Protein AF-0000000072179466 (afdb_homodimer)

Organism: Symbiodinium microadriaticum (NCBI:txid2951)

Nearest PDB structures (foldseek):
  4la4-assembly1_A  TM=9.086E-01  e=2.807E-21  Pseudomonas sp. WBC-3
  4la4-assembly1_B-2  TM=9.717E-01  e=6.659E-20  Pseudomonas sp. WBC-3
  4laf-assembly1_C  TM=9.394E-01  e=3.017E-20  Pseudomonas sp. WBC-3
  4laf-assembly1_D  TM=9.590E-01  e=7.456E-20  Pseudomonas sp. WBC-3
  1ydg-assembly2_E  TM=8.524E-01  e=1.104E-12  Deinococcus radiodurans

Structure (mmCIF, N/CA/C/O backbone):
data_AF-0000000072179466-model_v1
#
loop_
_entity.id
_entity.type
_entity.pdbx_description
1 polymer 'Minor allergen Alt a 7'
#
loop_
_atom_site.group_PDB
_atom_site.id
_atom_site.type_symbol
_atom_site.label_atom_id
_atom_site.label_alt_id
_atom_site.label_comp_id
_atom_site.label_asym_id
_atom_site.label_entity_id
_atom_site.label_seq_id
_atom_site.pdbx_PDB_ins_code
_atom_site.Cartn_x
_atom_site.Cartn_y
_atom_site.Cartn_z
_atom_site.occupancy
_atom_site.B_iso_or_equiv
_atom_site.auth_seq_id
_atom_site.auth_comp_id
_atom_site.auth_asym_id
_atom_site.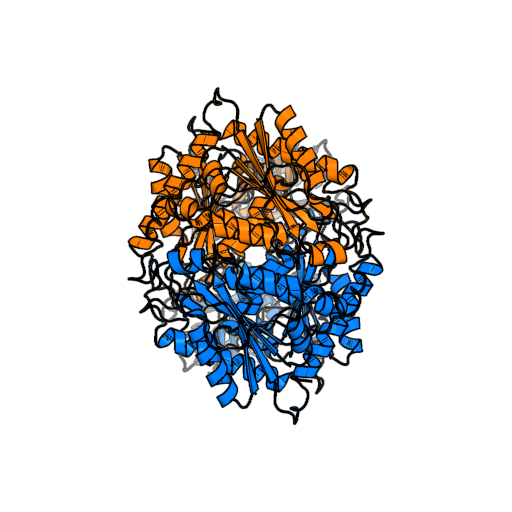auth_atom_id
_atom_site.pdbx_PDB_model_num
ATOM 1 N N . MET A 1 1 ? 24.812 50.656 10.227 1 25.23 1 MET A N 1
ATOM 2 C CA . MET A 1 1 ? 26.219 50.594 9.82 1 25.23 1 MET A CA 1
ATOM 3 C C . MET A 1 1 ? 27.141 50.594 11.039 1 25.23 1 MET A C 1
ATOM 5 O O . MET A 1 1 ? 28.094 49.812 11.109 1 25.23 1 MET A O 1
ATOM 9 N N . ASP A 1 2 ? 26.875 51.594 11.914 1 26.22 2 ASP A N 1
ATOM 10 C CA . ASP A 1 2 ? 27.656 51.812 13.125 1 26.22 2 ASP A CA 1
ATOM 11 C C . ASP A 1 2 ? 27.297 50.781 14.195 1 26.22 2 ASP A C 1
ATOM 13 O O . ASP A 1 2 ? 28.078 50.562 15.117 1 26.22 2 ASP A O 1
ATOM 17 N N . LEU A 1 3 ? 26.094 50.219 14.039 1 25.45 3 LEU A N 1
ATOM 18 C CA . LEU A 1 3 ? 25.594 49.188 14.977 1 25.45 3 LEU A CA 1
ATOM 19 C C . LEU A 1 3 ? 26.297 47.875 14.758 1 25.45 3 LEU A C 1
ATOM 21 O O . LEU A 1 3 ? 26.656 47.188 15.719 1 25.45 3 LEU A O 1
ATOM 25 N N . ALA A 1 4 ? 26.641 47.469 13.555 1 28.58 4 ALA A N 1
ATOM 26 C CA . ALA A 1 4 ? 27.469 46.312 13.211 1 28.58 4 ALA A CA 1
ATOM 27 C C . ALA A 1 4 ? 28.891 46.469 13.758 1 28.58 4 ALA A C 1
ATOM 29 O O . ALA A 1 4 ? 29.531 45.5 14.125 1 28.58 4 ALA A O 1
ATOM 30 N N . ARG A 1 5 ? 29.344 47.656 13.883 1 29.11 5 ARG A N 1
ATOM 31 C CA . ARG A 1 5 ? 30.703 48 14.305 1 29.11 5 ARG A CA 1
ATOM 32 C C . ARG A 1 5 ? 30.938 47.656 15.773 1 29.11 5 ARG A C 1
ATOM 34 O O . ARG A 1 5 ? 31.984 47.125 16.141 1 29.11 5 ARG A O 1
ATOM 41 N N . SER A 1 6 ? 30.062 48.125 16.656 1 29.17 6 SER A N 1
ATOM 42 C CA . SER A 1 6 ? 30.328 48.094 18.094 1 29.17 6 SER A CA 1
ATOM 43 C C . SER A 1 6 ? 30.125 46.719 18.672 1 29.17 6 SER A C 1
ATOM 45 O O . SER A 1 6 ? 30.828 46.312 19.609 1 29.17 6 SER A O 1
ATOM 47 N N . CYS A 1 7 ? 29.219 45.938 18.203 1 31.42 7 CYS A N 1
ATOM 48 C CA . CYS A 1 7 ? 28.922 44.625 18.797 1 31.42 7 CYS A CA 1
ATOM 49 C C . CYS A 1 7 ? 30.062 43.656 18.547 1 31.42 7 CYS A C 1
ATOM 51 O O . CYS A 1 7 ? 30.406 42.844 19.422 1 31.42 7 CYS A O 1
ATOM 53 N N . PHE A 1 8 ? 30.594 43.688 17.328 1 34.38 8 PHE A N 1
ATOM 54 C CA . PHE A 1 8 ? 31.547 42.625 16.984 1 34.38 8 PHE A CA 1
ATOM 55 C C . PHE A 1 8 ? 32.969 43.031 17.328 1 34.38 8 PHE A C 1
ATOM 57 O O . PHE A 1 8 ? 33.844 42.188 17.469 1 34.38 8 PHE A O 1
ATOM 64 N N . VAL A 1 9 ? 33.219 44.312 17.484 1 32.19 9 VAL A N 1
ATOM 65 C CA . VAL A 1 9 ? 34.594 44.719 17.766 1 32.19 9 VAL A CA 1
ATOM 66 C C . VAL A 1 9 ? 34.938 44.406 19.203 1 32.19 9 VAL A C 1
ATOM 68 O O . VAL A 1 9 ? 36.125 44.469 19.594 1 32.19 9 VAL A O 1
ATOM 71 N N . SER A 1 10 ? 33.969 44.25 20.016 1 31.36 10 SER A N 1
ATOM 72 C CA . SER A 1 10 ? 34.406 44.062 21.391 1 31.36 10 SER A CA 1
ATOM 73 C C . SER A 1 10 ? 34.938 42.656 21.625 1 31.36 10 SER A C 1
ATOM 75 O O . SER A 1 10 ? 35.375 42.344 22.75 1 31.36 10 SER A O 1
ATOM 77 N N . LEU A 1 11 ? 34.719 41.656 20.781 1 32.22 11 LEU A N 1
ATOM 78 C CA . LEU A 1 11 ? 35.344 40.344 20.953 1 32.22 11 LEU A CA 1
ATOM 79 C C . LEU A 1 11 ? 36.844 40.438 20.734 1 32.22 11 LEU A C 1
ATOM 81 O O . LEU A 1 11 ? 37.312 41.125 19.828 1 32.22 11 LEU A O 1
ATOM 85 N N . GLU A 1 12 ? 37.688 40.281 21.672 1 32.03 12 GLU A N 1
ATOM 86 C CA . GLU A 1 12 ? 39.156 40.312 21.578 1 32.03 12 GLU A CA 1
ATOM 87 C C . GLU A 1 12 ? 39.625 39.469 20.406 1 32.03 12 GLU A C 1
ATOM 89 O O . GLU A 1 12 ? 39.188 38.344 20.234 1 32.03 12 GLU A O 1
ATOM 94 N N . PRO A 1 13 ? 40.312 40 19.469 1 34.06 13 PRO A N 1
ATOM 95 C CA . PRO A 1 13 ? 40.906 39.25 18.359 1 34.06 13 PRO A CA 1
ATOM 96 C C . PRO A 1 13 ? 41.906 38.188 18.828 1 34.06 13 PRO A C 1
ATOM 98 O O . PRO A 1 13 ? 42.688 38.438 19.75 1 34.06 13 PRO A O 1
ATOM 101 N N . VAL A 1 14 ? 41.656 36.969 18.969 1 33.66 14 VAL A N 1
ATOM 102 C CA . VAL A 1 14 ? 42.656 35.969 19.344 1 33.66 14 VAL A CA 1
ATOM 103 C C . VAL A 1 14 ? 43.75 35.906 18.281 1 33.66 14 VAL A C 1
ATOM 105 O O . VAL A 1 14 ? 43.469 36 17.078 1 33.66 14 VAL A O 1
ATOM 108 N N . GLY A 1 15 ? 45 36.125 18.547 1 30.75 15 GLY A N 1
ATOM 109 C CA . GLY A 1 15 ? 46.156 36.094 17.703 1 30.75 15 GLY A CA 1
ATOM 110 C C . GLY A 1 15 ? 46.312 34.781 16.953 1 30.75 15 GLY A C 1
ATOM 111 O O . GLY A 1 15 ? 45.75 33.781 17.344 1 30.75 15 GLY A O 1
ATOM 112 N N . ALA A 1 16 ? 46.844 34.719 15.656 1 31.19 16 ALA A N 1
ATOM 113 C CA . ALA A 1 16 ? 47.125 33.719 14.641 1 31.19 16 ALA A CA 1
ATOM 114 C C . ALA A 1 16 ? 47.719 32.438 15.258 1 31.19 16 ALA A C 1
ATOM 116 O O . ALA A 1 16 ? 47.812 31.406 14.602 1 31.19 16 ALA A O 1
ATOM 117 N N . LYS A 1 17 ? 48.625 32.469 16.266 1 31.77 17 LYS A N 1
ATOM 118 C CA . LYS A 1 17 ? 49.531 31.359 16.625 1 31.77 17 LYS A CA 1
ATOM 119 C C . LYS A 1 17 ? 48.75 30.156 17.156 1 31.77 17 LYS A C 1
ATOM 121 O O . LYS A 1 17 ? 49.25 29.047 17.156 1 31.77 17 LYS A O 1
ATOM 126 N N . GLU A 1 18 ? 47.906 30.219 18.078 1 30.92 18 GLU A N 1
ATOM 127 C CA . GLU A 1 18 ? 47.312 29.062 18.719 1 30.92 18 GLU A CA 1
ATOM 128 C C . GLU A 1 18 ? 46.25 28.422 17.812 1 30.92 18 GLU A C 1
ATOM 130 O O . GLU A 1 18 ? 45.625 27.422 18.188 1 30.92 18 GLU A O 1
ATOM 135 N N . ALA A 1 19 ? 45.812 28.922 16.75 1 31.08 19 ALA A N 1
ATOM 136 C CA . ALA A 1 19 ? 44.875 28.469 15.734 1 31.08 19 ALA A CA 1
ATOM 137 C C . ALA A 1 19 ? 45.5 27.359 14.883 1 31.08 19 ALA A C 1
ATOM 139 O O . ALA A 1 19 ? 44.875 26.906 13.922 1 31.08 19 ALA A O 1
ATOM 140 N N . ALA A 1 20 ? 46.75 27.203 14.844 1 29.56 20 ALA A N 1
ATOM 141 C CA . ALA A 1 20 ? 47.531 26.406 13.891 1 29.56 20 ALA A CA 1
ATOM 142 C C . ALA A 1 20 ? 47.094 24.938 13.914 1 29.56 20 ALA A C 1
ATOM 144 O O . ALA A 1 20 ? 47.188 24.25 12.906 1 29.56 20 ALA A O 1
ATOM 145 N N . SER A 1 21 ? 47.281 24.234 15.055 1 28.64 21 SER A N 1
ATOM 146 C CA . SER A 1 21 ? 47.188 22.781 14.953 1 28.64 21 SER A CA 1
ATOM 147 C C . SER A 1 21 ? 45.75 22.328 14.75 1 28.64 21 SER A C 1
ATOM 149 O O . SER A 1 21 ? 45.469 21.141 14.562 1 28.64 21 SER A O 1
ATOM 151 N N . ALA A 1 22 ? 44.75 23.078 15.43 1 29.23 22 ALA A N 1
ATOM 152 C CA . ALA A 1 22 ? 43.438 22.469 15.539 1 29.23 22 ALA A CA 1
ATOM 153 C C . ALA A 1 22 ? 42.594 22.781 14.312 1 29.23 22 ALA A C 1
ATOM 155 O O . ALA A 1 22 ? 42.75 23.844 13.703 1 29.23 22 ALA A O 1
ATOM 156 N N . GLU A 1 23 ? 42.094 21.797 13.57 1 29.67 23 GLU A N 1
ATOM 157 C CA . GLU A 1 23 ? 41.25 21.906 12.383 1 29.67 23 GLU A CA 1
ATOM 158 C C . GLU A 1 23 ? 40.219 23.031 12.539 1 29.67 23 GLU A C 1
ATOM 160 O O . GLU A 1 23 ? 39.625 23.203 13.609 1 29.67 23 GLU A O 1
ATOM 165 N N . PRO A 1 24 ? 40.344 24.078 11.812 1 29.48 24 PRO A N 1
ATOM 166 C CA . PRO A 1 24 ? 39.438 25.25 11.844 1 29.48 24 PRO A CA 1
ATOM 167 C C . PRO A 1 24 ? 38 24.875 12.086 1 29.48 24 PRO A C 1
ATOM 169 O O . PRO A 1 24 ? 37.406 24.078 11.344 1 29.48 24 PRO A O 1
ATOM 172 N N . ARG A 1 25 ? 37.719 24.562 13.297 1 30.7 25 ARG A N 1
ATOM 173 C CA . ARG A 1 25 ? 36.375 24.188 13.664 1 30.7 25 ARG A CA 1
ATOM 174 C C . ARG A 1 25 ? 35.438 25.391 13.664 1 30.7 25 ARG A C 1
ATOM 176 O O . ARG A 1 25 ? 35.781 26.453 14.156 1 30.7 25 ARG A O 1
ATOM 183 N N . TRP A 1 26 ? 34.656 25.516 12.719 1 31.39 26 TRP A N 1
ATOM 184 C CA . TRP A 1 26 ? 33.625 26.562 12.734 1 31.39 26 TRP A CA 1
ATOM 185 C C . TRP A 1 26 ? 32.781 26.453 13.992 1 31.39 26 TRP A C 1
ATOM 187 O O . TRP A 1 26 ? 32.312 25.375 14.352 1 31.39 26 TRP A O 1
ATOM 197 N N . THR A 1 27 ? 33 27.203 14.898 1 33.38 27 THR A N 1
ATOM 198 C CA . THR A 1 27 ? 32.312 27.297 16.188 1 33.38 27 THR A CA 1
ATOM 199 C C . THR A 1 27 ? 30.938 27.906 16.016 1 33.38 27 THR A C 1
ATOM 201 O O . THR A 1 27 ? 30.75 28.812 15.211 1 33.38 27 THR A O 1
ATOM 204 N N . SER A 1 28 ? 30.078 27.203 16.344 1 33.91 28 SER A N 1
ATOM 205 C CA . SER A 1 28 ? 28.719 27.734 16.344 1 33.91 28 SER A CA 1
ATOM 206 C C . SER A 1 28 ? 28.672 29.094 17.016 1 33.91 28 SER A C 1
ATOM 208 O O . SER A 1 28 ? 29.547 29.438 17.797 1 33.91 28 SER A O 1
ATOM 210 N N . PHE A 1 29 ? 27.875 29.781 16.656 1 37.94 29 PHE A N 1
ATOM 211 C CA . PHE A 1 29 ? 27.734 31.141 17.172 1 37.94 29 PHE A CA 1
ATOM 212 C C . PHE A 1 29 ? 27.719 31.141 18.703 1 37.94 29 PHE A C 1
ATOM 214 O O . PHE A 1 29 ? 28.422 31.938 19.328 1 37.94 29 PHE A O 1
ATOM 221 N N . PRO A 1 30 ? 27 30.312 19.234 1 34.72 30 PRO A N 1
ATOM 222 C CA . PRO A 1 30 ? 27.109 30.344 20.688 1 34.72 30 PRO A CA 1
ATOM 223 C C . PRO A 1 30 ? 28.5 29.984 21.203 1 34.72 30 PRO A C 1
ATOM 225 O O . PRO A 1 30 ? 28.969 30.562 22.188 1 34.72 30 PRO A O 1
ATOM 228 N N . ALA A 1 31 ? 28.984 29.141 20.484 1 39.56 31 ALA A N 1
ATOM 229 C CA . ALA A 1 31 ? 30.328 28.766 20.938 1 39.56 31 ALA A CA 1
ATOM 230 C C . ALA A 1 31 ? 31.328 29.906 20.75 1 39.56 31 ALA A C 1
ATOM 232 O O . ALA A 1 31 ? 32.219 30.109 21.578 1 39.56 31 ALA A O 1
ATOM 233 N N . LEU A 1 32 ? 31.125 30.547 19.719 1 41.78 32 LEU A N 1
ATOM 234 C CA . LEU A 1 32 ? 32 31.672 19.453 1 41.78 32 LEU A CA 1
ATOM 235 C C . LEU A 1 32 ? 31.797 32.781 20.484 1 41.78 32 LEU A C 1
ATOM 237 O O . LEU A 1 32 ? 32.75 33.375 20.969 1 41.78 32 LEU A O 1
ATOM 241 N N . TRP A 1 33 ? 30.578 32.906 20.812 1 41.69 33 TRP A N 1
ATOM 242 C CA . TRP A 1 33 ? 30.203 33.906 21.812 1 41.69 33 TRP A CA 1
ATOM 243 C C . TRP A 1 33 ? 30.672 33.5 23.203 1 41.69 33 TRP A C 1
ATOM 245 O O . TRP A 1 33 ? 31.141 34.344 23.969 1 41.69 33 TRP A O 1
ATOM 255 N N . ALA A 1 34 ? 30.531 32.25 23.453 1 39.94 34 ALA A N 1
ATOM 256 C CA . ALA A 1 34 ? 30.984 31.719 24.734 1 39.94 34 ALA A CA 1
ATOM 257 C C . ALA A 1 34 ? 32.5 31.812 24.859 1 39.94 34 ALA A C 1
ATOM 259 O O . ALA A 1 34 ? 33.031 31.984 25.953 1 39.94 34 ALA A O 1
ATOM 260 N N . LYS A 1 35 ? 33.062 31.703 23.766 1 45 35 LYS A N 1
ATOM 261 C CA . LYS A 1 35 ? 34.5 31.75 23.797 1 45 35 LYS A CA 1
ATOM 262 C C . LYS A 1 35 ? 35 33.188 23.984 1 45 35 LYS A C 1
ATOM 264 O O . LYS A 1 35 ? 36.156 33.406 24.391 1 45 35 LYS A O 1
ATOM 269 N N . GLY A 1 36 ? 34.094 34.125 24.016 1 41.44 36 GLY A N 1
ATOM 270 C CA . GLY A 1 36 ? 34.469 35.531 24.203 1 41.44 36 GLY A CA 1
ATOM 271 C C . GLY A 1 36 ? 35.406 36.031 23.156 1 41.44 36 GLY A C 1
ATOM 272 O O . GLY A 1 36 ? 35.875 37.188 23.234 1 41.44 36 GLY A O 1
ATOM 273 N N . ARG A 1 37 ? 35.906 35.094 22.359 1 44.12 37 ARG A N 1
ATOM 274 C CA . ARG A 1 37 ? 36.906 35.406 21.328 1 44.12 37 ARG A CA 1
ATOM 275 C C . ARG A 1 37 ? 36.406 34.969 19.953 1 44.12 37 ARG A C 1
ATOM 277 O O . ARG A 1 37 ? 35.812 33.906 19.812 1 44.12 37 ARG A O 1
ATOM 284 N N . ALA A 1 38 ? 36.156 35.812 19.016 1 50.19 38 ALA A N 1
ATOM 285 C CA . ALA A 1 38 ? 35.812 35.438 17.641 1 50.19 38 ALA A CA 1
ATOM 286 C C . ALA A 1 38 ? 36.906 35.812 16.656 1 50.19 38 ALA A C 1
ATOM 288 O O . ALA A 1 38 ? 37.531 36.875 16.812 1 50.19 38 ALA A O 1
ATOM 289 N N . THR A 1 39 ? 37.125 34.875 15.812 1 59 39 THR A N 1
ATOM 290 C CA . THR A 1 39 ? 38.062 35.188 14.75 1 59 39 THR A CA 1
ATOM 291 C C . THR A 1 39 ? 37.469 36.219 13.781 1 59 39 THR A C 1
ATOM 293 O O . THR A 1 39 ? 36.25 36.5 13.828 1 59 39 THR A O 1
ATOM 296 N N . PHE A 1 40 ? 38.156 36.688 13.047 1 60.84 40 PHE A N 1
ATOM 297 C CA . PHE A 1 40 ? 37.719 37.656 12.062 1 60.84 40 PHE A CA 1
ATOM 298 C C . PHE A 1 40 ? 36.688 37.031 11.109 1 60.84 40 PHE A C 1
ATOM 300 O O . PHE A 1 40 ? 35.719 37.688 10.711 1 60.84 40 PHE A O 1
ATOM 307 N N . GLU A 1 41 ? 36.812 35.812 10.906 1 63.84 41 GLU A N 1
ATOM 308 C CA . GLU A 1 41 ? 35.906 35.125 9.992 1 63.84 41 GLU A CA 1
ATOM 309 C C . GLU A 1 41 ? 34.531 34.938 10.609 1 63.84 41 GLU A C 1
ATOM 311 O O . GLU A 1 41 ? 33.531 35.156 9.938 1 63.84 41 GLU A O 1
ATOM 316 N N . GLU A 1 42 ? 34.656 34.656 11.797 1 60.25 42 GLU A N 1
ATOM 317 C CA . GLU A 1 42 ? 33.375 34.469 12.5 1 60.25 42 GLU A CA 1
ATOM 318 C C . GLU A 1 42 ? 32.594 35.781 12.617 1 60.25 42 GLU A C 1
ATOM 320 O O . GLU A 1 42 ? 31.391 35.781 12.445 1 60.25 42 GLU A O 1
ATOM 325 N N . ARG A 1 43 ? 33.312 36.75 12.828 1 62.31 43 ARG A N 1
ATOM 326 C CA . ARG A 1 43 ? 32.688 38.062 12.922 1 62.31 43 ARG A CA 1
ATOM 327 C C . ARG A 1 43 ? 32.094 38.5 11.586 1 62.31 43 ARG A C 1
ATOM 329 O O . ARG A 1 43 ? 31 39.062 11.539 1 62.31 43 ARG A O 1
ATOM 336 N N . ALA A 1 44 ? 32.75 38.188 10.594 1 71.94 44 ALA A N 1
ATOM 337 C CA . ALA A 1 44 ? 32.25 38.562 9.258 1 71.94 44 ALA A CA 1
ATOM 338 C C . ALA A 1 44 ? 31 37.75 8.898 1 71.94 44 ALA A C 1
ATOM 340 O O . ALA A 1 44 ? 30.062 38.312 8.32 1 71.94 44 ALA A O 1
ATOM 341 N N . LEU A 1 45 ? 30.969 36.594 9.273 1 66.75 45 LEU A N 1
ATOM 342 C CA . LEU A 1 45 ? 29.812 35.719 8.984 1 66.75 45 LEU A CA 1
ATOM 343 C C . LEU A 1 45 ? 28.578 36.219 9.727 1 66.75 45 LEU A C 1
ATOM 345 O O . LEU A 1 45 ? 27.484 36.25 9.156 1 66.75 45 LEU A O 1
ATOM 349 N N . LEU A 1 46 ? 28.875 36.5 10.852 1 60.78 46 LEU A N 1
ATOM 350 C CA . LEU A 1 46 ? 27.781 37 11.664 1 60.78 46 LEU A CA 1
ATOM 351 C C . LEU A 1 46 ? 27.25 38.312 11.094 1 60.78 46 LEU A C 1
ATOM 353 O O . LEU A 1 46 ? 26.031 38.5 11.008 1 60.78 46 LEU A O 1
ATOM 357 N N . LEU A 1 47 ? 28.125 39.125 10.766 1 65.12 47 LEU A N 1
ATOM 358 C CA . LEU A 1 47 ? 27.75 40.406 10.172 1 65.12 47 LEU A CA 1
ATOM 359 C C . LEU A 1 47 ? 27.016 40.219 8.852 1 65.12 47 LEU A C 1
ATOM 361 O O . LEU A 1 47 ? 26 40.844 8.602 1 65.12 47 LEU A O 1
ATOM 365 N N . CYS A 1 48 ? 27.484 39.281 8.094 1 71.88 48 CYS A N 1
ATOM 366 C CA . CYS A 1 48 ? 26.828 39 6.812 1 71.88 48 CYS A CA 1
ATOM 367 C C . CYS A 1 48 ? 25.422 38.469 7.02 1 71.88 48 CYS A C 1
ATOM 369 O O . CYS A 1 48 ? 24.484 38.906 6.355 1 71.88 48 CYS A O 1
ATOM 371 N N . SER A 1 49 ? 25.344 37.562 7.879 1 63.75 49 SER A N 1
ATOM 372 C CA . SER A 1 49 ? 24.031 37 8.172 1 63.75 49 SER A CA 1
ATOM 373 C C . SER A 1 49 ? 23.047 38.062 8.641 1 63.75 49 SER A C 1
ATOM 375 O O . SER A 1 49 ? 21.891 38.062 8.258 1 63.75 49 SER A O 1
ATOM 377 N N . LEU A 1 50 ? 23.578 38.906 9.383 1 59.47 50 LEU A N 1
ATOM 378 C CA . LEU A 1 50 ? 22.781 40.031 9.852 1 59.47 50 LEU A CA 1
ATOM 379 C C . LEU A 1 50 ? 22.344 40.906 8.688 1 59.47 50 LEU A C 1
ATOM 381 O O . LEU A 1 50 ? 21.188 41.281 8.594 1 59.47 50 LEU A O 1
ATOM 385 N N . LEU A 1 51 ? 23.203 41.188 7.844 1 65.12 51 LEU A N 1
ATOM 386 C CA . LEU A 1 51 ? 22.938 42.094 6.738 1 65.12 51 LEU A CA 1
ATOM 387 C C . LEU A 1 51 ? 22.016 41.438 5.711 1 65.12 51 LEU A C 1
ATOM 389 O O . LEU A 1 51 ? 21.141 42.094 5.148 1 65.12 51 LEU A O 1
ATOM 393 N N . LEU A 1 52 ? 22.234 40.156 5.594 1 64.94 52 LEU A N 1
ATOM 394 C CA . LEU A 1 52 ? 21.344 39.406 4.711 1 64.94 52 LEU A CA 1
ATOM 395 C C . LEU A 1 52 ? 19.922 39.406 5.266 1 64.94 52 LEU A C 1
ATOM 397 O O . LEU A 1 52 ? 18.953 39.469 4.504 1 64.94 52 LEU A O 1
ATOM 401 N N . 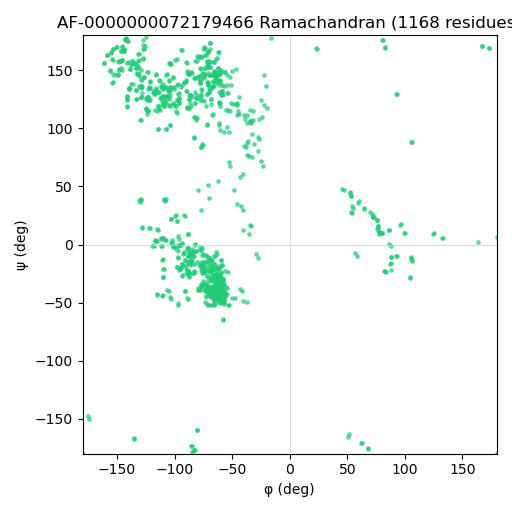GLY A 1 53 ? 19.828 39.344 6.414 1 56.75 53 GLY A N 1
ATOM 402 C CA . GLY A 1 53 ? 18.547 39.438 7.09 1 56.75 53 GLY A CA 1
ATOM 403 C C . GLY A 1 53 ? 17.828 40.75 6.84 1 56.75 53 GLY A C 1
ATOM 404 O O . GLY A 1 53 ? 16.594 40.812 6.855 1 56.75 53 GLY A O 1
ATOM 405 N N . TYR A 1 54 ? 18.641 41.75 6.406 1 54.38 54 TYR A N 1
ATOM 406 C CA . TYR A 1 54 ? 18.109 43.062 6.07 1 54.38 54 TYR A CA 1
ATOM 407 C C . TYR A 1 54 ? 17.891 43.219 4.57 1 54.38 54 TYR A C 1
ATOM 409 O O . TYR A 1 54 ? 17.828 44.344 4.043 1 54.38 54 TYR A O 1
ATOM 417 N N . SER A 1 55 ? 17.828 42.062 4.012 1 55.72 55 SER A N 1
ATOM 418 C CA . SER A 1 55 ? 17.594 41.906 2.578 1 55.72 55 SER A CA 1
ATOM 419 C C . SER A 1 55 ? 18.609 42.719 1.785 1 55.72 55 SER A C 1
ATOM 421 O O . SER A 1 55 ? 18.312 43.25 0.705 1 55.72 55 SER A O 1
ATOM 423 N N . LEU A 1 56 ? 19.625 42.844 2.43 1 65 56 LEU A N 1
ATOM 424 C CA . LEU A 1 56 ? 20.703 43.438 1.657 1 65 56 LEU A CA 1
ATOM 425 C C . LEU A 1 56 ? 21.5 42.375 0.923 1 65 56 LEU A C 1
ATOM 427 O O . LEU A 1 56 ? 21.578 41.25 1.38 1 65 56 LEU A O 1
ATOM 431 N N . ASP A 1 57 ? 21.984 42.781 -0.203 1 75 57 ASP A N 1
ATOM 432 C CA . ASP A 1 57 ? 22.859 41.875 -0.945 1 75 57 ASP A CA 1
ATOM 433 C C . ASP A 1 57 ? 24.266 41.844 -0.323 1 75 57 ASP A C 1
ATOM 435 O O . ASP A 1 57 ? 25.156 42.594 -0.74 1 75 57 ASP A O 1
ATOM 439 N N . ALA A 1 58 ? 24.375 41 0.695 1 75 58 ALA A N 1
ATOM 440 C CA . ALA A 1 58 ? 25.609 40.938 1.47 1 75 58 ALA A CA 1
ATOM 441 C C . ALA A 1 58 ? 26.391 39.656 1.162 1 75 58 ALA A C 1
ATOM 443 O O . ALA A 1 58 ? 25.812 38.594 0.936 1 75 58 ALA A O 1
ATOM 444 N N . TRP A 1 59 ? 27.703 39.875 1.222 1 78.88 59 TRP A N 1
ATOM 445 C CA . TRP A 1 59 ? 28.656 38.812 0.912 1 78.88 59 TRP A CA 1
ATOM 446 C C . TRP A 1 59 ? 29.828 38.844 1.883 1 78.88 59 TRP A C 1
ATOM 448 O O . TRP A 1 59 ? 30.344 39.906 2.232 1 78.88 59 TRP A O 1
ATOM 458 N N . VAL A 1 60 ? 30.156 37.688 2.342 1 79.12 60 VAL A N 1
ATOM 459 C CA . VAL A 1 60 ? 31.422 37.594 3.084 1 79.12 60 VAL A CA 1
ATOM 460 C C . VAL A 1 60 ? 32.594 37.594 2.113 1 79.12 60 VAL A C 1
ATOM 462 O O . VAL A 1 60 ? 32.594 36.875 1.116 1 79.12 60 VAL A O 1
ATOM 465 N N . CYS A 1 61 ? 33.531 38.375 2.461 1 81.25 61 CYS A N 1
ATOM 466 C CA . CYS A 1 61 ? 34.75 38.438 1.672 1 81.25 61 CYS A CA 1
ATOM 467 C C . CYS A 1 61 ? 35.938 37.875 2.451 1 81.25 61 CYS A C 1
ATOM 469 O O . CYS A 1 61 ? 36.156 38.281 3.6 1 81.25 61 CYS A O 1
ATOM 471 N N . LEU A 1 62 ? 36.562 36.969 1.828 1 79.56 62 LEU A N 1
ATOM 472 C CA . LEU A 1 62 ? 37.812 36.469 2.35 1 79.56 62 LEU A CA 1
ATOM 473 C C . LEU A 1 62 ? 39 37 1.535 1 79.56 62 LEU A C 1
ATOM 475 O O . LEU A 1 62 ? 38.938 37.031 0.303 1 79.56 62 LEU A O 1
ATOM 479 N N . GLY A 1 63 ? 39.969 37.438 2.268 1 80.75 63 GLY A N 1
ATOM 480 C CA . GLY A 1 63 ? 41.156 37.906 1.636 1 80.75 63 GLY A CA 1
ATOM 481 C C . GLY A 1 63 ? 42.25 38.281 2.631 1 80.75 63 GLY A C 1
ATOM 482 O O . GLY A 1 63 ? 42.375 37.656 3.689 1 80.75 63 GLY A O 1
ATOM 483 N N . THR A 1 64 ? 43.062 39.281 2.264 1 79.75 64 THR A N 1
ATOM 484 C CA . THR A 1 64 ? 44.188 39.688 3.135 1 79.75 64 THR A CA 1
ATOM 485 C C . THR A 1 64 ? 44.094 41.156 3.461 1 79.75 64 THR A C 1
ATOM 487 O O . THR A 1 64 ? 43.562 41.938 2.664 1 79.75 64 THR A O 1
ATOM 490 N N . ASP A 1 65 ? 44.562 41.5 4.652 1 77.81 65 ASP A N 1
ATOM 491 C CA . ASP A 1 65 ? 44.594 42.875 5.062 1 77.81 65 ASP A CA 1
ATOM 492 C C . ASP A 1 65 ? 45.844 43.594 4.566 1 77.81 65 ASP A C 1
ATOM 494 O O . ASP A 1 65 ? 46.625 43.031 3.785 1 77.81 65 ASP A O 1
ATOM 498 N N . ASP A 1 66 ? 45.969 44.812 5.035 1 77.06 66 ASP A N 1
ATOM 499 C CA . ASP A 1 66 ? 47.062 45.688 4.586 1 77.06 66 ASP A CA 1
ATOM 500 C C . ASP A 1 66 ? 48.406 45.094 5 1 77.06 66 ASP A C 1
ATOM 502 O O . ASP A 1 66 ? 49.438 45.469 4.438 1 77.06 66 ASP A O 1
ATOM 506 N N . LYS A 1 67 ? 48.406 44.219 5.973 1 74.62 67 LYS A N 1
ATOM 507 C CA . LYS A 1 67 ? 49.656 43.562 6.41 1 74.62 67 LYS A CA 1
ATOM 508 C C . LYS A 1 67 ? 49.844 42.219 5.758 1 74.62 67 LYS A C 1
ATOM 510 O O . LYS A 1 67 ? 50.781 41.469 6.082 1 74.62 67 LYS A O 1
ATOM 515 N N . GLY A 1 68 ? 48.969 41.844 4.848 1 71.44 68 GLY A N 1
ATOM 516 C CA . GLY A 1 68 ? 49.062 40.562 4.156 1 71.44 68 GLY A CA 1
ATOM 517 C C . GLY A 1 68 ? 48.531 39.406 4.969 1 71.44 68 GLY A C 1
ATOM 518 O O . GLY A 1 68 ? 48.75 38.25 4.637 1 71.44 68 GLY A O 1
ATOM 519 N N . LEU A 1 69 ? 47.938 39.688 5.988 1 70.19 69 LEU A N 1
ATOM 520 C CA . LEU A 1 69 ? 47.375 38.625 6.82 1 70.19 69 LEU A CA 1
ATOM 521 C C . LEU A 1 69 ? 45.969 38.281 6.387 1 70.19 69 LEU A C 1
ATOM 523 O O . LEU A 1 69 ? 45.219 39.188 5.969 1 70.19 69 LEU A O 1
ATOM 527 N N . ALA A 1 70 ? 45.625 37 6.559 1 74.19 70 ALA A N 1
ATOM 528 C CA . ALA A 1 70 ? 44.281 36.562 6.227 1 74.19 70 ALA A CA 1
ATOM 529 C C . ALA A 1 70 ? 43.219 37.312 7.031 1 74.19 70 ALA A C 1
ATOM 531 O O . ALA A 1 70 ? 43.406 37.531 8.242 1 74.19 70 ALA A O 1
ATOM 532 N N . HIS A 1 71 ? 42.312 37.812 6.289 1 76.94 71 HIS A N 1
ATOM 533 C CA . HIS A 1 71 ? 41.25 38.594 6.902 1 76.94 71 HIS A CA 1
ATOM 534 C C . HIS A 1 71 ? 39.906 38.312 6.25 1 76.94 71 HIS A C 1
ATOM 536 O O . HIS A 1 71 ? 39.844 37.75 5.152 1 76.94 71 HIS A O 1
ATOM 542 N N . ALA A 1 72 ? 38.844 38.594 7.055 1 80.25 72 ALA A N 1
ATOM 543 C CA . ALA A 1 72 ? 37.469 38.469 6.547 1 80.25 72 ALA A CA 1
ATOM 544 C C . ALA A 1 72 ? 36.656 39.719 6.828 1 80.25 72 ALA A C 1
ATOM 546 O O . ALA A 1 72 ? 36.781 40.312 7.898 1 80.25 72 ALA A O 1
ATOM 547 N N . TRP A 1 73 ? 35.875 40.188 5.754 1 81.5 73 TRP A N 1
ATOM 548 C CA . TRP A 1 73 ? 34.969 41.312 5.895 1 81.5 73 TRP A CA 1
ATOM 549 C C . TRP A 1 73 ? 33.688 41.094 5.098 1 81.5 73 TRP A C 1
ATOM 551 O O . TRP A 1 73 ? 33.531 40.062 4.473 1 81.5 73 TRP A O 1
ATOM 561 N N . VAL A 1 74 ? 32.781 42.062 5.238 1 81.75 74 VAL A N 1
ATOM 562 C CA . VAL A 1 74 ? 31.5 41.906 4.566 1 81.75 74 VAL A CA 1
ATOM 563 C C . VAL A 1 74 ? 31.312 43 3.52 1 81.75 74 VAL A C 1
ATOM 565 O O . VAL A 1 74 ? 31.578 44.156 3.785 1 81.75 74 VAL A O 1
ATOM 568 N N . LEU A 1 75 ? 30.891 42.438 2.375 1 83.56 75 LEU A N 1
ATOM 569 C CA . LEU A 1 75 ? 30.562 43.312 1.248 1 83.56 75 LEU A CA 1
ATOM 570 C C . LEU A 1 75 ? 29.062 43.406 1.054 1 83.56 75 LEU A C 1
ATOM 572 O O . LEU A 1 75 ? 28.359 42.406 1.102 1 83.56 75 LEU A O 1
ATOM 576 N N . VAL A 1 76 ? 28.609 44.688 0.906 1 80.56 76 VAL A N 1
ATOM 577 C CA . VAL A 1 76 ? 27.188 44.906 0.653 1 80.56 76 VAL A CA 1
ATOM 578 C C . VAL A 1 76 ? 27 45.688 -0.65 1 80.56 76 VAL A C 1
ATOM 580 O O . VAL A 1 76 ? 27.625 46.719 -0.85 1 80.56 76 VAL A O 1
ATOM 583 N N . ARG A 1 77 ? 26.109 45.031 -1.526 1 78.25 77 ARG A N 1
ATOM 584 C CA . ARG A 1 77 ? 25.797 45.688 -2.793 1 78.25 77 ARG A CA 1
ATOM 585 C C . ARG A 1 77 ? 24.438 46.375 -2.734 1 78.25 77 ARG A C 1
ATOM 587 O O . ARG A 1 77 ? 23.516 45.875 -2.072 1 78.25 77 ARG A O 1
ATOM 594 N N . ASP A 1 78 ? 24.109 47.5 -3.281 1 65.19 78 ASP A N 1
ATOM 595 C CA . ASP A 1 78 ? 22.859 48.219 -3.23 1 65.19 78 ASP A CA 1
ATOM 596 C C . ASP A 1 78 ? 21.781 47.531 -4.055 1 65.19 78 ASP A C 1
ATOM 598 O O . ASP A 1 78 ? 20.594 47.625 -3.721 1 65.19 78 ASP A O 1
ATOM 602 N N . ARG A 1 79 ? 21.766 47.062 -5.391 1 54.66 79 ARG A N 1
ATOM 603 C CA . ARG A 1 79 ? 20.688 46.469 -6.164 1 54.66 79 ARG A CA 1
ATOM 604 C C . ARG A 1 79 ? 21.016 45 -6.535 1 54.66 79 ARG A C 1
ATOM 606 O O . ARG A 1 79 ? 22.078 44.75 -7.082 1 54.66 79 ARG A O 1
ATOM 613 N N . ALA A 1 80 ? 20.219 43.906 -6 1 48.09 80 ALA A N 1
ATOM 614 C CA . ALA A 1 80 ? 20.406 42.469 -6.289 1 48.09 80 ALA A CA 1
ATOM 615 C C . ALA A 1 80 ? 20.328 42.219 -7.789 1 48.09 80 ALA A C 1
ATOM 617 O O . ALA A 1 80 ? 21.031 41.344 -8.312 1 48.09 80 ALA A O 1
ATOM 618 N N . ASP A 1 81 ? 19.344 42.656 -8.531 1 42.81 81 ASP A N 1
ATOM 619 C CA . ASP A 1 81 ? 19 42.312 -9.914 1 42.81 81 ASP A CA 1
ATOM 620 C C . ASP A 1 81 ? 19.922 43.031 -10.898 1 42.81 81 ASP A C 1
ATOM 622 O O . ASP A 1 81 ? 19.781 42.875 -12.109 1 42.81 81 ASP A O 1
ATOM 626 N N . ALA A 1 82 ? 20.594 44.188 -10.508 1 41.38 82 ALA A N 1
ATOM 627 C CA . ALA A 1 82 ? 21.203 44.969 -11.586 1 41.38 82 ALA A CA 1
ATOM 628 C C . ALA A 1 82 ? 22.562 44.406 -11.984 1 41.38 82 ALA A C 1
ATOM 630 O O . ALA A 1 82 ? 23.312 43.906 -11.133 1 41.38 82 ALA A O 1
ATOM 631 N N . SER A 1 83 ? 22.938 44.156 -13.227 1 45 83 SER A N 1
ATOM 632 C CA . SER A 1 83 ? 24.188 43.75 -13.844 1 45 83 SER A CA 1
ATOM 633 C C . SER A 1 83 ? 25.375 44.469 -13.219 1 45 83 SER A C 1
ATOM 635 O O . SER A 1 83 ? 26.422 43.875 -12.969 1 45 83 SER A O 1
ATOM 637 N N . THR A 1 84 ? 25.344 45.906 -13.047 1 50.5 84 THR A N 1
ATOM 638 C CA . THR A 1 84 ? 26.438 46.719 -12.508 1 50.5 84 THR A CA 1
ATOM 639 C C . THR A 1 84 ? 26.047 47.344 -11.18 1 50.5 84 THR A C 1
ATOM 641 O O . THR A 1 84 ? 25.156 48.188 -11.125 1 50.5 84 THR A O 1
ATOM 644 N N . PRO A 1 85 ? 26.469 46.781 -10 1 54.91 85 PRO A N 1
ATOM 645 C CA . PRO A 1 85 ? 26.109 47.438 -8.742 1 54.91 85 PRO A CA 1
ATOM 646 C C . PRO A 1 85 ? 26.547 48.906 -8.688 1 54.91 85 PRO A C 1
ATOM 648 O O . PRO A 1 85 ? 27.641 49.25 -9.133 1 54.91 85 PRO A O 1
ATOM 651 N N . ALA A 1 86 ? 25.688 49.938 -8.617 1 59.28 86 ALA A N 1
ATOM 652 C CA . ALA A 1 86 ? 26.031 51.375 -8.602 1 59.28 86 ALA A CA 1
ATOM 653 C C . ALA A 1 86 ? 26.938 51.688 -7.414 1 59.28 86 ALA A C 1
ATOM 655 O O . ALA A 1 86 ? 27.844 52.531 -7.523 1 59.28 86 ALA A O 1
ATOM 656 N N . GLN A 1 87 ? 26.719 51.062 -6.18 1 72.94 87 GLN A N 1
ATOM 657 C CA . GLN A 1 87 ? 27.562 51.344 -5.02 1 72.94 87 GLN A CA 1
ATOM 658 C C . GLN A 1 87 ? 27.828 50.094 -4.211 1 72.94 87 GLN A C 1
ATOM 660 O O . GLN A 1 87 ? 26.922 49.281 -3.977 1 72.94 87 GLN A O 1
ATOM 665 N N . VAL A 1 88 ? 29.203 49.719 -3.936 1 79.06 88 VAL A N 1
ATOM 666 C CA . VAL A 1 88 ? 29.672 48.594 -3.131 1 79.06 88 VAL A CA 1
ATOM 667 C C . VAL A 1 88 ? 30.328 49.125 -1.853 1 79.06 88 VAL A C 1
ATOM 669 O O . VAL A 1 88 ? 31.203 49.969 -1.902 1 79.06 88 VAL A O 1
ATOM 672 N N . THR A 1 89 ? 29.766 48.719 -0.762 1 81.06 89 THR A N 1
ATOM 673 C CA . THR A 1 89 ? 30.297 49.125 0.534 1 81.06 89 THR A CA 1
ATOM 674 C C . THR A 1 89 ? 30.906 47.906 1.268 1 81.06 89 THR A C 1
ATOM 676 O O . THR A 1 89 ? 30.312 46.844 1.291 1 81.06 89 THR A O 1
ATOM 679 N N . LEU A 1 90 ? 32.062 48.125 1.821 1 81.25 90 LEU A N 1
ATOM 680 C CA . LEU A 1 90 ? 32.75 47.094 2.584 1 81.25 90 LEU A CA 1
ATOM 681 C C . LEU A 1 90 ? 32.656 47.375 4.082 1 81.25 90 LEU A C 1
ATOM 683 O O . LEU A 1 90 ? 32.844 48.5 4.516 1 81.25 90 LEU A O 1
ATOM 687 N N . TRP A 1 91 ? 32.312 46.344 4.75 1 78.81 91 TRP A N 1
ATOM 688 C CA . TRP A 1 91 ? 32.219 46.406 6.203 1 78.81 91 TRP A CA 1
ATOM 689 C C . TRP A 1 91 ? 33.344 45.625 6.855 1 78.81 91 TRP A C 1
ATOM 691 O O . TRP A 1 91 ? 33.438 44.406 6.652 1 78.81 91 TRP A O 1
ATOM 701 N N . ASP A 1 92 ? 34.188 46.281 7.645 1 74.06 92 ASP A N 1
ATOM 702 C CA . ASP A 1 92 ? 35.281 45.625 8.344 1 74.06 92 ASP A CA 1
ATOM 703 C C . ASP A 1 92 ? 34.906 45.312 9.797 1 74.06 92 ASP A C 1
ATOM 705 O O . ASP A 1 92 ? 34.781 46.25 10.609 1 74.06 92 ASP A O 1
ATOM 709 N N . PRO A 1 93 ? 34.812 44 10.07 1 66.5 93 PRO A N 1
ATOM 710 C CA . PRO A 1 93 ? 34.344 43.656 11.422 1 66.5 93 PRO A CA 1
ATOM 711 C C . PRO A 1 93 ? 35.438 43.938 12.477 1 66.5 93 PRO A C 1
ATOM 713 O O . PRO A 1 93 ? 35.125 43.906 13.68 1 66.5 93 PRO A O 1
ATOM 716 N N . ARG A 1 94 ? 36.625 44.25 12.148 1 63.34 94 ARG A N 1
ATOM 717 C CA . ARG A 1 94 ? 37.719 44.531 13.086 1 63.34 94 ARG A CA 1
ATOM 718 C C . ARG A 1 94 ? 37.531 45.875 13.766 1 63.34 94 ARG A C 1
ATOM 720 O O . ARG A 1 94 ? 37.781 46.031 14.961 1 63.34 94 ARG A O 1
ATOM 727 N N . ASN A 1 95 ? 37.188 46.844 12.961 1 60.81 95 ASN A N 1
ATOM 728 C CA . ASN A 1 95 ? 37.125 48.188 13.484 1 60.81 95 ASN A CA 1
ATOM 729 C C . ASN A 1 95 ? 35.812 48.875 13.18 1 60.81 95 ASN A C 1
ATOM 731 O O . ASN A 1 95 ? 35.656 50.062 13.359 1 60.81 95 ASN A O 1
ATOM 735 N N . ALA A 1 96 ? 34.781 48.156 12.766 1 59.44 96 ALA A N 1
ATOM 736 C CA . ALA A 1 96 ? 33.438 48.594 12.484 1 59.44 96 ALA A CA 1
ATOM 737 C C . ALA A 1 96 ? 33.438 49.75 11.484 1 59.44 96 ALA A C 1
ATOM 739 O O . ALA A 1 96 ? 32.562 50.625 11.516 1 59.44 96 ALA A O 1
ATOM 740 N N . GLN A 1 97 ? 34.375 49.75 10.586 1 67.88 97 GLN A N 1
ATOM 741 C CA . GLN A 1 97 ? 34.469 50.812 9.586 1 67.88 97 GLN A CA 1
ATOM 742 C C . GLN A 1 97 ? 33.75 50.406 8.297 1 67.88 97 GLN A C 1
ATOM 744 O O . GLN A 1 97 ? 33.781 49.219 7.918 1 67.88 97 GLN A O 1
ATOM 749 N N . ARG A 1 98 ? 32.938 51.344 7.703 1 75.25 98 ARG A N 1
ATOM 750 C CA . ARG A 1 98 ? 32.344 51.188 6.383 1 75.25 98 ARG A CA 1
ATOM 751 C C . ARG A 1 98 ? 33.125 51.969 5.332 1 75.25 98 ARG A C 1
ATOM 753 O O . ARG A 1 98 ? 33.344 53.188 5.484 1 75.25 98 ARG A O 1
ATOM 760 N N . ILE A 1 99 ? 33.562 51.25 4.414 1 78.69 99 ILE A N 1
ATOM 761 C CA . ILE A 1 99 ? 34.344 51.875 3.359 1 78.69 99 ILE A CA 1
ATOM 762 C C . ILE A 1 99 ? 33.688 51.594 2.002 1 78.69 99 ILE A C 1
ATOM 764 O O . ILE A 1 99 ? 33.375 50.469 1.677 1 78.69 99 ILE A O 1
ATOM 768 N N . LYS A 1 100 ? 33.469 52.594 1.314 1 78.81 100 LYS A N 1
ATOM 769 C CA . LYS A 1 100 ? 33.031 52.406 -0.058 1 78.81 100 LYS A CA 1
ATOM 770 C C . LYS A 1 100 ? 34.125 51.844 -0.932 1 78.81 100 LYS A C 1
ATOM 772 O O . LYS A 1 100 ? 35.312 52.156 -0.75 1 78.81 100 LYS A O 1
ATOM 777 N N . ALA A 1 101 ? 33.656 50.969 -1.938 1 78.44 101 ALA A N 1
ATOM 778 C CA . ALA A 1 101 ? 34.656 50.281 -2.783 1 78.44 101 ALA A CA 1
ATOM 779 C C . ALA A 1 101 ? 35.438 51.281 -3.613 1 78.44 101 ALA A C 1
ATOM 781 O O . ALA A 1 101 ? 36.562 51 -4.027 1 78.44 101 ALA A O 1
ATOM 782 N N . ASP A 1 102 ? 34.906 52.469 -3.826 1 77.06 102 ASP A N 1
ATOM 783 C CA . ASP A 1 102 ? 35.625 53.469 -4.621 1 77.06 102 ASP A CA 1
ATOM 784 C C . ASP A 1 102 ? 36.406 54.406 -3.725 1 77.06 102 ASP A C 1
ATOM 786 O O . ASP A 1 102 ? 37.125 55.312 -4.219 1 77.06 102 ASP A O 1
ATOM 790 N N . ASP A 1 103 ? 36.375 54.281 -2.42 1 78.69 103 ASP A N 1
ATOM 791 C CA . ASP A 1 103 ? 37.156 55.062 -1.456 1 78.69 103 ASP A CA 1
ATOM 792 C C . ASP A 1 103 ? 38.594 54.562 -1.399 1 78.69 103 ASP A C 1
ATOM 794 O O . ASP A 1 103 ? 38.875 53.375 -1.279 1 78.69 103 ASP A O 1
ATOM 798 N N . PRO A 1 104 ? 39.562 55.469 -1.619 1 77.94 104 PRO A N 1
ATOM 799 C CA . PRO A 1 104 ? 40.969 55.094 -1.602 1 77.94 104 PRO A CA 1
ATOM 800 C C . PRO A 1 104 ? 41.375 54.375 -0.315 1 77.94 104 PRO A C 1
ATOM 802 O O . PRO A 1 104 ? 42.375 53.625 -0.298 1 77.94 104 PRO A O 1
ATOM 805 N N . ARG A 1 105 ? 40.75 54.5 0.752 1 79.44 105 ARG A N 1
ATOM 806 C CA . ARG A 1 105 ? 41.031 53.781 1.998 1 79.44 105 ARG A CA 1
ATOM 807 C C . ARG A 1 105 ? 40.875 52.281 1.826 1 79.44 105 ARG A C 1
ATOM 809 O O . ARG A 1 105 ? 41.438 51.5 2.586 1 79.44 105 ARG A O 1
ATOM 816 N N . TYR A 1 106 ? 40 51.938 0.916 1 79.38 106 TYR A N 1
ATOM 817 C CA . TYR A 1 106 ? 39.781 50.5 0.654 1 79.38 106 TYR A CA 1
ATOM 818 C C . TYR A 1 106 ? 41.062 49.812 0.238 1 79.38 106 TYR A C 1
ATOM 820 O O . TYR A 1 106 ? 41.438 48.781 0.78 1 79.38 106 TYR A O 1
ATOM 828 N N . LEU A 1 107 ? 41.781 50.469 -0.615 1 79.06 107 LEU A N 1
ATOM 829 C CA . LEU A 1 107 ? 43 49.875 -1.145 1 79.06 107 LEU A CA 1
ATOM 830 C C . LEU A 1 107 ? 44.125 49.906 -0.11 1 79.06 107 LEU A C 1
ATOM 832 O O . LEU A 1 107 ? 45.094 49.156 -0.206 1 79.06 107 LEU A O 1
ATOM 836 N N . ARG A 1 108 ? 43.969 50.781 0.937 1 79.25 108 ARG A N 1
ATOM 837 C CA . ARG A 1 108 ? 44.969 50.844 2 1 79.25 108 ARG A CA 1
ATOM 838 C C . ARG A 1 108 ? 44.688 49.844 3.104 1 79.25 108 ARG A C 1
ATOM 840 O O . ARG A 1 108 ? 45.594 49.438 3.844 1 79.25 108 ARG A O 1
ATOM 847 N N . SER A 1 109 ? 43.438 49.469 3.197 1 80.06 109 SER A N 1
ATOM 848 C CA . SER A 1 109 ? 43.031 48.625 4.312 1 80.06 109 SER A CA 1
ATOM 849 C C . SER A 1 109 ? 43.094 47.156 3.924 1 80.06 109 SER A C 1
ATOM 851 O O . SER A 1 109 ? 43.25 46.281 4.785 1 80.06 109 SER A O 1
ATOM 853 N N . PHE A 1 110 ? 42.938 46.906 2.615 1 82.81 110 PHE A N 1
ATOM 854 C CA . PHE A 1 110 ? 42.906 45.531 2.143 1 82.81 110 PHE A CA 1
ATOM 855 C C . PHE A 1 110 ? 43.844 45.344 0.958 1 82.81 110 PHE A C 1
ATOM 857 O O . PHE A 1 110 ? 44.094 46.281 0.197 1 82.81 110 PHE A O 1
ATOM 864 N N . SER A 1 111 ? 44.406 44.156 0.912 1 82.62 111 SER A N 1
ATOM 865 C CA . SER A 1 111 ? 45.375 43.906 -0.133 1 82.62 111 SER A CA 1
ATOM 866 C C . SER A 1 111 ? 44.812 43 -1.216 1 82.62 111 SER A C 1
ATOM 868 O O . SER A 1 111 ? 45.188 43.094 -2.387 1 82.62 111 SER A O 1
ATOM 870 N N . SER A 1 112 ? 44.031 42 -0.802 1 80.62 112 SER A N 1
ATOM 871 C CA . SER A 1 112 ? 43.469 41.094 -1.79 1 80.62 112 SER A CA 1
ATOM 872 C C . SER A 1 112 ? 42.094 40.594 -1.386 1 80.62 112 SER A C 1
ATOM 874 O O . SER A 1 112 ? 41.719 40.656 -0.208 1 80.62 112 SER A O 1
ATOM 876 N N . VAL A 1 113 ? 41.281 40.281 -2.385 1 81.94 113 VAL A N 1
ATOM 877 C CA . VAL A 1 113 ? 40.031 39.531 -2.225 1 81.94 113 VAL A CA 1
ATOM 878 C C . VAL A 1 113 ? 40.156 38.188 -2.945 1 81.94 113 VAL A C 1
ATOM 880 O O . VAL A 1 113 ? 40.438 38.156 -4.145 1 81.94 113 VAL A O 1
ATOM 883 N N . ASP A 1 114 ? 40.031 37.156 -2.203 1 77 114 ASP A N 1
ATOM 884 C CA . ASP A 1 114 ? 40.188 35.812 -2.787 1 77 114 ASP A CA 1
ATOM 885 C C . ASP A 1 114 ? 38.844 35.188 -3.127 1 77 114 ASP A C 1
ATOM 887 O O . ASP A 1 114 ? 38.688 34.594 -4.195 1 77 114 ASP A O 1
ATOM 891 N N . THR A 1 115 ? 38.031 35.25 -2.104 1 77.81 115 THR A N 1
ATOM 892 C CA . THR A 1 115 ? 36.719 34.594 -2.227 1 77.81 115 THR A CA 1
ATOM 893 C C . THR A 1 115 ? 35.625 35.469 -1.642 1 77.81 115 THR A C 1
ATOM 895 O O . THR A 1 115 ? 35.812 36.125 -0.626 1 77.81 115 THR A O 1
ATOM 898 N N . VAL A 1 116 ? 34.5 35.469 -2.422 1 80 116 VAL A N 1
ATOM 899 C CA . VAL A 1 116 ? 33.281 36.062 -1.881 1 80 116 VAL A CA 1
ATOM 900 C C . VAL A 1 116 ? 32.156 35.031 -1.873 1 80 116 VAL A C 1
ATOM 902 O O . VAL A 1 116 ? 32.031 34.25 -2.805 1 80 116 VAL A O 1
ATOM 905 N N . PHE A 1 117 ? 31.516 35.094 -0.699 1 73.25 117 PHE A N 1
ATOM 906 C CA . PHE A 1 117 ? 30.453 34.094 -0.708 1 73.25 117 PHE A CA 1
ATOM 907 C C . PHE A 1 117 ? 29.281 34.562 0.151 1 73.25 117 PHE A C 1
ATOM 909 O O . PHE A 1 117 ? 29.438 35.438 1.012 1 73.25 117 PHE A O 1
ATOM 916 N N . ASN A 1 118 ? 28.203 34.219 -0.252 1 71.31 118 ASN A N 1
ATOM 917 C CA . ASN A 1 118 ? 27.047 34.25 0.626 1 71.31 118 ASN A CA 1
ATOM 918 C C . ASN A 1 118 ? 26.203 33 0.507 1 71.31 118 ASN A C 1
ATOM 920 O O . ASN A 1 118 ? 26.672 31.969 -0.007 1 71.31 118 ASN A O 1
ATOM 924 N N . HIS A 1 119 ? 25.016 33.188 1.095 1 55.41 119 HIS A N 1
ATOM 925 C CA . HIS A 1 119 ? 24.203 31.969 1.175 1 55.41 119 HIS A CA 1
ATOM 926 C C . HIS A 1 119 ? 23.828 31.469 -0.214 1 55.41 119 HIS A C 1
ATOM 928 O O . HIS A 1 119 ? 23.375 30.328 -0.364 1 55.41 119 HIS A O 1
ATOM 934 N N . GLN A 1 120 ? 24.156 32.25 -1.241 1 60.28 120 GLN A N 1
ATOM 935 C CA . GLN A 1 120 ? 23.734 31.922 -2.596 1 60.28 120 GLN A CA 1
ATOM 936 C C . GLN A 1 120 ? 24.875 31.344 -3.414 1 60.28 120 GLN A C 1
ATOM 938 O O . GLN A 1 120 ? 24.688 30.391 -4.18 1 60.28 120 GLN A O 1
ATOM 943 N N . ARG A 1 121 ? 25.969 31.906 -3.35 1 67.12 121 ARG A N 1
ATOM 944 C CA . ARG A 1 121 ? 27.062 31.547 -4.246 1 67.12 121 ARG A CA 1
ATOM 945 C C . ARG A 1 121 ? 28.422 31.844 -3.604 1 67.12 121 ARG A C 1
ATOM 947 O O . ARG A 1 121 ? 28.5 32.656 -2.668 1 67.12 121 ARG A O 1
ATOM 954 N N . ILE A 1 122 ? 29.281 30.938 -4.012 1 67.12 122 ILE A N 1
ATOM 955 C CA . ILE A 1 122 ? 30.688 31.188 -3.723 1 67.12 122 ILE A CA 1
ATOM 956 C C . ILE A 1 122 ? 31.406 31.625 -5 1 67.12 122 ILE A C 1
ATOM 958 O O . ILE A 1 122 ? 31.312 30.938 -6.027 1 67.12 122 ILE A O 1
ATOM 962 N N . LEU A 1 123 ? 32 32.688 -4.891 1 75.38 123 LEU A N 1
ATOM 963 C CA . LEU A 1 123 ? 32.719 33.219 -6.035 1 75.38 123 LEU A CA 1
ATOM 964 C C . LEU A 1 123 ? 34.219 33.406 -5.703 1 75.38 123 LEU A C 1
ATOM 966 O O . LEU A 1 123 ? 34.531 33.844 -4.59 1 75.38 123 LEU A O 1
ATOM 970 N N . VAL A 1 124 ? 34.969 32.969 -6.613 1 75.25 124 VAL A N 1
ATOM 971 C CA . VAL A 1 124 ? 36.406 33.125 -6.465 1 75.25 124 VAL A CA 1
ATOM 972 C C . VAL A 1 124 ? 36.875 34.312 -7.309 1 75.25 124 VAL A C 1
ATOM 974 O O . VAL A 1 124 ? 36.5 34.469 -8.477 1 75.25 124 VAL A O 1
ATOM 977 N N . CYS A 1 125 ? 37.688 35.125 -6.719 1 78.81 125 CYS A N 1
ATOM 978 C CA . CYS A 1 125 ? 38.219 36.281 -7.414 1 78.81 125 CYS A CA 1
ATOM 979 C C . CYS A 1 125 ? 39.469 35.938 -8.203 1 78.81 125 CYS A C 1
ATOM 981 O O . CYS A 1 125 ? 40.438 35.375 -7.652 1 78.81 125 CYS A O 1
ATOM 983 N N . HIS A 1 126 ? 39.531 36.281 -9.484 1 75.69 126 HIS A N 1
ATOM 984 C CA . HIS A 1 126 ? 40.688 36 -10.336 1 75.69 126 HIS A CA 1
ATOM 985 C C . HIS A 1 126 ? 41.594 37.219 -10.469 1 75.69 126 HIS A C 1
ATOM 987 O O . HIS A 1 126 ? 42.688 37.156 -11.039 1 75.69 126 HIS A O 1
ATOM 993 N N . GLU A 1 127 ? 41.156 38.25 -9.906 1 77.62 127 GLU A N 1
ATOM 994 C CA . GLU A 1 127 ? 41.969 39.469 -10 1 77.62 127 GLU A CA 1
ATOM 995 C C . GLU A 1 127 ? 43 39.562 -8.883 1 77.62 127 GLU A C 1
ATOM 997 O O . GLU A 1 127 ? 42.656 39.344 -7.711 1 77.62 127 GLU A O 1
ATOM 1002 N N . GLU A 1 128 ? 44.188 39.719 -9.219 1 72.5 128 GLU A N 1
ATOM 1003 C CA . GLU A 1 128 ? 45.281 39.719 -8.234 1 72.5 128 GLU A CA 1
ATOM 1004 C C . GLU A 1 128 ? 45.375 41.062 -7.539 1 72.5 128 GLU A C 1
ATOM 1006 O O . GLU A 1 128 ? 45.719 41.156 -6.355 1 72.5 128 GLU A O 1
ATOM 1011 N N . GLU A 1 129 ? 45.156 42.188 -8.25 1 76.06 129 GLU A N 1
ATOM 1012 C CA . GLU A 1 129 ? 45.25 43.531 -7.68 1 76.06 129 GLU A CA 1
ATOM 1013 C C . GLU A 1 129 ? 43.875 44.031 -7.277 1 76.06 129 GLU A C 1
ATOM 1015 O O . GLU A 1 129 ? 42.938 44.062 -8.094 1 76.06 129 GLU A O 1
ATOM 1020 N N . LEU A 1 130 ? 43.719 44.438 -6.078 1 79.38 130 LEU A N 1
ATOM 1021 C CA . LEU A 1 130 ? 42.438 44.875 -5.508 1 79.38 130 LEU A CA 1
ATOM 1022 C C . LEU A 1 130 ? 41.844 46.031 -6.301 1 79.38 130 LEU A C 1
ATOM 1024 O O . LEU A 1 130 ? 40.625 46.156 -6.434 1 79.38 130 LEU A O 1
ATOM 1028 N N . GLN A 1 131 ? 42.688 46.875 -6.91 1 78.44 131 GLN A N 1
ATOM 1029 C CA . GLN A 1 131 ? 42.219 48.062 -7.637 1 78.44 131 GLN A CA 1
ATOM 1030 C C . GLN A 1 131 ? 41.469 47.656 -8.898 1 78.44 131 GLN A C 1
ATOM 1032 O O . GLN A 1 131 ? 40.656 48.438 -9.406 1 78.44 131 GLN A O 1
ATOM 1037 N N . HIS A 1 132 ? 41.656 46.469 -9.352 1 78.56 132 HIS A N 1
ATOM 1038 C CA . HIS A 1 132 ? 41.031 46.062 -10.602 1 78.56 132 HIS A CA 1
ATOM 1039 C C . HIS A 1 132 ? 39.812 45.156 -10.336 1 78.56 132 HIS A C 1
ATOM 1041 O O . HIS A 1 132 ? 39.156 44.719 -11.281 1 78.56 132 HIS A O 1
ATOM 1047 N N . VAL A 1 133 ? 39.5 44.906 -9.133 1 79 133 VAL A N 1
ATOM 1048 C CA . VAL A 1 133 ? 38.375 44 -8.844 1 79 133 VAL A CA 1
ATOM 1049 C C . VAL A 1 133 ? 37.062 44.75 -9.094 1 79 133 VAL A C 1
ATOM 1051 O O . VAL A 1 133 ? 36.844 45.844 -8.562 1 79 133 VAL A O 1
ATOM 1054 N N . CYS A 1 134 ? 36.25 44.125 -9.969 1 78.19 134 CYS A N 1
ATOM 1055 C CA . CYS A 1 134 ? 34.906 44.594 -10.203 1 78.19 134 CYS A CA 1
ATOM 1056 C C . CYS A 1 134 ? 33.875 43.781 -9.383 1 78.19 134 CYS A C 1
ATOM 1058 O O . CYS A 1 134 ? 33.875 42.562 -9.438 1 78.19 134 CYS A O 1
ATOM 1060 N N . TYR A 1 135 ? 33.094 44.438 -8.594 1 79 135 TYR A N 1
ATOM 1061 C CA . TYR A 1 135 ? 32.188 43.688 -7.73 1 79 135 TYR A CA 1
ATOM 1062 C C . TYR A 1 135 ? 30.844 43.469 -8.414 1 79 135 TYR A C 1
ATOM 1064 O O . TYR A 1 135 ? 29.812 43.375 -7.746 1 79 135 TYR A O 1
ATOM 1072 N N . ASP A 1 136 ? 30.859 43.5 -9.703 1 76 136 ASP A N 1
ATOM 1073 C CA . ASP A 1 136 ? 29.844 42.812 -10.5 1 76 136 ASP A CA 1
ATOM 1074 C C . ASP A 1 136 ? 30.141 41.344 -10.641 1 76 136 ASP A C 1
ATOM 1076 O O . ASP A 1 136 ? 31 40.938 -11.43 1 76 136 ASP A O 1
ATOM 1080 N N . PHE A 1 137 ? 29.344 40.531 -9.961 1 77.19 137 PHE A N 1
ATOM 1081 C CA . PHE A 1 137 ? 29.672 39.094 -9.82 1 77.19 137 PHE A CA 1
ATOM 1082 C C . PHE A 1 137 ? 29.344 38.344 -11.102 1 77.19 137 PHE A C 1
ATOM 1084 O O . PHE A 1 137 ? 29.688 37.156 -11.227 1 77.19 137 PHE A O 1
ATOM 1091 N N . SER A 1 138 ? 28.75 39.031 -12.062 1 75 138 SER A N 1
ATOM 1092 C CA . SER A 1 138 ? 28.5 38.406 -13.359 1 75 138 SER A CA 1
ATOM 1093 C C . SER A 1 138 ? 29.656 38.656 -14.32 1 75 138 SER A C 1
ATOM 1095 O O . SER A 1 138 ? 29.719 38.062 -15.398 1 75 138 SER A O 1
ATOM 1097 N N . ASP A 1 139 ? 30.594 39.469 -13.922 1 76.19 139 ASP A N 1
ATOM 1098 C CA . ASP A 1 139 ? 31.734 39.75 -14.773 1 76.19 139 ASP A CA 1
ATOM 1099 C C . ASP A 1 139 ? 32.812 38.688 -14.656 1 76.19 139 ASP A C 1
ATOM 1101 O O . ASP A 1 139 ? 33.469 38.562 -13.625 1 76.19 139 ASP A O 1
ATOM 1105 N N . PRO A 1 140 ? 33.031 37.906 -15.617 1 74 140 PRO A N 1
ATOM 1106 C CA . PRO A 1 140 ? 33.969 36.812 -15.531 1 74 140 PRO A CA 1
ATOM 1107 C C . PRO A 1 140 ? 35.438 37.281 -15.461 1 74 140 PRO A C 1
ATOM 1109 O O . PRO A 1 140 ? 36.312 36.469 -15.164 1 74 140 PRO A O 1
ATOM 1112 N N . ARG A 1 141 ? 35.719 38.406 -15.68 1 75.75 141 ARG A N 1
ATOM 1113 C CA . ARG A 1 141 ? 37.062 38.906 -15.609 1 75.75 141 ARG A CA 1
ATOM 1114 C C . ARG A 1 141 ? 37.562 38.938 -14.164 1 75.75 141 ARG A C 1
ATOM 1116 O O . ARG A 1 141 ? 38.75 38.719 -13.914 1 75.75 141 ARG A O 1
ATOM 1123 N N . SER A 1 142 ? 36.594 39.156 -13.25 1 78.25 142 SER A N 1
ATOM 1124 C CA . SER A 1 142 ? 37 39.281 -11.852 1 78.25 142 SER A CA 1
ATOM 1125 C C . SER A 1 142 ? 36.531 38.062 -11.047 1 78.25 142 SER A C 1
ATOM 1127 O O . SER A 1 142 ? 37.156 37.719 -10.039 1 78.25 142 SER A O 1
ATOM 1129 N N . TRP A 1 143 ? 35.469 37.531 -11.539 1 77 143 TRP A N 1
ATOM 1130 C CA . TRP A 1 143 ? 34.875 36.531 -10.656 1 77 143 TRP A CA 1
ATOM 1131 C C . TRP A 1 143 ? 34.625 35.219 -11.398 1 77 143 TRP A C 1
ATOM 1133 O O . TRP A 1 143 ? 34.188 35.25 -12.555 1 77 143 TRP A O 1
ATOM 1143 N N . LEU A 1 144 ? 35 34.156 -10.922 1 70.25 144 LEU A N 1
ATOM 1144 C CA . LEU A 1 144 ? 34.688 32.812 -11.359 1 70.25 144 LEU A CA 1
ATOM 1145 C C . LEU A 1 144 ? 33.812 32.125 -10.336 1 70.25 144 LEU A C 1
ATOM 1147 O O . LEU A 1 144 ? 34.094 32.156 -9.133 1 70.25 144 LEU A O 1
ATOM 1151 N N . ALA A 1 145 ? 32.75 31.719 -10.812 1 59.38 145 ALA A N 1
ATOM 1152 C CA . ALA A 1 145 ? 31.938 30.906 -9.93 1 59.38 145 ALA A CA 1
ATOM 1153 C C . ALA A 1 145 ? 32.656 29.625 -9.508 1 59.38 145 ALA A C 1
ATOM 1155 O O . ALA A 1 145 ? 33.219 28.938 -10.352 1 59.38 145 ALA A O 1
ATOM 1156 N N . ALA A 1 146 ? 33.156 29.562 -8.344 1 48.97 146 ALA A N 1
ATOM 1157 C CA . ALA A 1 146 ? 33.719 28.281 -7.938 1 48.97 146 ALA A CA 1
ATOM 1158 C C . ALA A 1 146 ? 32.781 27.125 -8.297 1 48.97 146 ALA A C 1
ATOM 1160 O O . ALA A 1 146 ? 31.562 27.266 -8.18 1 48.97 146 ALA A O 1
ATOM 1161 N N . PRO A 1 147 ? 33.156 26.156 -9.07 1 37.16 147 PRO A N 1
ATOM 1162 C CA . PRO A 1 147 ? 32.25 25.031 -9.25 1 37.16 147 PRO A CA 1
ATOM 1163 C C . PRO A 1 147 ? 31.5 24.656 -7.969 1 37.16 147 PRO A C 1
ATOM 1165 O O . PRO A 1 147 ? 32.125 24.531 -6.906 1 37.16 147 PRO A O 1
ATOM 1168 N N . VAL A 1 148 ? 30.516 25.281 -7.73 1 32.34 148 VAL A N 1
ATOM 1169 C CA . VAL A 1 148 ? 29.781 24.703 -6.613 1 32.34 148 VAL A CA 1
ATOM 1170 C C . VAL A 1 148 ? 29.781 23.172 -6.711 1 32.34 148 VAL A C 1
ATOM 1172 O O . VAL A 1 148 ? 29.188 22.609 -7.629 1 32.34 148 VAL A O 1
ATOM 1175 N N . ASP A 1 149 ? 30.734 22.5 -6.699 1 28.91 149 ASP A N 1
ATOM 1176 C CA . ASP A 1 149 ? 30.469 21.094 -6.438 1 28.91 149 ASP A CA 1
ATOM 1177 C C . ASP A 1 149 ? 29.297 20.922 -5.477 1 28.91 149 ASP A C 1
ATOM 1179 O O . ASP A 1 149 ? 29.188 21.656 -4.496 1 28.91 149 ASP A O 1
ATOM 1183 N N . GLN A 1 150 ? 28.219 20.516 -5.977 1 28.28 150 GLN A N 1
ATOM 1184 C CA . GLN A 1 150 ? 26.984 20.359 -5.23 1 28.28 150 GLN A CA 1
ATOM 1185 C C . GLN A 1 150 ? 27.25 20.047 -3.764 1 28.28 150 GLN A C 1
ATOM 1187 O O . GLN A 1 150 ? 26.344 19.688 -3.02 1 28.28 150 GLN A O 1
ATOM 1192 N N . GLU A 1 151 ? 28.422 19.797 -3.379 1 26.47 151 GLU A N 1
ATOM 1193 C CA . GLU A 1 151 ? 28.703 19.609 -1.959 1 26.47 151 GLU A CA 1
ATOM 1194 C C . GLU A 1 151 ? 28.609 20.938 -1.196 1 26.47 151 GLU A C 1
ATOM 1196 O O . GLU A 1 151 ? 29.531 21.75 -1.25 1 26.47 151 GLU A O 1
ATOM 1201 N N . ALA A 1 152 ? 27.594 21.625 -1.346 1 26.08 152 ALA A N 1
ATOM 1202 C CA . ALA A 1 152 ? 27.406 22.875 -0.612 1 26.08 152 ALA A CA 1
ATOM 1203 C C . ALA A 1 152 ? 28.031 22.781 0.782 1 26.08 152 ALA A C 1
ATOM 1205 O O . ALA A 1 152 ? 27.781 21.828 1.518 1 26.08 152 ALA A O 1
ATOM 1206 N N . PRO A 1 153 ? 29.094 23.344 1.025 1 24.52 153 PRO A N 1
ATOM 1207 C CA . PRO A 1 153 ? 29.562 23.453 2.408 1 24.52 153 PRO A CA 1
ATOM 1208 C C . PRO A 1 153 ? 28.516 24.062 3.338 1 24.52 153 PRO A C 1
ATOM 1210 O O . PRO A 1 153 ? 28.062 25.188 3.119 1 24.52 153 PRO A O 1
ATOM 1213 N N . VAL A 1 154 ? 27.5 23.391 3.635 1 23.45 154 VAL A N 1
ATOM 1214 C CA . VAL A 1 154 ? 26.703 23.812 4.777 1 23.45 154 VAL A CA 1
ATOM 1215 C C . VAL A 1 154 ? 27.609 24.281 5.906 1 23.45 154 VAL A C 1
ATOM 1217 O O . VAL A 1 154 ? 28.484 23.531 6.363 1 23.45 154 VAL A O 1
ATOM 1220 N N . VAL A 1 155 ? 28 25.438 5.898 1 24.05 155 VAL A N 1
ATOM 1221 C CA . VAL A 1 155 ? 28.625 26.141 7.012 1 24.05 155 VAL A CA 1
ATOM 1222 C C . VAL A 1 155 ? 27.891 25.828 8.305 1 24.05 155 VAL A C 1
ATOM 1224 O O . VAL A 1 155 ? 26.844 26.422 8.594 1 24.05 155 VAL A O 1
ATOM 1227 N N . GLY A 1 156 ? 27.359 24.656 8.461 1 21.81 156 GLY A N 1
ATOM 1228 C CA . GLY A 1 156 ? 26.953 24.203 9.781 1 21.81 156 GLY A CA 1
ATOM 1229 C C . GLY A 1 156 ? 27.984 24.453 10.852 1 21.81 156 GLY A C 1
ATOM 1230 O O . GLY A 1 156 ? 29.188 24.516 10.562 1 21.81 156 GLY A O 1
ATOM 1231 N N . ALA A 1 157 ? 27.703 25.359 11.789 1 22.53 157 ALA A N 1
ATOM 1232 C CA . ALA A 1 157 ? 28.391 25.359 13.07 1 22.53 157 ALA A CA 1
ATOM 1233 C C . ALA A 1 157 ? 28.891 23.969 13.43 1 22.53 157 ALA A C 1
ATOM 1235 O O . ALA A 1 157 ? 28.125 23 13.406 1 22.53 157 ALA A O 1
ATOM 1236 N N . GLU A 1 158 ? 30 23.625 13.094 1 23.89 158 GLU A N 1
ATOM 1237 C CA . GLU A 1 158 ? 30.734 22.438 13.523 1 23.89 158 GLU A CA 1
ATOM 1238 C C . GLU A 1 158 ? 30.656 22.25 15.031 1 23.89 158 GLU A C 1
ATOM 1240 O O . GLU A 1 158 ? 31.422 22.859 15.781 1 23.89 158 GLU A O 1
ATOM 1245 N N . VAL A 1 159 ? 29.594 22.562 15.711 1 22.16 159 VAL A N 1
ATOM 1246 C CA . VAL A 1 159 ? 29.828 21.922 17.016 1 22.16 159 VAL A CA 1
ATOM 1247 C C . VAL A 1 159 ? 30.484 20.562 16.812 1 22.16 159 VAL A C 1
ATOM 1249 O O . VAL A 1 159 ? 30.047 19.766 15.961 1 22.16 159 VAL A O 1
ATOM 1252 N N . ALA A 1 160 ? 31.688 20.422 17.125 1 24.64 160 ALA A N 1
ATOM 1253 C CA . ALA A 1 160 ? 32.344 19.125 17.141 1 24.64 160 ALA A CA 1
ATOM 1254 C C . ALA A 1 160 ? 31.391 18.016 17.578 1 24.64 160 ALA A C 1
ATOM 1256 O O . ALA A 1 160 ? 31.344 17.688 18.766 1 24.64 160 ALA A O 1
ATOM 1257 N N . ILE A 1 161 ? 30.078 18.188 17.578 1 22.84 161 ILE A N 1
ATOM 1258 C CA . ILE A 1 161 ? 29.625 16.844 17.906 1 22.84 161 ILE A CA 1
ATOM 1259 C C . ILE A 1 161 ? 30.422 15.82 17.094 1 22.84 161 ILE A C 1
ATOM 1261 O O . ILE A 1 161 ? 30.672 16.031 15.906 1 22.84 161 ILE A O 1
ATOM 1265 N N . GLN A 1 162 ? 31.266 15 17.781 1 22.69 162 GLN A N 1
ATOM 1266 C CA . GLN A 1 162 ? 31.953 13.82 17.281 1 22.69 162 GLN A CA 1
ATOM 1267 C C . GLN A 1 162 ? 31.203 13.211 16.109 1 22.69 162 GLN A C 1
ATOM 1269 O O . GLN A 1 162 ? 30.109 12.672 16.281 1 22.69 162 GLN A O 1
ATOM 1274 N N . LYS A 1 163 ? 31.25 13.867 15.047 1 26.41 163 LYS A N 1
ATOM 1275 C CA . LYS A 1 163 ? 31.016 13.32 13.719 1 26.41 163 LYS A CA 1
ATOM 1276 C C . LYS A 1 163 ? 31.453 11.859 13.641 1 26.41 163 LYS A C 1
ATOM 1278 O O . LYS A 1 163 ? 32.594 11.531 13.93 1 26.41 163 LYS A O 1
ATOM 1283 N N . GLY A 1 164 ? 30.578 11.008 14.008 1 28.67 164 GLY A N 1
ATOM 1284 C CA . GLY A 1 164 ? 30.844 9.641 13.617 1 28.67 164 GLY A CA 1
ATOM 1285 C C . GLY A 1 164 ? 31.594 9.531 12.297 1 28.67 164 GLY A C 1
ATOM 1286 O O . GLY A 1 164 ? 31.516 10.438 11.461 1 28.67 164 GLY A O 1
ATOM 1287 N N . LEU A 1 165 ? 32.938 8.992 12.258 1 28.53 165 LEU A N 1
ATOM 1288 C CA . LEU A 1 165 ? 33.875 8.703 11.203 1 28.53 165 LEU A CA 1
ATOM 1289 C C . LEU A 1 165 ? 33.188 8.469 9.867 1 28.53 165 LEU A C 1
ATOM 1291 O O . LEU A 1 165 ? 32.094 7.875 9.828 1 28.53 165 LEU A O 1
ATOM 1295 N N . PRO A 1 166 ? 33.375 9.43 8.953 1 33.81 166 PRO A N 1
ATOM 1296 C CA . PRO A 1 166 ? 32.938 9 7.629 1 33.81 166 PRO A CA 1
ATOM 1297 C C . PRO A 1 166 ? 32.969 7.48 7.465 1 33.81 166 PRO A C 1
ATOM 1299 O O . PRO A 1 166 ? 33.75 6.793 8.141 1 33.81 166 PRO A O 1
ATOM 1302 N N . PRO A 1 167 ? 31.875 6.93 7.117 1 35.19 167 PRO A N 1
ATOM 1303 C CA . PRO A 1 167 ? 32.156 5.516 6.84 1 35.19 167 PRO A CA 1
ATOM 1304 C C . PRO A 1 167 ? 33.531 5.281 6.219 1 35.19 167 PRO A C 1
ATOM 1306 O O . PRO A 1 167 ? 34.031 6.148 5.508 1 35.19 167 PRO A O 1
ATOM 1309 N N . MET A 1 168 ? 34.469 4.75 7.039 1 32.75 168 MET A N 1
ATOM 1310 C CA . MET A 1 168 ? 35.719 4.156 6.555 1 32.75 168 MET A CA 1
ATOM 1311 C C . MET A 1 168 ? 35.594 3.76 5.086 1 32.75 168 MET A C 1
ATOM 1313 O O . MET A 1 168 ? 34.5 3.379 4.629 1 32.75 168 MET A O 1
ATOM 1317 N N . LYS A 1 169 ? 36.594 4.047 4.301 1 32.88 169 LYS A N 1
ATOM 1318 C CA . LYS A 1 169 ? 36.938 3.535 2.973 1 32.88 169 LYS A CA 1
ATOM 1319 C C . LYS A 1 169 ? 36.281 2.172 2.738 1 32.88 169 LYS A C 1
ATOM 1321 O O . LYS A 1 169 ? 36.062 1.407 3.682 1 32.88 169 LYS A O 1
ATOM 1326 N N . LYS A 1 170 ? 35.938 1.998 1.497 1 42.84 170 LYS A N 1
ATOM 1327 C CA . LYS A 1 170 ? 35.531 0.949 0.566 1 42.84 170 LYS A CA 1
ATOM 1328 C C . LYS A 1 170 ? 36.188 -0.375 0.897 1 42.84 170 LYS A C 1
ATOM 1330 O O . LYS A 1 170 ? 37.406 -0.536 0.669 1 42.84 170 LYS A O 1
ATOM 1335 N N . ALA A 1 171 ? 35.781 -0.925 1.782 1 45.25 171 ALA A N 1
ATOM 1336 C CA . ALA A 1 171 ? 36.25 -2.307 1.727 1 45.25 171 ALA A CA 1
ATOM 1337 C C . ALA A 1 171 ? 35.969 -2.932 0.367 1 45.25 171 ALA A C 1
ATOM 1339 O O . ALA A 1 171 ? 34.938 -2.611 -0.265 1 45.25 171 ALA A O 1
ATOM 1340 N N . THR A 1 172 ? 36.906 -3.428 -0.39 1 63 172 THR A N 1
ATOM 1341 C CA . THR A 1 172 ? 36.969 -4.164 -1.646 1 63 172 THR A CA 1
ATOM 1342 C C . THR A 1 172 ? 35.875 -5.219 -1.714 1 63 172 THR A C 1
ATOM 1344 O O . THR A 1 172 ? 35.719 -5.895 -2.732 1 63 172 THR A O 1
ATOM 1347 N N . GLY A 1 173 ? 34.812 -5.152 -0.702 1 85.69 173 GLY A N 1
ATOM 1348 C CA . GLY A 1 173 ? 33.781 -6.203 -0.756 1 85.69 173 GLY A CA 1
ATOM 1349 C C . GLY A 1 173 ? 32.375 -5.668 -0.793 1 85.69 173 GLY A C 1
ATOM 1350 O O . GLY A 1 173 ? 32.156 -4.457 -0.88 1 85.69 173 GLY A O 1
ATOM 1351 N N . PRO A 1 174 ? 31.391 -6.516 -0.925 1 94.94 174 PRO A N 1
ATOM 1352 C CA . PRO A 1 174 ? 29.984 -6.109 -0.918 1 94.94 174 PRO A CA 1
ATOM 1353 C C . PRO A 1 174 ? 29.641 -5.227 0.277 1 94.94 174 PRO A C 1
ATOM 1355 O O . PRO A 1 174 ? 30.141 -5.438 1.379 1 94.94 174 PRO A O 1
ATOM 1358 N N . SER A 1 175 ? 28.891 -4.188 0.061 1 96.94 175 SER A N 1
ATOM 1359 C CA . SER A 1 175 ? 28.578 -3.219 1.104 1 96.94 175 SER A CA 1
ATOM 1360 C C . SER A 1 175 ? 27.078 -2.898 1.123 1 96.94 175 SER A C 1
ATOM 1362 O O . SER A 1 175 ? 26.422 -2.926 0.082 1 96.94 175 SER A O 1
ATOM 1364 N N . VAL A 1 176 ? 26.594 -2.646 2.328 1 98.44 176 VAL A N 1
ATOM 1365 C CA . VAL A 1 176 ? 25.188 -2.328 2.547 1 98.44 176 VAL A CA 1
ATOM 1366 C C . VAL A 1 176 ? 25.078 -1.044 3.365 1 98.44 176 VAL A C 1
ATOM 1368 O O . VAL A 1 176 ? 25.828 -0.835 4.316 1 98.44 176 VAL A O 1
ATOM 1371 N N . ALA A 1 177 ? 24.203 -0.146 2.998 1 98.5 177 ALA A N 1
ATOM 1372 C CA . ALA A 1 177 ? 23.812 1.006 3.809 1 98.5 177 ALA A CA 1
ATOM 1373 C C . ALA A 1 177 ? 22.484 0.742 4.539 1 98.5 177 ALA A C 1
ATOM 1375 O O . ALA A 1 177 ? 21.469 0.449 3.908 1 98.5 177 ALA A O 1
ATOM 1376 N N . ILE A 1 178 ? 22.547 0.785 5.824 1 98.75 178 ILE A N 1
ATOM 1377 C CA . ILE A 1 178 ? 21.297 0.861 6.59 1 98.75 178 ILE A CA 1
ATOM 1378 C C . ILE A 1 178 ? 20.906 2.322 6.781 1 98.75 178 ILE A C 1
ATOM 1380 O O . ILE A 1 178 ? 21.656 3.107 7.359 1 98.75 178 ILE A O 1
ATOM 1384 N N . VAL A 1 179 ? 19.797 2.693 6.266 1 98.62 179 VAL A N 1
ATOM 1385 C CA . VAL A 1 179 ? 19.25 4.039 6.379 1 98.62 179 VAL A CA 1
ATOM 1386 C C . VAL A 1 179 ? 17.984 4.008 7.223 1 98.62 179 VAL A C 1
ATOM 1388 O O . VAL A 1 179 ? 16.984 3.406 6.82 1 98.62 179 VAL A O 1
ATOM 1391 N N . TYR A 1 180 ? 18 4.672 8.391 1 98.19 180 TYR A N 1
ATOM 1392 C CA . TYR A 1 180 ? 16.812 4.527 9.234 1 98.19 180 TYR A CA 1
ATOM 1393 C C . TYR A 1 180 ? 16.406 5.867 9.828 1 98.19 180 TYR A C 1
ATOM 1395 O O . TYR A 1 180 ? 17.188 6.816 9.844 1 98.19 180 TYR A O 1
ATOM 1403 N N . TYR A 1 181 ? 15.148 5.977 10.219 1 97.69 181 TYR A N 1
ATOM 1404 C CA . TYR A 1 181 ? 14.602 7.016 11.078 1 97.69 181 TYR A CA 1
ATOM 1405 C C . TYR A 1 181 ? 14.031 6.418 12.359 1 97.69 181 TYR A C 1
ATOM 1407 O O . TYR A 1 181 ? 13.312 5.418 12.32 1 97.69 181 TYR A O 1
ATOM 1415 N N . SER A 1 182 ? 14.406 6.996 13.453 1 95.62 182 SER A N 1
ATOM 1416 C CA . SER A 1 182 ? 13.93 6.543 14.758 1 95.62 182 SER A CA 1
ATOM 1417 C C . SER A 1 182 ? 13.656 7.723 15.688 1 95.62 182 SER A C 1
ATOM 1419 O O . SER A 1 182 ? 14.523 8.578 15.875 1 95.62 182 SER A O 1
ATOM 1421 N N . THR A 1 183 ? 12.469 7.75 16.234 1 91.06 183 THR A N 1
ATOM 1422 C CA . THR A 1 183 ? 12.148 8.812 17.188 1 91.06 183 THR A CA 1
ATOM 1423 C C . THR A 1 183 ? 12.539 8.414 18.609 1 91.06 183 THR A C 1
ATOM 1425 O O . THR A 1 183 ? 13.242 9.148 19.297 1 91.06 183 THR A O 1
ATOM 1428 N N . TYR A 1 184 ? 12.188 7.199 19.016 1 91.88 184 TYR A N 1
ATOM 1429 C CA . TYR A 1 184 ? 12.336 6.824 20.406 1 91.88 184 TYR A CA 1
ATOM 1430 C C . TYR A 1 184 ? 13.344 5.688 20.562 1 91.88 184 TYR A C 1
ATOM 1432 O O . TYR A 1 184 ? 13.445 5.086 21.641 1 91.88 184 TYR A O 1
ATOM 1440 N N . GLY A 1 185 ? 13.93 5.293 19.5 1 93.62 185 GLY A N 1
ATOM 1441 C CA . GLY A 1 185 ? 15.07 4.398 19.625 1 93.62 185 GLY A CA 1
ATOM 1442 C C . GLY A 1 185 ? 14.75 2.971 19.219 1 93.62 185 GLY A C 1
ATOM 1443 O O . GLY A 1 185 ? 15.664 2.162 19 1 93.62 185 GLY A O 1
ATOM 1444 N N . HIS A 1 186 ? 13.531 2.557 19.062 1 97.38 186 HIS A N 1
ATOM 1445 C CA . HIS A 1 186 ? 13.164 1.185 18.734 1 97.38 186 HIS A CA 1
ATOM 1446 C C . HIS A 1 186 ? 13.781 0.748 17.406 1 97.38 186 HIS A C 1
ATOM 1448 O O . HIS A 1 186 ? 14.375 -0.328 17.328 1 97.38 186 HIS A O 1
ATOM 1454 N N . VAL A 1 187 ? 13.609 1.576 16.406 1 98.25 187 VAL A N 1
ATOM 1455 C CA . VAL A 1 187 ? 14.133 1.25 15.086 1 98.25 187 VAL A CA 1
ATOM 1456 C C . VAL A 1 187 ? 15.656 1.171 15.141 1 98.25 187 VAL A C 1
ATOM 1458 O O . VAL A 1 187 ? 16.266 0.339 14.461 1 98.25 187 VAL A O 1
ATOM 1461 N N . LYS A 1 188 ? 16.281 1.993 15.898 1 97.19 188 LYS A N 1
ATOM 1462 C CA . LYS A 1 188 ? 17.734 1.967 16.047 1 97.19 188 LYS A CA 1
ATOM 1463 C C . LYS A 1 188 ? 18.203 0.638 16.625 1 97.19 188 LYS A C 1
ATOM 1465 O O . LYS A 1 188 ? 19.188 0.058 16.156 1 97.19 188 LYS A O 1
ATOM 1470 N N . VAL A 1 189 ? 17.547 0.176 17.641 1 97.56 189 VAL A N 1
ATOM 1471 C CA . VAL A 1 189 ? 17.891 -1.103 18.266 1 97.56 189 VAL A CA 1
ATOM 1472 C C . VAL A 1 189 ? 17.766 -2.221 17.234 1 97.56 189 VAL A C 1
ATOM 1474 O O . VAL A 1 189 ? 18.641 -3.08 17.125 1 97.56 189 VAL A O 1
ATOM 1477 N N . MET A 1 190 ? 16.719 -2.195 16.453 1 98.69 190 MET A N 1
ATOM 1478 C CA . MET A 1 190 ? 16.531 -3.178 15.383 1 98.69 190 MET A CA 1
ATOM 1479 C C . MET A 1 190 ? 17.656 -3.066 14.344 1 98.69 190 MET A C 1
ATOM 1481 O O . MET A 1 190 ? 18.172 -4.078 13.875 1 98.69 190 MET A O 1
ATOM 1485 N N . ALA A 1 191 ? 17.969 -1.846 13.969 1 98.56 191 ALA A N 1
ATOM 1486 C CA . ALA A 1 191 ? 19.031 -1.604 12.992 1 98.56 191 ALA A CA 1
ATOM 1487 C C . ALA A 1 191 ? 20.359 -2.207 13.461 1 98.56 191 ALA A C 1
ATOM 1489 O O . ALA A 1 191 ? 21.094 -2.793 12.664 1 98.56 191 ALA A O 1
ATOM 1490 N N . ASP A 1 192 ? 20.641 -2.049 14.75 1 98.19 192 ASP A N 1
ATOM 1491 C CA . ASP A 1 192 ? 21.891 -2.594 15.305 1 98.19 192 ASP A CA 1
ATOM 1492 C C . ASP A 1 192 ? 21.922 -4.113 15.18 1 98.19 192 ASP A C 1
ATOM 1494 O O . ASP A 1 192 ? 22.953 -4.695 14.859 1 98.19 192 ASP A O 1
ATOM 1498 N N . GLU A 1 193 ? 20.797 -4.758 15.477 1 98.69 193 GLU A N 1
ATOM 1499 C CA . GLU A 1 193 ? 20.75 -6.211 15.383 1 98.69 193 GLU A CA 1
ATOM 1500 C C . GLU A 1 193 ? 20.844 -6.68 13.93 1 98.69 193 GLU A C 1
ATOM 1502 O O . GLU A 1 193 ? 21.484 -7.695 13.641 1 98.69 193 GLU A O 1
ATOM 1507 N N . ILE A 1 194 ? 20.203 -5.977 13.031 1 98.81 194 ILE A N 1
ATOM 1508 C CA . ILE A 1 194 ? 20.281 -6.277 11.609 1 98.81 194 ILE A CA 1
ATOM 1509 C C . ILE A 1 194 ? 21.719 -6.137 11.125 1 98.81 194 ILE A C 1
ATOM 1511 O O . ILE A 1 194 ? 22.203 -6.961 10.344 1 98.81 194 ILE A O 1
ATOM 1515 N N . LYS A 1 195 ? 22.375 -5.105 11.57 1 98.62 195 LYS A N 1
ATOM 1516 C CA . LYS A 1 195 ? 23.766 -4.883 11.219 1 98.62 195 LYS A CA 1
ATOM 1517 C C . LYS A 1 195 ? 24.625 -6.09 11.594 1 98.62 195 LYS A C 1
ATOM 1519 O O . LYS A 1 195 ? 25.484 -6.512 10.82 1 98.62 195 LYS A O 1
ATOM 1524 N N . LYS A 1 196 ? 24.375 -6.652 12.766 1 98.69 196 LYS A N 1
ATOM 1525 C CA . LYS A 1 196 ? 25.109 -7.848 13.18 1 98.69 196 LYS A CA 1
ATOM 1526 C C . LYS A 1 196 ? 24.875 -9 12.211 1 98.69 196 LYS A C 1
ATOM 1528 O O . LYS A 1 196 ? 25.797 -9.727 11.867 1 98.69 196 LYS A O 1
ATOM 1533 N N . GLY A 1 197 ? 23.625 -9.148 11.789 1 98.69 197 GLY A N 1
ATOM 1534 C CA . GLY A 1 197 ? 23.312 -10.18 10.812 1 98.69 197 GLY A CA 1
ATOM 1535 C C . GLY A 1 197 ? 24.016 -9.984 9.484 1 98.69 197 GLY A C 1
ATOM 1536 O O . GLY A 1 197 ? 24.531 -10.938 8.906 1 98.69 197 GLY A O 1
ATOM 1537 N N . LEU A 1 198 ? 24 -8.766 9.047 1 98.62 198 LEU A N 1
ATOM 1538 C CA . LEU A 1 198 ? 24.688 -8.43 7.801 1 98.62 198 LEU A CA 1
ATOM 1539 C C . LEU A 1 198 ? 26.188 -8.727 7.902 1 98.62 198 LEU A C 1
ATOM 1541 O O . LEU A 1 198 ? 26.75 -9.398 7.039 1 98.62 198 LEU A O 1
ATOM 1545 N N . GLU A 1 199 ? 26.781 -8.297 8.938 1 98.12 199 GLU A N 1
ATOM 1546 C CA . GLU A 1 199 ? 28.219 -8.438 9.125 1 98.12 199 GLU A CA 1
ATOM 1547 C C . GLU A 1 199 ? 28.625 -9.906 9.266 1 98.12 199 GLU A C 1
ATOM 1549 O O . GLU A 1 199 ? 29.703 -10.305 8.836 1 98.12 199 GLU A O 1
ATOM 1554 N N . SER A 1 200 ? 27.766 -10.695 9.773 1 98.25 200 SER A N 1
ATOM 1555 C CA . SER A 1 200 ? 28.047 -12.117 9.938 1 98.25 200 SER A CA 1
ATOM 1556 C C . SER A 1 200 ? 28.188 -12.812 8.586 1 98.25 200 SER A C 1
ATOM 1558 O O . SER A 1 200 ? 28.766 -13.898 8.492 1 98.25 200 SER A O 1
ATOM 1560 N N . THR A 1 201 ? 27.688 -12.227 7.523 1 97.44 201 THR A N 1
ATOM 1561 C CA . THR A 1 201 ? 27.781 -12.812 6.188 1 97.44 201 THR A CA 1
ATOM 1562 C C . THR A 1 201 ? 29.016 -12.297 5.461 1 97.44 201 THR A C 1
ATOM 1564 O O . THR A 1 201 ? 29.297 -12.719 4.336 1 97.44 201 THR A O 1
ATOM 1567 N N . GLY A 1 202 ? 29.703 -11.312 6.039 1 95.75 202 GLY A N 1
ATOM 1568 C CA . GLY A 1 202 ? 30.922 -10.781 5.441 1 95.75 202 GLY A CA 1
ATOM 1569 C C . GLY A 1 202 ? 30.688 -9.484 4.688 1 95.75 202 GLY A C 1
ATOM 1570 O O . GLY A 1 202 ? 31.594 -8.992 4.008 1 95.75 202 GLY A O 1
ATOM 1571 N N . VAL A 1 203 ? 29.562 -8.93 4.82 1 96.56 203 VAL A N 1
ATOM 1572 C CA . VAL A 1 203 ? 29.25 -7.672 4.148 1 96.56 203 VAL A CA 1
ATOM 1573 C C . VAL A 1 203 ? 29.625 -6.5 5.051 1 96.56 203 VAL A C 1
ATOM 1575 O O . VAL A 1 203 ? 29.453 -6.562 6.27 1 96.56 203 VAL A O 1
ATOM 1578 N N . SER A 1 204 ? 30.172 -5.473 4.438 1 96.81 204 SER A N 1
ATOM 1579 C CA . SER A 1 204 ? 30.438 -4.238 5.168 1 96.81 204 SER A CA 1
ATOM 1580 C C . SER A 1 204 ? 29.172 -3.4 5.301 1 96.81 204 SER A C 1
ATOM 1582 O O . SER A 1 204 ? 28.359 -3.324 4.363 1 96.81 204 SER A O 1
ATOM 1584 N N . VAL A 1 205 ? 29.062 -2.73 6.492 1 97.88 205 VAL A N 1
ATOM 1585 C CA . VAL A 1 205 ? 27.797 -2.043 6.742 1 97.88 205 VAL A CA 1
ATOM 1586 C C . VAL A 1 205 ? 28.062 -0.634 7.262 1 97.88 205 VAL A C 1
ATOM 1588 O O . VAL A 1 205 ? 28.906 -0.442 8.141 1 97.88 205 VAL A O 1
ATOM 1591 N N . ASP A 1 206 ? 27.391 0.305 6.703 1 96.69 206 ASP A N 1
ATOM 1592 C CA . ASP A 1 206 ? 27.328 1.657 7.246 1 96.69 206 ASP A CA 1
ATOM 1593 C C . ASP A 1 206 ? 25.906 1.986 7.715 1 96.69 206 ASP A C 1
ATOM 1595 O O . ASP A 1 206 ? 24.938 1.593 7.078 1 96.69 206 ASP A O 1
ATOM 1599 N N . LEU A 1 207 ? 25.875 2.656 8.773 1 96.88 207 LEU A N 1
ATOM 1600 C CA . LEU A 1 207 ? 24.609 3.031 9.391 1 96.88 207 LEU A CA 1
ATOM 1601 C C . LEU A 1 207 ? 24.359 4.531 9.273 1 96.88 207 LEU A C 1
ATOM 1603 O O . LEU A 1 207 ? 25.234 5.332 9.625 1 96.88 207 LEU A O 1
ATOM 1607 N N . PHE A 1 208 ? 23.156 4.879 8.75 1 96.75 208 PHE A N 1
ATOM 1608 C CA . PHE A 1 208 ? 22.797 6.281 8.586 1 96.75 208 PHE A CA 1
ATOM 1609 C C . PHE A 1 208 ? 21.453 6.578 9.25 1 96.75 208 PHE A C 1
ATOM 1611 O O . PHE A 1 208 ? 20.547 5.75 9.211 1 96.75 208 PHE A O 1
ATOM 1618 N N . GLN A 1 209 ? 21.344 7.707 9.797 1 95.69 209 GLN A N 1
ATOM 1619 C CA . GLN A 1 209 ? 20.062 8.219 10.266 1 95.69 209 GLN A CA 1
ATOM 1620 C C . GLN A 1 209 ? 19.547 9.336 9.359 1 95.69 209 GLN A C 1
ATOM 1622 O O . GLN A 1 209 ? 20.328 10.195 8.922 1 95.69 209 GLN A O 1
ATOM 1627 N N . VAL A 1 210 ? 1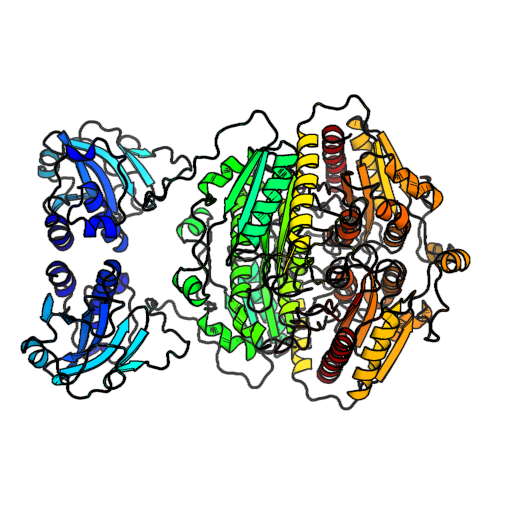8.297 9.258 9.047 1 95.94 210 VAL A N 1
ATOM 1628 C CA . VAL A 1 210 ? 17.672 10.289 8.227 1 95.94 210 VAL A CA 1
ATOM 1629 C C . VAL A 1 210 ? 17.438 11.547 9.062 1 95.94 210 VAL A C 1
ATOM 1631 O O . VAL A 1 210 ? 17.141 11.461 10.258 1 95.94 210 VAL A O 1
ATOM 1634 N N . PRO A 1 211 ? 17.516 12.742 8.453 1 90.94 211 PRO A N 1
ATOM 1635 C CA . PRO A 1 211 ? 17.297 14 9.188 1 90.94 211 PRO A CA 1
ATOM 1636 C C . PRO A 1 211 ? 15.875 14.141 9.711 1 90.94 211 PRO A C 1
ATOM 1638 O O . PRO A 1 211 ? 14.93 13.656 9.078 1 90.94 211 PRO A O 1
ATOM 1641 N N . GLU A 1 212 ? 15.812 14.797 10.789 1 91.38 212 GLU A N 1
ATOM 1642 C CA . GLU A 1 212 ? 14.523 15.141 11.383 1 91.38 212 GLU A CA 1
ATOM 1643 C C . GLU A 1 212 ? 13.836 16.25 10.594 1 91.38 212 GLU A C 1
ATOM 1645 O O . GLU A 1 212 ? 14.5 17.141 10.055 1 91.38 212 GLU A O 1
ATOM 1650 N N . THR A 1 213 ? 12.492 16.188 10.523 1 89.94 213 THR A N 1
ATOM 1651 C CA . THR A 1 213 ? 11.75 17.25 9.859 1 89.94 213 THR A CA 1
ATOM 1652 C C . THR A 1 213 ? 10.961 18.078 10.867 1 89.94 213 THR A C 1
ATOM 1654 O O . THR A 1 213 ? 10.484 19.172 10.547 1 89.94 213 THR A O 1
ATOM 1657 N N . LEU A 1 214 ? 10.844 17.609 12.062 1 87.94 214 LEU A N 1
ATOM 1658 C CA . LEU A 1 214 ? 10.125 18.328 13.109 1 87.94 214 LEU A CA 1
ATOM 1659 C C . LEU A 1 214 ? 11.047 19.328 13.805 1 87.94 214 LEU A C 1
ATOM 1661 O O . LEU A 1 214 ? 12.234 19.062 13.984 1 87.94 214 LEU A O 1
ATOM 1665 N N . PRO A 1 215 ? 10.508 20.422 14.266 1 80.88 215 PRO A N 1
ATOM 1666 C CA . PRO A 1 215 ? 11.312 21.359 15.055 1 80.88 215 PRO A CA 1
ATOM 1667 C C . PRO A 1 215 ? 11.641 20.828 16.438 1 80.88 215 PRO A C 1
ATOM 1669 O O . PRO A 1 215 ? 10.914 19.984 16.969 1 80.88 215 PRO A O 1
ATOM 1672 N N . PRO A 1 216 ? 12.727 21.297 17.016 1 81.44 216 PRO A N 1
ATOM 1673 C CA . PRO A 1 216 ? 13.141 20.828 18.344 1 81.44 216 PRO A CA 1
ATOM 1674 C C . PRO A 1 216 ? 12.039 20.969 19.391 1 81.44 216 PRO A C 1
ATOM 1676 O O . PRO A 1 216 ? 11.898 20.094 20.266 1 81.44 216 PRO A O 1
ATOM 1679 N N . SER A 1 217 ? 11.266 22.062 19.297 1 79.62 217 SER A N 1
ATOM 1680 C CA . SER A 1 217 ? 10.195 22.281 20.266 1 79.62 217 SER A CA 1
ATOM 1681 C C . SER A 1 217 ? 9.156 21.172 20.188 1 79.62 217 SER A C 1
ATOM 1683 O O . SER A 1 217 ? 8.648 20.719 21.219 1 79.62 217 SER A O 1
ATOM 1685 N N . ALA A 1 218 ? 8.875 20.766 18.984 1 83.75 218 ALA A N 1
ATOM 1686 C CA . ALA A 1 218 ? 7.922 19.672 18.812 1 83.75 218 ALA A CA 1
ATOM 1687 C C . ALA A 1 218 ? 8.484 18.375 19.359 1 83.75 218 ALA A C 1
ATOM 1689 O O . ALA A 1 218 ? 7.766 17.609 20.016 1 83.75 218 ALA A O 1
ATOM 1690 N N . LEU A 1 219 ? 9.711 18.078 19.172 1 86.44 219 LEU A N 1
ATOM 1691 C CA . LEU A 1 219 ? 10.367 16.875 19.656 1 86.44 219 LEU A CA 1
ATOM 1692 C C . LEU A 1 219 ? 10.383 16.844 21.188 1 86.44 219 LEU A C 1
ATOM 1694 O O . LEU A 1 219 ? 10.172 15.797 21.797 1 86.44 219 LEU A O 1
ATOM 1698 N N . GLN A 1 220 ? 10.656 17.984 21.734 1 80.88 220 GLN A N 1
ATOM 1699 C CA . GLN A 1 220 ? 10.648 18.094 23.188 1 80.88 220 GLN A CA 1
ATOM 1700 C C . GLN A 1 220 ? 9.266 17.812 23.766 1 80.88 220 GLN A C 1
ATOM 1702 O O . GLN A 1 220 ? 9.125 17.094 24.75 1 80.88 220 GLN A O 1
ATOM 1707 N N . ALA A 1 221 ? 8.305 18.422 23.094 1 80.69 221 ALA A N 1
ATOM 1708 C CA . ALA A 1 221 ? 6.93 18.219 23.531 1 80.69 221 ALA A CA 1
ATOM 1709 C C . ALA A 1 221 ? 6.547 16.734 23.453 1 80.69 221 ALA A C 1
ATOM 1711 O O . ALA A 1 221 ? 5.75 16.25 24.266 1 80.69 221 ALA A O 1
ATOM 1712 N N . MET A 1 222 ? 7.199 16.047 22.578 1 86.06 222 MET A N 1
ATOM 1713 C CA . MET A 1 222 ? 6.914 14.633 22.359 1 86.06 222 MET A CA 1
ATOM 1714 C C . MET A 1 222 ? 7.738 13.766 23.297 1 86.06 222 MET A C 1
ATOM 1716 O O . MET A 1 222 ? 7.539 12.555 23.375 1 86.06 222 MET A O 1
ATOM 1720 N N . GLY A 1 223 ? 8.664 14.32 23.969 1 82.12 223 GLY A N 1
ATOM 1721 C CA . GLY A 1 223 ? 9.547 13.555 24.844 1 82.12 223 GLY A CA 1
ATOM 1722 C C . GLY A 1 223 ? 10.547 12.703 24.078 1 82.12 223 GLY A C 1
ATOM 1723 O O . GLY A 1 223 ? 10.961 11.648 24.562 1 82.12 223 GLY A O 1
ATOM 1724 N N . ALA A 1 224 ? 10.828 13.078 22.906 1 86.62 224 ALA A N 1
ATOM 1725 C CA . ALA A 1 224 ? 11.789 12.336 22.094 1 86.62 224 ALA A CA 1
ATOM 1726 C C . ALA A 1 224 ? 13.203 12.492 22.625 1 86.62 224 ALA A C 1
ATOM 1728 O O . ALA A 1 224 ? 13.656 13.609 22.875 1 86.62 224 ALA A O 1
ATOM 1729 N N . PRO A 1 225 ? 13.922 11.43 22.781 1 84.56 225 PRO A N 1
ATOM 1730 C CA . PRO A 1 225 ? 15.312 11.539 23.219 1 84.56 225 PRO A CA 1
ATOM 1731 C C . PRO A 1 225 ? 16.234 12.117 22.141 1 84.56 225 PRO A C 1
ATOM 1733 O O . PRO A 1 225 ? 15.836 12.195 20.969 1 84.56 225 PRO A O 1
ATOM 1736 N N . GLU A 1 226 ? 17.344 12.477 22.594 1 79.56 226 GLU A N 1
ATOM 1737 C CA . GLU A 1 226 ? 18.344 12.938 21.625 1 79.56 226 GLU A CA 1
ATOM 1738 C C . GLU A 1 226 ? 18.781 11.812 20.703 1 79.56 226 GLU A C 1
ATOM 1740 O O . GLU A 1 226 ? 18.828 10.648 21.109 1 79.56 226 GLU A O 1
ATOM 1745 N N . LYS A 1 227 ? 19.078 12.266 19.5 1 83.44 227 LYS A N 1
ATOM 1746 C CA . LYS A 1 227 ? 19.547 11.273 18.547 1 83.44 227 LYS A CA 1
ATOM 1747 C C . LYS A 1 227 ? 20.953 10.797 18.906 1 83.44 227 LYS A C 1
ATOM 1749 O O . LYS A 1 227 ? 21.766 11.562 19.422 1 83.44 227 LYS A O 1
ATOM 1754 N N . PRO A 1 228 ? 21.156 9.516 18.578 1 82.69 228 PRO A N 1
ATOM 1755 C CA . PRO A 1 228 ? 22.5 9.008 18.875 1 82.69 228 PRO A CA 1
ATOM 1756 C C . PRO A 1 228 ? 23.594 9.758 18.125 1 82.69 228 PRO A C 1
ATOM 1758 O O . PRO A 1 228 ? 23.469 9.977 16.922 1 82.69 228 PRO A O 1
ATOM 1761 N N . ALA A 1 229 ? 24.625 10.039 18.828 1 74.81 229 ALA A N 1
ATOM 1762 C CA . ALA A 1 229 ? 25.703 10.836 18.266 1 74.81 229 ALA A CA 1
ATOM 1763 C C . ALA A 1 229 ? 26.625 9.977 17.406 1 74.81 229 ALA A C 1
ATOM 1765 O O . ALA A 1 229 ? 27.375 10.492 16.562 1 74.81 229 ALA A O 1
ATOM 1766 N N . ASP A 1 230 ? 26.516 8.742 17.531 1 80.5 230 ASP A N 1
ATOM 1767 C CA . ASP A 1 230 ? 27.469 7.848 16.891 1 80.5 230 ASP A CA 1
ATOM 1768 C C . ASP A 1 230 ? 26.953 7.398 15.516 1 80.5 230 ASP A C 1
ATOM 1770 O O . ASP A 1 230 ? 27.625 6.613 14.836 1 80.5 230 ASP A O 1
ATOM 1774 N N . VAL A 1 231 ? 25.844 7.863 15.156 1 86.56 231 VAL A N 1
ATOM 1775 C CA . VAL A 1 231 ? 25.312 7.48 13.852 1 86.56 231 VAL A CA 1
ATOM 1776 C C . VAL A 1 231 ? 25.328 8.688 12.914 1 86.56 231 VAL A C 1
ATOM 1778 O O . VAL A 1 231 ? 24.906 9.781 13.289 1 86.56 231 VAL A O 1
ATOM 1781 N N . MET A 1 232 ? 25.766 8.445 11.711 1 86.81 232 MET A N 1
ATOM 1782 C CA . MET A 1 232 ? 25.875 9.516 10.727 1 86.81 232 MET A CA 1
ATOM 1783 C C . MET A 1 232 ? 24.5 9.977 10.273 1 86.81 232 MET A C 1
ATOM 1785 O O . MET A 1 232 ? 23.625 9.156 10.008 1 86.81 232 MET A O 1
ATOM 1789 N N . LEU A 1 233 ? 24.391 11.281 10.25 1 89.19 233 LEU A N 1
ATOM 1790 C CA . LEU A 1 233 ? 23.188 11.867 9.656 1 89.19 233 LEU A CA 1
ATOM 1791 C C . LEU A 1 233 ? 23.312 11.914 8.141 1 89.19 233 LEU A C 1
ATOM 1793 O O . LEU A 1 233 ? 24.297 12.422 7.605 1 89.19 233 LEU A O 1
ATOM 1797 N N . LEU A 1 234 ? 22.359 11.375 7.469 1 92.31 234 LEU A N 1
ATOM 1798 C CA . LEU A 1 234 ? 22.391 11.328 6.012 1 92.31 234 LEU A CA 1
ATOM 1799 C C . LEU A 1 234 ? 21.875 12.641 5.414 1 92.31 234 LEU A C 1
ATOM 1801 O O . LEU A 1 234 ? 20.719 12.742 5.035 1 92.31 234 LEU A O 1
ATOM 1805 N N . GLU A 1 235 ? 22.75 13.484 5.176 1 83.81 235 GLU A N 1
ATOM 1806 C CA . GLU A 1 235 ? 22.422 14.789 4.602 1 83.81 235 GLU A CA 1
ATOM 1807 C C . GLU A 1 235 ? 22.234 14.695 3.092 1 83.81 235 GLU A C 1
ATOM 1809 O O . GLU A 1 235 ? 22.688 13.734 2.463 1 83.81 235 GLU A O 1
ATOM 1814 N N . ARG A 1 236 ? 21.609 15.664 2.57 1 85.19 236 ARG A N 1
ATOM 1815 C CA . ARG A 1 236 ? 21.281 15.688 1.149 1 85.19 236 ARG A CA 1
ATOM 1816 C C . ARG A 1 236 ? 22.531 15.562 0.29 1 85.19 236 ARG A C 1
ATOM 1818 O O . ARG A 1 236 ? 22.516 14.93 -0.769 1 85.19 236 ARG A O 1
ATOM 1825 N N . ALA A 1 237 ? 23.609 16.094 0.727 1 79.38 237 ALA A N 1
ATOM 1826 C CA . ALA A 1 237 ? 24.859 16.109 -0.037 1 79.38 237 ALA A CA 1
ATOM 1827 C C . ALA A 1 237 ? 25.406 14.695 -0.187 1 79.38 237 ALA A C 1
ATOM 1829 O O . ALA A 1 237 ? 26.125 14.398 -1.152 1 79.38 237 ALA A O 1
ATOM 1830 N N . PHE A 1 238 ? 25.078 13.844 0.732 1 90.62 238 PHE A N 1
ATOM 1831 C CA . PHE A 1 238 ? 25.609 12.484 0.714 1 90.62 238 PHE A CA 1
ATOM 1832 C C . PHE A 1 238 ? 24.797 11.594 -0.211 1 90.62 238 PHE A C 1
ATOM 1834 O O . PHE A 1 238 ? 25.219 10.469 -0.517 1 90.62 238 PHE A O 1
ATOM 1841 N N . LEU A 1 239 ? 23.719 11.977 -0.699 1 93.38 239 LEU A N 1
ATOM 1842 C CA . LEU A 1 239 ? 22.828 11.156 -1.524 1 93.38 239 LEU A CA 1
ATOM 1843 C C . LEU A 1 239 ? 23.562 10.672 -2.775 1 93.38 239 LEU A C 1
ATOM 1845 O O . LEU A 1 239 ? 23.328 9.547 -3.234 1 93.38 239 LEU A O 1
ATOM 1849 N N . SER A 1 240 ? 24.422 11.508 -3.287 1 91.38 240 SER A N 1
ATOM 1850 C CA . SER A 1 240 ? 25.125 11.164 -4.516 1 91.38 240 SER A CA 1
ATOM 1851 C C . SER A 1 240 ? 26.094 10.016 -4.289 1 91.38 240 SER A C 1
ATOM 1853 O O . SER A 1 240 ? 26.594 9.414 -5.25 1 91.38 240 SER A O 1
ATOM 1855 N N . GLU A 1 241 ? 26.406 9.641 -3.016 1 93.69 241 GLU A N 1
ATOM 1856 C CA . GLU A 1 241 ? 27.328 8.57 -2.676 1 93.69 241 GLU A CA 1
ATOM 1857 C C . GLU A 1 241 ? 26.609 7.234 -2.529 1 93.69 241 GLU A C 1
ATOM 1859 O O . GLU A 1 241 ? 27.234 6.176 -2.51 1 93.69 241 GLU A O 1
ATOM 1864 N N . LEU A 1 242 ? 25.344 7.277 -2.457 1 96.62 242 LEU A N 1
ATOM 1865 C CA . LEU A 1 242 ? 24.547 6.094 -2.15 1 96.62 242 LEU A CA 1
ATOM 1866 C C . LEU A 1 242 ? 24.719 5.027 -3.227 1 96.62 242 LEU A C 1
ATOM 1868 O O . LEU A 1 242 ? 24.797 3.836 -2.918 1 96.62 242 LEU A O 1
ATOM 1872 N N . PRO A 1 243 ? 24.922 5.426 -4.523 1 96.25 243 PRO A N 1
ATOM 1873 C CA . PRO A 1 243 ? 25.047 4.406 -5.57 1 96.25 243 PRO A CA 1
ATOM 1874 C C . PRO A 1 243 ? 26.297 3.543 -5.398 1 96.25 243 PRO A C 1
ATOM 1876 O O . PRO A 1 243 ? 26.422 2.512 -6.062 1 96.25 243 PRO A O 1
ATOM 1879 N N . LYS A 1 244 ? 27.141 3.934 -4.512 1 95.12 244 LYS A N 1
ATOM 1880 C CA . LYS A 1 244 ? 28.359 3.162 -4.281 1 95.12 244 LYS A CA 1
ATOM 1881 C C . LYS A 1 244 ? 28.062 1.89 -3.492 1 95.12 244 LYS A C 1
ATOM 1883 O O . LYS A 1 244 ? 28.875 0.966 -3.463 1 95.12 244 LYS A O 1
ATOM 1888 N N . TYR A 1 245 ? 26.969 1.841 -2.789 1 97.44 245 TYR A N 1
ATOM 1889 C CA . TYR A 1 245 ? 26.594 0.655 -2.029 1 97.44 245 TYR A CA 1
ATOM 1890 C C . TYR A 1 245 ? 25.922 -0.378 -2.93 1 97.44 245 TYR A C 1
ATOM 1892 O O . TYR A 1 245 ? 25.391 -0.036 -3.986 1 97.44 245 TYR A O 1
ATOM 1900 N N . ASP A 1 246 ? 25.953 -1.647 -2.484 1 96.81 246 ASP A N 1
ATOM 1901 C CA . ASP A 1 246 ? 25.375 -2.738 -3.27 1 96.81 246 ASP A CA 1
ATOM 1902 C C . ASP A 1 246 ? 23.953 -3.035 -2.832 1 96.81 246 ASP A C 1
ATOM 1904 O O . ASP A 1 246 ? 23.188 -3.67 -3.568 1 96.81 246 ASP A O 1
ATOM 1908 N N . GLY A 1 247 ? 23.641 -2.652 -1.679 1 98.38 247 GLY A N 1
ATOM 1909 C CA . GLY A 1 247 ? 22.312 -2.865 -1.154 1 98.38 247 GLY A CA 1
ATOM 1910 C C . GLY A 1 247 ? 21.922 -1.874 -0.072 1 98.38 247 GLY A C 1
ATOM 1911 O O . GLY A 1 247 ? 22.781 -1.191 0.485 1 98.38 247 GLY A O 1
ATOM 1912 N N . PHE A 1 248 ? 20.641 -1.836 0.205 1 98.88 248 PHE A N 1
ATOM 1913 C CA . PHE A 1 248 ? 20.094 -0.879 1.159 1 98.88 248 PHE A CA 1
ATOM 1914 C C . PHE A 1 248 ? 19.031 -1.535 2.035 1 98.88 248 PHE A C 1
ATOM 1916 O O . PHE A 1 248 ? 18.172 -2.268 1.536 1 98.88 248 PHE A O 1
ATOM 1923 N N . MET A 1 249 ? 19.109 -1.302 3.303 1 98.88 249 MET A N 1
ATOM 1924 C CA . MET A 1 249 ? 18.016 -1.634 4.207 1 98.88 249 MET A CA 1
ATOM 1925 C C . MET A 1 249 ? 17.453 -0.379 4.867 1 98.88 249 MET A C 1
ATOM 1927 O O . MET A 1 249 ? 18.203 0.424 5.422 1 98.88 249 MET A O 1
ATOM 1931 N N . PHE A 1 250 ? 16.188 -0.211 4.816 1 98.94 250 PHE A N 1
ATOM 1932 C CA . PHE A 1 250 ? 15.531 0.997 5.309 1 98.94 250 PHE A CA 1
ATOM 1933 C C . PHE A 1 250 ? 14.734 0.703 6.57 1 98.94 250 PHE A C 1
ATOM 1935 O O . PHE A 1 250 ? 13.844 -0.152 6.562 1 98.94 250 PHE A O 1
ATOM 1942 N N . GLY A 1 251 ? 15.031 1.365 7.676 1 98.88 251 GLY A N 1
ATOM 1943 C CA . GLY A 1 251 ? 14.32 1.246 8.938 1 98.88 251 GLY A CA 1
ATOM 1944 C C . GLY A 1 251 ? 13.43 2.436 9.234 1 98.88 251 GLY A C 1
ATOM 1945 O O . GLY A 1 251 ? 13.859 3.586 9.125 1 98.88 251 GLY A O 1
ATOM 1946 N N . MET A 1 252 ? 12.188 2.168 9.633 1 98.31 252 MET A N 1
ATOM 1947 C CA . MET A 1 252 ? 11.289 3.307 9.781 1 98.31 252 MET A CA 1
ATOM 1948 C C . MET A 1 252 ? 10.195 3.008 10.812 1 98.31 252 MET A C 1
ATOM 1950 O O . MET A 1 252 ? 9.711 1.877 10.898 1 98.31 252 MET A O 1
ATOM 1954 N N . PRO A 1 253 ? 9.867 3.992 11.633 1 97.88 253 PRO A N 1
ATOM 1955 C CA . PRO A 1 253 ? 8.656 3.857 12.453 1 97.88 253 PRO A CA 1
ATOM 1956 C C . PRO A 1 253 ? 7.371 3.979 11.625 1 97.88 253 PRO A C 1
ATOM 1958 O O . PRO A 1 253 ? 7.395 4.516 10.516 1 97.88 253 PRO A O 1
ATOM 1961 N N . THR A 1 254 ? 6.348 3.42 12.18 1 98.38 254 THR A N 1
ATOM 1962 C CA . THR A 1 254 ? 5.051 3.428 11.508 1 98.38 254 THR A CA 1
ATOM 1963 C C . THR A 1 254 ? 4.184 4.574 12.023 1 98.38 254 THR A C 1
ATOM 1965 O O . THR A 1 254 ? 4.086 4.789 13.234 1 98.38 254 THR A O 1
ATOM 1968 N N . ARG A 1 255 ? 3.633 5.32 11.125 1 97.81 255 ARG A N 1
ATOM 1969 C CA . ARG A 1 255 ? 2.537 6.238 11.414 1 97.81 255 ARG A CA 1
ATOM 1970 C C . ARG A 1 255 ? 1.328 5.945 10.531 1 97.81 255 ARG A C 1
ATOM 1972 O O . ARG A 1 255 ? 1.405 6.059 9.305 1 97.81 255 ARG A O 1
ATOM 1979 N N . PHE A 1 256 ? 0.281 5.539 11.156 1 97.94 256 PHE A N 1
ATOM 1980 C CA . PHE A 1 256 ? -0.984 5.199 10.516 1 97.94 256 PHE A CA 1
ATOM 1981 C C . PHE A 1 256 ? -0.771 4.176 9.406 1 97.94 256 PHE A C 1
ATOM 1983 O O . PHE A 1 256 ? -1.269 4.348 8.289 1 97.94 256 PHE A O 1
ATOM 1990 N N . GLY A 1 257 ? 0.053 3.203 9.625 1 98 257 GLY A N 1
ATOM 1991 C CA . GLY A 1 257 ? 0.208 2.045 8.758 1 98 257 GLY A CA 1
ATOM 1992 C C . GLY A 1 257 ? 1.188 2.277 7.625 1 98 257 GLY A C 1
ATOM 1993 O O . GLY A 1 257 ? 1.229 1.504 6.664 1 98 257 GLY A O 1
ATOM 1994 N N . MET A 1 258 ? 1.931 3.32 7.684 1 98.19 258 MET A N 1
ATOM 1995 C CA . MET A 1 258 ? 2.898 3.68 6.652 1 98.19 258 MET A CA 1
ATOM 1996 C C . MET A 1 258 ? 4.117 4.359 7.262 1 98.19 258 MET A C 1
ATOM 1998 O O . MET A 1 258 ? 4.113 4.711 8.445 1 98.19 258 MET A O 1
ATOM 2002 N N . MET A 1 259 ? 5.184 4.492 6.469 1 98.62 259 MET A N 1
ATOM 2003 C CA . MET A 1 259 ? 6.406 5.125 6.953 1 98.62 259 MET A CA 1
ATOM 2004 C C . MET A 1 259 ? 6.125 6.539 7.457 1 98.62 259 MET A C 1
ATOM 2006 O O . MET A 1 259 ? 5.238 7.219 6.941 1 98.62 259 MET A O 1
ATOM 2010 N N . ALA A 1 260 ? 6.848 6.977 8.414 1 98.19 260 ALA A N 1
ATOM 2011 C CA . ALA A 1 260 ? 6.762 8.344 8.922 1 98.19 260 ALA A CA 1
ATOM 2012 C C . ALA A 1 260 ? 7.207 9.352 7.863 1 98.19 260 ALA A C 1
ATOM 2014 O O . ALA A 1 260 ? 7.984 9.016 6.969 1 98.19 260 ALA A O 1
ATOM 2015 N N . SER A 1 261 ? 6.746 10.578 8 1 97.94 261 SER A N 1
ATOM 2016 C CA . SER A 1 261 ? 6.984 11.617 7.004 1 97.94 261 SER A CA 1
ATOM 2017 C C . SER A 1 261 ? 8.477 11.906 6.855 1 97.94 261 SER A C 1
ATOM 2019 O O . SER A 1 261 ? 8.938 12.273 5.773 1 97.94 261 SER A O 1
ATOM 2021 N N . GLN A 1 262 ? 9.305 11.727 7.914 1 96.56 262 GLN A N 1
ATOM 2022 C CA . GLN A 1 262 ? 10.75 11.945 7.844 1 96.56 262 GLN A CA 1
ATOM 2023 C C . GLN A 1 262 ? 11.398 11 6.84 1 96.56 262 GLN A C 1
ATOM 2025 O O . GLN A 1 262 ? 12.211 11.43 6.012 1 96.56 262 GLN A O 1
ATOM 2030 N N . MET A 1 263 ? 11.016 9.766 6.949 1 98.56 263 MET A N 1
ATOM 2031 C CA . MET A 1 263 ? 11.547 8.789 6 1 98.56 263 MET A CA 1
ATOM 2032 C C . MET A 1 263 ? 11.055 9.078 4.586 1 98.56 263 MET A C 1
ATOM 2034 O O . MET A 1 263 ? 11.812 8.953 3.623 1 98.56 263 MET A O 1
ATOM 2038 N N . LYS A 1 264 ? 9.758 9.422 4.469 1 98.56 264 LYS A N 1
ATOM 2039 C CA . LYS A 1 264 ? 9.227 9.766 3.15 1 98.56 264 LYS A CA 1
ATOM 2040 C C . LYS A 1 264 ? 9.961 10.961 2.557 1 98.56 264 LYS A C 1
ATOM 2042 O O . LYS A 1 264 ? 10.172 11.023 1.344 1 98.56 264 LYS A O 1
ATOM 2047 N N . ALA A 1 265 ? 10.297 11.953 3.34 1 97.06 265 ALA A N 1
ATOM 2048 C CA . ALA A 1 265 ? 11.047 13.117 2.885 1 97.06 265 ALA A CA 1
ATOM 2049 C C . ALA A 1 265 ? 12.414 12.703 2.35 1 97.06 265 ALA A C 1
ATOM 2051 O O . ALA A 1 265 ? 12.898 13.266 1.361 1 97.06 265 ALA A O 1
ATOM 2052 N N . PHE A 1 266 ? 13.094 11.789 3.045 1 97.62 266 PHE A N 1
ATOM 2053 C CA . PHE A 1 266 ? 14.344 11.242 2.537 1 97.62 266 PHE A CA 1
ATOM 2054 C C . PHE A 1 266 ? 14.156 10.688 1.129 1 97.62 266 PHE A C 1
ATOM 2056 O O . PHE A 1 266 ? 14.898 11.055 0.21 1 97.62 266 PHE A O 1
ATOM 2063 N N . PHE A 1 267 ? 13.133 9.789 0.898 1 98.5 267 PHE A N 1
ATOM 2064 C CA . PHE A 1 267 ? 12.898 9.203 -0.416 1 98.5 267 PHE A CA 1
ATOM 2065 C C . PHE A 1 267 ? 12.578 10.281 -1.441 1 98.5 267 PHE A C 1
ATOM 2067 O O . PHE A 1 267 ? 13.047 10.227 -2.58 1 98.5 267 PHE A O 1
ATOM 2074 N N . ASP A 1 268 ? 11.742 11.234 -1.017 1 96.75 268 ASP A N 1
ATOM 2075 C CA . ASP A 1 268 ? 11.367 12.305 -1.936 1 96.75 268 ASP A CA 1
ATOM 2076 C C . ASP A 1 268 ? 12.594 13.078 -2.404 1 96.75 268 ASP A C 1
ATOM 2078 O O . ASP A 1 268 ? 12.578 13.703 -3.471 1 96.75 268 ASP A O 1
ATOM 2082 N N . GLY A 1 269 ? 13.695 13.078 -1.63 1 94.19 269 GLY A N 1
ATOM 2083 C CA . GLY A 1 269 ? 14.922 13.789 -1.962 1 94.19 269 GLY A CA 1
ATOM 2084 C C . GLY A 1 269 ? 15.812 13.023 -2.924 1 94.19 269 GLY A C 1
ATOM 2085 O O . GLY A 1 269 ? 16.844 13.531 -3.361 1 94.19 269 GLY A O 1
ATOM 2086 N N . THR A 1 270 ? 15.383 11.852 -3.332 1 96.12 270 THR A N 1
ATOM 2087 C CA . THR A 1 270 ? 16.234 11.008 -4.164 1 96.12 270 THR A CA 1
ATOM 2088 C C . THR A 1 270 ? 15.844 11.133 -5.637 1 96.12 270 THR A C 1
ATOM 2090 O O . THR A 1 270 ? 16.094 10.227 -6.43 1 96.12 270 THR A O 1
ATOM 2093 N N . GLY A 1 271 ? 15.25 12.211 -6.012 1 92.5 271 GLY A N 1
ATOM 2094 C CA . GLY A 1 271 ? 14.781 12.43 -7.371 1 92.5 271 GLY A CA 1
ATOM 2095 C C . GLY A 1 271 ? 15.883 12.328 -8.406 1 92.5 271 GLY A C 1
ATOM 2096 O O . GLY A 1 271 ? 15.695 11.719 -9.461 1 92.5 271 GLY A O 1
ATOM 2097 N N . SER A 1 272 ? 17.047 12.945 -8.141 1 89.81 272 SER A N 1
ATOM 2098 C CA . SER A 1 272 ? 18.156 12.906 -9.086 1 89.81 272 SER A CA 1
ATOM 2099 C C . SER A 1 272 ? 18.672 11.484 -9.281 1 89.81 272 SER A C 1
ATOM 2101 O O . SER A 1 272 ? 19.031 11.094 -10.398 1 89.81 272 SER A O 1
ATOM 2103 N N . LEU A 1 273 ? 18.719 10.711 -8.227 1 94.5 273 LEU A N 1
ATOM 2104 C CA . LEU A 1 273 ? 19.125 9.312 -8.328 1 94.5 273 LEU A CA 1
ATOM 2105 C C . LEU A 1 273 ? 18.172 8.531 -9.211 1 94.5 273 LEU A C 1
ATOM 2107 O O . LEU A 1 273 ? 18.594 7.715 -10.031 1 94.5 273 LEU A O 1
ATOM 2111 N N . TRP A 1 274 ? 16.891 8.797 -9.023 1 94.12 274 TRP A N 1
ATOM 2112 C CA . TRP A 1 274 ? 15.852 8.133 -9.805 1 94.12 274 TRP A CA 1
ATOM 2113 C C . TRP A 1 274 ? 15.984 8.484 -11.289 1 94.12 274 TRP A C 1
ATOM 2115 O O . TRP A 1 274 ? 15.961 7.59 -12.141 1 94.12 274 TRP A O 1
ATOM 2125 N N . GLN A 1 275 ? 16.172 9.742 -11.633 1 88.38 275 GLN A N 1
ATOM 2126 C CA . GLN A 1 275 ? 16.25 10.203 -13.016 1 88.38 275 GLN A CA 1
ATOM 2127 C C . GLN A 1 275 ? 17.406 9.547 -13.758 1 88.38 275 GLN A C 1
ATOM 2129 O O . GLN A 1 275 ? 17.297 9.273 -14.953 1 88.38 275 GLN A O 1
ATOM 2134 N N . ASN A 1 276 ? 18.438 9.234 -13.023 1 89.12 276 ASN A N 1
ATOM 2135 C CA . ASN A 1 276 ? 19.625 8.664 -13.648 1 89.12 276 ASN A CA 1
ATOM 2136 C C . ASN A 1 276 ? 19.641 7.145 -13.539 1 89.12 276 ASN A C 1
ATOM 2138 O O . ASN A 1 276 ? 20.609 6.5 -13.984 1 89.12 276 ASN A O 1
ATOM 2142 N N . GLY A 1 277 ? 18.641 6.598 -12.898 1 93.06 277 GLY A N 1
ATOM 2143 C CA . GLY A 1 277 ? 18.609 5.156 -12.719 1 93.06 277 GLY A CA 1
ATOM 2144 C C . GLY A 1 277 ? 19.75 4.633 -11.852 1 93.06 277 GLY A C 1
ATOM 2145 O O . GLY A 1 277 ? 20.203 3.508 -12.039 1 93.06 277 GLY A O 1
ATOM 2146 N N . ALA A 1 278 ? 20.203 5.449 -10.898 1 94.25 278 ALA A N 1
ATOM 2147 C CA . ALA A 1 278 ? 21.453 5.191 -10.18 1 94.25 278 ALA A CA 1
ATOM 2148 C C . ALA A 1 278 ? 21.297 4.02 -9.219 1 94.25 278 ALA A C 1
ATOM 2150 O O . ALA A 1 278 ? 22.281 3.393 -8.82 1 94.25 278 ALA A O 1
ATOM 2151 N N . LEU A 1 279 ? 20.062 3.764 -8.836 1 96.56 279 LEU A N 1
ATOM 2152 C CA . LEU A 1 279 ? 19.844 2.701 -7.859 1 96.56 279 LEU A CA 1
ATOM 2153 C C . LEU A 1 279 ? 19.219 1.473 -8.516 1 96.56 279 LEU A C 1
ATOM 2155 O O . LEU A 1 279 ? 18.922 0.49 -7.84 1 96.56 279 LEU A O 1
ATOM 2159 N N . ALA A 1 280 ? 19.031 1.469 -9.836 1 96.06 280 ALA A N 1
ATOM 2160 C CA . ALA A 1 280 ? 18.406 0.354 -10.547 1 96.06 280 ALA A CA 1
ATOM 2161 C C . ALA A 1 280 ? 19.219 -0.926 -10.375 1 96.06 280 ALA A C 1
ATOM 2163 O O . ALA A 1 280 ? 20.438 -0.914 -10.492 1 96.06 280 ALA A O 1
ATOM 2164 N N . GLY A 1 281 ? 18.484 -1.955 -10.016 1 95.88 281 GLY A N 1
ATOM 2165 C CA . GLY A 1 281 ? 19.109 -3.26 -9.883 1 95.88 281 GLY A CA 1
ATOM 2166 C C . GLY A 1 281 ? 19.688 -3.51 -8.508 1 95.88 281 GLY A C 1
ATOM 2167 O O . GLY A 1 281 ? 20.016 -4.648 -8.156 1 95.88 281 GLY A O 1
ATOM 2168 N N . LYS A 1 282 ? 19.875 -2.488 -7.672 1 97.44 282 LYS A N 1
ATOM 2169 C CA . LYS A 1 282 ? 20.359 -2.682 -6.301 1 97.44 282 LYS A CA 1
ATOM 2170 C C . LYS A 1 282 ? 19.297 -3.359 -5.441 1 97.44 282 LYS A C 1
ATOM 2172 O O . LYS A 1 282 ? 18.109 -3.387 -5.809 1 97.44 282 LYS A O 1
ATOM 2177 N N . LEU A 1 283 ? 19.781 -3.98 -4.379 1 98.69 283 LEU A N 1
ATOM 2178 C CA . LEU A 1 283 ? 18.844 -4.695 -3.508 1 98.69 283 LEU A CA 1
ATOM 2179 C C . LEU A 1 283 ? 18.344 -3.793 -2.387 1 98.69 283 LEU A C 1
ATOM 2181 O O . LEU A 1 283 ? 19.109 -2.979 -1.854 1 98.69 283 LEU A O 1
ATOM 2185 N N . GLY A 1 284 ? 17.078 -3.883 -2.074 1 98.88 284 GLY A N 1
ATOM 2186 C CA . GLY A 1 284 ? 16.469 -3.139 -0.983 1 98.88 284 GLY A CA 1
ATOM 2187 C C . GLY A 1 284 ? 15.609 -4 -0.084 1 98.88 284 GLY A C 1
ATOM 2188 O O . GLY A 1 284 ? 15.062 -5.012 -0.525 1 98.88 284 GLY A O 1
ATOM 2189 N N . ALA A 1 285 ? 15.445 -3.637 1.146 1 98.88 285 ALA A N 1
ATOM 2190 C CA . ALA A 1 285 ? 14.562 -4.242 2.133 1 98.88 285 ALA A CA 1
ATOM 2191 C C . ALA A 1 285 ? 14.148 -3.23 3.197 1 98.88 285 ALA A C 1
ATOM 2193 O O . ALA A 1 285 ? 14.703 -2.129 3.26 1 98.88 285 ALA A O 1
ATOM 2194 N N . THR A 1 286 ? 13.141 -3.631 3.994 1 98.88 286 THR A N 1
ATOM 2195 C CA . THR A 1 286 ? 12.641 -2.715 5.016 1 98.88 286 THR A CA 1
ATOM 2196 C C . THR A 1 286 ? 12.484 -3.43 6.355 1 98.88 286 THR A C 1
ATOM 2198 O O . THR A 1 286 ? 12.32 -4.652 6.398 1 98.88 286 THR A O 1
ATOM 2201 N N . PHE A 1 287 ? 12.602 -2.699 7.438 1 98.88 287 PHE A N 1
ATOM 2202 C CA . PHE A 1 287 ? 12.242 -3.115 8.789 1 98.88 287 PHE A CA 1
ATOM 2203 C C . PHE A 1 287 ? 11.539 -1.983 9.531 1 98.88 287 PHE A C 1
ATOM 2205 O O . PHE A 1 287 ? 11.781 -0.807 9.25 1 98.88 287 PHE A O 1
ATOM 2212 N N . VAL A 1 288 ? 10.625 -2.379 10.508 1 98.81 288 VAL A N 1
ATOM 2213 C CA . VAL A 1 288 ? 9.734 -1.323 10.977 1 98.81 288 VAL A CA 1
ATOM 2214 C C . VAL A 1 288 ? 9.461 -1.501 12.469 1 98.81 288 VAL A C 1
ATOM 2216 O O . VAL A 1 288 ? 9.883 -2.49 13.07 1 98.81 288 VAL A O 1
ATOM 2219 N N . SER A 1 289 ? 8.867 -0.507 13.094 1 98.56 289 SER A N 1
ATOM 2220 C CA . SER A 1 289 ? 8.336 -0.513 14.453 1 98.56 289 SER A CA 1
ATOM 2221 C C . SER A 1 289 ? 6.906 0.031 14.484 1 98.56 289 SER A C 1
ATOM 2223 O O . SER A 1 289 ? 6.586 0.987 13.773 1 98.56 289 SER A O 1
ATOM 2225 N N . THR A 1 290 ? 6.07 -0.601 15.203 1 97.62 290 THR A N 1
ATOM 2226 C CA . THR A 1 290 ? 4.688 -0.151 15.336 1 97.62 290 THR A CA 1
ATOM 2227 C C . THR A 1 290 ? 4.305 -0.015 16.812 1 97.62 290 THR A C 1
ATOM 2229 O O . THR A 1 290 ? 4.93 -0.624 17.672 1 97.62 290 THR A O 1
ATOM 2232 N N . GLY A 1 291 ? 3.246 0.752 17.062 1 95.12 291 GLY A N 1
ATOM 2233 C CA . GLY A 1 291 ? 2.736 0.911 18.406 1 95.12 291 GLY A CA 1
ATOM 2234 C C . GLY A 1 291 ? 1.788 -0.198 18.828 1 95.12 291 GLY A C 1
ATOM 2235 O O . GLY A 1 291 ? 1.655 -0.496 20.016 1 95.12 291 GLY A O 1
ATOM 2236 N N . THR A 1 292 ? 1.147 -0.863 17.859 1 93.38 292 THR A N 1
ATOM 2237 C CA . THR A 1 292 ? 0.152 -1.894 18.141 1 93.38 292 THR A CA 1
ATOM 2238 C C . THR A 1 292 ? 0.426 -3.145 17.297 1 93.38 292 THR A C 1
ATOM 2240 O O . THR A 1 292 ? 1.187 -3.098 16.328 1 93.38 292 THR A O 1
ATOM 2243 N N . GLN A 1 293 ? -0.057 -4.383 17.672 1 94.69 293 GLN A N 1
ATOM 2244 C CA . GLN A 1 293 ? 0.224 -5.68 17.062 1 94.69 293 GLN A CA 1
ATOM 2245 C C . GLN A 1 293 ? -0.162 -5.695 15.586 1 94.69 293 GLN A C 1
ATOM 2247 O O . GLN A 1 293 ? 0.557 -6.254 14.758 1 94.69 293 GLN A O 1
ATOM 2252 N N . GLN A 1 294 ? -1.145 -5.062 15.102 1 93.69 294 GLN A N 1
ATOM 2253 C CA . GLN A 1 294 ? -1.612 -5.062 13.719 1 93.69 294 GLN A CA 1
ATOM 2254 C C . GLN A 1 294 ? -1.835 -3.639 13.219 1 93.69 294 GLN A C 1
ATOM 2256 O O . GLN A 1 294 ? -2.791 -3.377 12.484 1 93.69 294 GLN A O 1
ATOM 2261 N N . GLY A 1 295 ? -0.918 -2.812 13.672 1 94.94 295 GLY A N 1
ATOM 2262 C CA . GLY A 1 295 ? -1.033 -1.411 13.305 1 94.94 295 GLY A CA 1
ATOM 2263 C C . GLY A 1 295 ? 0.023 -0.966 12.305 1 94.94 295 GLY A C 1
ATOM 2264 O O . GLY A 1 295 ? 0.562 0.137 12.414 1 94.94 295 GLY A O 1
ATOM 2265 N N . GLY A 1 296 ? 0.373 -1.826 11.359 1 98 296 GLY A N 1
ATOM 2266 C CA . GLY A 1 296 ? 1.368 -1.49 10.359 1 98 296 GLY A CA 1
ATOM 2267 C C . GLY A 1 296 ? 2.51 -2.486 10.289 1 98 296 GLY A C 1
ATOM 2268 O O . GLY A 1 296 ? 3.551 -2.207 9.688 1 98 296 GLY A O 1
ATOM 2269 N N . GLN A 1 297 ? 2.383 -3.643 10.984 1 97.94 297 GLN A N 1
ATOM 2270 C CA . GLN A 1 297 ? 3.396 -4.691 10.953 1 97.94 297 GLN A CA 1
ATOM 2271 C C . GLN A 1 297 ? 3.633 -5.184 9.523 1 97.94 297 GLN A C 1
ATOM 2273 O O . GLN A 1 297 ? 4.738 -5.617 9.188 1 97.94 297 GLN A O 1
ATOM 2278 N N . GLU A 1 298 ? 2.572 -5.129 8.703 1 98.56 298 GLU A N 1
ATOM 2279 C CA . GLU A 1 298 ? 2.676 -5.559 7.312 1 98.56 298 GLU A CA 1
ATOM 2280 C C . GLU A 1 298 ? 2.574 -4.371 6.359 1 98.56 298 GLU A C 1
ATOM 2282 O O . GLU A 1 298 ? 3.395 -4.227 5.449 1 98.56 298 GLU A O 1
ATOM 2287 N N . THR A 1 299 ? 1.623 -3.469 6.621 1 98.62 299 THR A N 1
ATOM 2288 C CA . THR A 1 299 ? 1.284 -2.449 5.637 1 98.62 299 THR A CA 1
ATOM 2289 C C . THR A 1 299 ? 2.398 -1.412 5.527 1 98.62 299 THR A C 1
ATOM 2291 O O . THR A 1 299 ? 2.594 -0.812 4.469 1 98.62 299 THR A O 1
ATOM 2294 N N . THR A 1 300 ? 3.184 -1.219 6.629 1 98.81 300 THR A N 1
ATOM 2295 C CA . THR A 1 300 ? 4.289 -0.272 6.527 1 98.81 300 THR A CA 1
ATOM 2296 C C . THR A 1 300 ? 5.32 -0.752 5.512 1 98.81 300 THR A C 1
ATOM 2298 O O . THR A 1 300 ? 5.785 0.024 4.676 1 98.81 300 THR A O 1
ATOM 2301 N N . HIS A 1 301 ? 5.656 -2.051 5.582 1 98.75 301 HIS A N 1
ATOM 2302 C CA . HIS A 1 301 ? 6.523 -2.641 4.57 1 98.75 301 HIS A CA 1
ATOM 2303 C C . HIS A 1 301 ? 5.895 -2.547 3.184 1 98.75 301 HIS A C 1
ATOM 2305 O O . HIS A 1 301 ? 6.523 -2.057 2.244 1 98.75 301 HIS A O 1
ATOM 2311 N N . PHE A 1 302 ? 4.66 -2.984 3.158 1 98.56 302 PHE A N 1
ATOM 2312 C CA . PHE A 1 302 ? 3.902 -3.154 1.922 1 98.56 302 PHE A CA 1
ATOM 2313 C C . PHE A 1 302 ? 3.822 -1.842 1.151 1 98.56 302 PHE A C 1
ATOM 2315 O O . PHE A 1 302 ? 4.086 -1.805 -0.052 1 98.56 302 PHE A O 1
ATOM 2322 N N . THR A 1 303 ? 3.502 -0.771 1.785 1 98.5 303 THR A N 1
ATOM 2323 C CA . THR A 1 303 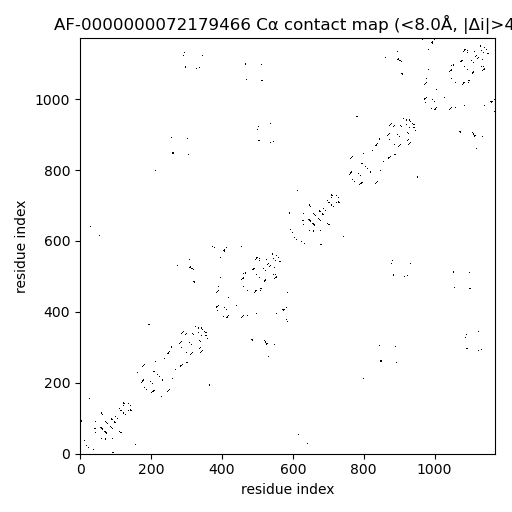? 3.346 0.516 1.117 1 98.5 303 THR A CA 1
ATOM 2324 C C . THR A 1 303 ? 4.703 1.102 0.746 1 98.5 303 THR A C 1
ATOM 2326 O O . THR A 1 303 ? 4.82 1.851 -0.227 1 98.5 303 THR A O 1
ATOM 2329 N N . ALA A 1 304 ? 5.758 0.704 1.415 1 98.75 304 ALA A N 1
ATOM 2330 C CA . ALA A 1 304 ? 7.082 1.271 1.175 1 98.75 304 ALA A CA 1
ATOM 2331 C C . ALA A 1 304 ? 7.707 0.693 -0.092 1 98.75 304 ALA A C 1
ATOM 2333 O O . ALA A 1 304 ? 8.625 1.284 -0.666 1 98.75 304 ALA A O 1
ATOM 2334 N N . VAL A 1 305 ? 7.23 -0.411 -0.562 1 98.69 305 VAL A N 1
ATOM 2335 C CA . VAL A 1 305 ? 7.855 -1.123 -1.671 1 98.69 305 VAL A CA 1
ATOM 2336 C C . VAL A 1 305 ? 7.789 -0.271 -2.936 1 98.69 305 VAL A C 1
ATOM 2338 O O . VAL A 1 305 ? 8.672 -0.35 -3.791 1 98.69 305 VAL A O 1
ATOM 2341 N N . THR A 1 306 ? 6.754 0.584 -3.025 1 98.5 306 THR A N 1
ATOM 2342 C CA . THR A 1 306 ? 6.621 1.41 -4.223 1 98.5 306 THR A CA 1
ATOM 2343 C C . THR A 1 306 ? 7.832 2.322 -4.387 1 98.5 306 THR A C 1
ATOM 2345 O O . THR A 1 306 ? 8.234 2.633 -5.508 1 98.5 306 THR A O 1
ATOM 2348 N N . GLN A 1 307 ? 8.477 2.74 -3.268 1 98.5 307 GLN A N 1
ATOM 2349 C CA . GLN A 1 307 ? 9.688 3.551 -3.359 1 98.5 307 GLN A CA 1
ATOM 2350 C C . GLN A 1 307 ? 10.805 2.793 -4.066 1 98.5 307 GLN A C 1
ATOM 2352 O O . GLN A 1 307 ? 11.484 3.344 -4.934 1 98.5 307 GLN A O 1
ATOM 2357 N N . LEU A 1 308 ? 10.969 1.541 -3.725 1 98.69 308 LEU A N 1
ATOM 2358 C CA . LEU A 1 308 ? 12.023 0.703 -4.293 1 98.69 308 LEU A CA 1
ATOM 2359 C C . LEU A 1 308 ? 11.727 0.388 -5.758 1 98.69 308 LEU A C 1
ATOM 2361 O O . LEU A 1 308 ? 12.609 0.518 -6.609 1 98.69 308 LEU A O 1
ATOM 2365 N N . VAL A 1 309 ? 10.5 0.068 -6.023 1 98.38 309 VAL A N 1
ATOM 2366 C CA . VAL A 1 309 ? 10.086 -0.341 -7.359 1 98.38 309 VAL A CA 1
ATOM 2367 C C . VAL A 1 309 ? 10.297 0.807 -8.344 1 98.38 309 VAL A C 1
ATOM 2369 O O . VAL A 1 309 ? 10.805 0.598 -9.445 1 98.38 309 VAL A O 1
ATOM 2372 N N . HIS A 1 310 ? 9.977 2 -7.938 1 98 310 HIS A N 1
ATOM 2373 C CA . HIS A 1 310 ? 10.148 3.15 -8.82 1 98 310 HIS A CA 1
ATOM 2374 C C . HIS A 1 310 ? 11.625 3.426 -9.086 1 98 310 HIS A C 1
ATOM 2376 O O . HIS A 1 310 ? 11.992 3.85 -10.188 1 98 310 HIS A O 1
ATOM 2382 N N . HIS A 1 311 ? 12.469 3.115 -8.156 1 97.38 311 HIS A N 1
ATOM 2383 C CA . HIS A 1 311 ? 13.906 3.285 -8.344 1 97.38 311 HIS A CA 1
ATOM 2384 C C . HIS A 1 311 ? 14.508 2.117 -9.117 1 97.38 311 HIS A C 1
ATOM 2386 O O . HIS A 1 311 ? 15.711 2.105 -9.398 1 97.38 311 HIS A O 1
ATOM 2392 N N . GLY A 1 312 ? 13.688 1.102 -9.391 1 97.12 312 GLY A N 1
ATOM 2393 C CA . GLY A 1 312 ? 14.18 -0.081 -10.086 1 97.12 312 GLY A CA 1
ATOM 2394 C C . GLY A 1 312 ? 14.984 -1.004 -9.188 1 97.12 312 GLY A C 1
ATOM 2395 O O . GLY A 1 312 ? 15.742 -1.844 -9.68 1 97.12 312 GLY A O 1
ATOM 2396 N N . MET A 1 313 ? 14.867 -0.815 -7.895 1 98.19 313 MET A N 1
ATOM 2397 C CA . MET A 1 313 ? 15.547 -1.684 -6.938 1 98.19 313 MET A CA 1
ATOM 2398 C C . MET A 1 313 ? 14.797 -3.002 -6.773 1 98.19 313 MET A C 1
ATOM 2400 O O . MET A 1 313 ? 13.57 -3.025 -6.785 1 98.19 313 MET A O 1
ATOM 2404 N N . CYS A 1 314 ? 15.539 -4.047 -6.574 1 98.75 314 CYS A N 1
ATOM 2405 C CA . CYS A 1 314 ? 14.93 -5.324 -6.23 1 98.75 314 CYS A CA 1
ATOM 2406 C C . CYS A 1 314 ? 14.516 -5.352 -4.762 1 98.75 314 CYS A C 1
ATOM 2408 O O . CYS A 1 314 ? 15.242 -4.848 -3.9 1 98.75 314 CYS A O 1
ATOM 2410 N N . TYR A 1 315 ? 13.422 -5.879 -4.465 1 98.88 315 TYR A N 1
ATOM 2411 C CA . TYR A 1 315 ? 12.969 -6.008 -3.086 1 98.88 315 TYR A CA 1
ATOM 2412 C C . TYR A 1 315 ? 13.281 -7.391 -2.533 1 98.88 315 TYR A C 1
ATOM 2414 O O . TYR A 1 315 ? 12.852 -8.398 -3.09 1 98.88 315 TYR A O 1
ATOM 2422 N N . VAL A 1 316 ? 13.984 -7.441 -1.424 1 98.81 316 VAL A N 1
ATOM 2423 C CA . VAL A 1 316 ? 14.336 -8.688 -0.745 1 98.81 316 VAL A CA 1
ATOM 2424 C C . VAL A 1 316 ? 13.516 -8.828 0.533 1 98.81 316 VAL A C 1
ATOM 2426 O O . VAL A 1 316 ? 13.883 -8.289 1.58 1 98.81 316 VAL A O 1
ATOM 2429 N N . PRO A 1 317 ? 12.484 -9.586 0.479 1 98.56 317 PRO A N 1
ATOM 2430 C CA . PRO A 1 317 ? 11.719 -9.82 1.705 1 98.56 317 PRO A CA 1
ATOM 2431 C C . PRO A 1 317 ? 12.375 -10.836 2.633 1 98.56 317 PRO A C 1
ATOM 2433 O O . PRO A 1 317 ? 13.305 -11.539 2.225 1 98.56 317 PRO A O 1
ATOM 2436 N N . LEU A 1 318 ? 11.969 -10.828 3.877 1 97.75 318 LEU A N 1
ATOM 2437 C CA . LEU A 1 318 ? 12.422 -11.844 4.812 1 97.75 318 LEU A CA 1
ATOM 2438 C C . LEU A 1 318 ? 11.828 -13.203 4.469 1 97.75 318 LEU A C 1
ATOM 2440 O O . LEU A 1 318 ? 12.531 -14.219 4.469 1 97.75 318 LEU A O 1
ATOM 2444 N N . GLY A 1 319 ? 10.508 -13.18 4.109 1 96.69 319 GLY A N 1
ATOM 2445 C CA . GLY A 1 319 ? 9.812 -14.445 3.934 1 96.69 319 GLY A CA 1
ATOM 2446 C C . GLY A 1 319 ? 9.742 -15.266 5.203 1 96.69 319 GLY A C 1
ATOM 2447 O O . GLY A 1 319 ? 10 -14.758 6.297 1 96.69 319 GLY A O 1
ATOM 2448 N N . TYR A 1 320 ? 9.281 -16.516 5.07 1 93.88 320 TYR A N 1
ATOM 2449 C CA . TYR A 1 320 ? 9.25 -17.422 6.207 1 93.88 320 TYR A CA 1
ATOM 2450 C C . TYR A 1 320 ? 10.469 -18.328 6.215 1 93.88 320 TYR A C 1
ATOM 2452 O O . TYR A 1 320 ? 10.773 -18.969 7.227 1 93.88 320 TYR A O 1
ATOM 2460 N N . GLN A 1 321 ? 11.227 -18.375 5.188 1 85.38 321 GLN A N 1
ATOM 2461 C CA . GLN A 1 321 ? 12.375 -19.266 5.074 1 85.38 321 GLN A CA 1
ATOM 2462 C C . GLN A 1 321 ? 11.977 -20.703 5.395 1 85.38 321 GLN A C 1
ATOM 2464 O O . GLN A 1 321 ? 10.82 -21.094 5.199 1 85.38 321 GLN A O 1
ATOM 2469 N N . ALA A 1 322 ? 13.062 -21.625 5.688 1 77.81 322 ALA A N 1
ATOM 2470 C CA . ALA A 1 322 ? 12.766 -23.016 6.016 1 77.81 322 ALA A CA 1
ATOM 2471 C C . ALA A 1 322 ? 12.32 -23.156 7.469 1 77.81 322 ALA A C 1
ATOM 2473 O O . ALA A 1 322 ? 13.102 -22.891 8.391 1 77.81 322 ALA A O 1
ATOM 2474 N N . GLY A 1 323 ? 11.477 -22.438 8.039 1 76.69 323 GLY A N 1
ATOM 2475 C CA . GLY A 1 323 ? 11.078 -22.672 9.414 1 76.69 323 GLY A CA 1
ATOM 2476 C C . GLY A 1 323 ? 10.367 -21.5 10.047 1 76.69 323 GLY A C 1
ATOM 2477 O O . GLY A 1 323 ? 10.055 -21.531 11.242 1 76.69 323 GLY A O 1
ATOM 2478 N N . GLY A 1 324 ? 10.203 -20.656 9.406 1 82.75 324 GLY A N 1
ATOM 2479 C CA . GLY A 1 324 ? 9.414 -19.516 9.891 1 82.75 324 GLY A CA 1
ATOM 2480 C C . GLY A 1 324 ? 10.25 -18.484 10.617 1 82.75 324 GLY A C 1
ATOM 2481 O O . GLY A 1 324 ? 9.82 -17.344 10.781 1 82.75 324 GLY A O 1
ATOM 2482 N N . GLU A 1 325 ? 11.461 -18.922 11.133 1 82 325 GLU A N 1
ATOM 2483 C CA . GLU A 1 325 ? 12.406 -18 11.758 1 82 325 GLU A CA 1
ATOM 2484 C C . GLU A 1 325 ? 11.781 -17.297 12.953 1 82 325 GLU A C 1
ATOM 2486 O O . GLU A 1 325 ? 11.938 -16.078 13.117 1 82 325 GLU A O 1
ATOM 2491 N N . GLY A 1 326 ? 10.961 -18.062 13.633 1 90.62 326 GLY A N 1
ATOM 2492 C CA . GLY A 1 326 ? 10.344 -17.516 14.828 1 90.62 326 GLY A CA 1
ATOM 2493 C C . GLY A 1 326 ? 8.984 -16.891 14.555 1 90.62 326 GLY A C 1
ATOM 2494 O O . GLY A 1 326 ? 8.227 -16.609 15.484 1 90.62 326 GLY A O 1
ATOM 2495 N N . GLN A 1 327 ? 8.664 -16.75 13.312 1 92.44 327 GLN A N 1
ATOM 2496 C CA . GLN A 1 327 ? 7.43 -16.047 12.938 1 92.44 327 GLN A CA 1
ATOM 2497 C C . GLN A 1 327 ? 6.207 -16.922 13.227 1 92.44 327 GLN A C 1
ATOM 2499 O O . GLN A 1 327 ? 5.078 -16.422 13.258 1 92.44 327 GLN A O 1
ATOM 2504 N N . PHE A 1 328 ? 6.391 -18.219 13.453 1 90.94 328 PHE A N 1
ATOM 2505 C CA . PHE A 1 328 ? 5.277 -19.125 13.703 1 90.94 328 PHE A CA 1
ATOM 2506 C C . PHE A 1 328 ? 4.906 -19.141 15.18 1 90.94 328 PHE A C 1
ATOM 2508 O O . PHE A 1 328 ? 3.873 -19.688 15.562 1 90.94 328 PHE A O 1
ATOM 2515 N N . ASP A 1 329 ? 5.719 -18.484 16.016 1 90.94 329 ASP A N 1
ATOM 2516 C CA . ASP A 1 329 ? 5.516 -18.516 17.453 1 90.94 329 ASP A CA 1
ATOM 2517 C C . ASP A 1 329 ? 4.246 -17.766 17.859 1 90.94 329 ASP A C 1
ATOM 2519 O O . ASP A 1 329 ? 4.066 -16.594 17.5 1 90.94 329 ASP A O 1
ATOM 2523 N N . LEU A 1 330 ? 3.381 -18.453 18.578 1 90.94 330 LEU A N 1
ATOM 2524 C CA . LEU A 1 330 ? 2.145 -17.828 19.047 1 90.94 330 LEU A CA 1
ATOM 2525 C C . LEU A 1 330 ? 2.127 -17.734 20.562 1 90.94 330 LEU A C 1
ATOM 2527 O O . LEU A 1 330 ? 1.079 -17.469 21.156 1 90.94 330 LEU A O 1
ATOM 2531 N N . SER A 1 331 ? 3.256 -17.953 21.172 1 91.88 331 SER A N 1
ATOM 2532 C CA . SER A 1 331 ? 3.303 -18 22.625 1 91.88 331 SER A CA 1
ATOM 2533 C C . SER A 1 331 ? 3.527 -16.609 23.219 1 91.88 331 SER A C 1
ATOM 2535 O O . SER A 1 331 ? 3.311 -16.391 24.406 1 91.88 331 SER A O 1
ATOM 2537 N N . GLU A 1 332 ? 3.941 -15.68 22.375 1 94.44 332 GLU A N 1
ATOM 2538 C CA . GLU A 1 332 ? 4.148 -14.305 22.828 1 94.44 332 GLU A CA 1
ATOM 2539 C C . GLU A 1 332 ? 3.844 -13.305 21.719 1 94.44 332 GLU A C 1
ATOM 2541 O O . GLU A 1 332 ? 3.875 -13.648 20.547 1 94.44 332 GLU A O 1
ATOM 2546 N N . ILE A 1 333 ? 3.578 -12.141 22.188 1 95.69 333 ILE A N 1
ATOM 2547 C CA . ILE A 1 333 ? 3.41 -11.078 21.203 1 95.69 333 ILE A CA 1
ATOM 2548 C C . ILE A 1 333 ? 4.758 -10.742 20.578 1 95.69 333 ILE A C 1
ATOM 2550 O O . ILE A 1 333 ? 5.781 -10.711 21.266 1 95.69 333 ILE A O 1
ATOM 2554 N N . HIS A 1 334 ? 4.816 -10.555 19.312 1 97 334 HIS A N 1
ATOM 2555 C CA . HIS A 1 334 ? 6.047 -10.156 18.625 1 97 334 HIS A CA 1
ATOM 2556 C C . HIS A 1 334 ? 5.75 -9.57 17.25 1 97 334 HIS A C 1
ATOM 2558 O O . HIS A 1 334 ? 4.703 -9.844 16.672 1 97 334 HIS A O 1
ATOM 2564 N N . GLY A 1 335 ? 6.68 -8.75 16.766 1 97.19 335 GLY A N 1
ATOM 2565 C CA . GLY A 1 335 ? 6.664 -8.32 15.375 1 97.19 335 GLY A CA 1
ATOM 2566 C C . GLY A 1 335 ? 7.242 -9.359 14.43 1 97.19 335 GLY A C 1
ATOM 2567 O O . GLY A 1 335 ? 7.195 -10.555 14.711 1 97.19 335 GLY A O 1
ATOM 2568 N N . GLY A 1 336 ? 7.617 -8.891 13.32 1 97.12 336 GLY A N 1
ATOM 2569 C CA . GLY A 1 336 ? 8.125 -9.766 12.281 1 97.12 336 GLY A CA 1
ATOM 2570 C C . GLY A 1 336 ? 7.047 -10.227 11.312 1 97.12 336 GLY A C 1
ATOM 2571 O O . GLY A 1 336 ? 5.969 -10.656 11.734 1 97.12 336 GLY A O 1
ATOM 2572 N N . SER A 1 337 ? 7.277 -10.094 10.109 1 97.31 337 SER A N 1
ATOM 2573 C CA . SER A 1 337 ? 6.398 -10.531 9.023 1 97.31 337 SER A CA 1
ATOM 2574 C C . SER A 1 337 ? 7.203 -11.039 7.832 1 97.31 337 SER A C 1
ATOM 2576 O O . SER A 1 337 ? 8.422 -10.852 7.773 1 97.31 337 SER A O 1
ATOM 2578 N N . PRO A 1 338 ? 6.535 -11.719 6.898 1 97.75 338 PRO A N 1
ATOM 2579 C CA . PRO A 1 338 ? 7.281 -12.125 5.707 1 97.75 338 PRO A CA 1
ATOM 2580 C C . PRO A 1 338 ? 7.879 -10.945 4.949 1 97.75 338 PRO A C 1
ATOM 2582 O O . PRO A 1 338 ? 8.844 -11.102 4.199 1 97.75 338 PRO A O 1
ATOM 2585 N N . TRP A 1 339 ? 7.391 -9.797 5.203 1 98.5 339 TRP A N 1
ATOM 2586 C CA . TRP A 1 339 ? 7.871 -8.602 4.52 1 98.5 339 TRP A CA 1
ATOM 2587 C C . TRP A 1 339 ? 9.211 -8.148 5.086 1 98.5 339 TRP A C 1
ATOM 2589 O O . TRP A 1 339 ? 10.062 -7.641 4.352 1 98.5 339 TRP A O 1
ATOM 2599 N N . GLY A 1 340 ? 9.383 -8.289 6.336 1 98.5 340 GLY A N 1
ATOM 2600 C CA . GLY A 1 340 ? 10.594 -7.859 7.031 1 98.5 340 GLY A CA 1
ATOM 2601 C C . GLY A 1 340 ? 10.438 -7.848 8.539 1 98.5 340 GLY A C 1
ATOM 2602 O O . GLY A 1 340 ? 9.328 -7.977 9.055 1 98.5 340 GLY A O 1
ATOM 2603 N N . ALA A 1 341 ? 11.516 -7.652 9.211 1 98.62 341 ALA A N 1
ATOM 2604 C CA . ALA A 1 341 ? 11.539 -7.586 10.664 1 98.62 341 ALA A CA 1
ATOM 2605 C C . ALA A 1 341 ? 10.773 -6.367 11.172 1 98.62 341 ALA A C 1
ATOM 2607 O O . ALA A 1 341 ? 10.734 -5.332 10.508 1 98.62 341 ALA A O 1
ATOM 2608 N N . SER A 1 342 ? 10.172 -6.555 12.305 1 98.38 342 SER A N 1
ATOM 2609 C CA . SER A 1 342 ? 9.461 -5.473 12.977 1 98.38 342 SER A CA 1
ATOM 2610 C C . SER A 1 342 ? 9.398 -5.703 14.484 1 98.38 342 SER A C 1
ATOM 2612 O O . SER A 1 342 ? 9.648 -6.816 14.953 1 98.38 342 SER A O 1
ATOM 2614 N N . THR A 1 343 ? 9.172 -4.625 15.195 1 98.5 343 THR A N 1
ATOM 2615 C CA . THR A 1 343 ? 8.977 -4.707 16.641 1 98.5 343 THR A CA 1
ATOM 2616 C C . THR A 1 343 ? 7.742 -3.918 17.062 1 98.5 343 THR A C 1
ATOM 2618 O O . THR A 1 343 ? 7.141 -3.211 16.25 1 98.5 343 THR A O 1
ATOM 2621 N N . LEU A 1 344 ? 7.312 -4.223 18.281 1 97.94 344 LEU A N 1
ATOM 2622 C CA . LEU A 1 344 ? 6.195 -3.529 18.906 1 97.94 344 LEU A CA 1
ATOM 2623 C C . LEU A 1 344 ? 6.688 -2.584 20 1 97.94 344 LEU A C 1
ATOM 2625 O O . LEU A 1 344 ? 7.414 -3 20.906 1 97.94 344 LEU A O 1
ATOM 2629 N N . ALA A 1 345 ? 6.246 -1.353 19.891 1 96.31 345 ALA A N 1
ATOM 2630 C CA . ALA A 1 345 ? 6.664 -0.358 20.875 1 96.31 345 ALA A CA 1
ATOM 2631 C C . ALA A 1 345 ? 5.641 -0.23 22 1 96.31 345 ALA A C 1
ATOM 2633 O O . ALA A 1 345 ? 5.949 0.274 23.078 1 96.31 345 ALA A O 1
ATOM 2634 N N . GLY A 1 346 ? 4.414 -0.692 21.688 1 92.12 346 GLY A N 1
ATOM 2635 C CA . GLY A 1 346 ? 3.328 -0.491 22.625 1 92.12 346 GLY A CA 1
ATOM 2636 C C . GLY A 1 346 ? 2.684 0.878 22.516 1 92.12 346 GLY A C 1
ATOM 2637 O O . GLY A 1 346 ? 3.246 1.784 21.906 1 92.12 346 GLY A O 1
ATOM 2638 N N . PRO A 1 347 ? 1.549 1.012 23.219 1 83.38 347 PRO A N 1
ATOM 2639 C CA . PRO A 1 347 ? 0.797 2.258 23.062 1 83.38 347 PRO A CA 1
ATOM 2640 C C . PRO A 1 347 ? 1.508 3.461 23.672 1 83.38 347 PRO A C 1
ATOM 2642 O O . PRO A 1 347 ? 1.297 4.598 23.234 1 83.38 347 PRO A O 1
ATOM 2645 N N . ASP A 1 348 ? 2.404 3.18 24.656 1 83.44 348 ASP A N 1
ATOM 2646 C CA . ASP A 1 348 ? 3.096 4.301 25.281 1 83.44 348 ASP A CA 1
ATOM 2647 C C . ASP A 1 348 ? 4.57 4.328 24.891 1 83.44 348 ASP A C 1
ATOM 2649 O O . ASP A 1 348 ? 5.355 5.094 25.453 1 83.44 348 ASP A O 1
ATOM 2653 N N . GLY A 1 349 ? 4.945 3.473 24.016 1 89 349 GLY A N 1
ATOM 2654 C CA . GLY A 1 349 ? 6.305 3.457 23.5 1 89 349 GLY A CA 1
ATOM 2655 C C . GLY A 1 349 ? 7.301 2.832 24.453 1 89 349 GLY A C 1
ATOM 2656 O O . GLY A 1 349 ? 8.508 2.859 24.203 1 89 349 GLY A O 1
ATOM 2657 N N . SER A 1 350 ? 6.863 2.215 25.547 1 89.5 350 SER A N 1
ATOM 2658 C CA . SER A 1 350 ? 7.766 1.743 26.594 1 89.5 350 SER A CA 1
ATOM 2659 C C . SER A 1 350 ? 8.273 0.335 26.297 1 89.5 350 SER A C 1
ATOM 2661 O O . SER A 1 350 ? 9.297 -0.088 26.828 1 89.5 350 SER A O 1
ATOM 2663 N N . ARG A 1 351 ? 7.516 -0.41 25.516 1 95.44 351 ARG A N 1
ATOM 2664 C CA . ARG A 1 351 ? 7.93 -1.774 25.203 1 95.44 351 ARG A CA 1
ATOM 2665 C C . ARG A 1 351 ? 9.188 -1.781 24.344 1 95.44 351 ARG A C 1
ATOM 2667 O O . ARG A 1 351 ? 9.305 -0.995 23.391 1 95.44 351 ARG A O 1
ATOM 2674 N N . GLN A 1 352 ? 10.094 -2.561 24.641 1 95.94 352 GLN A N 1
ATOM 2675 C CA . GLN A 1 352 ? 11.336 -2.711 23.891 1 95.94 352 GLN A CA 1
ATOM 2676 C C . GLN A 1 352 ? 11.32 -3.992 23.062 1 95.94 352 GLN A C 1
ATOM 2678 O O . GLN A 1 352 ? 10.578 -4.93 23.375 1 95.94 352 GLN A O 1
ATOM 2683 N N . PRO A 1 353 ? 12.102 -4.027 21.984 1 98.12 353 PRO A N 1
ATOM 2684 C CA . PRO A 1 353 ? 12.141 -5.258 21.188 1 98.12 353 PRO A CA 1
ATOM 2685 C C . PRO A 1 353 ? 12.469 -6.492 22.031 1 98.12 353 PRO A C 1
ATOM 2687 O O . PRO A 1 353 ? 13.414 -6.469 22.828 1 98.12 353 PRO A O 1
ATOM 2690 N N . SER A 1 354 ? 11.711 -7.543 21.922 1 97.5 354 SER A N 1
ATOM 2691 C CA . SER A 1 354 ? 11.938 -8.797 22.625 1 97.5 354 SER A CA 1
ATOM 2692 C C . SER A 1 354 ? 13.117 -9.562 22.031 1 97.5 354 SER A C 1
ATOM 2694 O O . SER A 1 354 ? 13.617 -9.219 20.969 1 97.5 354 SER A O 1
ATOM 2696 N N . ALA A 1 355 ? 13.531 -10.609 22.75 1 97.94 355 ALA A N 1
ATOM 2697 C CA . ALA A 1 355 ? 14.609 -11.461 22.266 1 97.94 355 ALA A CA 1
ATOM 2698 C C . ALA A 1 355 ? 14.242 -12.102 20.922 1 97.94 355 ALA A C 1
ATOM 2700 O O . ALA A 1 355 ? 15.086 -12.211 20.031 1 97.94 355 ALA A O 1
ATOM 2701 N N . LEU A 1 356 ? 13.016 -12.477 20.812 1 97.75 356 LEU A N 1
ATOM 2702 C CA . LEU A 1 356 ? 12.547 -13.094 19.562 1 97.75 356 LEU A CA 1
ATOM 2703 C C . LEU A 1 356 ? 12.586 -12.086 18.422 1 97.75 356 LEU A C 1
ATOM 2705 O O . LEU A 1 356 ? 13.023 -12.414 17.312 1 97.75 356 LEU A O 1
ATOM 2709 N N . GLU A 1 357 ? 12.086 -10.906 18.656 1 98.31 357 GLU A N 1
ATOM 2710 C CA . GLU A 1 357 ? 12.094 -9.867 17.625 1 98.31 357 GLU A CA 1
ATOM 2711 C C . GLU A 1 357 ? 13.516 -9.539 17.203 1 98.31 357 GLU A C 1
ATOM 2713 O O . GLU A 1 357 ? 13.773 -9.312 16.016 1 98.31 357 GLU A O 1
ATOM 2718 N N . LEU A 1 358 ? 14.438 -9.516 18.109 1 98.62 358 LEU A N 1
ATOM 2719 C CA . LEU A 1 358 ? 15.836 -9.25 17.781 1 98.62 358 LEU A CA 1
ATOM 2720 C C . LEU A 1 358 ? 16.422 -10.406 16.984 1 98.62 358 LEU A C 1
ATOM 2722 O O . LEU A 1 358 ? 17.219 -10.188 16.062 1 98.62 358 LEU A O 1
ATOM 2726 N N . LYS A 1 359 ? 16.062 -11.602 17.344 1 97.94 359 LYS A N 1
ATOM 2727 C CA . LYS A 1 359 ? 16.5 -12.758 16.578 1 97.94 359 LYS A CA 1
ATOM 2728 C C . LYS A 1 359 ? 16.016 -12.68 15.125 1 97.94 359 LYS A C 1
ATOM 2730 O O . LYS A 1 359 ? 16.766 -12.977 14.195 1 97.94 359 LYS A O 1
ATOM 2735 N N . ILE A 1 360 ? 14.797 -12.289 14.945 1 98.06 360 ILE A N 1
ATOM 2736 C CA . ILE A 1 360 ? 14.227 -12.141 13.609 1 98.06 360 ILE A CA 1
ATOM 2737 C C . ILE A 1 360 ? 14.969 -11.039 12.859 1 98.06 360 ILE A C 1
ATOM 2739 O O . ILE A 1 360 ? 15.258 -11.18 11.664 1 98.06 360 ILE A O 1
ATOM 2743 N N . ALA A 1 361 ? 15.25 -9.953 13.523 1 98.62 361 ALA A N 1
ATOM 2744 C CA . ALA A 1 361 ? 15.992 -8.852 12.914 1 98.62 361 ALA A CA 1
ATOM 2745 C C . ALA A 1 361 ? 17.375 -9.312 12.445 1 98.62 361 ALA A C 1
ATOM 2747 O O . ALA A 1 361 ? 17.781 -9.023 11.32 1 98.62 361 ALA A O 1
ATOM 2748 N N . LYS A 1 362 ? 18.062 -10.008 13.289 1 98.56 362 LYS A N 1
ATOM 2749 C CA . LYS A 1 362 ? 19.359 -10.539 12.922 1 98.56 362 LYS A CA 1
ATOM 2750 C C . LYS A 1 362 ? 19.266 -11.461 11.711 1 98.56 362 LYS A C 1
ATOM 2752 O O . LYS A 1 362 ? 20.094 -11.391 10.797 1 98.56 362 LYS A O 1
ATOM 2757 N N . LYS A 1 363 ? 18.297 -12.312 11.711 1 98.06 363 LYS A N 1
ATOM 2758 C CA . LYS A 1 363 ? 18.078 -13.234 10.602 1 98.06 363 LYS A CA 1
ATOM 2759 C C . LYS A 1 363 ? 17.828 -12.469 9.297 1 98.06 363 LYS A C 1
ATOM 2761 O O . LYS A 1 363 ? 18.328 -12.875 8.242 1 98.06 363 LYS A O 1
ATOM 2766 N N . GLN A 1 364 ? 17.031 -11.422 9.375 1 98.5 364 GLN A N 1
ATOM 2767 C CA . GLN A 1 364 ? 16.812 -10.641 8.164 1 98.5 364 GLN A CA 1
ATOM 2768 C C . GLN A 1 364 ? 18.125 -10.078 7.625 1 98.5 364 GLN A C 1
ATOM 2770 O O . GLN A 1 364 ? 18.344 -10.055 6.414 1 98.5 364 GLN A O 1
ATOM 2775 N N . GLY A 1 365 ? 18.969 -9.617 8.547 1 98.69 365 GLY A N 1
ATOM 2776 C CA . GLY A 1 365 ? 20.281 -9.188 8.125 1 98.69 365 GLY A CA 1
ATOM 2777 C C . GLY A 1 365 ? 21.062 -10.258 7.391 1 98.69 365 GLY A C 1
ATOM 2778 O O . GLY A 1 365 ? 21.703 -9.992 6.367 1 98.69 365 GLY A O 1
ATOM 2779 N N . GLU A 1 366 ? 21.016 -11.461 7.883 1 98.25 366 GLU A N 1
ATOM 2780 C CA . GLU A 1 366 ? 21.703 -12.586 7.27 1 98.25 366 GLU A CA 1
ATOM 2781 C C . GLU A 1 366 ? 21.156 -12.883 5.879 1 98.25 366 GLU A C 1
ATOM 2783 O O . GLU A 1 366 ? 21.922 -13.086 4.93 1 98.25 366 GLU A O 1
ATOM 2788 N N . VAL A 1 367 ? 19.844 -12.914 5.801 1 97.94 367 VAL A N 1
ATOM 2789 C CA . VAL A 1 367 ? 19.188 -13.203 4.535 1 97.94 367 VAL A CA 1
ATOM 2790 C C . VAL A 1 367 ? 19.562 -12.148 3.498 1 97.94 367 VAL A C 1
ATOM 2792 O O . VAL A 1 367 ? 19.922 -12.477 2.367 1 97.94 367 VAL A O 1
ATOM 2795 N N . PHE A 1 368 ? 19.531 -10.914 3.902 1 98.62 368 PHE A N 1
ATOM 2796 C CA . PHE A 1 368 ? 19.828 -9.805 2.998 1 98.62 368 PHE A CA 1
ATOM 2797 C C . PHE A 1 368 ? 21.297 -9.805 2.604 1 98.62 368 PHE A C 1
ATOM 2799 O O . PHE A 1 368 ? 21.641 -9.609 1.436 1 98.62 368 PHE A O 1
ATOM 2806 N N . GLY A 1 369 ? 22.172 -9.984 3.566 1 98.44 369 GLY A N 1
ATOM 2807 C CA . GLY A 1 369 ? 23.594 -10.055 3.281 1 98.44 369 GLY A CA 1
ATOM 2808 C C . GLY A 1 369 ? 23.969 -11.156 2.309 1 98.44 369 GLY A C 1
ATOM 2809 O O . GLY A 1 369 ? 24.781 -10.953 1.408 1 98.44 369 GLY A O 1
ATOM 2810 N N . THR A 1 370 ? 23.359 -12.281 2.471 1 97.31 370 THR A N 1
ATOM 2811 C CA . THR A 1 370 ? 23.594 -13.398 1.568 1 97.31 370 THR A CA 1
ATOM 2812 C C . THR A 1 370 ? 23.156 -13.055 0.15 1 97.31 370 THR A C 1
ATOM 2814 O O . THR A 1 370 ? 23.828 -13.398 -0.82 1 97.31 370 THR A O 1
ATOM 2817 N N . ALA A 1 371 ? 22.047 -12.391 0.027 1 97.75 371 ALA A N 1
ATOM 2818 C CA . ALA A 1 371 ? 21.578 -11.961 -1.284 1 97.75 371 ALA A CA 1
ATOM 2819 C C . ALA A 1 371 ? 22.531 -10.961 -1.92 1 97.75 371 ALA A C 1
ATOM 2821 O O . ALA A 1 371 ? 22.828 -11.055 -3.113 1 97.75 371 ALA A O 1
ATOM 2822 N N . VAL A 1 372 ? 23 -10.016 -1.142 1 97.75 372 VAL A N 1
ATOM 2823 C CA . VAL A 1 372 ? 23.906 -8.992 -1.645 1 97.75 372 VAL A CA 1
ATOM 2824 C C . VAL A 1 372 ? 25.188 -9.656 -2.145 1 97.75 372 VAL A C 1
ATOM 2826 O O . VAL A 1 372 ? 25.734 -9.266 -3.184 1 97.75 372 VAL A O 1
ATOM 2829 N N . LYS A 1 373 ? 25.672 -10.641 -1.498 1 95.94 373 LYS A N 1
ATOM 2830 C CA . LYS A 1 373 ? 26.875 -11.336 -1.905 1 95.94 373 LYS A CA 1
ATOM 2831 C C . LYS A 1 373 ? 26.703 -12.008 -3.266 1 95.94 373 LYS A C 1
ATOM 2833 O O . LYS A 1 373 ? 27.656 -12.125 -4.039 1 95.94 373 LYS A O 1
ATOM 2838 N N . ARG A 1 374 ? 25.5 -12.43 -3.529 1 94.81 374 ARG A N 1
ATOM 2839 C CA . ARG A 1 374 ? 25.219 -13.047 -4.82 1 94.81 374 ARG A CA 1
ATOM 2840 C C . ARG A 1 374 ? 25.375 -12.047 -5.957 1 94.81 374 ARG A C 1
ATOM 2842 O O . ARG A 1 374 ? 25.688 -12.422 -7.09 1 94.81 374 ARG A O 1
ATOM 2849 N N . THR A 1 375 ? 25.156 -10.75 -5.715 1 93.81 375 THR A N 1
ATOM 2850 C CA . THR A 1 375 ? 25.219 -9.727 -6.758 1 93.81 375 THR A CA 1
ATOM 2851 C C . THR A 1 375 ? 26.672 -9.398 -7.102 1 93.81 375 THR A C 1
ATOM 2853 O O . THR A 1 375 ? 26.953 -8.828 -8.156 1 93.81 375 THR A O 1
ATOM 2856 N N . THR A 1 376 ? 27.578 -9.773 -6.219 1 87.81 376 THR A N 1
ATOM 2857 C CA . THR A 1 376 ? 28.969 -9.406 -6.426 1 87.81 376 THR A CA 1
ATOM 2858 C C . THR A 1 376 ? 29.812 -10.641 -6.727 1 87.81 376 THR A C 1
ATOM 2860 O O . THR A 1 376 ? 31.016 -10.539 -6.961 1 87.81 376 THR A O 1
ATOM 2863 N N . ALA A 1 377 ? 29.219 -11.727 -6.73 1 86 377 ALA A N 1
ATOM 2864 C CA . ALA A 1 377 ? 29.922 -12.969 -7.027 1 86 377 ALA A CA 1
ATOM 2865 C C . ALA A 1 377 ? 30.25 -13.078 -8.516 1 86 377 ALA A C 1
ATOM 2867 O O . ALA A 1 377 ? 29.594 -12.453 -9.344 1 86 377 ALA A O 1
ATOM 2868 N N . PRO A 1 378 ? 31.297 -13.789 -8.75 1 82.25 378 PRO A N 1
ATOM 2869 C CA . PRO A 1 378 ? 31.578 -14.023 -10.172 1 82.25 378 PRO A CA 1
ATOM 2870 C C . PRO A 1 378 ? 30.453 -14.758 -10.891 1 82.25 378 PRO A C 1
ATOM 2872 O O . PRO A 1 378 ? 29.734 -15.555 -10.273 1 82.25 378 PRO A O 1
ATOM 2875 N N . ALA A 1 379 ? 30.375 -14.422 -12.094 1 77.19 379 ALA A N 1
ATOM 2876 C CA . ALA A 1 379 ? 29.281 -14.984 -12.891 1 77.19 379 ALA A CA 1
ATOM 2877 C C . ALA A 1 379 ? 29.344 -16.516 -12.906 1 77.19 379 ALA A C 1
ATOM 2879 O O . ALA A 1 379 ? 30.438 -17.094 -12.984 1 77.19 379 ALA A O 1
ATOM 2880 N N . ALA A 1 380 ? 28.203 -17.062 -12.758 1 76 380 ALA A N 1
ATOM 2881 C CA . ALA A 1 380 ? 28.109 -18.516 -12.805 1 76 380 ALA A CA 1
ATOM 2882 C C . ALA A 1 380 ? 28.375 -19.047 -14.211 1 76 380 ALA A C 1
ATOM 2884 O O . ALA A 1 380 ? 28.109 -18.359 -15.195 1 76 380 ALA A O 1
ATOM 2885 N N . SER A 1 381 ? 28.828 -20.203 -14.266 1 79.56 381 SER A N 1
ATOM 2886 C CA . SER A 1 381 ? 29.125 -20.828 -15.547 1 79.56 381 SER A CA 1
ATOM 2887 C C . SER A 1 381 ? 27.891 -21.5 -16.141 1 79.56 381 SER A C 1
ATOM 2889 O O . SER A 1 381 ? 27.812 -21.719 -17.344 1 79.56 381 SER A O 1
ATOM 2891 N N . LYS A 1 382 ? 26.938 -21.656 -15.32 1 86.94 382 LYS A N 1
ATOM 2892 C CA . LYS A 1 382 ? 25.766 -22.359 -15.797 1 86.94 382 LYS A CA 1
ATOM 2893 C C . LYS A 1 382 ? 24.766 -21.406 -16.422 1 86.94 382 LYS A C 1
ATOM 2895 O O . LYS A 1 382 ? 24.766 -20.203 -16.141 1 86.94 382 LYS A O 1
ATOM 2900 N N . LYS A 1 383 ? 23.969 -22.031 -17.281 1 93.19 383 LYS A N 1
ATOM 2901 C CA . LYS A 1 383 ? 22.906 -21.266 -17.938 1 93.19 383 LYS A CA 1
ATOM 2902 C C . LYS A 1 383 ? 21.734 -21.047 -16.984 1 93.19 383 LYS A C 1
ATOM 2904 O O . LYS A 1 383 ? 21.266 -21.984 -16.328 1 93.19 383 LYS A O 1
ATOM 2909 N N . GLY A 1 384 ? 21.328 -19.766 -16.891 1 96.38 384 GLY A N 1
ATOM 2910 C CA . GLY A 1 384 ? 20.172 -19.484 -16.078 1 96.38 384 GLY A CA 1
ATOM 2911 C C . GLY A 1 384 ? 18.891 -20.109 -16.609 1 96.38 384 GLY A C 1
ATOM 2912 O O . GLY A 1 384 ? 18.703 -20.219 -17.812 1 96.38 384 GLY A O 1
ATOM 2913 N N . LYS A 1 385 ? 18.047 -20.547 -15.742 1 97.94 385 LYS A N 1
ATOM 2914 C CA . LYS A 1 385 ? 16.75 -21.141 -16.094 1 97.94 385 LYS A CA 1
ATOM 2915 C C . LYS A 1 385 ? 15.602 -20.375 -15.453 1 97.94 385 LYS A C 1
ATOM 2917 O O . LYS A 1 385 ? 15.562 -20.219 -14.234 1 97.94 385 LYS A O 1
ATOM 2922 N N . VAL A 1 386 ? 14.695 -19.938 -16.312 1 98.62 386 VAL A N 1
ATOM 2923 C CA . VAL A 1 386 ? 13.555 -19.172 -15.828 1 98.62 386 VAL A CA 1
ATOM 2924 C C . VAL A 1 386 ? 12.258 -19.875 -16.219 1 98.62 386 VAL A C 1
ATOM 2926 O O . VAL A 1 386 ? 12.156 -20.469 -17.297 1 98.62 386 VAL A O 1
ATOM 2929 N N . CYS A 1 387 ? 11.297 -19.891 -15.328 1 98.75 387 CYS A N 1
ATOM 2930 C CA . CYS A 1 387 ? 9.945 -20.375 -15.586 1 98.75 387 CYS A CA 1
ATOM 2931 C C . CYS A 1 387 ? 8.953 -19.234 -15.656 1 98.75 387 CYS A C 1
ATOM 2933 O O . CYS A 1 387 ? 8.922 -18.375 -14.773 1 98.75 387 CYS A O 1
ATOM 2935 N N . ILE A 1 388 ? 8.188 -19.188 -16.734 1 98.88 388 ILE A N 1
ATOM 2936 C CA . ILE A 1 388 ? 7.051 -18.266 -16.812 1 98.88 388 ILE A CA 1
ATOM 2937 C C . ILE A 1 388 ? 5.75 -19.047 -16.609 1 98.88 388 ILE A C 1
ATOM 2939 O O . ILE A 1 388 ? 5.457 -19.984 -17.375 1 98.88 388 ILE A O 1
ATOM 2943 N N . VAL A 1 389 ? 5.004 -18.734 -15.617 1 98.81 389 VAL A N 1
ATOM 2944 C CA . VAL A 1 389 ? 3.654 -19.266 -15.422 1 98.81 389 VAL A CA 1
ATOM 2945 C C . VAL A 1 389 ? 2.629 -18.172 -15.68 1 98.81 389 VAL A C 1
ATOM 2947 O O . VAL A 1 389 ? 2.688 -17.094 -15.062 1 98.81 389 VAL A O 1
ATOM 2950 N N . TYR A 1 390 ? 1.727 -18.406 -16.594 1 98.69 390 TYR A N 1
ATOM 2951 C CA . TYR A 1 390 ? 0.77 -17.359 -16.938 1 98.69 390 TYR A CA 1
ATOM 2952 C C . TYR A 1 390 ? -0.636 -17.938 -17.094 1 98.69 390 TYR A C 1
ATOM 2954 O O . TYR A 1 390 ? -0.806 -19.156 -17.25 1 98.69 390 TYR A O 1
ATOM 2962 N N . TYR A 1 391 ? -1.626 -17.109 -16.891 1 98.31 391 TYR A N 1
ATOM 2963 C CA . TYR A 1 391 ? -2.99 -17.359 -17.344 1 98.31 391 TYR A CA 1
ATOM 2964 C C . TYR A 1 391 ? -3.422 -16.344 -18.391 1 98.31 391 TYR A C 1
ATOM 2966 O O . TYR A 1 391 ? -3.186 -15.141 -18.234 1 98.31 391 TYR A O 1
ATOM 2974 N N . SER A 1 392 ? -3.951 -16.828 -19.453 1 96.81 392 SER A N 1
ATOM 2975 C CA . SER A 1 392 ? -4.41 -15.961 -20.531 1 96.81 392 SER A CA 1
ATOM 2976 C C . SER A 1 392 ? -5.707 -16.484 -21.141 1 96.81 392 SER A C 1
ATOM 2978 O O . SER A 1 392 ? -5.746 -17.578 -21.688 1 96.81 392 SER A O 1
ATOM 2980 N N . MET A 1 393 ? -6.723 -15.68 -21.047 1 92.81 393 MET A N 1
ATOM 2981 C CA . MET A 1 393 ? -7.996 -16.125 -21.609 1 92.81 393 MET A CA 1
ATOM 2982 C C . MET A 1 393 ? -8.141 -15.68 -23.062 1 92.81 393 MET A C 1
ATOM 2984 O O . MET A 1 393 ? -8.562 -16.469 -23.906 1 92.81 393 MET A O 1
ATOM 2988 N N . TYR A 1 394 ? -7.703 -14.445 -23.375 1 93.12 394 TYR A N 1
ATOM 2989 C CA . TYR A 1 394 ? -7.953 -13.906 -24.703 1 93.12 394 TYR A CA 1
ATOM 2990 C C . TYR A 1 394 ? -6.648 -13.648 -25.453 1 93.12 394 TYR A C 1
ATOM 2992 O O . TYR A 1 394 ? -6.637 -13.008 -26.5 1 93.12 394 TYR A O 1
ATOM 3000 N N . GLY A 1 395 ? -5.555 -14 -24.859 1 95.5 395 GLY A N 1
ATOM 3001 C CA . GLY A 1 395 ? -4.301 -14.031 -25.594 1 95.5 395 GLY A CA 1
ATOM 3002 C C . GLY A 1 395 ? -3.383 -12.867 -25.25 1 95.5 395 GLY A C 1
ATOM 3003 O O . GLY A 1 395 ? -2.207 -12.875 -25.625 1 95.5 395 GLY A O 1
ATOM 3004 N N . HIS A 1 396 ? -3.834 -11.867 -24.562 1 97.38 396 HIS A N 1
ATOM 3005 C CA . HIS A 1 396 ? -3.037 -10.672 -24.281 1 97.38 396 HIS A CA 1
ATOM 3006 C C . HIS A 1 396 ? -1.84 -11.008 -23.406 1 97.38 396 HIS A C 1
ATOM 3008 O O . HIS A 1 396 ? -0.71 -10.617 -23.703 1 97.38 396 HIS A O 1
ATOM 3014 N N . VAL A 1 397 ? -2.088 -11.688 -22.297 1 98.25 397 VAL A N 1
ATOM 3015 C CA . VAL A 1 397 ? -1.012 -12.062 -21.391 1 98.25 397 VAL A CA 1
ATOM 3016 C C . VAL A 1 397 ? -0.044 -13.016 -22.094 1 98.25 397 VAL A C 1
ATOM 3018 O O . VAL A 1 397 ? 1.174 -12.898 -21.922 1 98.25 397 VAL A O 1
ATOM 3021 N N . LYS A 1 398 ? -0.564 -13.953 -22.859 1 98.25 398 LYS A N 1
ATOM 3022 C CA . LYS A 1 398 ? 0.269 -14.883 -23.625 1 98.25 398 LYS A CA 1
ATOM 3023 C C . LYS A 1 398 ? 1.194 -14.133 -24.578 1 98.25 398 LYS A C 1
ATOM 3025 O O . LYS A 1 398 ? 2.365 -14.484 -24.719 1 98.25 398 LYS A O 1
ATOM 3030 N N . LYS A 1 399 ? 0.663 -13.133 -25.234 1 98.12 399 LYS A N 1
ATOM 3031 C CA . LYS A 1 399 ? 1.472 -12.344 -26.156 1 98.12 399 LYS A CA 1
ATOM 3032 C C . LYS A 1 399 ? 2.643 -11.68 -25.422 1 98.12 399 LYS A C 1
ATOM 3034 O O . LYS A 1 399 ? 3.771 -11.703 -25.922 1 98.12 399 LYS A O 1
ATOM 3039 N N . LEU A 1 400 ? 2.371 -11.086 -24.297 1 98.69 400 LEU A N 1
ATOM 3040 C CA . LEU A 1 400 ? 3.443 -10.492 -23.5 1 98.69 400 LEU A CA 1
ATOM 3041 C C . LEU A 1 400 ? 4.445 -11.555 -23.062 1 98.69 400 LEU A C 1
ATOM 3043 O O . LEU A 1 400 ? 5.656 -11.344 -23.125 1 98.69 400 LEU A O 1
ATOM 3047 N N . ALA A 1 401 ? 3.941 -12.688 -22.594 1 98.88 401 ALA A N 1
ATOM 3048 C CA . ALA A 1 401 ? 4.801 -13.781 -22.141 1 98.88 401 ALA A CA 1
ATOM 3049 C C . ALA A 1 401 ? 5.758 -14.211 -23.25 1 98.88 401 ALA A C 1
ATOM 3051 O O . ALA A 1 401 ? 6.945 -14.422 -23 1 98.88 401 ALA A O 1
ATOM 3052 N N . ASP A 1 402 ? 5.223 -14.344 -24.469 1 98.75 402 ASP A N 1
ATOM 3053 C CA . ASP A 1 402 ? 6.035 -14.75 -25.609 1 98.75 402 ASP A CA 1
ATOM 3054 C C . ASP A 1 402 ? 7.16 -13.75 -25.875 1 98.75 402 ASP A C 1
ATOM 3056 O O . ASP A 1 402 ? 8.305 -14.141 -26.109 1 98.75 402 ASP A O 1
ATOM 3060 N N . GLU A 1 403 ? 6.82 -12.477 -25.828 1 98.69 403 GLU A N 1
ATOM 3061 C CA . GLU A 1 403 ? 7.812 -11.438 -26.094 1 98.69 403 GLU A CA 1
ATOM 3062 C C . GLU A 1 403 ? 8.875 -11.398 -25 1 98.69 403 GLU A C 1
ATOM 3064 O O . GLU A 1 403 ? 10.062 -11.234 -25.297 1 98.69 403 GLU A O 1
ATOM 3069 N N . ILE A 1 404 ? 8.453 -11.523 -23.781 1 98.81 404 ILE A N 1
ATOM 3070 C CA . ILE A 1 404 ? 9.367 -11.523 -22.641 1 98.81 404 ILE A CA 1
ATOM 3071 C C . ILE A 1 404 ? 10.281 -12.742 -22.719 1 98.81 404 ILE A C 1
ATOM 3073 O O . ILE A 1 404 ? 11.5 -12.617 -22.547 1 98.81 404 ILE A O 1
ATOM 3077 N N . ALA A 1 405 ? 9.711 -13.898 -23 1 98.88 405 ALA A N 1
ATOM 3078 C CA . ALA A 1 405 ? 10.484 -15.133 -23.125 1 98.88 405 ALA A CA 1
ATOM 3079 C C . ALA A 1 405 ? 11.508 -15.031 -24.25 1 98.88 405 ALA A C 1
ATOM 3081 O O . ALA A 1 405 ? 12.656 -15.438 -24.078 1 98.88 405 ALA A O 1
ATOM 3082 N N . ALA A 1 406 ? 11.07 -14.523 -25.391 1 98.75 406 ALA A N 1
ATOM 3083 C CA . ALA A 1 406 ? 11.969 -14.359 -26.531 1 98.75 406 ALA A CA 1
ATOM 3084 C C . ALA A 1 406 ? 13.156 -13.469 -26.172 1 98.75 406 ALA A C 1
ATOM 3086 O O . ALA A 1 406 ? 14.297 -13.773 -26.516 1 98.75 406 ALA A O 1
ATOM 3087 N N . SER A 1 407 ? 12.844 -12.406 -25.516 1 98.44 407 SER A N 1
ATOM 3088 C CA . SER A 1 407 ? 13.883 -11.477 -25.094 1 98.44 407 SER A CA 1
ATOM 3089 C C . SER A 1 407 ? 14.875 -12.141 -24.156 1 98.44 407 SER A C 1
ATOM 3091 O O . SER A 1 407 ? 16.094 -11.953 -24.281 1 98.44 407 SER A O 1
ATOM 3093 N N . MET A 1 408 ? 14.406 -12.93 -23.219 1 98.62 408 MET A N 1
ATOM 3094 C CA . MET A 1 408 ? 15.281 -13.617 -22.281 1 98.62 408 MET A CA 1
ATOM 3095 C C . MET A 1 408 ? 16.156 -14.633 -23 1 98.62 408 MET A C 1
ATOM 3097 O O . MET A 1 408 ? 17.344 -14.75 -22.703 1 98.62 408 MET A O 1
ATOM 3101 N N . LYS A 1 409 ? 15.594 -15.32 -23.906 1 98.38 409 LYS A N 1
ATOM 3102 C CA . LYS A 1 409 ? 16.359 -16.297 -24.688 1 98.38 409 LYS A CA 1
ATOM 3103 C C . LYS A 1 409 ? 17.469 -15.625 -25.469 1 98.38 409 LYS A C 1
ATOM 3105 O O . LYS A 1 409 ? 18.562 -16.172 -25.594 1 98.38 409 LYS A O 1
ATOM 3110 N N . GLU A 1 410 ? 17.188 -14.469 -25.969 1 98.12 410 GLU A N 1
ATOM 3111 C CA . GLU A 1 410 ? 18.188 -13.695 -26.688 1 98.12 410 GLU A CA 1
ATOM 3112 C C . GLU A 1 410 ? 19.344 -13.297 -25.766 1 98.12 410 GLU A C 1
ATOM 3114 O O . GLU A 1 410 ? 20.469 -13.109 -26.234 1 98.12 410 GLU A O 1
ATOM 3119 N N . GLU A 1 411 ? 19.078 -13.211 -24.5 1 96.44 411 GLU A N 1
ATOM 3120 C CA . GLU A 1 411 ? 20.094 -12.859 -23.516 1 96.44 411 GLU A CA 1
ATOM 3121 C C . GLU A 1 411 ? 20.812 -14.102 -23 1 96.44 411 GLU A C 1
ATOM 3123 O O . GLU A 1 411 ? 21.641 -14.016 -22.078 1 96.44 411 GLU A O 1
ATOM 3128 N N . GLY A 1 412 ? 20.406 -15.266 -23.438 1 95.75 412 GLY A N 1
ATOM 3129 C CA . GLY A 1 412 ? 21.125 -16.484 -23.109 1 95.75 412 GLY A CA 1
ATOM 3130 C C . GLY A 1 412 ? 20.531 -17.219 -21.922 1 95.75 412 GLY A C 1
ATOM 3131 O O . GLY A 1 412 ? 21.203 -18.047 -21.297 1 95.75 412 GLY A O 1
ATOM 3132 N N . VAL A 1 413 ? 19.359 -16.938 -21.562 1 97.12 413 VAL A N 1
ATOM 3133 C CA . VAL A 1 413 ? 18.656 -17.594 -20.469 1 97.12 413 VAL A CA 1
ATOM 3134 C C . VAL A 1 413 ? 17.625 -18.578 -21.031 1 97.12 413 VAL A C 1
ATOM 3136 O O . VAL A 1 413 ? 16.953 -18.281 -22.016 1 97.12 413 VAL A O 1
ATOM 3139 N N . SER A 1 414 ? 17.562 -19.781 -20.469 1 98.06 414 SER A N 1
ATOM 3140 C CA . SER A 1 414 ? 16.531 -20.734 -20.859 1 98.06 414 SER A CA 1
ATOM 3141 C C . SER A 1 414 ? 15.195 -20.391 -20.203 1 98.06 414 SER A C 1
ATOM 3143 O O . SER A 1 414 ? 15.148 -20 -19.031 1 98.06 414 SER A O 1
ATOM 3145 N N . VAL A 1 415 ? 14.125 -20.594 -21.016 1 98.62 415 VAL A N 1
ATOM 3146 C CA . VAL A 1 415 ? 12.812 -20.234 -20.5 1 98.62 415 VAL A CA 1
ATOM 3147 C C . VAL A 1 415 ? 11.82 -21.375 -20.781 1 98.62 415 VAL A C 1
ATOM 3149 O O . VAL A 1 415 ? 11.703 -21.828 -21.906 1 98.62 415 VAL A O 1
ATOM 3152 N N . ASP A 1 416 ? 11.164 -21.859 -19.781 1 98.38 416 ASP A N 1
ATOM 3153 C CA . ASP A 1 416 ? 10.008 -22.75 -19.891 1 98.38 416 ASP A CA 1
ATOM 3154 C C . ASP A 1 416 ? 8.711 -22 -19.578 1 98.38 416 ASP A C 1
ATOM 3156 O O . ASP A 1 416 ? 8.672 -21.172 -18.672 1 98.38 416 ASP A O 1
ATOM 3160 N N . MET A 1 417 ? 7.707 -22.297 -20.312 1 98.06 417 MET A N 1
ATOM 3161 C CA . MET A 1 417 ? 6.422 -21.625 -20.141 1 98.06 417 MET A CA 1
ATOM 3162 C C . MET A 1 417 ? 5.344 -22.625 -19.703 1 98.06 417 MET A C 1
ATOM 3164 O O . MET A 1 417 ? 5.242 -23.719 -20.266 1 98.06 417 MET A O 1
ATOM 3168 N N . PHE A 1 418 ? 4.59 -22.266 -18.75 1 98.44 418 PHE A N 1
ATOM 3169 C CA . PHE A 1 418 ? 3.465 -23.062 -18.281 1 98.44 418 PHE A CA 1
ATOM 3170 C C . PHE A 1 418 ? 2.207 -22.203 -18.172 1 98.44 418 PHE A C 1
ATOM 3172 O O . PHE A 1 418 ? 2.289 -21 -17.953 1 98.44 418 PHE A O 1
ATOM 3179 N N . GLN A 1 419 ? 1.058 -22.844 -18.328 1 97.94 419 GLN A N 1
ATOM 3180 C CA . GLN A 1 419 ? -0.23 -22.203 -18.078 1 97.94 419 GLN A CA 1
ATOM 3181 C C . GLN A 1 419 ? -0.752 -22.562 -16.688 1 97.94 419 GLN A C 1
ATOM 3183 O O . GLN A 1 419 ? -0.606 -23.703 -16.234 1 97.94 419 GLN A O 1
ATOM 3188 N N . ALA A 1 420 ? -1.285 -21.547 -16.016 1 97.94 420 ALA A N 1
ATOM 3189 C CA . ALA A 1 420 ? -2.055 -21.875 -14.82 1 97.94 420 ALA A CA 1
ATOM 3190 C C . ALA A 1 420 ? -3.32 -22.656 -15.18 1 97.94 420 ALA A C 1
ATOM 3192 O O . ALA A 1 420 ? -3.916 -22.422 -16.234 1 97.94 420 ALA A O 1
ATOM 3193 N N . PRO A 1 421 ? -3.785 -23.562 -14.328 1 96.25 421 PRO A N 1
ATOM 3194 C CA . PRO A 1 421 ? -4.98 -24.344 -14.625 1 96.25 421 PRO A CA 1
ATOM 3195 C C . PRO A 1 421 ? -6.242 -23.5 -14.734 1 96.25 421 PRO A C 1
ATOM 3197 O O . PRO A 1 421 ? -6.391 -22.516 -14.008 1 96.25 421 PRO A O 1
ATOM 3200 N N . GLU A 1 422 ? -7.086 -23.906 -15.625 1 95.75 422 GLU A N 1
ATOM 3201 C CA . GLU A 1 422 ? -8.391 -23.281 -15.781 1 95.75 422 GLU A CA 1
ATOM 3202 C C . GLU A 1 422 ? -9.344 -23.688 -14.656 1 95.75 422 GLU A C 1
ATOM 3204 O O . GLU A 1 422 ? -9.32 -24.844 -14.211 1 95.75 422 GLU A O 1
ATOM 3209 N N . LEU A 1 423 ? -10.211 -22.734 -14.227 1 94.44 423 LEU A N 1
ATOM 3210 C CA . LEU A 1 423 ? -11.188 -23.016 -13.18 1 94.44 423 LEU A CA 1
ATOM 3211 C C . LEU A 1 423 ? -12.602 -23.047 -13.75 1 94.44 423 LEU A C 1
ATOM 3213 O O . LEU A 1 423 ? -13.508 -23.609 -13.125 1 94.44 423 LEU A O 1
ATOM 3217 N N . LEU A 1 424 ? -12.766 -22.422 -14.883 1 93.38 424 LEU A N 1
ATOM 3218 C CA . LEU A 1 424 ? -14.094 -22.312 -15.484 1 93.38 424 LEU A CA 1
ATOM 3219 C C . LEU A 1 424 ? -14.391 -23.531 -16.359 1 93.38 424 LEU A C 1
ATOM 3221 O O . LEU A 1 424 ? -13.492 -24.062 -17.031 1 93.38 424 LEU A O 1
ATOM 3225 N N . GLY A 1 425 ? -15.664 -23.953 -16.422 1 92.25 425 GLY A N 1
ATOM 3226 C CA . GLY A 1 425 ? -16.094 -25.047 -17.281 1 92.25 425 GLY A CA 1
ATOM 3227 C C . GLY A 1 425 ? -16.125 -24.672 -18.75 1 92.25 425 GLY A C 1
ATOM 3228 O O . GLY A 1 425 ? -16.188 -23.484 -19.094 1 92.25 425 GLY A O 1
ATOM 3229 N N . ALA A 1 426 ? -16.156 -25.641 -19.594 1 93.25 426 ALA A N 1
ATOM 3230 C CA . ALA A 1 426 ? -16.125 -25.453 -21.031 1 93.25 426 ALA A CA 1
ATOM 3231 C C . ALA A 1 426 ? -17.328 -24.625 -21.5 1 93.25 426 ALA A C 1
ATOM 3233 O O . ALA A 1 426 ? -17.188 -23.781 -22.391 1 93.25 426 ALA A O 1
ATOM 3234 N N . ASP A 1 427 ? -18.469 -24.812 -20.891 1 93.06 427 ASP A N 1
ATOM 3235 C CA . ASP A 1 427 ? -19.688 -24.125 -21.281 1 93.06 427 ASP A CA 1
ATOM 3236 C C . ASP A 1 427 ? -19.578 -22.625 -20.984 1 93.06 427 ASP A C 1
ATOM 3238 O O . ASP A 1 427 ? -20.016 -21.797 -21.781 1 93.06 427 ASP A O 1
ATOM 3242 N N . VAL A 1 428 ? -19.016 -22.344 -19.828 1 90.75 428 VAL A N 1
ATOM 3243 C CA . VAL A 1 428 ? -18.859 -20.953 -19.406 1 90.75 428 VAL A CA 1
ATOM 3244 C C . VAL A 1 428 ? -17.859 -20.266 -20.328 1 90.75 428 VAL A C 1
ATOM 3246 O O . VAL A 1 428 ? -18.078 -19.125 -20.766 1 90.75 428 VAL A O 1
ATOM 3249 N N . LEU A 1 429 ? -16.766 -20.891 -20.688 1 93.25 429 LEU A N 1
ATOM 3250 C CA . LEU A 1 429 ? -15.734 -20.344 -21.562 1 93.25 429 LEU A CA 1
ATOM 3251 C C . LEU A 1 429 ? -16.297 -20.062 -22.953 1 93.25 429 LEU A C 1
ATOM 3253 O O . LEU A 1 429 ? -15.984 -19.031 -23.547 1 93.25 429 LEU A O 1
ATOM 3257 N N . LYS A 1 430 ? -17.141 -20.984 -23.422 1 93.25 430 LYS A N 1
ATOM 3258 C CA . LYS A 1 430 ? -17.781 -20.797 -24.719 1 93.25 430 LYS A CA 1
ATOM 3259 C C . LYS A 1 430 ? -18.688 -19.578 -24.719 1 93.25 430 LYS A C 1
ATOM 3261 O O . LYS A 1 430 ? -18.688 -18.781 -25.656 1 93.25 430 LYS A O 1
ATOM 3266 N N . LYS A 1 431 ? -19.453 -19.438 -23.656 1 89.81 431 LYS A N 1
ATOM 3267 C CA . LYS A 1 431 ? -20.359 -18.297 -23.531 1 89.81 431 LYS A CA 1
ATOM 3268 C C . LYS A 1 431 ? -19.594 -16.984 -23.484 1 89.81 431 LYS A C 1
ATOM 3270 O O . LYS A 1 431 ? -20.078 -15.961 -23.953 1 89.81 431 LYS A O 1
ATOM 3275 N N . MET A 1 432 ? -18.391 -17.062 -23.016 1 88.81 432 MET A N 1
ATOM 3276 C CA . MET A 1 432 ? -17.562 -15.859 -22.875 1 88.81 432 MET A CA 1
ATOM 3277 C C . MET A 1 432 ? -16.781 -15.586 -24.156 1 88.81 432 MET A C 1
ATOM 3279 O O . MET A 1 432 ? -16.078 -14.586 -24.266 1 88.81 432 MET A O 1
ATOM 3283 N N . GLY A 1 433 ? -16.875 -16.438 -25.094 1 89.44 433 GLY A N 1
ATOM 3284 C CA . GLY A 1 433 ? -16.156 -16.266 -26.359 1 89.44 433 GLY A CA 1
ATOM 3285 C C . GLY A 1 433 ? -14.656 -16.469 -26.234 1 89.44 433 GLY A C 1
ATOM 3286 O O . GLY A 1 433 ? -13.883 -15.828 -26.938 1 89.44 433 GLY A O 1
ATOM 3287 N N . ALA A 1 434 ? -14.273 -17.266 -25.25 1 91.19 434 ALA A N 1
ATOM 3288 C CA . ALA A 1 434 ? -12.852 -17.516 -25.047 1 91.19 434 ALA A CA 1
ATOM 3289 C C . ALA A 1 434 ? -12.289 -18.406 -26.141 1 91.19 434 ALA A C 1
ATOM 3291 O O . ALA A 1 434 ? -12.844 -19.469 -26.438 1 91.19 434 ALA A O 1
ATOM 3292 N N . PRO A 1 435 ? -11.188 -18 -26.75 1 91.75 435 PRO A N 1
ATOM 3293 C CA . PRO A 1 435 ? -10.547 -18.875 -27.734 1 91.75 435 PRO A CA 1
ATOM 3294 C C . PRO A 1 435 ? -9.922 -20.109 -27.109 1 91.75 435 PRO A C 1
ATOM 3296 O O . PRO A 1 435 ? -9.898 -20.25 -25.891 1 91.75 435 PRO A O 1
ATOM 3299 N N . ALA A 1 436 ? -9.469 -20.969 -28.047 1 92.31 436 ALA A N 1
ATOM 3300 C CA . ALA A 1 436 ? -8.766 -22.172 -27.578 1 92.31 436 ALA A CA 1
ATOM 3301 C C . ALA A 1 436 ? -7.52 -21.797 -26.781 1 92.31 436 ALA A C 1
ATOM 3303 O O . ALA A 1 436 ? -6.836 -20.828 -27.109 1 92.31 436 ALA A O 1
ATOM 3304 N N . LYS A 1 437 ? -7.305 -22.578 -25.734 1 92.56 437 LYS A N 1
ATOM 3305 C CA . LYS A 1 437 ? -6.137 -22.344 -24.891 1 92.56 437 LYS A CA 1
ATOM 3306 C C . LYS A 1 437 ? -4.844 -22.531 -25.688 1 92.56 437 LYS A C 1
ATOM 3308 O O . LYS A 1 437 ? -4.797 -23.328 -26.625 1 92.56 437 LYS A O 1
ATOM 3313 N N . PRO A 1 438 ? -3.811 -21.812 -25.25 1 92.44 438 PRO A N 1
ATOM 3314 C CA . PRO A 1 438 ? -2.504 -22.047 -25.875 1 92.44 438 PRO A CA 1
ATOM 3315 C C . PRO A 1 438 ? -1.998 -23.469 -25.656 1 92.44 438 PRO A C 1
ATOM 3317 O O . PRO A 1 438 ? -2.564 -24.219 -24.859 1 92.44 438 PRO A O 1
ATOM 3320 N N . SER A 1 439 ? -0.94 -23.859 -26.453 1 93.69 439 SER A N 1
ATOM 3321 C CA . SER A 1 439 ? -0.446 -25.234 -26.438 1 93.69 439 SER A CA 1
ATOM 3322 C C . SER A 1 439 ? 0.55 -25.453 -25.312 1 93.69 439 SER A C 1
ATOM 3324 O O . SER A 1 439 ? 0.966 -26.594 -25.062 1 93.69 439 SER A O 1
ATOM 3326 N N . ASP A 1 440 ? 0.92 -24.406 -24.531 1 96 440 ASP A N 1
ATOM 3327 C CA . ASP A 1 440 ? 1.875 -24.547 -23.438 1 96 440 ASP A CA 1
ATOM 3328 C C . ASP A 1 440 ? 1.356 -25.516 -22.391 1 96 440 ASP A C 1
ATOM 3330 O O . ASP A 1 440 ? 0.146 -25.656 -22.188 1 96 440 ASP A O 1
ATOM 3334 N N . THR A 1 441 ? 2.277 -26.188 -21.719 1 96.81 441 THR A N 1
ATOM 3335 C CA . THR A 1 441 ? 1.94 -27.156 -20.703 1 96.81 441 THR A CA 1
ATOM 3336 C C . THR A 1 441 ? 1.195 -26.5 -19.547 1 96.81 441 THR A C 1
ATOM 3338 O O . THR A 1 441 ? 1.54 -25.391 -19.125 1 96.81 441 THR A O 1
ATOM 3341 N N . VAL A 1 442 ? 0.164 -27.188 -18.984 1 96.94 442 VAL A N 1
ATOM 3342 C CA . VAL A 1 442 ? -0.569 -26.703 -17.828 1 96.94 442 VAL A CA 1
ATOM 3343 C C . VAL A 1 442 ? 0.168 -27.094 -16.547 1 96.94 442 VAL A C 1
ATOM 3345 O O . VAL A 1 442 ? 0.577 -28.25 -16.391 1 96.94 442 VAL A O 1
ATOM 3348 N N . MET A 1 443 ? 0.439 -26.172 -15.695 1 95.38 443 MET A N 1
ATOM 3349 C CA . MET A 1 443 ? 1.076 -26.391 -14.398 1 95.38 443 MET A CA 1
ATOM 3350 C C . MET A 1 443 ? 0.092 -27 -13.406 1 95.38 443 MET A C 1
ATOM 3352 O O . MET A 1 443 ? -0.464 -26.297 -12.562 1 95.38 443 MET A O 1
ATOM 3356 N N . ASP A 1 444 ? 0.002 -28.297 -13.445 1 89.31 444 ASP A N 1
ATOM 3357 C CA . ASP A 1 444 ? -0.906 -28.953 -12.516 1 89.31 444 ASP A CA 1
ATOM 3358 C C . ASP A 1 444 ? -0.234 -29.188 -11.156 1 89.31 444 ASP A C 1
ATOM 3360 O O . ASP A 1 444 ? 0.879 -28.703 -10.922 1 89.31 444 ASP A O 1
ATOM 3364 N N . HIS A 1 445 ? -0.921 -29.781 -10.266 1 87.12 445 HIS A N 1
ATOM 3365 C CA . HIS A 1 445 ? -0.477 -29.938 -8.891 1 87.12 445 HIS A CA 1
ATOM 3366 C C . HIS A 1 445 ? 0.848 -30.688 -8.82 1 87.12 445 HIS A C 1
ATOM 3368 O O . HIS A 1 445 ? 1.704 -30.375 -7.988 1 87.12 445 HIS A O 1
ATOM 3374 N N . ALA A 1 446 ? 1.047 -31.625 -9.727 1 88.19 446 ALA A N 1
ATOM 3375 C CA . ALA A 1 446 ? 2.262 -32.438 -9.711 1 88.19 446 ALA A CA 1
ATOM 3376 C C . ALA A 1 446 ? 3.459 -31.641 -10.219 1 88.19 446 ALA A C 1
ATOM 3378 O O . ALA A 1 446 ? 4.578 -31.812 -9.734 1 88.19 446 ALA A O 1
ATOM 3379 N N . LYS A 1 447 ? 3.266 -30.75 -11.086 1 94.12 447 LYS A N 1
ATOM 3380 C CA . LYS A 1 447 ? 4.348 -30.031 -11.758 1 94.12 447 LYS A CA 1
ATOM 3381 C C . LYS A 1 447 ? 4.785 -28.828 -10.945 1 94.12 447 LYS A C 1
ATOM 3383 O O . LYS A 1 447 ? 5.867 -28.281 -11.164 1 94.12 447 LYS A O 1
ATOM 3388 N N . VAL A 1 448 ? 3.959 -28.422 -10.031 1 96.44 448 VAL A N 1
ATOM 3389 C CA . VAL A 1 448 ? 4.219 -27.219 -9.266 1 96.44 448 VAL A CA 1
ATOM 3390 C C . VAL A 1 448 ? 5.547 -27.344 -8.523 1 96.44 448 VAL A C 1
ATOM 3392 O O . VAL A 1 448 ? 6.27 -26.359 -8.344 1 96.44 448 VAL A O 1
ATOM 3395 N N . GLN A 1 449 ? 5.945 -28.547 -8.156 1 95.81 449 GLN A N 1
ATOM 3396 C CA . GLN A 1 449 ? 7.172 -28.797 -7.398 1 95.81 449 GLN A CA 1
ATOM 3397 C C . GLN A 1 449 ? 8.406 -28.469 -8.234 1 95.81 449 GLN A C 1
ATOM 3399 O O . GLN A 1 449 ? 9.477 -28.172 -7.695 1 95.81 449 GLN A O 1
ATOM 3404 N N . GLN A 1 450 ? 8.242 -28.469 -9.523 1 97 450 GLN A N 1
ATOM 3405 C CA . GLN A 1 450 ? 9.352 -28.203 -10.43 1 97 450 GLN A CA 1
ATOM 3406 C C . GLN A 1 450 ? 9.812 -26.75 -10.328 1 97 450 GLN A C 1
ATOM 3408 O O . GLN A 1 450 ? 10.906 -26.406 -10.781 1 97 450 GLN A O 1
ATOM 3413 N N . LEU A 1 451 ? 9.023 -25.922 -9.758 1 98.31 451 LEU A N 1
ATOM 3414 C CA . LEU A 1 451 ? 9.375 -24.516 -9.641 1 98.31 451 LEU A CA 1
ATOM 3415 C C . LEU A 1 451 ? 10.688 -24.344 -8.875 1 98.31 451 LEU A C 1
ATOM 3417 O O . LEU A 1 451 ? 11.422 -23.375 -9.109 1 98.31 451 LEU A O 1
ATOM 3421 N N . ALA A 1 452 ? 10.977 -25.266 -7.98 1 97.25 452 ALA A N 1
ATOM 3422 C CA . ALA A 1 452 ? 12.18 -25.203 -7.156 1 97.25 452 ALA A CA 1
ATOM 3423 C C . ALA A 1 452 ? 13.438 -25.359 -8.008 1 97.25 452 ALA A C 1
ATOM 3425 O O . ALA A 1 452 ? 14.539 -25 -7.574 1 97.25 452 ALA A O 1
ATOM 3426 N N . ASP A 1 453 ? 13.328 -25.859 -9.242 1 96.69 453 ASP A N 1
ATOM 3427 C CA . ASP A 1 453 ? 14.469 -26.156 -10.094 1 96.69 453 ASP A CA 1
ATOM 3428 C C . ASP A 1 453 ? 14.906 -24.922 -10.883 1 96.69 453 ASP A C 1
ATOM 3430 O O . ASP A 1 453 ? 15.938 -24.953 -11.562 1 96.69 453 ASP A O 1
ATOM 3434 N N . TYR A 1 454 ? 14.156 -23.891 -10.844 1 98 454 TYR A N 1
ATOM 3435 C CA . TYR A 1 454 ? 14.453 -22.703 -11.648 1 98 454 TYR A CA 1
ATOM 3436 C C . TYR A 1 454 ? 15.18 -21.656 -10.828 1 98 454 TYR A C 1
ATOM 3438 O O . TYR A 1 454 ? 15.125 -21.672 -9.594 1 98 454 TYR A O 1
ATOM 3446 N N . ASP A 1 455 ? 15.883 -20.719 -11.516 1 97.81 455 ASP A N 1
ATOM 3447 C CA . ASP A 1 455 ? 16.594 -19.625 -10.875 1 97.81 455 ASP A CA 1
ATOM 3448 C C . ASP A 1 455 ? 15.703 -18.391 -10.719 1 97.81 455 ASP A C 1
ATOM 3450 O O . ASP A 1 455 ? 15.945 -17.547 -9.867 1 97.81 455 ASP A O 1
ATOM 3454 N N . GLY A 1 456 ? 14.727 -18.312 -11.57 1 98.38 456 GLY A N 1
ATOM 3455 C CA . GLY A 1 456 ? 13.766 -17.219 -11.539 1 98.38 456 GLY A CA 1
ATOM 3456 C C . GLY A 1 456 ? 12.383 -17.641 -12 1 98.38 456 GLY A C 1
ATOM 3457 O O . GLY A 1 456 ? 12.234 -18.578 -12.789 1 98.38 456 GLY A O 1
ATOM 3458 N N . LEU A 1 457 ? 11.414 -17 -11.492 1 98.88 457 LEU A N 1
ATOM 3459 C CA . LEU A 1 457 ? 10.008 -17.234 -11.82 1 98.88 457 LEU A CA 1
ATOM 3460 C C . LEU A 1 457 ? 9.312 -15.93 -12.18 1 98.88 457 LEU A C 1
ATOM 3462 O O . LEU A 1 457 ? 9.352 -14.961 -11.414 1 98.88 457 LEU A O 1
ATOM 3466 N N . LEU A 1 458 ? 8.656 -15.875 -13.344 1 98.81 458 LEU A N 1
ATOM 3467 C CA . LEU A 1 458 ? 7.828 -14.742 -13.742 1 98.81 458 LEU A CA 1
ATOM 3468 C C . LEU A 1 458 ? 6.367 -15.164 -13.875 1 98.81 458 LEU A C 1
ATOM 3470 O O . LEU A 1 458 ? 6.074 -16.25 -14.367 1 98.81 458 LEU A O 1
ATOM 3474 N N . PHE A 1 459 ? 5.508 -14.266 -13.555 1 98.94 459 PHE A N 1
ATOM 3475 C CA . PHE A 1 459 ? 4.09 -14.617 -13.562 1 98.94 459 PHE A CA 1
ATOM 3476 C C . PHE A 1 459 ? 3.305 -13.664 -14.453 1 98.94 459 PHE A C 1
ATOM 3478 O O . PHE A 1 459 ? 3.41 -12.445 -14.312 1 98.94 459 PHE A O 1
ATOM 3485 N N . GLY A 1 460 ? 2.562 -14.195 -15.422 1 98.88 460 GLY A N 1
ATOM 3486 C CA . GLY A 1 460 ? 1.66 -13.438 -16.281 1 98.88 460 GLY A CA 1
ATOM 3487 C C . GLY A 1 460 ? 0.222 -13.461 -15.797 1 98.88 460 GLY A C 1
ATOM 3488 O O . GLY A 1 460 ? -0.414 -14.516 -15.766 1 98.88 460 GLY A O 1
ATOM 3489 N N . ILE A 1 461 ? -0.348 -12.273 -15.547 1 98.62 461 ILE A N 1
ATOM 3490 C CA . ILE A 1 461 ? -1.551 -12.195 -14.727 1 98.62 461 ILE A CA 1
ATOM 3491 C C . ILE A 1 461 ? -2.613 -11.367 -15.445 1 98.62 461 ILE A C 1
ATOM 3493 O O . ILE A 1 461 ? -2.49 -10.141 -15.539 1 98.62 461 ILE A O 1
ATOM 3497 N N . PRO A 1 462 ? -3.652 -12 -15.961 1 97.69 462 PRO A N 1
ATOM 3498 C CA . PRO A 1 462 ? -4.805 -11.164 -16.312 1 97.69 462 PRO A CA 1
ATOM 3499 C C . PRO A 1 462 ? -5.473 -10.539 -15.086 1 97.69 462 PRO A C 1
ATOM 3501 O O . PRO A 1 462 ? -5.605 -11.195 -14.055 1 97.69 462 PRO A O 1
ATOM 3504 N N . THR A 1 463 ? -5.855 -9.312 -15.234 1 97.69 463 THR A N 1
ATOM 3505 C CA . THR A 1 463 ? -6.398 -8.562 -14.102 1 97.69 463 THR A CA 1
ATOM 3506 C C . THR A 1 463 ? -7.91 -8.758 -14 1 97.69 463 THR A C 1
ATOM 3508 O O . THR A 1 463 ? -8.617 -8.688 -15.008 1 97.69 463 THR A O 1
ATOM 3511 N N . ARG A 1 464 ? -8.375 -9.047 -12.836 1 97.19 464 ARG A N 1
ATOM 3512 C CA . ARG A 1 464 ? -9.781 -8.945 -12.461 1 97.19 464 ARG A CA 1
ATOM 3513 C C . ARG A 1 464 ? -9.961 -8.07 -11.227 1 97.19 464 ARG A C 1
ATOM 3515 O O . ARG A 1 464 ? -9.453 -8.383 -10.156 1 97.19 464 ARG A O 1
ATOM 3522 N N . PHE A 1 465 ? -10.648 -7 -11.406 1 97.62 465 PHE A N 1
ATOM 3523 C CA . PHE A 1 465 ? -10.922 -6.027 -10.359 1 97.62 465 PHE A CA 1
ATOM 3524 C C . PHE A 1 465 ? -9.633 -5.594 -9.672 1 97.62 465 PHE A C 1
ATOM 3526 O O . PHE A 1 465 ? -9.547 -5.59 -8.445 1 97.62 465 PHE A O 1
ATOM 3533 N N . GLY A 1 466 ? -8.633 -5.324 -10.445 1 97.44 466 GLY A N 1
ATOM 3534 C CA . GLY A 1 466 ? -7.402 -4.715 -9.961 1 97.44 466 GLY A CA 1
ATOM 3535 C C . GLY A 1 466 ? -6.469 -5.703 -9.289 1 97.44 466 GLY A C 1
ATOM 3536 O O . GLY A 1 466 ? -5.52 -5.309 -8.609 1 97.44 466 GLY A O 1
ATOM 3537 N N . SER A 1 467 ? -6.715 -6.988 -9.367 1 98.06 467 SER A N 1
ATOM 3538 C CA . SER A 1 467 ? -5.891 -8.047 -8.789 1 98.06 467 SER A CA 1
ATOM 3539 C C . SER A 1 467 ? -5.836 -9.266 -9.695 1 98.06 467 SER A C 1
ATOM 3541 O O . SER A 1 467 ? -6.426 -9.273 -10.773 1 98.06 467 SER A O 1
ATOM 3543 N N . ALA A 1 468 ? -5.066 -10.258 -9.312 1 98.5 468 ALA A N 1
ATOM 3544 C CA . ALA A 1 468 ? -4.91 -11.477 -10.102 1 98.5 468 ALA A CA 1
ATOM 3545 C C . ALA A 1 468 ? -6.238 -12.211 -10.242 1 98.5 468 ALA A C 1
ATOM 3547 O O . ALA A 1 468 ? -7.062 -12.203 -9.328 1 98.5 468 ALA A O 1
ATOM 3548 N N . SER A 1 469 ? -6.418 -12.844 -11.383 1 98.06 469 SER A N 1
ATOM 3549 C CA . SER A 1 469 ? -7.586 -13.695 -11.602 1 98.06 469 SER A CA 1
ATOM 3550 C C . SER A 1 469 ? -7.594 -14.883 -10.641 1 98.06 469 SER A C 1
ATOM 3552 O O . SER A 1 469 ? -6.551 -15.25 -10.094 1 98.06 469 SER A O 1
ATOM 3554 N N . ALA A 1 470 ? -8.742 -15.445 -10.484 1 98.25 470 ALA A N 1
ATOM 3555 C CA . ALA A 1 470 ? -8.898 -16.594 -9.586 1 98.25 470 ALA A CA 1
ATOM 3556 C C . ALA A 1 470 ? -8.008 -17.75 -10.016 1 98.25 470 ALA A C 1
ATOM 3558 O O . ALA A 1 470 ? -7.504 -18.5 -9.172 1 98.25 470 ALA A O 1
ATOM 3559 N N . GLN A 1 471 ? -7.758 -17.953 -11.352 1 97.88 471 GLN A N 1
ATOM 3560 C CA . GLN A 1 471 ? -6.898 -19.016 -11.859 1 97.88 471 GLN A CA 1
ATOM 3561 C C . GLN A 1 471 ? -5.469 -18.859 -11.352 1 97.88 471 GLN A C 1
ATOM 3563 O O . GLN A 1 471 ? -4.871 -19.828 -10.859 1 97.88 471 GLN A O 1
ATOM 3568 N N . MET A 1 472 ? -5.004 -17.656 -11.445 1 98.44 472 MET A N 1
ATOM 3569 C CA . MET A 1 472 ? -3.645 -17.406 -10.977 1 98.44 472 MET A CA 1
ATOM 3570 C C . MET A 1 472 ? -3.557 -17.547 -9.461 1 98.44 472 MET A C 1
ATOM 3572 O O . MET A 1 472 ? -2.578 -18.078 -8.938 1 98.44 472 MET A O 1
ATOM 3576 N N . LYS A 1 473 ? -4.586 -16.984 -8.758 1 98.5 473 LYS A N 1
ATOM 3577 C CA . LYS A 1 473 ? -4.574 -17.125 -7.309 1 98.5 473 LYS A CA 1
ATOM 3578 C C . LYS A 1 473 ? -4.613 -18.594 -6.895 1 98.5 473 LYS A C 1
ATOM 3580 O O . LYS A 1 473 ? -3.965 -18.984 -5.922 1 98.5 473 LYS A O 1
ATOM 3585 N N . ALA A 1 474 ? -5.41 -19.406 -7.555 1 97.75 474 ALA A N 1
ATOM 3586 C CA . ALA A 1 474 ? -5.48 -20.844 -7.266 1 97.75 474 ALA A CA 1
ATOM 3587 C C . ALA A 1 474 ? -4.125 -21.5 -7.48 1 97.75 474 ALA A C 1
ATOM 3589 O O . ALA A 1 474 ? -3.73 -22.391 -6.711 1 97.75 474 ALA A O 1
ATOM 3590 N N . PHE A 1 475 ? -3.439 -21.109 -8.539 1 97.94 475 PHE A N 1
ATOM 3591 C CA . PHE A 1 475 ? -2.086 -21.609 -8.773 1 97.94 475 PHE A CA 1
ATOM 3592 C C . PHE A 1 475 ? -1.187 -21.297 -7.582 1 97.94 475 PHE A C 1
ATOM 3594 O O . PHE A 1 475 ? -0.489 -22.172 -7.074 1 97.94 475 PHE A O 1
ATOM 3601 N N . PHE A 1 476 ? -1.192 -20.047 -7.105 1 98.31 476 PHE A N 1
ATOM 3602 C CA . PHE A 1 476 ? -0.357 -19.672 -5.973 1 98.31 476 PHE A CA 1
ATOM 3603 C C . PHE A 1 476 ? -0.735 -20.469 -4.73 1 98.31 476 PHE A C 1
ATOM 3605 O O . PHE A 1 476 ? 0.138 -20.906 -3.98 1 98.31 476 PHE A O 1
ATOM 3612 N N . ASP A 1 477 ? -2.023 -20.641 -4.523 1 97 477 ASP A N 1
ATOM 3613 C CA . ASP A 1 477 ? -2.498 -21.359 -3.344 1 97 477 ASP A CA 1
ATOM 3614 C C . ASP A 1 477 ? -2.008 -22.812 -3.348 1 97 477 ASP A C 1
ATOM 3616 O O . ASP A 1 477 ? -1.98 -23.469 -2.305 1 97 477 ASP A O 1
ATOM 3620 N N . ASN A 1 478 ? -1.622 -23.312 -4.527 1 96.19 478 ASN A N 1
ATOM 3621 C CA . ASN A 1 478 ? -1.173 -24.688 -4.676 1 96.19 478 ASN A CA 1
ATOM 3622 C C . ASN A 1 478 ? 0.329 -24.828 -4.441 1 96.19 478 ASN A C 1
ATOM 3624 O O . ASN A 1 478 ? 0.91 -25.891 -4.684 1 96.19 478 ASN A O 1
ATOM 3628 N N . THR A 1 479 ? 0.958 -23.781 -3.973 1 96.94 479 THR A N 1
ATOM 3629 C CA . THR A 1 479 ? 2.4 -23.812 -3.76 1 96.94 479 THR A CA 1
ATOM 3630 C C . THR A 1 479 ? 2.725 -23.984 -2.277 1 96.94 479 THR A C 1
ATOM 3632 O O . THR A 1 479 ? 3.822 -23.625 -1.836 1 96.94 479 THR A O 1
ATOM 3635 N N . GLY A 1 480 ? 1.825 -24.5 -1.481 1 93.5 480 GLY A N 1
ATOM 3636 C CA . GLY A 1 480 ? 1.964 -24.609 -0.038 1 93.5 480 GLY A CA 1
ATOM 3637 C C . GLY A 1 480 ? 3.166 -25.422 0.385 1 93.5 480 GLY A C 1
ATOM 3638 O O . GLY A 1 480 ? 3.885 -25.047 1.314 1 93.5 480 GLY A O 1
ATOM 3639 N N . SER A 1 481 ? 3.42 -26.594 -0.303 1 93.44 481 SER A N 1
ATOM 3640 C CA . SER A 1 481 ? 4.543 -27.453 0.06 1 93.44 481 SER A CA 1
ATOM 3641 C C . SER A 1 481 ? 5.875 -26.766 -0.198 1 93.44 481 SER A C 1
ATOM 3643 O O . SER A 1 481 ? 6.816 -26.906 0.585 1 93.44 481 SER A O 1
ATOM 3645 N N . LEU A 1 482 ? 5.957 -26.016 -1.281 1 96.38 482 LEU A N 1
ATOM 3646 C CA . LEU A 1 482 ? 7.16 -25.25 -1.592 1 96.38 482 LEU A CA 1
ATOM 3647 C C . LEU A 1 482 ? 7.398 -24.172 -0.545 1 96.38 482 LEU A C 1
ATOM 3649 O O . LEU A 1 482 ? 8.539 -23.922 -0.154 1 96.38 482 LEU A O 1
ATOM 3653 N N . TRP A 1 483 ? 6.309 -23.562 -0.097 1 95.25 483 TRP A N 1
ATOM 3654 C CA . TRP A 1 483 ? 6.383 -22.531 0.936 1 95.25 483 TRP A CA 1
ATOM 3655 C C . TRP A 1 483 ? 6.891 -23.125 2.25 1 95.25 483 TRP A C 1
ATOM 3657 O O . TRP A 1 483 ? 7.805 -22.578 2.869 1 95.25 483 TRP A O 1
ATOM 3667 N N . GLN A 1 484 ? 6.379 -24.281 2.68 1 91.81 484 GLN A N 1
ATOM 3668 C CA . GLN A 1 484 ? 6.742 -24.922 3.941 1 91.81 484 GLN A CA 1
ATOM 3669 C C . GLN A 1 484 ? 8.219 -25.281 3.969 1 91.81 484 GLN A C 1
ATOM 3671 O O . GLN A 1 484 ? 8.875 -25.172 5.008 1 91.81 484 GLN A O 1
ATOM 3676 N N . SER A 1 485 ? 8.75 -25.688 2.834 1 94.25 485 SER A N 1
ATOM 3677 C CA . SER A 1 485 ? 10.141 -26.109 2.768 1 94.25 485 SER A CA 1
ATOM 3678 C C . SER A 1 485 ? 11.07 -24.922 2.551 1 94.25 485 SER A C 1
ATOM 3680 O O . SER A 1 485 ? 12.289 -25.047 2.691 1 94.25 485 SER A O 1
ATOM 3682 N N . GLY A 1 486 ? 10.508 -23.766 2.18 1 95.81 486 GLY A N 1
ATOM 3683 C CA . GLY A 1 486 ? 11.328 -22.609 1.857 1 95.81 486 GLY A CA 1
ATOM 3684 C C . GLY A 1 486 ? 12.055 -22.75 0.531 1 95.81 486 GLY A C 1
ATOM 3685 O O . GLY A 1 486 ? 13.078 -22.094 0.312 1 95.81 486 GLY A O 1
ATOM 3686 N N . ALA A 1 487 ? 11.531 -23.594 -0.372 1 96.88 487 ALA A N 1
ATOM 3687 C CA . ALA A 1 487 ? 12.242 -23.984 -1.587 1 96.88 487 ALA A CA 1
ATOM 3688 C C . ALA A 1 487 ? 12.383 -22.812 -2.549 1 96.88 487 ALA A C 1
ATOM 3690 O O . ALA A 1 487 ? 13.273 -22.797 -3.396 1 96.88 487 ALA A O 1
ATOM 3691 N N . LEU A 1 488 ? 11.5 -21.828 -2.412 1 97.75 488 LEU A N 1
ATOM 3692 C CA . LEU A 1 488 ? 11.539 -20.734 -3.373 1 97.75 488 LEU A CA 1
ATOM 3693 C C . LEU A 1 488 ? 12.227 -19.516 -2.777 1 97.75 488 LEU A C 1
ATOM 3695 O O . LEU A 1 488 ? 12.383 -18.484 -3.451 1 97.75 488 LEU A O 1
ATOM 3699 N N . ALA A 1 489 ? 12.648 -19.578 -1.49 1 97.44 489 ALA A N 1
ATOM 3700 C CA . ALA A 1 489 ? 13.312 -18.453 -0.843 1 97.44 489 ALA A CA 1
ATOM 3701 C C . ALA A 1 489 ? 14.586 -18.062 -1.592 1 97.44 489 ALA A C 1
ATOM 3703 O O . ALA A 1 489 ? 15.398 -18.922 -1.944 1 97.44 489 ALA A O 1
ATOM 3704 N N . GLY A 1 490 ? 14.664 -16.766 -1.868 1 97 490 GLY A N 1
ATOM 3705 C CA . GLY A 1 490 ? 15.859 -16.25 -2.514 1 97 490 GLY A CA 1
ATOM 3706 C C . GLY A 1 490 ? 15.805 -16.312 -4.027 1 97 490 GLY A C 1
ATOM 3707 O O . GLY A 1 490 ? 16.656 -15.742 -4.715 1 97 490 GLY A O 1
ATOM 3708 N N . LYS A 1 491 ? 14.836 -17 -4.609 1 98 491 LYS A N 1
ATOM 3709 C CA . LYS A 1 491 ? 14.68 -17.016 -6.059 1 98 491 LYS A CA 1
ATOM 3710 C C . LYS A 1 491 ? 14.172 -15.664 -6.566 1 98 491 LYS A C 1
ATOM 3712 O O . LYS A 1 491 ? 13.523 -14.922 -5.828 1 98 491 LYS A O 1
ATOM 3717 N N . LEU A 1 492 ? 14.523 -15.383 -7.816 1 98.56 492 LEU A N 1
ATOM 3718 C CA . LEU A 1 492 ? 14.094 -14.125 -8.414 1 98.56 492 LEU A CA 1
ATOM 3719 C C . LEU A 1 492 ? 12.672 -14.242 -8.961 1 98.56 492 LEU A C 1
ATOM 3721 O O . LEU A 1 492 ? 12.273 -15.305 -9.445 1 98.56 492 LEU A O 1
ATOM 3725 N N . THR A 1 493 ? 11.922 -13.133 -8.82 1 98.88 493 THR A N 1
ATOM 3726 C CA . THR A 1 493 ? 10.539 -13.18 -9.297 1 98.88 493 THR A CA 1
ATOM 3727 C C . THR A 1 493 ? 10.109 -11.828 -9.859 1 98.88 493 THR A C 1
ATOM 3729 O O . THR A 1 493 ? 10.852 -10.852 -9.766 1 98.88 493 THR A O 1
ATOM 3732 N N . GLY A 1 494 ? 8.984 -11.75 -10.484 1 98.69 494 GLY A N 1
ATOM 3733 C CA . GLY A 1 494 ? 8.312 -10.586 -11.055 1 98.69 494 GLY A CA 1
ATOM 3734 C C . GLY A 1 494 ? 6.992 -10.93 -11.719 1 98.69 494 GLY A C 1
ATOM 3735 O O . GLY A 1 494 ? 6.551 -12.078 -11.688 1 98.69 494 GLY A O 1
ATOM 3736 N N . SER A 1 495 ? 6.34 -9.867 -12.273 1 98.81 495 SER A N 1
ATOM 3737 C CA . SER A 1 495 ? 5.047 -10.117 -12.906 1 98.81 495 SER A CA 1
ATOM 3738 C C . SER A 1 495 ? 4.805 -9.164 -14.07 1 98.81 495 SER A C 1
ATOM 3740 O O . SER A 1 495 ? 5.492 -8.141 -14.195 1 98.81 495 SER A O 1
ATOM 3742 N N . PHE A 1 496 ? 3.971 -9.539 -14.961 1 98.81 496 PHE A N 1
ATOM 3743 C CA . PHE A 1 496 ? 3.377 -8.734 -16.031 1 98.81 496 PHE A CA 1
ATOM 3744 C C . PHE A 1 496 ? 1.878 -8.992 -16.125 1 98.81 496 PHE A C 1
ATOM 3746 O O . PHE A 1 496 ? 1.381 -10 -15.617 1 98.81 496 PHE A O 1
ATOM 3753 N N . CYS A 1 497 ? 1.15 -7.984 -16.688 1 98.62 497 CYS A N 1
ATOM 3754 C CA . CYS A 1 497 ? -0.292 -8.172 -16.594 1 98.62 497 CYS A CA 1
ATOM 3755 C C . CYS A 1 497 ? -1.015 -7.523 -17.766 1 98.62 497 CYS A C 1
ATOM 3757 O O . CYS A 1 497 ? -0.381 -6.91 -18.625 1 98.62 497 CYS A O 1
ATOM 3759 N N . SER A 1 498 ? -2.273 -7.797 -17.891 1 97.88 498 SER A N 1
ATOM 3760 C CA . SER A 1 498 ? -3.199 -7.145 -18.812 1 97.88 498 SER A CA 1
ATOM 3761 C C . SER A 1 498 ? -4.445 -6.652 -18.078 1 97.88 498 SER A C 1
ATOM 3763 O O . SER A 1 498 ? -4.887 -7.266 -17.109 1 97.88 498 SER A O 1
ATOM 3765 N N . THR A 1 499 ? -4.93 -5.535 -18.469 1 96.38 499 THR A N 1
ATOM 3766 C CA . THR A 1 499 ? -6.148 -4.973 -17.906 1 96.38 499 THR A CA 1
ATOM 3767 C C . THR A 1 499 ? -7.145 -4.617 -19.016 1 96.38 499 THR A C 1
ATOM 3769 O O . THR A 1 499 ? -6.793 -4.621 -20.188 1 96.38 499 THR A O 1
ATOM 3772 N N . GLY A 1 500 ? -8.367 -4.336 -18.594 1 93.31 500 GLY A N 1
ATOM 3773 C CA . GLY A 1 500 ? -9.367 -3.859 -19.547 1 93.31 500 GLY A CA 1
ATOM 3774 C C . GLY A 1 500 ? -9.344 -2.354 -19.719 1 93.31 500 GLY A C 1
ATOM 3775 O O . GLY A 1 500 ? -9.727 -1.842 -20.781 1 93.31 500 GLY A O 1
ATOM 3776 N N . THR A 1 501 ? -8.922 -1.625 -18.688 1 91.5 501 THR A N 1
ATOM 3777 C CA . THR A 1 501 ? -8.922 -0.167 -18.672 1 91.5 501 THR A CA 1
ATOM 3778 C C . THR A 1 501 ? -7.539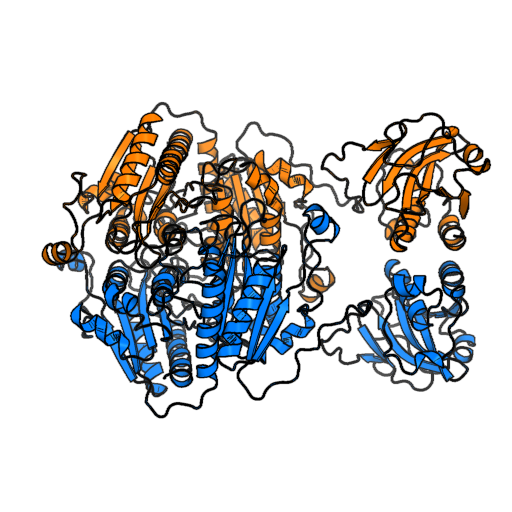 0.375 -18.344 1 91.5 501 THR A C 1
ATOM 3780 O O . THR A 1 501 ? -6.652 -0.381 -17.938 1 91.5 501 THR A O 1
ATOM 3783 N N . LEU A 1 502 ? -7.32 1.664 -18.469 1 93.69 502 LEU A N 1
ATOM 3784 C CA . LEU A 1 502 ? -6.004 2.289 -18.359 1 93.69 502 LEU A CA 1
ATOM 3785 C C . LEU A 1 502 ? -5.477 2.209 -16.938 1 93.69 502 LEU A C 1
ATOM 3787 O O . LEU A 1 502 ? -4.273 2.039 -16.719 1 93.69 502 LEU A O 1
ATOM 3791 N N . ASN A 1 503 ? -6.316 2.396 -15.984 1 95.31 503 ASN A N 1
ATOM 3792 C CA . ASN A 1 503 ? -5.895 2.453 -14.594 1 95.31 503 ASN A CA 1
ATOM 3793 C C . ASN A 1 503 ? -6.727 1.525 -13.711 1 95.31 503 ASN A C 1
ATOM 3795 O O . ASN A 1 503 ? -7.105 1.893 -12.602 1 95.31 503 ASN A O 1
ATOM 3799 N N . GLY A 1 504 ? -7.027 0.372 -14.305 1 95.06 504 GLY A N 1
ATOM 3800 C CA . GLY A 1 504 ? -7.809 -0.638 -13.609 1 95.06 504 GLY A CA 1
ATOM 3801 C C . GLY A 1 504 ? -6.992 -1.854 -13.211 1 95.06 504 GLY A C 1
ATOM 3802 O O . GLY A 1 504 ? -7.445 -2.99 -13.367 1 95.06 504 GLY A O 1
ATOM 3803 N N . GLY A 1 505 ? -5.758 -1.623 -12.789 1 97.69 505 GLY A N 1
ATOM 3804 C CA . GLY A 1 505 ? -4.965 -2.746 -12.312 1 97.69 505 GLY A CA 1
ATOM 3805 C C . GLY A 1 505 ? -3.561 -2.768 -12.883 1 97.69 505 GLY A C 1
ATOM 3806 O O . GLY A 1 505 ? -2.814 -3.729 -12.68 1 97.69 505 GLY A O 1
ATOM 3807 N N . GLN A 1 506 ? -3.17 -1.708 -13.648 1 97.19 506 GLN A N 1
ATOM 3808 C CA . GLN A 1 506 ? -1.839 -1.646 -14.242 1 97.19 506 GLN A CA 1
ATOM 3809 C C . GLN A 1 506 ? -0.756 -1.646 -13.164 1 97.19 506 GLN A C 1
ATOM 3811 O O . GLN A 1 506 ? 0.385 -2.035 -13.43 1 97.19 506 GLN A O 1
ATOM 3816 N N . GLU A 1 507 ? -1.13 -1.167 -12 1 98.38 507 GLU A N 1
ATOM 3817 C CA . GLU A 1 507 ? -0.197 -1.143 -10.883 1 98.38 507 GLU A CA 1
ATOM 3818 C C . GLU A 1 507 ? -0.67 -2.051 -9.75 1 98.38 507 GLU A C 1
ATOM 3820 O O . GLU A 1 507 ? 0.111 -2.838 -9.211 1 98.38 507 GLU A O 1
ATOM 3825 N N . SER A 1 508 ? -1.96 -1.983 -9.461 1 98.44 508 SER A N 1
ATOM 3826 C CA . SER A 1 508 ? -2.488 -2.684 -8.297 1 98.44 508 SER A CA 1
ATOM 3827 C C . SER A 1 508 ? -2.402 -4.195 -8.477 1 98.44 508 SER A C 1
ATOM 3829 O O . SER A 1 508 ? -2.207 -4.93 -7.504 1 98.44 508 SER A O 1
ATOM 3831 N N . THR A 1 509 ? -2.49 -4.695 -9.727 1 98.69 509 THR A N 1
ATOM 3832 C CA . THR A 1 509 ? -2.381 -6.133 -9.945 1 98.69 509 THR A CA 1
ATOM 3833 C C . THR A 1 509 ? -1.012 -6.645 -9.516 1 98.69 509 THR A C 1
ATOM 3835 O O . THR A 1 509 ? -0.914 -7.668 -8.836 1 98.69 509 THR A O 1
ATOM 3838 N N . HIS A 1 510 ? 0.015 -5.906 -9.898 1 98.56 510 HIS A N 1
ATOM 3839 C CA . HIS A 1 510 ? 1.36 -6.277 -9.469 1 98.56 510 HIS A CA 1
ATOM 3840 C C . HIS A 1 510 ? 1.497 -6.215 -7.953 1 98.56 510 HIS A C 1
ATOM 3842 O O . HIS A 1 510 ? 1.975 -7.168 -7.332 1 98.56 510 HIS A O 1
ATOM 3848 N N . MET A 1 511 ? 1.023 -5.164 -7.422 1 97.81 511 MET A N 1
ATOM 3849 C CA . MET A 1 511 ? 1.244 -4.891 -6.004 1 97.81 511 MET A CA 1
ATOM 3850 C C . MET A 1 511 ? 0.463 -5.871 -5.137 1 97.81 511 MET A C 1
ATOM 3852 O O . MET A 1 511 ? 0.979 -6.359 -4.129 1 97.81 511 MET A O 1
ATOM 3856 N N . THR A 1 512 ? -0.762 -6.195 -5.484 1 98 512 THR A N 1
ATOM 3857 C CA . THR A 1 512 ? -1.578 -7.102 -4.684 1 98 512 THR A CA 1
ATOM 3858 C C . THR A 1 512 ? -1.109 -8.539 -4.852 1 98 512 THR A C 1
ATOM 3860 O O . THR A 1 512 ? -1.289 -9.367 -3.953 1 98 512 THR A O 1
ATOM 3863 N N . THR A 1 513 ? -0.455 -8.859 -5.938 1 98.06 513 THR A N 1
ATOM 3864 C CA . THR A 1 513 ? 0.004 -10.219 -6.191 1 98.06 513 THR A CA 1
ATOM 3865 C C . THR A 1 513 ? 1.335 -10.477 -5.492 1 98.06 513 THR A C 1
ATOM 3867 O O . THR A 1 513 ? 1.652 -11.625 -5.156 1 98.06 513 THR A O 1
ATOM 3870 N N . MET A 1 514 ? 2.002 -9.477 -5.238 1 98 514 MET A N 1
ATOM 3871 C CA . MET A 1 514 ? 3.363 -9.562 -4.719 1 98 514 MET A CA 1
ATOM 3872 C C . MET A 1 514 ? 3.387 -10.273 -3.371 1 98 514 MET A C 1
ATOM 3874 O O . MET A 1 514 ? 4.383 -10.906 -3.012 1 98 514 MET A O 1
ATOM 3878 N N . THR A 1 515 ? 2.285 -10.18 -2.611 1 98.38 515 THR A N 1
ATOM 3879 C CA . THR A 1 515 ? 2.244 -10.82 -1.3 1 98.38 515 THR A CA 1
ATOM 3880 C C . THR A 1 515 ? 2.502 -12.32 -1.419 1 98.38 515 THR A C 1
ATOM 3882 O O . THR A 1 515 ? 3.152 -12.914 -0.556 1 98.38 515 THR A O 1
ATOM 3885 N N . ASN A 1 516 ? 2.051 -12.961 -2.5 1 98.38 516 ASN A N 1
ATOM 3886 C CA . ASN A 1 516 ? 2.305 -14.383 -2.721 1 98.38 516 ASN A CA 1
ATOM 3887 C C . ASN A 1 516 ? 3.797 -14.672 -2.85 1 98.38 516 ASN A C 1
ATOM 3889 O O . ASN A 1 516 ? 4.293 -15.656 -2.293 1 98.38 516 ASN A O 1
ATOM 3893 N N . MET A 1 517 ? 4.512 -13.82 -3.527 1 98.62 517 MET A N 1
ATOM 3894 C CA . MET A 1 517 ? 5.949 -13.961 -3.754 1 98.62 517 MET A CA 1
ATOM 3895 C C . MET A 1 517 ? 6.73 -13.68 -2.477 1 98.62 517 MET A C 1
ATOM 3897 O O . MET A 1 517 ? 7.668 -14.406 -2.145 1 98.62 517 MET A O 1
ATOM 3901 N N . VAL A 1 518 ? 6.262 -12.664 -1.741 1 98.56 518 VAL A N 1
ATOM 3902 C CA . VAL A 1 518 ? 6.906 -12.227 -0.511 1 98.56 518 VAL A CA 1
ATOM 3903 C C . VAL A 1 518 ? 6.836 -13.336 0.538 1 98.56 518 VAL A C 1
ATOM 3905 O O . VAL A 1 518 ? 7.82 -13.609 1.228 1 98.56 518 VAL A O 1
ATOM 3908 N N . HIS A 1 519 ? 5.723 -13.984 0.656 1 98.38 519 HIS A N 1
ATOM 3909 C CA . HIS A 1 519 ? 5.547 -15.047 1.641 1 98.38 519 HIS A CA 1
ATOM 3910 C C . HIS A 1 519 ? 6.477 -16.219 1.354 1 98.38 519 HIS A C 1
ATOM 3912 O O . HIS A 1 519 ? 6.906 -16.922 2.277 1 98.38 519 HIS A O 1
ATOM 3918 N N . HIS A 1 520 ? 6.844 -16.391 0.085 1 98.06 520 HIS A N 1
ATOM 3919 C CA . HIS A 1 520 ? 7.777 -17.453 -0.306 1 98.06 520 HIS A CA 1
ATOM 3920 C C . HIS A 1 520 ? 9.227 -17 -0.113 1 98.06 520 HIS A C 1
ATOM 3922 O O . HIS A 1 520 ? 10.156 -17.781 -0.307 1 98.06 520 HIS A O 1
ATOM 3928 N N . GLY A 1 521 ? 9.445 -15.719 0.233 1 98.06 521 GLY A N 1
ATOM 3929 C CA . GLY A 1 521 ? 10.797 -15.195 0.423 1 98.06 521 GLY A CA 1
ATOM 3930 C C . GLY A 1 521 ? 11.531 -14.953 -0.882 1 98.06 521 GLY A C 1
ATOM 3931 O O . GLY A 1 521 ? 12.758 -14.953 -0.915 1 98.06 521 GLY A O 1
ATOM 3932 N N . MET A 1 522 ? 10.789 -14.812 -1.992 1 98.56 522 MET A N 1
ATOM 3933 C CA . MET A 1 522 ? 11.414 -14.57 -3.291 1 98.56 522 MET A CA 1
ATOM 3934 C C . MET A 1 522 ? 11.844 -13.109 -3.424 1 98.56 522 MET A C 1
ATOM 3936 O O . MET A 1 522 ? 11.242 -12.219 -2.826 1 98.56 522 MET A O 1
ATOM 3940 N N . ILE A 1 523 ? 12.852 -12.883 -4.199 1 98.75 523 ILE A N 1
ATOM 3941 C CA . ILE A 1 523 ? 13.352 -11.539 -4.449 1 98.75 523 ILE A CA 1
ATOM 3942 C C . ILE A 1 523 ? 12.625 -10.93 -5.648 1 98.75 523 ILE A C 1
ATOM 3944 O O . ILE A 1 523 ? 12.711 -11.453 -6.762 1 98.75 523 ILE A O 1
ATOM 3948 N N . TYR A 1 524 ? 11.906 -9.844 -5.453 1 98.88 524 TYR A N 1
ATOM 3949 C CA . TYR A 1 524 ? 11.117 -9.211 -6.504 1 98.88 524 TYR A CA 1
ATOM 3950 C C . TYR A 1 524 ? 11.984 -8.305 -7.367 1 98.88 524 TYR A C 1
ATOM 3952 O O . TYR A 1 524 ? 12.578 -7.34 -6.867 1 98.88 524 TYR A O 1
ATOM 3960 N N . VAL A 1 525 ? 12.031 -8.562 -8.641 1 98.62 525 VAL A N 1
ATOM 3961 C CA . VAL A 1 525 ? 12.766 -7.77 -9.617 1 98.62 525 VAL A CA 1
ATOM 3962 C C . VAL A 1 525 ? 11.797 -6.902 -10.414 1 98.62 525 VAL A C 1
ATOM 3964 O O . VAL A 1 525 ? 11.156 -7.379 -11.359 1 98.62 525 VAL A O 1
ATOM 3967 N N . PRO A 1 526 ? 11.727 -5.641 -10.102 1 98.12 526 PRO A N 1
ATOM 3968 C CA . PRO A 1 526 ? 10.828 -4.766 -10.852 1 98.12 526 PRO A CA 1
ATOM 3969 C C . PRO A 1 526 ? 11.375 -4.387 -12.227 1 98.12 526 PRO A C 1
ATOM 3971 O O . PRO A 1 526 ? 12.57 -4.57 -12.484 1 98.12 526 PRO A O 1
ATOM 3974 N N . LEU A 1 527 ? 10.484 -3.939 -13.086 1 96.88 527 LEU A N 1
ATOM 3975 C CA . LEU A 1 527 ? 10.914 -3.383 -14.367 1 96.88 527 LEU A CA 1
ATOM 3976 C C . LEU A 1 527 ? 11.648 -2.061 -14.164 1 96.88 527 LEU A C 1
ATOM 3978 O O . LEU A 1 527 ? 12.656 -1.8 -14.82 1 96.88 527 LEU A O 1
ATOM 3982 N N . GLY A 1 528 ? 11.109 -1.195 -13.273 1 95.19 528 GLY A N 1
ATOM 3983 C CA . GLY A 1 528 ? 11.68 0.125 -13.078 1 95.19 528 GLY A CA 1
ATOM 3984 C C . GLY A 1 528 ? 11.508 1.038 -14.273 1 95.19 528 GLY A C 1
ATOM 3985 O O . GLY A 1 528 ? 10.68 0.777 -15.148 1 95.19 528 GLY A O 1
ATOM 3986 N N . TYR A 1 529 ? 12.047 2.311 -14.367 1 90.25 529 TYR A N 1
ATOM 3987 C CA . TYR A 1 529 ? 11.992 3.275 -15.453 1 90.25 529 TYR A CA 1
ATOM 3988 C C . TYR A 1 529 ? 13.312 3.301 -16.234 1 90.25 529 TYR A C 1
ATOM 3990 O O . TYR A 1 529 ? 13.336 3.67 -17.406 1 90.25 529 TYR A O 1
ATOM 3998 N N . GLN A 1 530 ? 14.172 2.713 -16.125 1 73.12 530 GLN A N 1
ATOM 3999 C CA . GLN A 1 530 ? 15.484 2.883 -16.719 1 73.12 530 GLN A CA 1
ATOM 4000 C C . GLN A 1 530 ? 15.727 4.336 -17.125 1 73.12 530 GLN A C 1
ATOM 4002 O O . GLN A 1 530 ? 14.781 5.121 -17.219 1 73.12 530 GLN A O 1
ATOM 4007 N N . ALA A 1 531 ? 16.906 4.617 -17.453 1 62.69 531 ALA A N 1
ATOM 4008 C CA . ALA A 1 531 ? 17.234 5.977 -17.875 1 62.69 531 ALA A CA 1
ATOM 4009 C C . ALA A 1 531 ? 16.453 6.363 -19.125 1 62.69 531 ALA A C 1
ATOM 4011 O O . ALA A 1 531 ? 16.406 5.605 -20.094 1 62.69 531 ALA A O 1
ATOM 4012 N N . GLY A 1 532 ? 15.688 7.457 -19.031 1 65.69 532 GLY A N 1
ATOM 4013 C CA . GLY A 1 532 ? 14.898 7.977 -20.125 1 65.69 532 GLY A CA 1
ATOM 4014 C C . GLY A 1 532 ? 13.523 7.332 -20.234 1 65.69 532 GLY A C 1
ATOM 4015 O O . GLY A 1 532 ? 12.758 7.641 -21.156 1 65.69 532 GLY A O 1
ATOM 4016 N N . GLY A 1 533 ? 13.25 6.496 -19.422 1 71.62 533 GLY A N 1
ATOM 4017 C CA . GLY A 1 533 ? 11.93 5.891 -19.344 1 71.62 533 GLY A CA 1
ATOM 4018 C C . GLY A 1 533 ? 11.719 4.77 -20.344 1 71.62 533 GLY A C 1
ATOM 4019 O O . GLY A 1 533 ? 10.852 3.914 -20.141 1 71.62 533 GLY A O 1
ATOM 4020 N N . ASP A 1 534 ? 12.5 4.762 -21.438 1 77.56 534 ASP A N 1
ATOM 4021 C CA . ASP A 1 534 ? 12.461 3.73 -22.484 1 77.56 534 ASP A CA 1
ATOM 4022 C C . ASP A 1 534 ? 11.023 3.412 -22.875 1 77.56 534 ASP A C 1
ATOM 4024 O O . ASP A 1 534 ? 10.617 2.248 -22.891 1 77.56 534 ASP A O 1
ATOM 4028 N N . GLY A 1 535 ? 10.266 4.477 -23.109 1 87.56 535 GLY A N 1
ATOM 4029 C CA . GLY A 1 535 ? 8.883 4.367 -23.531 1 87.56 535 GLY A CA 1
ATOM 4030 C C . GLY A 1 535 ? 7.891 4.664 -22.422 1 87.56 535 GLY A C 1
ATOM 4031 O O . GLY A 1 535 ? 6.805 5.188 -22.688 1 87.56 535 GLY A O 1
ATOM 4032 N N . GLN A 1 536 ? 8.211 4.438 -21.203 1 92.69 536 GLN A N 1
ATOM 4033 C CA . GLN A 1 536 ? 7.293 4.574 -20.094 1 92.69 536 GLN A CA 1
ATOM 4034 C C . GLN A 1 536 ? 6.965 6.039 -19.812 1 92.69 536 GLN A C 1
ATOM 4036 O O . GLN A 1 536 ? 6.004 6.348 -19.109 1 92.69 536 GLN A O 1
ATOM 4041 N N . PHE A 1 537 ? 7.746 6.984 -20.391 1 91.19 537 PHE A N 1
ATOM 4042 C CA . PHE A 1 537 ? 7.504 8.406 -20.188 1 91.19 537 PHE A CA 1
ATOM 4043 C C . PHE A 1 537 ? 6.672 8.984 -21.328 1 91.19 537 PHE A C 1
ATOM 4045 O O . PHE A 1 537 ? 6.297 10.156 -21.297 1 91.19 537 PHE A O 1
ATOM 4052 N N . ASP A 1 538 ? 6.32 8.133 -22.312 1 92.44 538 ASP A N 1
ATOM 4053 C CA . ASP A 1 538 ? 5.609 8.609 -23.5 1 92.44 538 ASP A CA 1
ATOM 4054 C C . ASP A 1 538 ? 4.219 9.117 -23.125 1 92.44 538 ASP A C 1
ATOM 4056 O O . ASP A 1 538 ? 3.51 8.5 -22.344 1 92.44 538 ASP A O 1
ATOM 4060 N N . MET A 1 539 ? 3.869 10.305 -23.734 1 93.31 539 MET A N 1
ATOM 4061 C CA . MET A 1 539 ? 2.566 10.914 -23.484 1 93.31 539 MET A CA 1
ATOM 4062 C C . MET A 1 539 ? 1.788 11.086 -24.781 1 93.31 539 MET A C 1
ATOM 4064 O O . MET A 1 539 ? 0.806 11.828 -24.828 1 93.31 539 MET A O 1
ATOM 4068 N N . THR A 1 540 ? 2.232 10.438 -25.812 1 92.88 540 THR A N 1
ATOM 4069 C CA . THR A 1 540 ? 1.614 10.648 -27.125 1 92.88 540 THR A CA 1
ATOM 4070 C C . THR A 1 540 ? 0.602 9.547 -27.422 1 92.88 540 THR A C 1
ATOM 4072 O O . THR A 1 540 ? -0.266 9.719 -28.281 1 92.88 540 THR A O 1
ATOM 4075 N N . GLU A 1 541 ? 0.688 8.422 -26.734 1 94.19 541 GLU A N 1
ATOM 4076 C CA . GLU A 1 541 ? -0.273 7.336 -26.891 1 94.19 541 GLU A CA 1
ATOM 4077 C C . GLU A 1 541 ? -0.504 6.609 -25.562 1 94.19 541 GLU A C 1
ATOM 4079 O O . GLU A 1 541 ? 0.33 6.676 -24.656 1 94.19 541 GLU A O 1
ATOM 4084 N N . ILE A 1 542 ? -1.591 5.973 -25.547 1 95.31 542 ILE A N 1
ATOM 4085 C CA . ILE A 1 542 ? -1.826 5.145 -24.375 1 95.31 542 ILE A CA 1
ATOM 4086 C C . ILE A 1 542 ? -0.901 3.93 -24.406 1 95.31 542 ILE A C 1
ATOM 4088 O O . ILE A 1 542 ? -0.63 3.377 -25.469 1 95.31 542 ILE A O 1
ATOM 4092 N N . HIS A 1 543 ? -0.369 3.543 -23.344 1 95.62 543 HIS A N 1
ATOM 4093 C CA . HIS A 1 543 ? 0.45 2.34 -23.25 1 95.62 543 HIS A CA 1
ATOM 4094 C C . HIS A 1 543 ? 0.477 1.796 -21.828 1 95.62 543 HIS A C 1
ATOM 4096 O O . HIS A 1 543 ? 0.418 2.562 -20.859 1 95.62 543 HIS A O 1
ATOM 4102 N N . GLY A 1 544 ? 0.622 0.477 -21.734 1 95.88 544 GLY A N 1
ATOM 4103 C CA . GLY A 1 544 ? 0.919 -0.163 -20.469 1 95.88 544 GLY A CA 1
ATOM 4104 C C . GLY A 1 544 ? 2.395 -0.142 -20.109 1 95.88 544 GLY A C 1
ATOM 4105 O O . GLY A 1 544 ? 3.199 0.459 -20.828 1 95.88 544 GLY A O 1
ATOM 4106 N N . GLY A 1 545 ? 2.686 -0.747 -19.047 1 96.06 545 GLY A N 1
ATOM 4107 C CA . GLY A 1 545 ? 4.062 -0.775 -18.578 1 96.06 545 GLY A CA 1
ATOM 4108 C C . GLY A 1 545 ? 4.312 0.136 -17.391 1 96.06 545 GLY A C 1
ATOM 4109 O O . GLY A 1 545 ? 4.711 1.29 -17.562 1 96.06 545 GLY A O 1
ATOM 4110 N N . SER A 1 546 ? 4.113 -0.345 -16.234 1 96.44 546 SER A N 1
ATOM 4111 C CA . SER A 1 546 ? 4.426 0.349 -14.992 1 96.44 546 SER A CA 1
ATOM 4112 C C . SER A 1 546 ? 5.812 -0.029 -14.484 1 96.44 546 SER A C 1
ATOM 4114 O O . SER A 1 546 ? 6.441 -0.951 -15.008 1 96.44 546 SER A O 1
ATOM 4116 N N . PRO A 1 547 ? 6.324 0.747 -13.492 1 97 547 PRO A N 1
ATOM 4117 C CA . PRO A 1 547 ? 7.617 0.331 -12.945 1 97 547 PRO A CA 1
ATOM 4118 C C . PRO A 1 547 ? 7.578 -1.069 -12.336 1 97 547 PRO A C 1
ATOM 4120 O O . PRO A 1 547 ? 8.625 -1.686 -12.133 1 97 547 PRO A O 1
ATOM 4123 N N . TRP A 1 548 ? 6.453 -1.585 -12.133 1 98.19 548 TRP A N 1
ATOM 4124 C CA . TRP A 1 548 ? 6.289 -2.904 -11.531 1 98.19 548 TRP A CA 1
ATOM 4125 C C . TRP A 1 548 ? 6.535 -4.004 -12.562 1 98.19 548 TRP A C 1
ATOM 4127 O O . TRP A 1 548 ? 7.109 -5.047 -12.242 1 98.19 548 TRP A O 1
ATOM 4137 N N . GLY A 1 549 ? 6.102 -3.812 -13.75 1 98.06 549 GLY A N 1
ATOM 4138 C CA . GLY A 1 549 ? 6.211 -4.797 -14.812 1 98.06 549 GLY A CA 1
ATOM 4139 C C . GLY A 1 549 ? 5.469 -4.395 -16.078 1 98.06 549 GLY A C 1
ATOM 4140 O O . GLY A 1 549 ? 4.66 -3.467 -16.047 1 98.06 549 GLY A O 1
ATOM 4141 N N . ALA A 1 550 ? 5.707 -5.105 -17.109 1 98 550 ALA A N 1
ATOM 4142 C CA . ALA A 1 550 ? 5.062 -4.863 -18.391 1 98 550 ALA A CA 1
ATOM 4143 C C . ALA A 1 550 ? 3.562 -5.137 -18.312 1 98 550 ALA A C 1
ATOM 4145 O O . ALA A 1 550 ? 3.115 -5.941 -17.5 1 98 550 ALA A O 1
ATOM 4146 N N . SER A 1 551 ? 2.82 -4.387 -19.125 1 98.06 551 SER A N 1
ATOM 4147 C CA . SER A 1 551 ? 1.377 -4.59 -19.172 1 98.06 551 SER A CA 1
ATOM 4148 C C . SER A 1 551 ? 0.782 -4.059 -20.469 1 98.06 551 SER A C 1
ATOM 4150 O O . SER A 1 551 ? 1.455 -3.354 -21.219 1 98.06 551 SER A O 1
ATOM 4152 N N . THR A 1 552 ? -0.424 -4.504 -20.75 1 97.38 552 THR A N 1
ATOM 4153 C CA . THR A 1 552 ? -1.196 -4.02 -21.891 1 97.38 552 THR A CA 1
ATOM 4154 C C . THR A 1 552 ? -2.67 -3.879 -21.516 1 97.38 552 THR A C 1
ATOM 4156 O O . THR A 1 552 ? -3.059 -4.133 -20.375 1 97.38 552 THR A O 1
ATOM 4159 N N . TYR A 1 553 ? -3.453 -3.311 -22.531 1 93.5 553 TYR A N 1
ATOM 4160 C CA . TYR A 1 553 ? -4.895 -3.127 -22.406 1 93.5 553 TYR A CA 1
ATOM 4161 C C . TYR A 1 553 ? -5.652 -4.012 -23.391 1 93.5 553 TYR A C 1
ATOM 4163 O O . TYR A 1 553 ? -5.309 -4.066 -24.562 1 93.5 553 TYR A O 1
ATOM 4171 N N . ALA A 1 554 ? -6.582 -4.656 -22.844 1 91.81 554 ALA A N 1
ATOM 4172 C CA . ALA A 1 554 ? -7.391 -5.488 -23.719 1 91.81 554 ALA A CA 1
ATOM 4173 C C . ALA A 1 554 ? -8.578 -4.707 -24.281 1 91.81 554 ALA A C 1
ATOM 4175 O O . ALA A 1 554 ? -9.117 -5.059 -25.328 1 91.81 554 ALA A O 1
ATOM 4176 N N . GLY A 1 555 ? -8.922 -3.631 -23.547 1 86.81 555 GLY A N 1
ATOM 4177 C CA . GLY A 1 555 ? -10.133 -2.91 -23.906 1 86.81 555 GLY A CA 1
ATOM 4178 C C . GLY A 1 555 ? -11.398 -3.57 -23.391 1 86.81 555 GLY A C 1
ATOM 4179 O O . GLY A 1 555 ? -11.352 -4.68 -22.859 1 86.81 555 GLY A O 1
ATOM 4180 N N . ALA A 1 556 ? -12.5 -2.867 -23.656 1 77.81 556 ALA A N 1
ATOM 4181 C CA . ALA A 1 556 ? -13.773 -3.303 -23.094 1 77.81 556 ALA A CA 1
ATOM 4182 C C . ALA A 1 556 ? -14.227 -4.617 -23.719 1 77.81 556 ALA A C 1
ATOM 4184 O O . ALA A 1 556 ? -14.867 -5.441 -23.062 1 77.81 556 ALA A O 1
ATOM 4185 N N . ASP A 1 557 ? -13.797 -4.824 -25 1 79.31 557 ASP A N 1
ATOM 4186 C CA . ASP A 1 557 ? -14.281 -6.023 -25.672 1 79.31 557 ASP A CA 1
ATOM 4187 C C . ASP A 1 557 ? -13.148 -7.02 -25.906 1 79.31 557 ASP A C 1
ATOM 4189 O O . ASP A 1 557 ? -13.328 -8.031 -26.594 1 79.31 557 ASP A O 1
ATOM 4193 N N . GLY A 1 558 ? -12.031 -6.695 -25.391 1 84.31 558 GLY A N 1
ATOM 4194 C CA . GLY A 1 558 ? -10.898 -7.605 -25.5 1 84.31 558 GLY A CA 1
ATOM 4195 C C . GLY A 1 558 ? -10.266 -7.621 -26.875 1 84.31 558 GLY A C 1
ATOM 4196 O O . GLY A 1 558 ? -9.453 -8.5 -27.172 1 84.31 558 GLY A O 1
ATOM 4197 N N . SER A 1 559 ? -10.586 -6.652 -27.734 1 86.75 559 SER A N 1
ATOM 4198 C CA . SER A 1 559 ? -10.141 -6.699 -29.125 1 86.75 559 SER A CA 1
ATOM 4199 C C . SER A 1 559 ? -8.836 -5.941 -29.312 1 86.75 559 SER A C 1
ATOM 4201 O O . SER A 1 559 ? -8.141 -6.121 -30.312 1 86.75 559 SER A O 1
ATOM 4203 N N . ARG A 1 560 ? -8.508 -5.109 -28.359 1 92.44 560 ARG A N 1
ATOM 4204 C CA . ARG A 1 560 ? -7.301 -4.309 -28.516 1 92.44 560 ARG A CA 1
ATOM 4205 C C . ARG A 1 560 ? -6.051 -5.176 -28.391 1 92.44 560 ARG A C 1
ATOM 4207 O O . ARG A 1 560 ? -5.984 -6.055 -27.516 1 92.44 560 ARG A O 1
ATOM 4214 N N . GLN A 1 561 ? -5.16 -4.926 -29.219 1 94.31 561 GLN A N 1
ATOM 4215 C CA . GLN A 1 561 ? -3.898 -5.66 -29.172 1 94.31 561 GLN A CA 1
ATOM 4216 C C . GLN A 1 561 ? -2.787 -4.801 -28.578 1 94.31 561 GLN A C 1
ATOM 4218 O O . GLN A 1 561 ? -2.846 -3.57 -28.641 1 94.31 561 GLN A O 1
ATOM 4223 N N . ALA A 1 562 ? -1.799 -5.461 -28.047 1 96.81 562 ALA A N 1
ATOM 4224 C CA . ALA A 1 562 ? -0.647 -4.754 -27.484 1 96.81 562 ALA A CA 1
ATOM 4225 C C . ALA A 1 562 ? 0.032 -3.893 -28.547 1 96.81 562 ALA A C 1
ATOM 4227 O O . ALA A 1 562 ? 0.245 -4.34 -29.688 1 96.81 562 ALA A O 1
ATOM 4228 N N . SER A 1 563 ? 0.332 -2.666 -28.297 1 96 563 SER A N 1
ATOM 4229 C CA . SER A 1 563 ? 1.014 -1.761 -29.219 1 96 563 SER A CA 1
ATOM 4230 C C . SER A 1 563 ? 2.494 -2.104 -29.328 1 96 563 SER A C 1
ATOM 4232 O O . SER A 1 563 ? 3.016 -2.904 -28.547 1 96 563 SER A O 1
ATOM 4234 N N . ALA A 1 564 ? 3.137 -1.491 -30.328 1 96.94 564 ALA A N 1
ATOM 4235 C CA . ALA A 1 564 ? 4.574 -1.683 -30.5 1 96.94 564 ALA A CA 1
ATOM 4236 C C . ALA A 1 564 ? 5.344 -1.22 -29.266 1 96.94 564 ALA A C 1
ATOM 4238 O O . ALA A 1 564 ? 6.32 -1.857 -28.859 1 96.94 564 ALA A O 1
ATOM 4239 N N . MET A 1 565 ? 4.879 -0.19 -28.703 1 95.38 565 MET A N 1
ATOM 4240 C CA . MET A 1 565 ? 5.52 0.341 -27.5 1 95.38 565 MET A CA 1
ATOM 4241 C C . MET A 1 565 ? 5.375 -0.633 -26.328 1 95.38 565 MET A C 1
ATOM 4243 O O . MET A 1 565 ? 6.336 -0.876 -25.594 1 95.38 565 MET A O 1
ATOM 4247 N N . GLU A 1 566 ? 4.242 -1.151 -26.141 1 97.06 566 GLU A N 1
ATOM 4248 C CA . GLU A 1 566 ? 4.004 -2.104 -25.062 1 97.06 566 GLU A CA 1
ATOM 4249 C C . GLU A 1 566 ? 4.852 -3.361 -25.234 1 97.06 566 GLU A C 1
ATOM 4251 O O . GLU A 1 566 ? 5.367 -3.908 -24.266 1 97.06 566 GLU A O 1
ATOM 4256 N N . LEU A 1 567 ? 5 -3.801 -26.453 1 97.81 567 LEU A N 1
ATOM 4257 C CA . LEU A 1 567 ? 5.824 -4.977 -26.734 1 97.81 567 LEU A CA 1
ATOM 4258 C C . LEU A 1 567 ? 7.297 -4.672 -26.484 1 97.81 567 LEU A C 1
ATOM 4260 O O . LEU A 1 567 ? 8.039 -5.531 -26 1 97.81 567 LEU A O 1
ATOM 4264 N N . LYS A 1 568 ? 7.668 -3.494 -26.828 1 96.62 568 LYS A N 1
ATOM 4265 C CA . LYS A 1 568 ? 9.031 -3.072 -26.531 1 96.62 568 LYS A CA 1
ATOM 4266 C C . LYS A 1 568 ? 9.297 -3.074 -25.016 1 96.62 568 LYS A C 1
ATOM 4268 O O . LYS A 1 568 ? 10.359 -3.504 -24.578 1 96.62 568 LYS A O 1
ATOM 4273 N N . ILE A 1 569 ? 8.391 -2.596 -24.281 1 97 569 ILE A N 1
ATOM 4274 C CA . ILE A 1 569 ? 8.5 -2.566 -22.828 1 97 569 ILE A CA 1
ATOM 4275 C C . ILE A 1 569 ? 8.547 -3.994 -22.281 1 97 569 ILE A C 1
ATOM 4277 O O . ILE A 1 569 ? 9.32 -4.289 -21.359 1 97 569 ILE A O 1
ATOM 4281 N N . ALA A 1 570 ? 7.766 -4.871 -22.844 1 98.19 570 ALA A N 1
ATOM 4282 C CA . ALA A 1 570 ? 7.785 -6.281 -22.453 1 98.19 570 ALA A CA 1
ATOM 4283 C C . ALA A 1 570 ? 9.156 -6.898 -22.703 1 98.19 570 ALA A C 1
ATOM 4285 O O . ALA A 1 570 ? 9.695 -7.605 -21.844 1 98.19 570 ALA A O 1
ATOM 4286 N N . ARG A 1 571 ? 9.742 -6.633 -23.812 1 97.81 571 ARG A N 1
ATOM 4287 C CA . ARG A 1 571 ? 11.07 -7.148 -24.125 1 97.81 571 ARG A CA 1
ATOM 4288 C C . ARG A 1 571 ? 12.117 -6.586 -23.172 1 97.81 571 ARG A C 1
ATOM 4290 O O . ARG A 1 571 ? 13.055 -7.285 -22.797 1 97.81 571 ARG A O 1
ATOM 4297 N N . ARG A 1 572 ? 11.938 -5.379 -22.797 1 97.12 572 ARG A N 1
ATOM 4298 C CA . ARG A 1 572 ? 12.852 -4.797 -21.812 1 97.12 572 ARG A CA 1
ATOM 4299 C C . ARG A 1 572 ? 12.758 -5.531 -20.484 1 97.12 572 ARG A C 1
ATOM 4301 O O . ARG A 1 572 ? 13.773 -5.742 -19.812 1 97.12 572 ARG A O 1
ATOM 4308 N N . GLN A 1 573 ? 11.57 -5.828 -20.062 1 97.81 573 GLN A N 1
ATOM 4309 C CA . GLN A 1 573 ? 11.445 -6.598 -18.828 1 97.81 573 GLN A CA 1
ATOM 4310 C C . GLN A 1 573 ? 12.203 -7.918 -18.922 1 97.81 573 GLN A C 1
ATOM 4312 O O . GLN A 1 573 ? 12.844 -8.344 -17.969 1 97.81 573 GLN A O 1
ATOM 4317 N N . GLY A 1 574 ? 12.094 -8.586 -20.109 1 98.38 574 GLY A N 1
ATOM 4318 C CA . GLY A 1 574 ? 12.867 -9.797 -20.312 1 98.38 574 GLY A CA 1
ATOM 4319 C C . GLY A 1 574 ? 14.359 -9.586 -20.141 1 98.38 574 GLY A C 1
ATOM 4320 O O . GLY A 1 574 ? 15.039 -10.383 -19.484 1 98.38 574 GLY A O 1
ATOM 4321 N N . LYS A 1 575 ? 14.844 -8.523 -20.688 1 97 575 LYS A N 1
ATOM 4322 C CA . LYS A 1 575 ? 16.266 -8.211 -20.609 1 97 575 LYS A CA 1
ATOM 4323 C C . LYS A 1 575 ? 16.688 -7.938 -19.156 1 97 575 LYS A C 1
ATOM 4325 O O . LYS A 1 575 ? 17.703 -8.453 -18.703 1 97 575 LYS A O 1
ATOM 4330 N N . VAL A 1 576 ? 15.914 -7.129 -18.5 1 96.81 576 VAL A N 1
ATOM 4331 C CA . VAL A 1 576 ? 16.219 -6.758 -17.109 1 96.81 576 VAL A CA 1
ATOM 4332 C C . VAL A 1 576 ? 16.219 -8.008 -16.234 1 96.81 576 VAL A C 1
ATOM 4334 O O . VAL A 1 576 ? 17.141 -8.219 -15.445 1 96.81 576 VAL A O 1
ATOM 4337 N N . PHE A 1 577 ? 15.234 -8.828 -16.391 1 98.25 577 PHE A N 1
ATOM 4338 C CA . PHE A 1 577 ? 15.102 -10.023 -15.562 1 98.25 577 PHE A CA 1
ATOM 4339 C C . PHE A 1 577 ? 16.203 -11.016 -15.867 1 98.25 577 PHE A C 1
ATOM 4341 O O . PHE A 1 577 ? 16.797 -11.602 -14.953 1 98.25 577 PHE A O 1
ATOM 4348 N N . ALA A 1 578 ? 16.531 -11.242 -17.125 1 97.56 578 ALA A N 1
ATOM 4349 C CA . ALA A 1 578 ? 17.609 -12.141 -17.531 1 97.56 578 ALA A CA 1
ATOM 4350 C C . ALA A 1 578 ? 18.953 -11.688 -16.938 1 97.56 578 ALA A C 1
ATOM 4352 O O . ALA A 1 578 ? 19.734 -12.508 -16.453 1 97.56 578 ALA A O 1
ATOM 4353 N N . SER A 1 579 ? 19.172 -10.422 -17.031 1 95.5 579 SER A N 1
ATOM 4354 C CA . SER A 1 579 ? 20.422 -9.883 -16.484 1 95.5 579 SER A CA 1
ATOM 4355 C C . SER A 1 579 ? 20.547 -10.164 -15 1 95.5 579 SER A C 1
ATOM 4357 O O . SER A 1 579 ? 21.609 -10.555 -14.523 1 95.5 579 SER A O 1
ATOM 4359 N N . LYS A 1 580 ? 19.484 -9.984 -14.273 1 96.94 580 LYS A N 1
ATOM 4360 C CA . LYS A 1 580 ? 19.531 -10.211 -12.828 1 96.94 580 LYS A CA 1
ATOM 4361 C C . LYS A 1 580 ? 19.672 -11.695 -12.516 1 96.94 580 LYS A C 1
ATOM 4363 O O . LYS A 1 580 ? 20.375 -12.07 -11.57 1 96.94 580 LYS A O 1
ATOM 4368 N N . VAL A 1 581 ? 19 -12.555 -13.281 1 97.38 581 VAL A N 1
ATOM 4369 C CA . VAL A 1 581 ? 19.141 -14 -13.109 1 97.38 581 VAL A CA 1
ATOM 4370 C C . VAL A 1 581 ? 20.594 -14.414 -13.312 1 97.38 581 VAL A C 1
ATOM 4372 O O . VAL A 1 581 ? 21.156 -15.148 -12.492 1 97.38 581 VAL A O 1
ATOM 4375 N N . LYS A 1 582 ? 21.203 -13.93 -14.312 1 95.81 582 LYS A N 1
ATOM 4376 C CA . LYS A 1 582 ? 22.609 -14.258 -14.578 1 95.81 582 LYS A CA 1
ATOM 4377 C C . LYS A 1 582 ? 23.516 -13.758 -13.461 1 95.81 582 LYS A C 1
ATOM 4379 O O . LYS A 1 582 ? 24.5 -14.414 -13.109 1 95.81 582 LYS A O 1
ATOM 4384 N N . GLN A 1 583 ? 23.125 -12.656 -12.945 1 95.12 583 GLN A N 1
ATOM 4385 C CA . GLN A 1 583 ? 23.938 -12.047 -11.898 1 95.12 583 GLN A CA 1
ATOM 4386 C C . GLN A 1 583 ? 23.828 -12.82 -10.594 1 95.12 583 GLN A C 1
ATOM 4388 O O . GLN A 1 583 ? 24.797 -12.953 -9.852 1 95.12 583 GLN A O 1
ATOM 4393 N N . MET A 1 584 ? 22.641 -13.383 -10.305 1 95.88 584 MET A N 1
ATOM 4394 C CA . MET A 1 584 ? 22.391 -13.812 -8.93 1 95.88 584 MET A CA 1
ATOM 4395 C C . MET A 1 584 ? 22.156 -15.32 -8.867 1 95.88 584 MET A C 1
ATOM 4397 O O . MET A 1 584 ? 21.922 -15.867 -7.789 1 95.88 584 MET A O 1
ATOM 4401 N N . MET A 1 585 ? 22.188 -15.961 -10 1 89.81 585 MET A N 1
ATOM 4402 C CA . MET A 1 585 ? 21.906 -17.391 -9.984 1 89.81 585 MET A CA 1
ATOM 4403 C C . MET A 1 585 ? 22.969 -18.141 -9.18 1 89.81 585 MET A C 1
ATOM 4405 O O . MET A 1 585 ? 24.109 -17.672 -9.062 1 89.81 585 MET A O 1
ATOM 4409 N N . LYS A 1 586 ? 22.453 -19.109 -8.422 1 72.25 586 LYS A N 1
ATOM 4410 C CA . LYS A 1 586 ? 23.297 -19.938 -7.578 1 72.25 586 LYS A CA 1
ATOM 4411 C C . LYS A 1 586 ? 23.969 -21.047 -8.391 1 72.25 586 LYS A C 1
ATOM 4413 O O . LYS A 1 586 ? 23.391 -21.578 -9.328 1 72.25 586 LYS A O 1
ATOM 4418 N N . MET B 1 1 ? 25.281 44.094 26.266 1 24.72 1 MET B N 1
ATOM 4419 C CA . MET B 1 1 ? 24.203 44.812 26.953 1 24.72 1 MET B CA 1
ATOM 4420 C C . MET B 1 1 ? 24 46.188 26.312 1 24.72 1 MET B C 1
ATOM 4422 O O . MET B 1 1 ? 22.859 46.625 26.125 1 24.72 1 MET B O 1
ATOM 4426 N N . ASP B 1 2 ? 25.125 46.875 26.125 1 26.02 2 ASP B N 1
ATOM 4427 C CA . ASP B 1 2 ? 25.172 48.219 25.562 1 26.02 2 ASP B CA 1
ATOM 4428 C C . ASP B 1 2 ? 24.938 48.188 24.062 1 26.02 2 ASP B C 1
ATOM 4430 O O . ASP B 1 2 ? 24.609 49.188 23.453 1 26.02 2 ASP B O 1
ATOM 4434 N N . LEU B 1 3 ? 25.188 46.969 23.484 1 25.38 3 LEU B N 1
ATOM 4435 C CA . LEU B 1 3 ? 25.047 46.781 22.047 1 25.38 3 LEU B CA 1
ATOM 4436 C C . LEU B 1 3 ? 23.578 46.688 21.656 1 25.38 3 LEU B C 1
ATOM 4438 O O . LEU B 1 3 ? 23.188 47.219 20.609 1 25.38 3 LEU B O 1
ATOM 4442 N N . ALA B 1 4 ? 22.703 46.125 22.438 1 28.52 4 ALA B N 1
ATOM 4443 C CA . ALA B 1 4 ? 21.25 46.156 22.281 1 28.52 4 ALA B CA 1
ATOM 4444 C C . ALA B 1 4 ? 20.688 47.562 22.359 1 28.52 4 ALA B C 1
ATOM 4446 O O . ALA B 1 4 ? 19.688 47.875 21.734 1 28.52 4 ALA B O 1
ATOM 4447 N N . ARG B 1 5 ? 21.328 48.438 23.031 1 28.95 5 ARG B N 1
ATOM 4448 C CA . ARG B 1 5 ? 20.906 49.781 23.312 1 28.95 5 ARG B CA 1
ATOM 4449 C C . ARG B 1 5 ? 20.953 50.656 22.047 1 28.95 5 ARG B C 1
ATOM 4451 O O . ARG B 1 5 ? 20.047 51.438 21.797 1 28.95 5 ARG B O 1
ATOM 4458 N N . SER B 1 6 ? 22.078 50.656 21.375 1 28.78 6 SER B N 1
ATOM 4459 C CA . SER B 1 6 ? 22.344 51.656 20.312 1 28.78 6 SER B CA 1
ATOM 4460 C C . SER B 1 6 ? 21.578 51.312 19.047 1 28.78 6 SER B C 1
ATOM 4462 O O . SER B 1 6 ? 21.141 52.188 18.312 1 28.78 6 SER B O 1
ATOM 4464 N N . CYS B 1 7 ? 21.406 50.094 18.703 1 31.42 7 CYS B N 1
ATOM 4465 C CA . CYS B 1 7 ? 20.812 49.719 17.422 1 31.42 7 CYS B CA 1
ATOM 4466 C C . CYS B 1 7 ? 19.328 50.062 17.391 1 31.42 7 CYS B C 1
ATOM 4468 O O . CYS B 1 7 ? 18.812 50.5 16.359 1 31.42 7 CYS B O 1
ATOM 4470 N N . PHE B 1 8 ? 18.656 49.781 18.5 1 33.69 8 PHE B N 1
ATOM 4471 C CA . PHE B 1 8 ? 17.203 49.906 18.438 1 33.69 8 PHE B CA 1
ATOM 4472 C C . PHE B 1 8 ? 16.766 51.312 18.828 1 33.69 8 PHE B C 1
ATOM 4474 O O . PHE B 1 8 ? 15.664 51.75 18.5 1 33.69 8 PHE B O 1
ATOM 4481 N N . VAL B 1 9 ? 17.609 52.062 19.469 1 31.8 9 VAL B N 1
ATOM 4482 C CA . VAL B 1 9 ? 17.188 53.406 19.891 1 31.8 9 VAL B CA 1
ATOM 4483 C C . VAL B 1 9 ? 17.172 54.344 18.688 1 31.8 9 VAL B C 1
ATOM 4485 O O . VAL B 1 9 ? 16.625 55.438 18.766 1 31.8 9 VAL B O 1
ATOM 4488 N N . SER B 1 10 ? 17.891 54.031 17.672 1 31.02 10 SER B N 1
ATOM 4489 C CA . SER B 1 10 ? 17.922 55.062 16.641 1 31.02 10 SER B CA 1
ATOM 4490 C C . SER B 1 10 ? 16.641 55.031 15.805 1 31.02 10 SER B C 1
ATOM 4492 O O . SER B 1 10 ? 16.5 55.844 14.875 1 31.02 10 SER B O 1
ATOM 4494 N N . LEU B 1 11 ? 15.828 54 15.82 1 32.09 11 LEU B N 1
ATOM 4495 C CA . LEU B 1 11 ? 14.555 54.062 15.117 1 32.09 11 LEU B CA 1
ATOM 4496 C C . LEU B 1 11 ? 13.617 55.094 15.773 1 32.09 11 LEU B C 1
ATOM 4498 O O . LEU B 1 11 ? 13.578 55.188 17 1 32.09 11 LEU B O 1
ATOM 4502 N N . GLU B 1 12 ? 13.281 56.156 15.203 1 31.5 12 GLU B N 1
ATOM 4503 C CA . GLU B 1 12 ? 12.398 57.188 15.742 1 31.5 12 GLU B CA 1
ATOM 4504 C C . GLU B 1 12 ? 11.117 56.594 16.297 1 31.5 12 GLU B C 1
ATOM 4506 O O . GLU B 1 12 ? 10.5 55.719 15.664 1 31.5 12 GLU B O 1
ATOM 4511 N N . PRO B 1 13 ? 10.828 56.781 17.516 1 33.31 13 PRO B N 1
ATOM 4512 C CA . PRO B 1 13 ? 9.578 56.344 18.141 1 33.31 13 PRO B CA 1
ATOM 4513 C C . PRO B 1 13 ? 8.344 56.906 17.438 1 33.31 13 PRO B C 1
ATOM 4515 O O . PRO B 1 13 ? 8.312 58.062 17.078 1 33.31 13 PRO B O 1
ATOM 4518 N N . VAL B 1 14 ? 7.652 56.344 16.578 1 32.81 14 VAL B N 1
ATOM 4519 C CA . VAL B 1 14 ? 6.422 56.875 16.031 1 32.81 14 VAL B CA 1
ATOM 4520 C C . VAL B 1 14 ? 5.391 57.062 17.141 1 32.81 14 VAL B C 1
ATOM 4522 O O . VAL B 1 14 ? 5.285 56.219 18.047 1 32.81 14 VAL B O 1
ATOM 4525 N N . GLY B 1 15 ? 4.895 58.219 17.422 1 29.53 15 GLY B N 1
ATOM 4526 C CA . GLY B 1 15 ? 3.893 58.594 18.406 1 29.53 15 GLY B CA 1
ATOM 4527 C C . GLY B 1 15 ? 2.629 57.781 18.328 1 29.53 15 GLY B C 1
ATOM 4528 O O . GLY B 1 15 ? 2.336 57.156 17.297 1 29.53 15 GLY B O 1
ATOM 4529 N N . ALA B 1 16 ? 1.881 57.406 19.469 1 31.47 16 ALA B N 1
ATOM 4530 C CA . ALA B 1 16 ? 0.695 56.625 19.828 1 31.47 16 ALA B CA 1
ATOM 4531 C C . ALA B 1 16 ? -0.455 56.906 18.859 1 31.47 16 ALA B C 1
ATOM 4533 O O . ALA B 1 16 ? -1.418 56.125 18.812 1 31.47 16 ALA B O 1
ATOM 4534 N N . LYS B 1 17 ? -0.731 58.094 18.344 1 32.12 17 LYS B N 1
ATOM 4535 C CA . LYS B 1 17 ? -2.008 58.5 17.766 1 32.12 17 LYS B CA 1
ATOM 4536 C C . LYS B 1 17 ? -2.295 57.75 16.484 1 32.12 17 LYS B C 1
ATOM 4538 O O . LYS B 1 17 ? -3.447 57.656 16.062 1 32.12 17 LYS B O 1
ATOM 4543 N N . GLU B 1 18 ? -1.47 57.688 15.523 1 32.06 18 GLU B N 1
ATOM 4544 C CA . GLU B 1 18 ? -1.84 57.188 14.211 1 32.06 18 GLU B CA 1
ATOM 4545 C C . GLU B 1 18 ? -1.948 55.656 14.234 1 32.06 18 GLU B C 1
ATOM 4547 O O . GLU B 1 18 ? -2.229 55.031 13.211 1 32.06 18 GLU B O 1
ATOM 4552 N N . ALA B 1 19 ? -1.614 54.906 15.18 1 30.59 19 ALA B N 1
ATOM 4553 C CA . ALA B 1 19 ? -1.68 53.469 15.453 1 30.59 19 ALA B CA 1
ATOM 4554 C C . ALA B 1 19 ? -3.121 53.031 15.672 1 30.59 19 ALA B C 1
ATOM 4556 O O . ALA B 1 19 ? -3.369 51.875 16.016 1 30.59 19 ALA B O 1
ATOM 4557 N N . ALA B 1 20 ? -4.031 53.875 15.977 1 29.92 20 ALA B N 1
ATOM 4558 C CA . ALA B 1 20 ? -5.375 53.562 16.453 1 29.92 20 ALA B CA 1
ATOM 4559 C C . ALA B 1 20 ? -6.121 52.688 15.453 1 29.92 20 ALA B C 1
ATOM 4561 O O . ALA B 1 20 ? -6.961 51.875 15.844 1 29.92 20 ALA B O 1
ATOM 4562 N N . SER B 1 21 ? -6.398 53.25 14.242 1 29.55 21 SER B N 1
ATOM 4563 C CA . SER B 1 21 ? -7.441 52.594 13.469 1 29.55 21 SER B CA 1
ATOM 4564 C C . SER B 1 21 ? -6.961 51.25 12.93 1 29.55 21 SER B C 1
ATOM 4566 O O . SER B 1 21 ? -7.738 50.5 12.336 1 29.55 21 SER B O 1
ATOM 4568 N N . ALA B 1 22 ? -5.652 51.219 12.5 1 29.81 22 ALA B N 1
ATOM 4569 C CA . ALA B 1 22 ? -5.289 50.062 11.688 1 29.81 22 ALA B CA 1
ATOM 4570 C C . ALA B 1 22 ? -4.871 48.875 12.555 1 29.81 22 ALA B C 1
ATOM 4572 O O . ALA B 1 22 ? -4.281 49.062 13.625 1 29.81 22 ALA B O 1
ATOM 4573 N N . GLU B 1 23 ? -5.551 47.75 12.484 1 30.42 23 GLU B N 1
ATOM 4574 C CA . GLU B 1 23 ? -5.285 46.5 13.219 1 30.42 23 GLU B CA 1
ATOM 4575 C C . GLU B 1 23 ? -3.783 46.25 13.352 1 30.42 23 GLU B C 1
ATOM 4577 O O . GLU B 1 23 ? -3.025 46.469 12.406 1 30.42 23 GLU B O 1
ATOM 4582 N N . PRO B 1 24 ? -3.271 46.344 14.539 1 29.62 24 PRO B N 1
ATOM 4583 C CA . PRO B 1 24 ? -1.852 46.188 14.852 1 29.62 24 PRO B CA 1
ATOM 4584 C C . PRO B 1 24 ? -1.197 45.094 14 1 29.62 24 PRO B C 1
ATOM 4586 O O . PRO B 1 24 ? -1.662 43.938 14 1 29.62 24 PRO B O 1
ATOM 4589 N N . ARG B 1 25 ? -0.949 45.438 12.828 1 30.52 25 ARG B N 1
ATOM 4590 C CA . ARG B 1 25 ? -0.342 44.5 11.906 1 30.52 25 ARG B CA 1
ATOM 4591 C C . ARG B 1 25 ? 1.122 44.25 12.258 1 30.52 25 ARG B C 1
ATOM 4593 O O . ARG B 1 25 ? 1.859 45.188 12.555 1 30.52 25 ARG B O 1
ATOM 4600 N N . TRP B 1 26 ? 1.41 43.219 12.828 1 31.16 26 TRP B N 1
ATOM 4601 C CA . TRP B 1 26 ? 2.801 42.844 13.062 1 31.16 26 TRP B CA 1
ATOM 4602 C C . TRP B 1 26 ? 3.602 42.875 11.766 1 31.16 26 TRP B C 1
ATOM 4604 O O . TRP B 1 26 ? 3.168 42.344 10.75 1 31.16 26 TRP B O 1
ATOM 4614 N N . THR B 1 27 ? 4.246 43.875 11.539 1 32.69 27 THR B N 1
ATOM 4615 C CA . THR B 1 27 ? 5.113 44.125 10.398 1 32.69 27 THR B CA 1
ATOM 4616 C C . THR B 1 27 ? 6.348 43.219 10.461 1 32.69 27 THR B C 1
ATOM 4618 O O . THR B 1 27 ? 6.891 42.969 11.539 1 32.69 27 THR B O 1
ATOM 4621 N N . SER B 1 28 ? 6.441 42.562 9.555 1 33.75 28 SER B N 1
ATOM 4622 C CA . SER B 1 28 ? 7.656 41.75 9.445 1 33.75 28 SER B CA 1
ATOM 4623 C C . SER B 1 28 ? 8.898 42.594 9.656 1 33.75 28 SER B C 1
ATOM 4625 O O . SER B 1 28 ? 8.859 43.844 9.5 1 33.75 28 SER B O 1
ATOM 4627 N N . PHE B 1 29 ? 9.766 42.094 10.109 1 37.31 29 PHE B N 1
ATOM 4628 C CA . PHE B 1 29 ? 11.008 42.781 10.422 1 37.31 29 PHE B CA 1
ATOM 4629 C C . PHE B 1 29 ? 11.477 43.625 9.234 1 37.31 29 PHE B C 1
ATOM 4631 O O . PHE B 1 29 ? 11.836 44.781 9.391 1 37.31 29 PHE B O 1
ATOM 4638 N N . PRO B 1 30 ? 11.445 43.094 8.164 1 34.97 30 PRO B N 1
ATOM 4639 C CA . PRO B 1 30 ? 11.852 43.969 7.078 1 34.97 30 PRO B CA 1
ATOM 4640 C C . PRO B 1 30 ? 10.906 45.156 6.906 1 34.97 30 PRO B C 1
ATOM 4642 O O . PRO B 1 30 ? 11.344 46.281 6.605 1 34.97 30 PRO B O 1
ATOM 4645 N N . ALA B 1 31 ? 9.773 44.844 7.148 1 38.84 31 ALA B N 1
ATOM 4646 C CA . ALA B 1 31 ? 8.82 45.938 6.973 1 38.84 31 ALA B CA 1
ATOM 4647 C C . ALA B 1 31 ? 9.008 47 8.055 1 38.84 31 ALA B C 1
ATOM 4649 O O . ALA B 1 31 ? 8.875 48.188 7.781 1 38.84 31 ALA B O 1
ATOM 4650 N N . LEU B 1 32 ? 9.297 46.531 9.148 1 41.06 32 LEU B N 1
ATOM 4651 C CA . LEU B 1 32 ? 9.516 47.469 10.242 1 41.06 32 LEU B CA 1
ATOM 4652 C C . LEU B 1 32 ? 10.773 48.281 10 1 41.06 32 LEU B C 1
ATOM 4654 O O . LEU B 1 32 ? 10.781 49.5 10.242 1 41.06 32 LEU B O 1
ATOM 4658 N N . TRP B 1 33 ? 11.719 47.625 9.445 1 41.75 33 TRP B N 1
ATOM 4659 C CA . TRP B 1 33 ? 12.984 48.281 9.133 1 41.75 33 TRP B CA 1
ATOM 4660 C C . TRP B 1 33 ? 12.828 49.25 7.961 1 41.75 33 TRP B C 1
ATOM 4662 O O . TRP B 1 33 ? 13.398 50.344 7.965 1 41.75 33 TRP B O 1
ATOM 4672 N N . ALA B 1 34 ? 12.086 48.812 7.035 1 39.25 34 ALA B N 1
ATOM 4673 C CA . ALA B 1 34 ? 11.797 49.656 5.879 1 39.25 34 ALA B CA 1
ATOM 4674 C C . ALA B 1 34 ? 11 50.906 6.281 1 39.25 34 ALA B C 1
ATOM 4676 O O . ALA B 1 34 ? 11.141 51.969 5.676 1 39.25 34 ALA B O 1
ATOM 4677 N N . LYS B 1 35 ? 10.273 50.688 7.234 1 44.25 35 LYS B N 1
ATOM 4678 C CA . LYS B 1 35 ? 9.438 51.812 7.652 1 44.25 35 LYS B CA 1
ATOM 4679 C C . LYS B 1 35 ? 10.25 52.812 8.461 1 44.25 35 LYS B C 1
ATOM 4681 O O . LYS B 1 35 ? 9.836 53.969 8.609 1 44.25 35 LYS B O 1
ATOM 4686 N N . GLY B 1 36 ? 11.516 52.531 8.711 1 41.06 36 GLY B N 1
ATOM 4687 C CA . GLY B 1 36 ? 12.391 53.406 9.453 1 41.06 36 GLY B CA 1
ATOM 4688 C C . GLY B 1 36 ? 11.867 53.75 10.844 1 41.06 36 GLY B C 1
ATOM 4689 O O . GLY B 1 36 ? 12.445 54.594 11.547 1 41.06 36 GLY B O 1
ATOM 4690 N N . ARG B 1 37 ? 10.641 53.312 11.078 1 42.88 37 ARG B N 1
ATOM 4691 C CA . ARG B 1 37 ? 9.953 53.594 12.336 1 42.88 37 ARG B CA 1
ATOM 4692 C C . ARG B 1 37 ? 9.508 52.312 13.016 1 42.88 37 ARG B C 1
ATOM 4694 O O . ARG B 1 37 ? 9.039 51.375 12.352 1 42.88 37 ARG B O 1
ATOM 4701 N N . ALA B 1 38 ? 10.031 51.906 14.141 1 49.75 38 ALA B N 1
ATOM 4702 C CA . ALA B 1 38 ? 9.555 50.75 14.883 1 49.75 38 ALA B CA 1
ATOM 4703 C C . ALA B 1 38 ? 8.867 51.188 16.172 1 49.75 38 ALA B C 1
ATOM 4705 O O . ALA B 1 38 ? 9.305 52.094 16.844 1 49.75 38 ALA B O 1
ATOM 4706 N N . THR B 1 39 ? 7.785 50.5 16.375 1 58.03 39 THR B N 1
ATOM 4707 C CA . THR B 1 39 ? 7.117 50.719 17.656 1 58.03 39 THR B CA 1
ATOM 4708 C C . THR B 1 39 ? 7.926 50.125 18.812 1 58.03 39 THR B C 1
ATOM 4710 O O . THR B 1 39 ? 8.867 49.375 18.578 1 58.03 39 THR B O 1
ATOM 4713 N N . PHE B 1 40 ? 7.645 50.438 19.844 1 60.72 40 PHE B N 1
ATOM 4714 C CA . PHE B 1 40 ? 8.328 49.938 21.016 1 60.72 40 PHE B CA 1
ATOM 4715 C C . PHE B 1 40 ? 8.188 48.406 21.109 1 60.72 40 PHE B C 1
ATOM 4717 O O . PHE B 1 40 ? 9.125 47.719 21.516 1 60.72 40 PHE B O 1
ATOM 4724 N N . GLU B 1 41 ? 7.141 47.938 20.625 1 63.53 41 GLU B N 1
ATOM 4725 C CA . GLU B 1 41 ? 6.895 46.5 20.672 1 63.53 41 GLU B CA 1
ATOM 4726 C C . GLU B 1 41 ? 7.793 45.75 19.703 1 63.53 41 GLU B C 1
ATOM 4728 O O . GLU B 1 41 ? 8.352 44.688 20.047 1 63.53 41 GLU B O 1
ATOM 4733 N N . GLU B 1 42 ? 7.887 46.375 18.656 1 59.78 42 GLU B N 1
ATOM 4734 C CA . GLU B 1 42 ? 8.719 45.75 17.641 1 59.78 42 GLU B CA 1
ATOM 4735 C C . GLU B 1 42 ? 10.188 45.75 18.062 1 59.78 42 GLU B C 1
ATOM 4737 O O . GLU B 1 42 ? 10.891 44.75 17.859 1 59.78 42 GLU B O 1
ATOM 4742 N N . ARG B 1 43 ? 10.555 46.75 18.656 1 62.25 43 ARG B N 1
ATOM 4743 C CA . ARG B 1 43 ? 11.93 46.844 19.141 1 62.25 43 ARG B CA 1
ATOM 4744 C C . ARG B 1 43 ? 12.188 45.812 20.25 1 62.25 43 ARG B C 1
ATOM 4746 O O . ARG B 1 43 ? 13.25 45.188 20.281 1 62.25 43 ARG B O 1
ATOM 4753 N N . ALA B 1 44 ? 11.273 45.625 21.031 1 71.38 44 ALA B N 1
ATOM 4754 C CA . ALA B 1 44 ? 11.414 44.656 22.125 1 71.38 44 ALA B CA 1
ATOM 4755 C C . ALA B 1 44 ? 11.484 43.25 21.578 1 71.38 44 ALA B C 1
ATOM 4757 O O . ALA B 1 44 ? 12.273 42.438 22.062 1 71.38 44 ALA B O 1
ATOM 4758 N N . LEU B 1 45 ? 10.742 42.969 20.625 1 65.81 45 LEU B N 1
ATOM 4759 C CA . LEU B 1 45 ? 10.719 41.656 20.031 1 65.81 45 LEU B CA 1
ATOM 4760 C C . LEU B 1 45 ? 12.047 41.312 19.359 1 65.81 45 LEU B C 1
ATOM 4762 O O . LEU B 1 45 ? 12.57 40.219 19.516 1 65.81 45 LEU B O 1
ATOM 4766 N N . LEU B 1 46 ? 12.43 42.25 18.734 1 60.34 46 LEU B N 1
ATOM 4767 C CA . LEU B 1 46 ? 13.719 42.094 18.094 1 60.34 46 LEU B CA 1
ATOM 4768 C C . LEU B 1 46 ? 14.828 41.875 19.109 1 60.34 46 LEU B C 1
ATOM 4770 O O . LEU B 1 46 ? 15.68 41 18.953 1 60.34 46 LEU B O 1
ATOM 4774 N N . LEU B 1 47 ? 14.797 42.656 20.078 1 64.62 47 LEU B N 1
ATOM 4775 C CA . LEU B 1 47 ? 15.773 42.562 21.141 1 64.62 47 LEU B CA 1
ATOM 4776 C C . LEU B 1 47 ? 15.664 41.188 21.844 1 64.62 47 LEU B C 1
ATOM 4778 O O . LEU B 1 47 ? 16.672 40.531 22.109 1 64.62 47 LEU B O 1
ATOM 4782 N N . CYS B 1 48 ? 14.461 40.781 22.047 1 71.19 48 CYS B N 1
ATOM 4783 C CA . CYS B 1 48 ? 14.258 39.469 22.703 1 71.19 48 CYS B CA 1
ATOM 4784 C C . CYS B 1 48 ? 14.781 38.344 21.828 1 71.19 48 CYS B C 1
ATOM 4786 O O . CYS B 1 48 ? 15.461 37.438 22.312 1 71.19 48 CYS B O 1
ATOM 4788 N N . SER B 1 49 ? 14.43 38.406 20.625 1 63.38 49 SER B N 1
ATOM 4789 C CA . SER B 1 49 ? 14.898 37.406 19.703 1 63.38 49 SER B CA 1
ATOM 4790 C C . SER B 1 49 ? 16.422 37.344 19.656 1 63.38 49 SER B C 1
ATOM 4792 O O . SER B 1 49 ? 17 36.25 19.609 1 63.38 49 SER B O 1
ATOM 4794 N N . LEU B 1 50 ? 16.938 38.438 19.703 1 59.06 50 LEU B N 1
ATOM 4795 C CA . LEU B 1 50 ? 18.391 38.531 19.75 1 59.06 50 LEU B CA 1
ATOM 4796 C C . LEU B 1 50 ? 18.938 37.906 21.031 1 59.06 50 LEU B C 1
ATOM 4798 O O . LEU B 1 50 ? 19.891 37.125 20.984 1 59.06 50 LEU B O 1
ATOM 4802 N N . LEU B 1 51 ? 18.359 38.188 22.078 1 64.62 51 LEU B N 1
ATOM 4803 C CA . LEU B 1 51 ? 18.844 37.719 23.375 1 64.62 51 LEU B CA 1
ATOM 4804 C C . LEU B 1 51 ? 18.609 36.219 23.531 1 64.62 51 LEU B C 1
ATOM 4806 O O . LEU B 1 51 ? 19.453 35.5 24.094 1 64.62 51 LEU B O 1
ATOM 4810 N N . LEU B 1 52 ? 17.484 35.812 22.969 1 64.31 52 LEU B N 1
ATOM 4811 C CA . LEU B 1 52 ? 17.203 34.375 22.969 1 64.31 52 LEU B CA 1
ATOM 4812 C C . LEU B 1 52 ? 18.219 33.625 22.125 1 64.31 52 LEU B C 1
ATOM 4814 O O . LEU B 1 52 ? 18.625 32.531 22.469 1 64.31 52 LEU B O 1
ATOM 4818 N N . GLY B 1 53 ? 18.594 34.188 21.172 1 55.91 53 GLY B N 1
ATOM 4819 C CA . GLY B 1 53 ? 19.641 33.625 20.328 1 55.91 53 GLY B CA 1
ATOM 4820 C C . GLY B 1 53 ? 20.969 33.469 21.062 1 55.91 53 GLY B C 1
ATOM 4821 O O . GLY B 1 53 ? 21.75 32.594 20.734 1 55.91 53 GLY B O 1
ATOM 4822 N N . TYR B 1 54 ? 21.078 34.219 22.203 1 54 54 TYR B N 1
ATOM 4823 C CA . TYR B 1 54 ? 22.266 34.125 23.047 1 54 54 TYR B CA 1
ATOM 4824 C C . TYR B 1 54 ? 22.031 33.188 24.219 1 54 54 TYR B C 1
ATOM 4826 O O . TYR B 1 54 ? 22.734 33.281 25.234 1 54 54 TYR B O 1
ATOM 4834 N N . SER B 1 55 ? 21.062 32.406 23.984 1 55.31 55 SER B N 1
ATOM 4835 C CA . SER B 1 55 ? 20.656 31.391 24.953 1 55.31 55 SER B CA 1
ATOM 4836 C C . SER B 1 55 ? 20.406 32.031 26.328 1 55.31 55 SER B C 1
ATOM 4838 O O . SER B 1 55 ? 20.641 31.391 27.359 1 55.31 55 SER B O 1
ATOM 4840 N N . LEU B 1 56 ? 20.078 33.156 26.188 1 64.62 56 LEU B N 1
ATOM 4841 C CA . LEU B 1 56 ? 19.625 33.75 27.438 1 64.62 56 LEU B CA 1
ATOM 4842 C C . LEU B 1 56 ? 18.125 33.531 27.625 1 64.62 56 LEU B C 1
ATOM 4844 O O . LEU B 1 56 ? 17.391 33.438 26.656 1 64.62 56 LEU B O 1
ATOM 4848 N N . ASP B 1 57 ? 17.797 33.438 28.875 1 74.38 57 ASP B N 1
ATOM 4849 C CA . ASP B 1 57 ? 16.375 33.344 29.203 1 74.38 57 ASP B CA 1
ATOM 4850 C C . ASP B 1 57 ? 15.703 34.688 29.094 1 74.38 57 ASP B C 1
ATOM 4852 O O . ASP B 1 57 ? 15.578 35.406 30.094 1 74.38 57 ASP B O 1
ATOM 4856 N N . ALA B 1 58 ? 15.312 35.031 27.844 1 74 58 ALA B N 1
ATOM 4857 C CA . ALA B 1 58 ? 14.773 36.344 27.562 1 74 58 ALA B CA 1
ATOM 4858 C C . ALA B 1 58 ? 13.266 36.281 27.328 1 74 58 ALA B C 1
ATOM 4860 O O . ALA B 1 58 ? 12.773 35.312 26.719 1 74 58 ALA B O 1
ATOM 4861 N N . TRP B 1 59 ? 12.648 37.375 27.766 1 78.38 59 TRP B N 1
ATOM 4862 C CA . TRP B 1 59 ? 11.203 37.5 27.688 1 78.38 59 TRP B CA 1
ATOM 4863 C C . TRP B 1 59 ? 10.805 38.906 27.281 1 78.38 59 TRP B C 1
ATOM 4865 O O . TRP B 1 59 ? 11.391 39.875 27.766 1 78.38 59 TRP B O 1
ATOM 4875 N N . VAL B 1 60 ? 9.922 38.969 26.375 1 78.88 60 VAL B N 1
ATOM 4876 C CA . VAL B 1 60 ? 9.32 40.281 26.109 1 78.88 60 VAL B CA 1
ATOM 4877 C C . VAL B 1 60 ? 8.312 40.625 27.203 1 78.88 60 VAL B C 1
ATOM 4879 O O . VAL B 1 60 ? 7.473 39.781 27.562 1 78.88 60 VAL B O 1
ATOM 4882 N N . CYS B 1 61 ? 8.438 41.812 27.656 1 81.06 61 CYS B N 1
ATOM 4883 C CA . CYS B 1 61 ? 7.508 42.312 28.656 1 81.06 61 CYS B CA 1
ATOM 4884 C C . CYS B 1 61 ? 6.625 43.406 28.078 1 81.06 61 CYS B C 1
ATOM 4886 O O . CYS B 1 61 ? 7.125 44.375 27.469 1 81.06 61 CYS B O 1
ATOM 4888 N N . LEU B 1 62 ? 5.383 43.188 28.219 1 79.5 62 LEU B N 1
ATOM 4889 C CA . LEU B 1 62 ? 4.406 44.219 27.891 1 79.5 62 LEU B CA 1
ATOM 4890 C C . LEU B 1 62 ? 3.832 44.844 29.156 1 79.5 62 LEU B C 1
ATOM 4892 O O . LEU B 1 62 ? 3.504 44.125 30.109 1 79.5 62 LEU B O 1
ATOM 4896 N N . GLY B 1 63 ? 3.811 46.125 29.109 1 80.38 63 GLY B N 1
ATOM 4897 C CA . GLY B 1 63 ? 3.254 46.875 30.234 1 80.38 63 GLY B CA 1
ATOM 4898 C C . GLY B 1 63 ? 3.168 48.375 29.969 1 80.38 63 GLY B C 1
ATOM 4899 O O . GLY B 1 63 ? 2.975 48.781 28.828 1 80.38 63 GLY B O 1
ATOM 4900 N N . THR B 1 64 ? 3.277 49.156 31.062 1 79.31 64 THR B N 1
ATOM 4901 C CA . THR B 1 64 ? 3.182 50.594 30.922 1 79.31 64 THR B CA 1
ATOM 4902 C C . THR B 1 64 ? 4.43 51.281 31.484 1 79.31 64 THR B C 1
ATOM 4904 O O . THR B 1 64 ? 5.07 50.75 32.406 1 79.31 64 THR B O 1
ATOM 4907 N N . ASP B 1 65 ? 4.766 52.406 30.875 1 78 65 ASP B N 1
ATOM 4908 C CA . ASP B 1 65 ? 5.918 53.156 31.359 1 78 65 ASP B CA 1
ATOM 4909 C C . ASP B 1 65 ? 5.535 54.094 32.5 1 78 65 ASP B C 1
ATOM 4911 O O . ASP B 1 65 ? 4.414 54.031 33 1 78 65 ASP B O 1
ATOM 4915 N N . ASP B 1 66 ? 6.523 54.906 32.875 1 76.38 66 ASP B N 1
ATOM 4916 C CA . ASP B 1 66 ? 6.352 55.812 34.031 1 76.38 66 ASP B CA 1
ATOM 4917 C C . ASP B 1 66 ? 5.238 56.812 33.75 1 76.38 66 ASP B C 1
ATOM 4919 O O . ASP B 1 66 ? 4.707 57.406 34.719 1 76.38 66 ASP B O 1
ATOM 4923 N N . LYS B 1 67 ? 4.883 57.031 32.5 1 74.25 67 LYS B N 1
ATOM 4924 C CA . LYS B 1 67 ? 3.809 57.969 32.188 1 74.25 67 LYS B CA 1
ATOM 4925 C C . LYS B 1 67 ? 2.486 57.25 31.984 1 74.25 67 LYS B C 1
ATOM 4927 O O . LYS B 1 67 ? 1.486 57.844 31.594 1 74.25 67 LYS B O 1
ATOM 4932 N N . GLY B 1 68 ? 2.422 55.969 32.25 1 71 68 GLY B N 1
ATOM 4933 C CA . GLY B 1 68 ? 1.214 55.156 32.094 1 71 68 GLY B CA 1
ATOM 4934 C C . GLY B 1 68 ? 0.94 54.781 30.641 1 71 68 GLY B C 1
ATOM 4935 O O . GLY B 1 68 ? -0.162 54.312 30.312 1 71 68 GLY B O 1
ATOM 4936 N N . LEU B 1 69 ? 1.794 55 29.812 1 69.5 69 LEU B N 1
ATOM 4937 C CA . LEU B 1 69 ? 1.615 54.625 28.422 1 69.5 69 LEU B CA 1
ATOM 4938 C C . LEU B 1 69 ? 2.096 53.219 28.156 1 69.5 69 LEU B C 1
ATOM 4940 O O . LEU B 1 69 ? 3.068 52.75 28.766 1 69.5 69 LEU B O 1
ATOM 4944 N N . ALA B 1 70 ? 1.402 52.562 27.219 1 73.88 70 ALA B N 1
ATOM 4945 C CA . ALA B 1 70 ? 1.787 51.188 26.828 1 73.88 70 ALA B CA 1
ATOM 4946 C C . ALA B 1 70 ? 3.229 51.156 26.328 1 73.88 70 ALA B C 1
ATOM 4948 O O . ALA B 1 70 ? 3.648 52.031 25.547 1 73.88 70 ALA B O 1
ATOM 4949 N N . HIS B 1 71 ? 3.898 50.25 26.922 1 76.88 71 HIS B N 1
ATOM 4950 C CA . HIS B 1 71 ? 5.309 50.094 26.578 1 76.88 71 HIS B CA 1
ATOM 4951 C C . HIS B 1 71 ? 5.715 48.625 26.531 1 76.88 71 HIS B C 1
ATOM 4953 O O . HIS B 1 71 ? 5 47.75 27.047 1 76.88 71 HIS B O 1
ATOM 4959 N N . ALA B 1 72 ? 6.805 48.375 25.75 1 79.81 72 ALA B N 1
ATOM 4960 C CA . ALA B 1 72 ? 7.375 47.031 25.688 1 79.81 72 ALA B CA 1
ATOM 4961 C C . ALA B 1 72 ? 8.883 47.062 25.938 1 79.81 72 ALA B C 1
ATOM 4963 O O . ALA B 1 72 ? 9.578 47.969 25.484 1 79.81 72 ALA B O 1
ATOM 4964 N N . TRP B 1 73 ? 9.352 46.062 26.797 1 81.44 73 TRP B N 1
ATOM 4965 C CA . TRP B 1 73 ? 10.781 45.875 27.062 1 81.44 73 TRP B CA 1
ATOM 4966 C C . TRP B 1 73 ? 11.141 44.406 27.188 1 81.44 73 TRP B C 1
ATOM 4968 O O . TRP B 1 73 ? 10.281 43.531 27.031 1 81.44 73 TRP B O 1
ATOM 4978 N N . VAL B 1 74 ? 12.453 44.188 27.375 1 81.62 74 VAL B N 1
ATOM 4979 C CA . VAL B 1 74 ? 12.891 42.781 27.422 1 81.62 74 VAL B CA 1
ATOM 4980 C C . VAL B 1 74 ? 13.492 42.469 28.797 1 81.62 74 VAL B C 1
ATOM 4982 O O . VAL B 1 74 ? 14.273 43.281 29.328 1 81.62 74 VAL B O 1
ATOM 4985 N N . LEU B 1 75 ? 12.953 41.312 29.25 1 83.06 75 LEU B N 1
ATOM 4986 C CA . LEU B 1 75 ? 13.445 40.781 30.516 1 83.06 75 LEU B CA 1
ATOM 4987 C C . LEU B 1 75 ? 14.375 39.594 30.281 1 83.06 75 LEU B C 1
ATOM 4989 O O . LEU B 1 75 ? 14.078 38.719 29.469 1 83.06 75 LEU B O 1
ATOM 4993 N N . VAL B 1 76 ? 15.555 39.656 31.016 1 80.19 76 VAL B N 1
ATOM 4994 C CA . VAL B 1 76 ? 16.484 38.562 30.906 1 80.19 76 VAL B CA 1
ATOM 4995 C C . VAL B 1 76 ? 16.766 38 32.312 1 80.19 76 VAL B C 1
ATOM 4997 O O . VAL B 1 76 ? 17.094 38.75 33.219 1 80.19 76 VAL B O 1
ATOM 5000 N N . ARG B 1 77 ? 16.547 36.594 32.375 1 77.25 77 ARG B N 1
ATOM 5001 C CA . ARG B 1 77 ? 16.828 35.906 33.625 1 77.25 77 ARG B CA 1
ATOM 5002 C C . ARG B 1 77 ? 18.172 35.188 33.562 1 77.25 77 ARG B C 1
ATOM 5004 O O . ARG B 1 77 ? 18.562 34.688 32.531 1 77.25 77 ARG B O 1
ATOM 5011 N N . ASP B 1 78 ? 19 35.062 34.531 1 64.94 78 ASP B N 1
ATOM 5012 C CA . ASP B 1 78 ? 20.312 34.469 34.562 1 64.94 78 ASP B CA 1
ATOM 5013 C C . ASP B 1 78 ? 20.219 32.938 34.5 1 64.94 78 ASP B C 1
ATOM 5015 O O . ASP B 1 78 ? 21.109 32.281 33.969 1 64.94 78 ASP B O 1
ATOM 5019 N N . ARG B 1 79 ? 19.438 32.031 35.25 1 54.19 79 ARG B N 1
ATOM 5020 C CA . ARG B 1 79 ? 19.406 30.562 35.188 1 54.19 79 ARG B CA 1
ATOM 5021 C C . ARG B 1 79 ? 18.047 30.047 34.75 1 54.19 79 ARG B C 1
ATOM 5023 O O . ARG B 1 79 ? 17.016 30.453 35.312 1 54.19 79 ARG B O 1
ATOM 5030 N N . ALA B 1 80 ? 17.891 29.312 33.5 1 47.38 80 ALA B N 1
ATOM 5031 C CA . ALA B 1 80 ? 16.641 28.75 33 1 47.38 80 ALA B CA 1
ATOM 5032 C C . ALA B 1 80 ? 16.031 27.766 34 1 47.38 80 ALA B C 1
ATOM 5034 O O . ALA B 1 80 ? 14.812 27.672 34.125 1 47.38 80 ALA B O 1
ATOM 5035 N N . ASP B 1 81 ? 16.703 26.797 34.531 1 42.31 81 ASP B N 1
ATOM 5036 C CA . ASP B 1 81 ? 16.25 25.672 35.312 1 42.31 81 ASP B CA 1
ATOM 5037 C C . ASP B 1 81 ? 15.914 26.109 36.75 1 42.31 81 ASP B C 1
ATOM 5039 O O . ASP B 1 81 ? 15.492 25.281 37.562 1 42.31 81 ASP B O 1
ATOM 5043 N N . ALA B 1 82 ? 16.5 27.234 37.312 1 40.31 82 ALA B N 1
ATOM 5044 C CA . ALA B 1 82 ? 16.391 27.375 38.75 1 40.31 82 ALA B CA 1
ATOM 5045 C C . ALA B 1 82 ? 15.031 27.969 39.156 1 40.31 82 ALA B C 1
ATOM 5047 O O . ALA B 1 82 ? 14.492 28.812 38.438 1 40.31 82 ALA B O 1
ATOM 5048 N N . SER B 1 83 ? 14.219 27.453 40.062 1 44.47 83 SER B N 1
ATOM 5049 C CA . SER B 1 83 ? 12.977 27.906 40.688 1 44.47 83 SER B CA 1
ATOM 5050 C C . SER B 1 83 ? 12.992 29.406 40.938 1 44.47 83 SER B C 1
ATOM 5052 O O . SER B 1 83 ? 11.984 30.094 40.719 1 44.47 83 SER B O 1
ATOM 5054 N N . THR B 1 84 ? 14.109 30.016 41.594 1 49.72 84 THR B N 1
ATOM 5055 C CA . THR B 1 84 ? 14.195 31.422 41.938 1 49.72 84 THR B CA 1
ATOM 5056 C C . THR B 1 84 ? 15.297 32.125 41.156 1 49.72 84 THR B C 1
ATOM 5058 O O . THR B 1 84 ? 16.484 31.781 41.312 1 49.72 84 THR B O 1
ATOM 5061 N N . PRO B 1 85 ? 15.016 32.844 40.062 1 54.12 85 PRO B N 1
ATOM 5062 C CA . PRO B 1 85 ? 16.094 33.531 39.344 1 54.12 85 PRO B CA 1
ATOM 5063 C C . PRO B 1 85 ? 16.922 34.438 40.25 1 54.12 85 PRO B C 1
ATOM 5065 O O . PRO B 1 85 ? 16.375 35.125 41.094 1 54.12 85 PRO B O 1
ATOM 5068 N N . ALA B 1 86 ? 18.219 34.219 40.5 1 58.31 86 ALA B N 1
ATOM 5069 C CA . ALA B 1 86 ? 19.047 35.031 41.406 1 58.31 86 ALA B CA 1
ATOM 5070 C C . ALA B 1 86 ? 19.109 36.5 40.938 1 58.31 86 ALA B C 1
ATOM 5072 O O . ALA B 1 86 ? 19.156 37.406 41.75 1 58.31 86 ALA B O 1
ATOM 5073 N N . GLN B 1 87 ? 19.172 36.781 39.531 1 72.06 87 GLN B N 1
ATOM 5074 C CA . GLN B 1 87 ? 19.25 38.125 39.062 1 72.06 87 GLN B CA 1
ATOM 5075 C C . GLN B 1 87 ? 18.406 38.312 37.781 1 72.06 87 GLN B C 1
ATOM 5077 O O . GLN B 1 87 ? 18.438 37.469 36.875 1 72.06 87 GLN B O 1
ATOM 5082 N N . VAL B 1 88 ? 17.375 39.344 37.781 1 78.19 88 VAL B N 1
ATOM 5083 C CA . VAL B 1 88 ? 16.531 39.719 36.656 1 78.19 88 VAL B CA 1
ATOM 5084 C C . VAL B 1 88 ? 16.906 41.094 36.125 1 78.19 88 VAL B C 1
ATOM 5086 O O . VAL B 1 88 ? 16.984 42.062 36.906 1 78.19 88 VAL B O 1
ATOM 5089 N N . THR B 1 89 ? 17.312 41.125 34.875 1 80.88 89 THR B N 1
ATOM 5090 C CA . THR B 1 89 ? 17.688 42.375 34.25 1 80.88 89 THR B CA 1
ATOM 5091 C C . THR B 1 89 ? 16.672 42.781 33.188 1 80.88 89 THR B C 1
ATOM 5093 O O . THR B 1 89 ? 16.234 41.938 32.406 1 80.88 89 THR B O 1
ATOM 5096 N N . LEU B 1 90 ? 16.281 44.031 33.219 1 80.75 90 LEU B N 1
ATOM 5097 C CA . LEU B 1 90 ? 15.328 44.594 32.25 1 80.75 90 LEU B CA 1
ATOM 5098 C C . LEU B 1 90 ? 16.047 45.469 31.219 1 80.75 90 LEU B C 1
ATOM 5100 O O . LEU B 1 90 ? 16.922 46.281 31.578 1 80.75 90 LEU B O 1
ATOM 5104 N N . TRP B 1 91 ? 15.758 45.156 30.031 1 78.62 91 TRP B N 1
ATOM 5105 C CA . TRP B 1 91 ? 16.297 45.938 28.906 1 78.62 91 TRP B CA 1
ATOM 5106 C C . TRP B 1 91 ? 15.234 46.812 28.281 1 78.62 91 TRP B C 1
ATOM 5108 O O . TRP B 1 91 ? 14.219 46.344 27.797 1 78.62 91 TRP B O 1
ATOM 5118 N N . ASP B 1 92 ? 15.469 48.156 28.297 1 73.19 92 ASP B N 1
ATOM 5119 C CA . ASP B 1 92 ? 14.523 49.094 27.703 1 73.19 92 ASP B CA 1
ATOM 5120 C C . ASP B 1 92 ? 14.977 49.5 26.297 1 73.19 92 ASP B C 1
ATOM 5122 O O . ASP B 1 92 ? 15.984 50.219 26.141 1 73.19 92 ASP B O 1
ATOM 5126 N N . PRO B 1 93 ? 14.156 49.094 25.312 1 66.5 93 PRO B N 1
ATOM 5127 C CA . PRO B 1 93 ? 14.594 49.375 23.938 1 66.5 93 PRO B CA 1
ATOM 5128 C C . PRO B 1 93 ? 14.469 50.844 23.594 1 66.5 93 PRO B C 1
ATOM 5130 O O . PRO B 1 93 ? 15.008 51.312 22.562 1 66.5 93 PRO B O 1
ATOM 5133 N N . ARG B 1 94 ? 13.859 51.688 24.359 1 62.91 94 ARG B N 1
ATOM 5134 C CA . ARG B 1 94 ? 13.711 53.094 24.094 1 62.91 94 ARG B CA 1
ATOM 5135 C C . ARG B 1 94 ? 15.039 53.844 24.281 1 62.91 94 ARG B C 1
ATOM 5137 O O . ARG B 1 94 ? 15.375 54.719 23.5 1 62.91 94 ARG B O 1
ATOM 5144 N N . ASN B 1 95 ? 15.703 53.5 25.344 1 59.97 95 ASN B N 1
ATOM 5145 C CA . ASN B 1 95 ? 16.891 54.281 25.688 1 59.97 95 ASN B CA 1
ATOM 5146 C C . ASN B 1 95 ? 18.109 53.375 25.922 1 59.97 95 ASN B C 1
ATOM 5148 O O . ASN B 1 95 ? 19.141 53.844 26.422 1 59.97 95 ASN B O 1
ATOM 5152 N N . ALA B 1 96 ? 18.078 52.125 25.547 1 59.16 96 ALA B N 1
ATOM 5153 C CA . ALA B 1 96 ? 19.156 51.125 25.641 1 59.16 96 ALA B CA 1
ATOM 5154 C C . ALA B 1 96 ? 19.688 51 27.062 1 59.16 96 ALA B C 1
ATOM 5156 O O . ALA B 1 96 ? 20.859 50.688 27.281 1 59.16 96 ALA B O 1
ATOM 5157 N N . GLN B 1 97 ? 18.828 51.219 28.031 1 66.69 97 GLN B N 1
ATOM 5158 C CA . GLN B 1 97 ? 19.25 51.125 29.422 1 66.69 97 GLN B CA 1
ATOM 5159 C C . GLN B 1 97 ? 18.969 49.719 29.969 1 66.69 97 GLN B C 1
ATOM 5161 O O . GLN B 1 97 ? 17.984 49.094 29.609 1 66.69 97 GLN B O 1
ATOM 5166 N N . ARG B 1 98 ? 19.953 49.156 30.734 1 75.06 98 ARG B N 1
ATOM 5167 C CA . ARG B 1 98 ? 19.797 47.906 31.5 1 75.06 98 ARG B CA 1
ATOM 5168 C C . ARG B 1 98 ? 19.578 48.219 32.969 1 75.06 98 ARG B C 1
ATOM 5170 O O . ARG B 1 98 ? 20.359 48.906 33.594 1 75.06 98 ARG B O 1
ATOM 5177 N N . ILE B 1 99 ? 18.484 47.75 33.406 1 78.25 99 ILE B N 1
ATOM 5178 C CA . ILE B 1 99 ? 18.156 48 34.812 1 78.25 99 ILE B CA 1
ATOM 5179 C C . ILE B 1 99 ? 17.922 46.656 35.531 1 78.25 99 ILE B C 1
ATOM 5181 O O . ILE B 1 99 ? 17.172 45.812 35.031 1 78.25 99 ILE B O 1
ATOM 5185 N N . LYS B 1 100 ? 18.594 46.469 36.531 1 78.56 100 LYS B N 1
ATOM 5186 C CA . LYS B 1 100 ? 18.312 45.312 37.344 1 78.56 100 LYS B CA 1
ATOM 5187 C C . LYS B 1 100 ? 16.953 45.438 38.031 1 78.56 100 LYS B C 1
ATOM 5189 O O . LYS B 1 100 ? 16.531 46.531 38.406 1 78.56 100 LYS B O 1
ATOM 5194 N N . ALA B 1 101 ? 16.281 44.219 38.188 1 78.19 101 ALA B N 1
ATOM 5195 C CA . ALA B 1 101 ? 14.938 44.219 38.75 1 78.19 101 ALA B CA 1
ATOM 5196 C C . ALA B 1 101 ? 14.938 44.75 40.188 1 78.19 101 ALA B C 1
ATOM 5198 O O . ALA B 1 101 ? 13.914 45.25 40.656 1 78.19 101 ALA B O 1
ATOM 5199 N N . ASP B 1 102 ? 16.047 44.688 40.844 1 76.81 102 ASP B N 1
ATOM 5200 C CA . ASP B 1 102 ? 16.109 45.156 42.219 1 76.81 102 ASP B CA 1
ATOM 5201 C C . ASP B 1 102 ? 16.609 46.594 42.312 1 76.81 102 ASP B C 1
ATOM 5203 O O . ASP B 1 102 ? 16.688 47.156 43.375 1 76.81 102 ASP B O 1
ATOM 5207 N N . ASP B 1 103 ? 16.922 47.219 41.188 1 78.75 103 ASP B N 1
ATOM 5208 C CA . ASP B 1 103 ? 17.328 48.625 41.125 1 78.75 103 ASP B CA 1
ATOM 5209 C C . ASP B 1 103 ? 16.125 49.531 41.219 1 78.75 103 ASP B C 1
ATOM 5211 O O . ASP B 1 103 ? 15.117 49.344 40.531 1 78.75 103 ASP B O 1
ATOM 5215 N N . PRO B 1 104 ? 16.141 50.531 42.156 1 76.69 104 PRO B N 1
ATOM 5216 C CA . PRO B 1 104 ? 15.008 51.438 42.312 1 76.69 104 PRO B CA 1
ATOM 5217 C C . PRO B 1 104 ? 14.633 52.156 41.031 1 76.69 104 PRO B C 1
ATOM 5219 O O . PRO B 1 104 ? 13.5 52.625 40.875 1 76.69 104 PRO B O 1
ATOM 5222 N N . ARG B 1 105 ? 15.469 52.312 40.094 1 78.56 105 ARG B N 1
ATOM 5223 C CA . ARG B 1 105 ? 15.164 52.938 38.812 1 78.56 105 ARG B CA 1
ATOM 5224 C C . ARG B 1 105 ? 14.102 52.156 38.031 1 78.56 105 ARG B C 1
ATOM 5226 O O . ARG B 1 105 ? 13.414 52.688 37.188 1 78.56 105 ARG B O 1
ATOM 5233 N N . TYR B 1 106 ? 14.039 50.906 38.312 1 78.56 106 TYR B N 1
ATOM 5234 C CA . TYR B 1 106 ? 13.055 50.062 37.656 1 78.56 106 TYR B CA 1
ATOM 5235 C C . TYR B 1 106 ? 11.641 50.531 37.969 1 78.56 106 TYR B C 1
ATOM 5237 O O . TYR B 1 106 ? 10.82 50.688 37.062 1 78.56 106 TYR B O 1
ATOM 5245 N N . LEU B 1 107 ? 11.43 50.812 39.219 1 78.62 107 LEU B N 1
ATOM 5246 C CA . LEU B 1 107 ? 10.086 51.219 39.625 1 78.62 107 LEU B CA 1
ATOM 5247 C C . LEU B 1 107 ? 9.766 52.625 39.188 1 78.62 107 LEU B C 1
ATOM 5249 O O . LEU B 1 107 ? 8.594 53.031 39.125 1 78.62 107 LEU B O 1
ATOM 5253 N N . ARG B 1 108 ? 10.82 53.438 38.812 1 78.75 108 ARG B N 1
ATOM 5254 C CA . ARG B 1 108 ? 10.609 54.781 38.312 1 78.75 108 ARG B CA 1
ATOM 5255 C C . ARG B 1 108 ? 10.383 54.812 36.812 1 78.75 108 ARG B C 1
ATOM 5257 O O . ARG B 1 108 ? 9.781 55.719 36.281 1 78.75 108 ARG B O 1
ATOM 5264 N N . SER B 1 109 ? 10.891 53.781 36.156 1 79.75 109 SER B N 1
ATOM 5265 C CA . SER B 1 109 ? 10.844 53.781 34.719 1 79.75 109 SER B CA 1
ATOM 5266 C C . SER B 1 109 ? 9.609 53.062 34.188 1 79.75 109 SER B C 1
ATOM 5268 O O . SER B 1 109 ? 9.148 53.312 33.094 1 79.75 109 SER B O 1
ATOM 5270 N N . PHE B 1 110 ? 9.117 52.125 35.031 1 82.44 110 PHE B N 1
ATOM 5271 C CA . PHE B 1 110 ? 7.973 51.312 34.625 1 82.44 110 PHE B CA 1
ATOM 5272 C C . PHE B 1 110 ? 6.898 51.281 35.688 1 82.44 110 PHE B C 1
ATOM 5274 O O . PHE B 1 110 ? 7.211 51.406 36.875 1 82.44 110 PHE B O 1
ATOM 5281 N N . SER B 1 111 ? 5.684 51.25 35.25 1 82.19 111 SER B N 1
ATOM 5282 C CA . SER B 1 111 ? 4.578 51.312 36.188 1 82.19 111 SER B CA 1
ATOM 5283 C C . SER B 1 111 ? 3.914 49.938 36.375 1 82.19 111 SER B C 1
ATOM 5285 O O . SER B 1 111 ? 3.424 49.625 37.438 1 82.19 111 SER B O 1
ATOM 5287 N N . SER B 1 112 ? 3.768 49.188 35.281 1 80.5 112 SER B N 1
ATOM 5288 C CA . SER B 1 112 ? 3.119 47.906 35.344 1 80.5 112 SER B CA 1
ATOM 5289 C C . SER B 1 112 ? 3.729 46.906 34.375 1 80.5 112 SER B C 1
ATOM 5291 O O . SER B 1 112 ? 4.332 47.312 33.375 1 80.5 112 SER B O 1
ATOM 5293 N N . VAL B 1 113 ? 3.688 45.625 34.719 1 81.62 113 VAL B N 1
ATOM 5294 C CA . VAL B 1 113 ? 3.922 44.5 33.812 1 81.62 113 VAL B CA 1
ATOM 5295 C C . VAL B 1 113 ? 2.637 43.688 33.656 1 81.62 113 VAL B C 1
ATOM 5297 O O . VAL B 1 113 ? 2.064 43.219 34.656 1 81.62 113 VAL B O 1
ATOM 5300 N N . ASP B 1 114 ? 2.18 43.625 32.438 1 76.31 114 ASP B N 1
ATOM 5301 C CA . ASP B 1 114 ? 0.918 42.938 32.188 1 76.31 114 ASP B CA 1
ATOM 5302 C C . ASP B 1 114 ? 1.162 41.5 31.719 1 76.31 114 ASP B C 1
ATOM 5304 O O . ASP B 1 114 ? 0.496 40.562 32.156 1 76.31 114 ASP B O 1
ATOM 5308 N N . THR B 1 115 ? 1.992 41.469 30.703 1 77.19 115 THR B N 1
ATOM 5309 C CA . THR B 1 115 ? 2.254 40.188 30.062 1 77.19 115 THR B CA 1
ATOM 5310 C C . THR B 1 115 ? 3.746 40.031 29.781 1 77.19 115 THR B C 1
ATOM 5312 O O . THR B 1 115 ? 4.43 40.969 29.422 1 77.19 115 THR B O 1
ATOM 5315 N N . VAL B 1 116 ? 4.188 38.75 30.078 1 79.56 116 VAL B N 1
ATOM 5316 C CA . VAL B 1 116 ? 5.527 38.375 29.641 1 79.56 116 VAL B CA 1
ATOM 5317 C C . VAL B 1 116 ? 5.453 37.156 28.734 1 79.56 116 VAL B C 1
ATOM 5319 O O . VAL B 1 116 ? 4.656 36.25 28.969 1 79.56 116 VAL B O 1
ATOM 5322 N N . PHE B 1 117 ? 6.242 37.344 27.656 1 72.44 117 PHE B N 1
ATOM 5323 C CA . PHE B 1 117 ? 6.156 36.156 26.797 1 72.44 117 PHE B CA 1
ATOM 5324 C C . PHE B 1 117 ? 7.469 35.938 26.062 1 72.44 117 PHE B C 1
ATOM 5326 O O . PHE B 1 117 ? 8.281 36.844 25.922 1 72.44 117 PHE B O 1
ATOM 5333 N N . ASN B 1 118 ? 7.727 34.781 25.875 1 71.19 118 ASN B N 1
ATOM 5334 C CA . ASN B 1 118 ? 8.734 34.406 24.891 1 71.19 118 ASN B CA 1
ATOM 5335 C C . ASN B 1 118 ? 8.273 33.25 24.016 1 71.19 118 ASN B C 1
ATOM 5337 O O . ASN B 1 118 ? 7.086 32.906 23.984 1 71.19 118 ASN B O 1
ATOM 5341 N N . HIS B 1 119 ? 9.32 32.781 23.328 1 54.69 119 HIS B N 1
ATOM 5342 C CA . HIS B 1 119 ? 8.945 31.75 22.359 1 54.69 119 HIS B CA 1
ATOM 5343 C C . HIS B 1 119 ? 8.359 30.516 23.047 1 54.69 119 HIS B C 1
ATOM 5345 O O . HIS B 1 119 ? 7.75 29.672 22.391 1 54.69 119 HIS B O 1
ATOM 5351 N N . GLN B 1 120 ? 8.43 30.5 24.359 1 59.88 120 GLN B N 1
ATOM 5352 C CA . GLN B 1 120 ? 8.031 29.312 25.109 1 59.88 120 GLN B CA 1
ATOM 5353 C C . GLN B 1 120 ? 6.66 29.5 25.75 1 59.88 120 GLN B C 1
ATOM 5355 O O . GLN B 1 120 ? 5.84 28.578 25.75 1 59.88 120 GLN B O 1
ATOM 5360 N N . ARG B 1 121 ? 6.445 30.547 26.344 1 66.56 121 ARG B N 1
ATOM 5361 C CA . ARG B 1 121 ? 5.25 30.734 27.156 1 66.56 121 ARG B CA 1
ATOM 5362 C C . ARG B 1 121 ? 4.848 32.219 27.203 1 66.56 121 ARG B C 1
ATOM 5364 O O . ARG B 1 121 ? 5.672 33.094 26.953 1 66.56 121 ARG B O 1
ATOM 5371 N N . ILE B 1 122 ? 3.516 32.281 27.25 1 66.62 122 ILE B N 1
ATOM 5372 C CA . ILE B 1 122 ? 2.947 33.594 27.578 1 66.62 122 ILE B CA 1
ATOM 5373 C C . ILE B 1 122 ? 2.443 33.594 29.031 1 66.62 122 ILE B C 1
ATOM 5375 O O . ILE B 1 122 ? 1.678 32.719 29.422 1 66.62 122 ILE B O 1
ATOM 5379 N N . LEU B 1 123 ? 2.895 34.5 29.703 1 74.88 123 LEU B N 1
ATOM 5380 C CA . LEU B 1 123 ? 2.502 34.594 31.109 1 74.88 123 LEU B CA 1
ATOM 5381 C C . LEU B 1 123 ? 1.869 35.969 31.391 1 74.88 123 LEU B C 1
ATOM 5383 O O . LEU B 1 123 ? 2.314 36.969 30.859 1 74.88 123 LEU B O 1
ATOM 5387 N N . VAL B 1 124 ? 0.793 35.844 32.062 1 74.62 124 VAL B N 1
ATOM 5388 C CA . VAL B 1 124 ? 0.096 37.062 32.438 1 74.62 124 VAL B CA 1
ATOM 5389 C C . VAL B 1 124 ? 0.422 37.406 33.906 1 74.62 124 VAL B C 1
ATOM 5391 O O . VAL B 1 124 ? 0.385 36.531 34.781 1 74.62 124 VAL B O 1
ATOM 5394 N N . CYS B 1 125 ? 0.708 38.656 34.156 1 78.44 125 CYS B N 1
ATOM 5395 C CA . CYS B 1 125 ? 1.045 39.094 35.5 1 78.44 125 CYS B CA 1
ATOM 5396 C C . CYS B 1 125 ? -0.209 39.469 36.281 1 78.44 125 CYS B C 1
ATOM 5398 O O . CYS B 1 125 ? -1.026 40.25 35.812 1 78.44 125 CYS B O 1
ATOM 5400 N N . HIS B 1 126 ? -0.404 38.938 37.469 1 75.5 126 HIS B N 1
ATOM 5401 C CA . HIS B 1 126 ? -1.564 39.219 38.312 1 75.5 126 HIS B CA 1
ATOM 5402 C C . HIS B 1 126 ? -1.242 40.281 39.344 1 75.5 126 HIS B C 1
ATOM 5404 O O . HIS B 1 126 ? -2.137 40.75 40.062 1 75.5 126 HIS B O 1
ATOM 5410 N N . GLU B 1 127 ? -0.046 40.656 39.375 1 77.38 127 GLU B N 1
ATOM 5411 C CA . GLU B 1 127 ? 0.337 41.656 40.375 1 77.38 127 GLU B CA 1
ATOM 5412 C C . GLU B 1 127 ? 0.116 43.062 39.844 1 77.38 127 GLU B C 1
ATOM 5414 O O . GLU B 1 127 ? 0.513 43.375 38.719 1 77.38 127 GLU B O 1
ATOM 5419 N N . GLU B 1 128 ? -0.604 43.812 40.531 1 71.75 128 GLU B N 1
ATOM 5420 C CA . GLU B 1 128 ? -0.938 45.188 40.094 1 71.75 128 GLU B CA 1
ATOM 5421 C C . GLU B 1 128 ? 0.219 46.125 40.344 1 71.75 128 GLU B C 1
ATOM 5423 O O . GLU B 1 128 ? 0.434 47.062 39.562 1 71.75 128 GLU B O 1
ATOM 5428 N N . GLU B 1 129 ? 0.945 46 41.469 1 75.81 129 GLU B N 1
ATOM 5429 C CA . GLU B 1 129 ? 2.057 46.875 41.781 1 75.81 129 GLU B CA 1
ATOM 5430 C C . GLU B 1 129 ? 3.393 46.281 41.375 1 75.81 129 GLU B C 1
ATOM 5432 O O . GLU B 1 129 ? 3.715 45.156 41.75 1 75.81 129 GLU B O 1
ATOM 5437 N N . LEU B 1 130 ? 4.164 46.969 40.625 1 79.19 130 LEU B N 1
ATOM 5438 C CA . LEU B 1 130 ? 5.43 46.5 40.062 1 79.19 130 LEU B CA 1
ATOM 5439 C C . LEU B 1 130 ? 6.387 46.062 41.156 1 79.19 130 LEU B C 1
ATOM 5441 O O . LEU B 1 130 ? 7.176 45.125 40.969 1 79.19 130 LEU B O 1
ATOM 5445 N N . GLN B 1 131 ? 6.312 46.656 42.344 1 78.25 131 GLN B N 1
ATOM 5446 C CA . GLN B 1 131 ? 7.227 46.375 43.438 1 78.25 131 GLN B CA 1
ATOM 5447 C C . GLN B 1 131 ? 7.008 44.938 43.969 1 78.25 131 GLN B C 1
ATOM 5449 O O . GLN B 1 131 ? 7.91 44.375 44.562 1 78.25 131 GLN B O 1
ATOM 5454 N N . HIS B 1 132 ? 5.852 44.406 43.719 1 78.12 132 HIS B N 1
ATOM 5455 C CA . HIS B 1 132 ? 5.535 43.094 44.281 1 78.12 132 HIS B CA 1
ATOM 5456 C C . HIS B 1 132 ? 5.707 42 43.219 1 78.12 132 HIS B C 1
ATOM 5458 O O . HIS B 1 132 ? 5.465 40.812 43.5 1 78.12 132 HIS B O 1
ATOM 5464 N N . VAL B 1 133 ? 6.062 42.312 42.031 1 78.44 133 VAL B N 1
ATOM 5465 C CA . VAL B 1 133 ? 6.18 41.312 41 1 78.44 133 VAL B CA 1
ATOM 5466 C C . VAL B 1 133 ? 7.438 40.469 41.219 1 78.44 133 VAL B C 1
ATOM 5468 O O . VAL B 1 133 ? 8.531 41.031 41.375 1 78.44 133 VAL B O 1
ATOM 5471 N N . CYS B 1 134 ? 7.207 39.156 41.312 1 77.94 134 CYS B N 1
ATOM 5472 C CA . CYS B 1 134 ? 8.305 38.188 41.375 1 77.94 134 CYS B CA 1
ATOM 5473 C C . CYS B 1 134 ? 8.57 37.594 40 1 77.94 134 CYS B C 1
ATOM 5475 O O . CYS B 1 134 ? 7.648 37.094 39.344 1 77.94 134 CYS B O 1
ATOM 5477 N N . TYR B 1 135 ? 9.758 37.688 39.531 1 78.5 135 TYR B N 1
ATOM 5478 C CA . TYR B 1 135 ? 10.023 37.188 38.156 1 78.5 135 TYR B CA 1
ATOM 5479 C C . TYR B 1 135 ? 10.461 35.75 38.188 1 78.5 135 TYR B C 1
ATOM 5481 O O . TYR B 1 135 ? 11.234 35.312 37.344 1 78.5 135 TYR B O 1
ATOM 5489 N N . ASP B 1 136 ? 10.07 35.062 39.188 1 75.5 136 ASP B N 1
ATOM 5490 C CA . ASP B 1 136 ? 9.945 33.625 39.156 1 75.5 136 ASP B CA 1
ATOM 5491 C C . ASP B 1 136 ? 8.633 33.188 38.5 1 75.5 136 ASP B C 1
ATOM 5493 O O . ASP B 1 136 ? 7.574 33.25 39.125 1 75.5 136 ASP B O 1
ATOM 5497 N N . PHE B 1 137 ? 8.719 32.656 37.281 1 76.44 137 PHE B N 1
ATOM 5498 C CA . PHE B 1 137 ? 7.523 32.469 36.469 1 76.44 137 PHE B CA 1
ATOM 5499 C C . PHE B 1 137 ? 6.762 31.234 36.938 1 76.44 137 PHE B C 1
ATOM 5501 O O . PHE B 1 137 ? 5.656 30.953 36.469 1 76.44 137 PHE B O 1
ATOM 5508 N N . SER B 1 138 ? 7.344 30.531 37.875 1 74.62 138 SER B N 1
ATOM 5509 C CA . SER B 1 138 ? 6.645 29.391 38.5 1 74.62 138 SER B CA 1
ATOM 5510 C C . SER B 1 138 ? 5.824 29.828 39.688 1 74.62 138 SER B C 1
ATOM 5512 O O . SER B 1 138 ? 5.031 29.047 40.219 1 74.62 138 SER B O 1
ATOM 5514 N N . ASP B 1 139 ? 5.988 31.016 40.094 1 75.31 139 ASP B N 1
ATOM 5515 C CA . ASP B 1 139 ? 5.262 31.516 41.25 1 75.31 139 ASP B CA 1
ATOM 5516 C C . ASP B 1 139 ? 3.854 31.969 40.875 1 75.31 139 ASP B C 1
ATOM 5518 O O . ASP B 1 139 ? 3.689 33 40.219 1 75.31 139 ASP B O 1
ATOM 5522 N N . PRO B 1 140 ? 2.844 31.312 41.25 1 73.62 140 PRO B N 1
ATOM 5523 C CA . PRO B 1 140 ? 1.479 31.656 40.844 1 73.62 140 PRO B CA 1
ATOM 5524 C C . PRO B 1 140 ? 0.977 32.938 41.469 1 73.62 140 PRO B C 1
ATOM 5526 O O . PRO B 1 140 ? -0.056 33.5 41.062 1 73.62 140 PRO B O 1
ATOM 5529 N N . ARG B 1 141 ? 1.58 33.469 42.344 1 75.81 141 ARG B N 1
ATOM 5530 C CA . ARG B 1 141 ? 1.148 34.719 42.969 1 75.81 141 ARG B CA 1
ATOM 5531 C C . ARG B 1 141 ? 1.315 35.906 42 1 75.81 141 ARG B C 1
ATOM 5533 O O . ARG B 1 141 ? 0.54 36.844 42.062 1 75.81 141 ARG B O 1
ATOM 5540 N N . SER B 1 142 ? 2.33 35.75 41.156 1 77.75 142 SER B N 1
ATOM 5541 C CA . SER B 1 142 ? 2.613 36.875 40.25 1 77.75 142 SER B CA 1
ATOM 5542 C C . SER B 1 142 ? 2.246 36.5 38.812 1 77.75 142 SER B C 1
ATOM 5544 O O . SER B 1 142 ? 1.93 37.406 38.031 1 77.75 142 SER B O 1
ATOM 5546 N N . TRP B 1 143 ? 2.33 35.25 38.594 1 77 143 TRP B N 1
ATOM 5547 C CA . TRP B 1 143 ? 2.238 34.906 37.188 1 77 143 TRP B CA 1
ATOM 5548 C C . TRP B 1 143 ? 1.195 33.844 36.938 1 77 143 TRP B C 1
ATOM 5550 O O . TRP B 1 143 ? 1.108 32.875 37.719 1 77 143 TRP B O 1
ATOM 5560 N N . LEU B 1 144 ? 0.32 34 36.125 1 69.75 144 LEU B N 1
ATOM 5561 C CA . LEU B 1 144 ? -0.609 33 35.594 1 69.75 144 LEU B CA 1
ATOM 5562 C C . LEU B 1 144 ? -0.278 32.656 34.156 1 69.75 144 LEU B C 1
ATOM 5564 O O . LEU B 1 144 ? -0.068 33.531 33.312 1 69.75 144 LEU B O 1
ATOM 5568 N N . ALA B 1 145 ? -0.096 31.453 34 1 59 145 ALA B N 1
ATOM 5569 C CA . ALA B 1 145 ? 0.077 31.016 32.625 1 59 145 ALA B CA 1
ATOM 5570 C C . ALA B 1 145 ? -1.17 31.312 31.797 1 59 145 ALA B C 1
ATOM 5572 O O . ALA B 1 145 ? -2.291 31.031 32.219 1 59 145 ALA B O 1
ATOM 5573 N N . ALA B 1 146 ? -1.136 32.281 30.984 1 48.44 146 ALA B N 1
ATOM 5574 C CA . ALA B 1 146 ? -2.299 32.469 30.109 1 48.44 146 ALA B CA 1
ATOM 5575 C C . ALA B 1 146 ? -2.715 31.125 29.5 1 48.44 146 ALA B C 1
ATOM 5577 O O . ALA B 1 146 ? -1.866 30.312 29.125 1 48.44 146 ALA B O 1
ATOM 5578 N N . PRO B 1 147 ? -3.904 30.609 29.703 1 36.94 147 PRO B N 1
ATOM 5579 C CA . PRO B 1 147 ? -4.266 29.391 28.984 1 36.94 147 PRO B CA 1
ATOM 5580 C C . PRO B 1 147 ? -3.701 29.375 27.562 1 36.94 147 PRO B C 1
ATOM 5582 O O . PRO B 1 147 ? -3.832 30.344 26.828 1 36.94 147 PRO B O 1
ATOM 5585 N N . VAL B 1 148 ? -2.602 28.938 27.422 1 32.53 148 VAL B N 1
ATOM 5586 C CA . VAL B 1 148 ? -2.25 28.734 26.016 1 32.53 148 VAL B CA 1
ATOM 5587 C C . VAL B 1 148 ? -3.43 28.109 25.281 1 32.53 148 VAL B C 1
ATOM 5589 O O . VAL B 1 148 ? -3.783 26.953 25.531 1 32.53 148 VAL B O 1
ATOM 5592 N N . ASP B 1 149 ? -4.508 28.547 25.188 1 28.72 149 ASP B N 1
ATOM 5593 C CA . ASP B 1 149 ? -5.348 27.938 24.156 1 28.72 149 ASP B CA 1
ATOM 5594 C C . ASP B 1 149 ? -4.508 27.469 22.969 1 28.72 149 ASP B C 1
ATOM 5596 O O . ASP B 1 149 ? -3.574 28.156 22.562 1 28.72 149 ASP B O 1
ATOM 5600 N N . GLN B 1 150 ? -4.367 26.219 22.859 1 27.94 150 GLN B N 1
ATOM 5601 C CA . GLN B 1 150 ? -3.549 25.609 21.812 1 27.94 150 GLN B CA 1
ATOM 5602 C C . GLN B 1 150 ? -3.496 26.5 20.578 1 27.94 150 GLN B C 1
ATOM 5604 O O . GLN B 1 150 ? -2.998 26.078 19.531 1 27.94 150 GLN B O 1
ATOM 5609 N N . GLU B 1 151 ? -4.258 27.469 20.469 1 26.52 151 GLU B N 1
ATOM 5610 C CA . GLU B 1 151 ? -4.156 28.422 19.359 1 26.52 151 GLU B CA 1
ATOM 5611 C C . GLU B 1 151 ? -2.902 29.281 19.484 1 26.52 151 GLU B C 1
ATOM 5613 O O . GLU B 1 151 ? -2.918 30.312 20.172 1 26.52 151 GLU B O 1
ATOM 5618 N N . ALA B 1 152 ? -1.88 28.734 19.859 1 25.89 152 ALA B N 1
ATOM 5619 C CA . ALA B 1 152 ? -0.66 29.531 19.953 1 25.89 152 ALA B CA 1
ATOM 5620 C C . ALA B 1 152 ? -0.616 30.594 18.859 1 25.89 152 ALA B C 1
ATOM 5622 O O . ALA B 1 152 ? -0.846 30.312 17.688 1 25.89 152 ALA B O 1
ATOM 5623 N N . PRO B 1 153 ? -0.821 31.766 19.172 1 24.45 153 PRO B N 1
ATOM 5624 C CA . PRO B 1 153 ? -0.548 32.812 18.203 1 24.45 153 PRO B CA 1
ATOM 5625 C C . PRO B 1 153 ? 0.857 32.719 17.609 1 24.45 153 PRO B C 1
ATOM 5627 O O . PRO B 1 153 ? 1.846 32.781 18.344 1 24.45 153 PRO B O 1
ATOM 5630 N N . VAL B 1 154 ? 1.153 31.766 16.875 1 23.52 154 VAL B N 1
ATOM 5631 C CA . VAL B 1 154 ? 2.354 31.906 16.062 1 23.52 154 VAL B CA 1
ATOM 5632 C C . VAL B 1 154 ? 2.488 33.375 15.594 1 23.52 154 VAL B C 1
ATOM 5634 O O . VAL B 1 154 ? 1.565 33.906 15 1 23.52 154 VAL B O 1
ATOM 5637 N N . VAL B 1 155 ? 3.094 34.125 16.312 1 23.78 155 VAL B N 1
ATOM 5638 C CA . VAL B 1 155 ? 3.572 35.438 15.914 1 23.78 155 VAL B CA 1
ATOM 5639 C C . VAL B 1 155 ? 4.129 35.375 14.492 1 23.78 155 VAL B C 1
ATOM 5641 O O . VAL B 1 155 ? 5.281 35 14.289 1 23.78 155 VAL B O 1
ATOM 5644 N N . GLY B 1 156 ? 3.652 34.531 13.664 1 21.83 156 GLY B N 1
ATOM 5645 C CA . GLY B 1 156 ? 3.9 34.719 12.242 1 21.83 156 GLY B CA 1
ATOM 5646 C C . GLY B 1 156 ? 3.68 36.156 11.805 1 21.83 156 GLY B C 1
ATOM 5647 O O . GLY B 1 156 ? 2.906 36.906 12.43 1 21.83 156 GLY B O 1
ATOM 5648 N N . ALA B 1 157 ? 4.723 36.812 11.383 1 21.91 157 ALA B N 1
ATOM 5649 C CA . ALA B 1 157 ? 4.551 38.031 10.555 1 21.91 157 ALA B CA 1
ATOM 5650 C C . ALA B 1 157 ? 3.24 37.969 9.773 1 21.91 157 ALA B C 1
ATOM 5652 O O . ALA B 1 157 ? 3.018 37.031 8.992 1 21.91 157 ALA B O 1
ATOM 5653 N N . GLU B 1 158 ? 2.234 38.25 10.305 1 22.95 158 GLU B N 1
ATOM 5654 C CA . GLU B 1 158 ? 0.972 38.5 9.617 1 22.95 158 GLU B CA 1
ATOM 5655 C C . GLU B 1 158 ? 1.175 39.469 8.438 1 22.95 158 GLU B C 1
ATOM 5657 O O . GLU B 1 158 ? 1.273 40.688 8.617 1 22.95 158 GLU B O 1
ATOM 5662 N N . VAL B 1 159 ? 2.164 39.281 7.602 1 21.42 159 VAL B N 1
ATOM 5663 C CA . VAL B 1 159 ? 1.835 40 6.387 1 21.42 159 VAL B CA 1
ATOM 5664 C C . VAL B 1 159 ? 0.339 39.906 6.102 1 21.42 159 VAL B C 1
ATOM 5666 O O . VAL B 1 159 ? -0.226 38.812 6.145 1 21.42 159 VAL B O 1
ATOM 5669 N N . ALA B 1 160 ? -0.379 40.875 6.324 1 24.27 160 ALA B N 1
ATOM 5670 C CA . ALA B 1 160 ? -1.781 41 5.93 1 24.27 160 ALA B CA 1
ATOM 5671 C C . ALA B 1 160 ? -2.037 40.281 4.602 1 24.27 160 ALA B C 1
ATOM 5673 O O . ALA B 1 160 ? -1.993 40.906 3.539 1 24.27 160 ALA B O 1
ATOM 5674 N N . ILE B 1 161 ? -1.202 39.406 4.105 1 22.78 161 ILE B N 1
ATOM 5675 C CA . ILE B 1 161 ? -1.96 38.906 2.961 1 22.78 161 ILE B CA 1
ATOM 5676 C C . ILE B 1 161 ? -3.41 38.656 3.371 1 22.78 161 ILE B C 1
ATOM 5678 O O . ILE B 1 161 ? -3.68 38.219 4.492 1 22.78 161 ILE B O 1
ATOM 5682 N N . GLN B 1 162 ? -4.367 39.219 2.648 1 21.64 162 GLN B N 1
ATOM 5683 C CA . GLN B 1 162 ? -5.812 39.031 2.691 1 21.64 162 GLN B CA 1
ATOM 5684 C C . GLN B 1 162 ? -6.172 37.656 3.195 1 21.64 162 GLN B C 1
ATOM 5686 O O . GLN B 1 162 ? -5.742 36.656 2.617 1 21.64 162 GLN B O 1
ATOM 5691 N N . LYS B 1 163 ? -6.383 37.5 4.465 1 27.23 163 LYS B N 1
ATOM 5692 C CA . LYS B 1 163 ? -7.199 36.562 5.262 1 27.23 163 LYS B CA 1
ATOM 5693 C C . LYS B 1 163 ? -8.336 36 4.43 1 27.23 163 LYS B C 1
ATOM 5695 O O . LYS B 1 163 ? -9.25 36.688 4.02 1 27.23 163 LYS B O 1
ATOM 5700 N N . GLY B 1 164 ? -8.008 35.188 3.428 1 27.62 164 GLY B N 1
ATOM 5701 C CA . GLY B 1 164 ? -9.211 34.438 3.055 1 27.62 164 GLY B CA 1
ATOM 5702 C C . GLY B 1 164 ? -10.102 34.125 4.238 1 27.62 164 GLY B C 1
ATOM 5703 O O . GLY B 1 164 ? -9.633 34.031 5.375 1 27.62 164 GLY B O 1
ATOM 5704 N N . LEU B 1 165 ? -11.414 34.688 4.297 1 27.56 165 LEU B N 1
ATOM 5705 C CA . LEU B 1 165 ? -12.547 34.594 5.215 1 27.56 165 LEU B CA 1
ATOM 5706 C C . LEU B 1 165 ? -12.547 33.281 5.965 1 27.56 165 LEU B C 1
ATOM 5708 O O . LEU B 1 165 ? -12.242 32.219 5.387 1 27.56 165 LEU B O 1
ATOM 5712 N N . PRO B 1 166 ? -12.227 33.312 7.258 1 32.56 166 PRO B N 1
ATOM 5713 C CA . PRO B 1 166 ? -12.523 32.094 8 1 32.56 166 PRO B CA 1
ATOM 5714 C C . PRO B 1 166 ? -13.594 31.234 7.332 1 32.56 166 PRO B C 1
ATOM 5716 O O . PRO B 1 166 ? -14.43 31.766 6.586 1 32.56 166 PRO B O 1
ATOM 5719 N N . PRO B 1 167 ? -13.219 30.047 7 1 35.75 167 PRO B N 1
ATOM 5720 C CA . PRO B 1 167 ? -14.422 29.359 6.539 1 35.75 167 PRO B CA 1
ATOM 5721 C C . PRO B 1 167 ? -15.68 29.812 7.266 1 35.75 167 PRO B C 1
ATOM 5723 O O . PRO B 1 167 ? -15.633 30.125 8.461 1 35.75 167 PRO B O 1
ATOM 5726 N N . MET B 1 168 ? -16.391 30.781 6.652 1 32.12 168 MET B N 1
ATOM 5727 C CA . MET B 1 168 ? -17.766 31.109 7.02 1 32.12 168 MET B CA 1
ATOM 5728 C C . MET B 1 168 ? -18.406 29.953 7.777 1 32.12 168 MET B C 1
ATOM 5730 O O . MET B 1 168 ? -18.25 28.797 7.395 1 32.12 168 MET B O 1
ATOM 5734 N N . LYS B 1 169 ? -18.734 30.219 8.898 1 36.28 169 LYS B N 1
ATOM 5735 C CA . LYS B 1 169 ? -19.625 29.406 9.719 1 36.28 169 LYS B CA 1
ATOM 5736 C C . LYS B 1 169 ? -20.391 28.406 8.867 1 36.28 169 LYS B C 1
ATOM 5738 O O . LYS B 1 169 ? -20.531 28.578 7.66 1 36.28 169 LYS B O 1
ATOM 5743 N N . LYS B 1 170 ? -21.234 27.547 9.516 1 41.62 170 LYS B N 1
ATOM 5744 C CA . LYS B 1 170 ? -22.078 26.375 9.742 1 41.62 170 LYS B CA 1
ATOM 5745 C C . LYS B 1 170 ? -23.25 26.344 8.758 1 41.62 170 LYS B C 1
ATOM 5747 O O . LYS B 1 170 ? -24.281 26.969 8.992 1 41.62 170 LYS B O 1
ATOM 5752 N N . ALA B 1 171 ? -22.844 26.406 7.668 1 45.34 171 ALA B N 1
ATOM 5753 C CA . ALA B 1 171 ? -24.109 26.125 6.996 1 45.34 171 ALA B CA 1
ATOM 5754 C C . ALA B 1 171 ? -24.75 24.859 7.539 1 45.34 171 ALA B C 1
ATOM 5756 O O . ALA B 1 171 ? -24.047 23.906 7.902 1 45.34 171 ALA B O 1
ATOM 5757 N N . THR B 1 172 ? -25.906 24.984 8.188 1 63.22 172 THR B N 1
ATOM 5758 C CA . THR B 1 172 ? -26.812 24 8.773 1 63.22 172 THR B CA 1
ATOM 5759 C C . THR B 1 172 ? -26.859 22.734 7.934 1 63.22 172 THR B C 1
ATOM 5761 O O . THR B 1 172 ? -27.5 21.75 8.32 1 63.22 172 THR B O 1
ATOM 5764 N N . GLY B 1 173 ? -25.859 22.625 6.84 1 85.38 173 GLY B N 1
ATOM 5765 C CA . GLY B 1 173 ? -25.984 21.422 6.031 1 85.38 173 GLY B CA 1
ATOM 5766 C C . GLY B 1 173 ? -24.719 20.609 5.957 1 85.38 173 GLY B C 1
ATOM 5767 O O . GLY B 1 173 ? -23.734 20.922 6.633 1 85.38 173 GLY B O 1
ATOM 5768 N N . PRO B 1 174 ? -24.688 19.5 5.293 1 94.81 174 PRO B N 1
ATOM 5769 C CA . PRO B 1 174 ? -23.5 18.672 5.125 1 94.81 174 PRO B CA 1
ATOM 5770 C C . PRO B 1 174 ? -22.312 19.438 4.551 1 94.81 174 PRO B C 1
ATOM 5772 O O . PRO B 1 174 ? -22.484 20.297 3.695 1 94.81 174 PRO B O 1
ATOM 5775 N N . SER B 1 175 ? -21.125 19.234 5.078 1 97.12 175 SER B N 1
ATOM 5776 C CA . SER B 1 175 ? -19.938 19.984 4.684 1 97.12 175 SER B CA 1
ATOM 5777 C C . SER B 1 175 ? -18.766 19.047 4.43 1 97.12 175 SER B C 1
ATOM 5779 O O . SER B 1 175 ? -18.641 18 5.059 1 97.12 175 SER B O 1
ATOM 5781 N N . VAL B 1 176 ? -17.922 19.453 3.475 1 98.5 176 VAL B N 1
ATOM 5782 C CA . VAL B 1 176 ? -16.75 18.703 3.086 1 98.5 176 VAL B CA 1
ATOM 5783 C C . VAL B 1 176 ? -15.516 19.609 3.094 1 98.5 176 VAL B C 1
ATOM 5785 O O . VAL B 1 176 ? -15.586 20.75 2.654 1 98.5 176 VAL B O 1
ATOM 5788 N N . ALA B 1 177 ? -14.414 19.172 3.643 1 98.62 177 ALA B N 1
ATOM 5789 C CA . ALA B 1 177 ? -13.117 19.828 3.514 1 98.62 177 ALA B CA 1
ATOM 5790 C C . ALA B 1 177 ? -12.273 19.156 2.432 1 98.62 177 ALA B C 1
ATOM 5792 O O . ALA B 1 177 ? -12.008 17.953 2.498 1 98.62 177 ALA B O 1
ATOM 5793 N N . ILE B 1 178 ? -11.922 19.891 1.436 1 98.75 178 ILE B N 1
ATOM 5794 C CA . ILE B 1 178 ? -10.867 19.438 0.526 1 98.75 178 ILE B CA 1
ATOM 5795 C C . ILE B 1 178 ? -9.508 19.875 1.053 1 98.75 178 ILE B C 1
ATOM 5797 O O . ILE B 1 178 ? -9.25 21.078 1.22 1 98.75 178 ILE B O 1
ATOM 5801 N N . VAL B 1 179 ? -8.68 18.984 1.353 1 98.69 179 VAL B N 1
ATOM 5802 C CA . VAL B 1 179 ? -7.32 19.234 1.833 1 98.69 179 VAL B CA 1
ATOM 5803 C C . VAL B 1 179 ? -6.309 18.734 0.796 1 98.69 179 VAL B C 1
ATOM 5805 O O . VAL B 1 179 ? -6.227 17.547 0.517 1 98.69 179 VAL B O 1
ATOM 5808 N N . TYR B 1 180 ? -5.527 19.672 0.231 1 98.25 180 TYR B N 1
ATOM 5809 C CA . TYR B 1 180 ? -4.656 19.203 -0.844 1 98.25 180 TYR B CA 1
ATOM 5810 C C . TYR B 1 180 ? -3.26 19.797 -0.707 1 98.25 180 TYR B C 1
ATOM 5812 O O . TYR B 1 180 ? -3.066 20.797 0.007 1 98.25 180 TYR B O 1
ATOM 5820 N N . TYR B 1 181 ? -2.262 19.156 -1.294 1 97.81 181 TYR B N 1
ATOM 5821 C CA . TYR B 1 181 ? -0.925 19.672 -1.571 1 97.81 181 TYR B CA 1
ATOM 5822 C C . TYR B 1 181 ? -0.649 19.703 -3.07 1 97.81 181 TYR 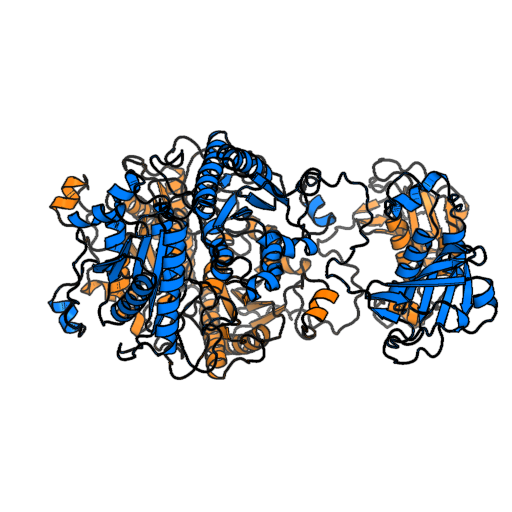B C 1
ATOM 5824 O O . TYR B 1 181 ? -0.923 18.719 -3.771 1 97.81 181 TYR B O 1
ATOM 5832 N N . SER B 1 182 ? -0.176 20.797 -3.52 1 95.94 182 SER B N 1
ATOM 5833 C CA . SER B 1 182 ? 0.154 20.953 -4.934 1 95.94 182 SER B CA 1
ATOM 5834 C C . SER B 1 182 ? 1.437 21.766 -5.113 1 95.94 182 SER B C 1
ATOM 5836 O O . SER B 1 182 ? 1.566 22.859 -4.574 1 95.94 182 SER B O 1
ATOM 5838 N N . THR B 1 183 ? 2.363 21.203 -5.875 1 91.25 183 THR B N 1
ATOM 5839 C CA . THR B 1 183 ? 3.598 21.938 -6.137 1 91.25 183 THR B CA 1
ATOM 5840 C C . THR B 1 183 ? 3.453 22.812 -7.379 1 91.25 183 THR B C 1
ATOM 5842 O O . THR B 1 183 ? 3.732 24 -7.332 1 91.25 183 THR B O 1
ATOM 5845 N N . TYR B 1 184 ? 2.906 22.25 -8.445 1 92 184 TYR B N 1
ATOM 5846 C CA . TYR B 1 184 ? 2.924 22.953 -9.727 1 92 184 TYR B CA 1
ATOM 5847 C C . TYR B 1 184 ? 1.508 23.297 -10.18 1 92 184 TYR B C 1
ATOM 5849 O O . TYR B 1 184 ? 1.3 23.703 -11.328 1 92 184 TYR B O 1
ATOM 5857 N N . GLY B 1 185 ? 0.545 22.984 -9.383 1 93.81 185 GLY B N 1
ATOM 5858 C CA . GLY B 1 185 ? -0.792 23.5 -9.641 1 93.81 185 GLY B CA 1
ATOM 5859 C C . GLY B 1 185 ? -1.738 22.438 -10.18 1 93.81 185 GLY B C 1
ATOM 5860 O O . GLY B 1 185 ? -2.953 22.641 -10.203 1 93.81 185 GLY B O 1
ATOM 5861 N N . HIS B 1 186 ? -1.3 21.281 -10.617 1 97.5 186 HIS B N 1
ATOM 5862 C CA . HIS B 1 186 ? -2.15 20.25 -11.195 1 97.5 186 HIS B CA 1
ATOM 5863 C C . HIS B 1 186 ? -3.219 19.797 -10.211 1 97.5 186 HIS B C 1
ATOM 5865 O O . HIS B 1 186 ? -4.398 19.734 -10.555 1 97.5 186 HIS B O 1
ATOM 5871 N N . VAL B 1 187 ? -2.799 19.484 -9.008 1 98.31 187 VAL B N 1
ATOM 5872 C CA . VAL B 1 187 ? -3.727 19.016 -7.988 1 98.31 187 VAL B CA 1
ATOM 5873 C C . VAL B 1 187 ? -4.734 20.109 -7.652 1 98.31 187 VAL B C 1
ATOM 5875 O O . VAL B 1 187 ? -5.906 19.828 -7.391 1 98.31 187 VAL B O 1
ATOM 5878 N N . LYS B 1 188 ? -4.324 21.344 -7.645 1 97.31 188 LYS B N 1
ATOM 5879 C CA . LYS B 1 188 ? -5.223 22.453 -7.379 1 97.31 188 LYS B CA 1
ATOM 5880 C C . LYS B 1 188 ? -6.328 22.547 -8.43 1 97.31 188 LYS B C 1
ATOM 5882 O O . LYS B 1 188 ? -7.496 22.75 -8.094 1 97.31 188 LYS B O 1
ATOM 5887 N N . VAL B 1 189 ? -5.965 22.406 -9.672 1 97.69 189 VAL B N 1
ATOM 5888 C CA . VAL B 1 189 ? -6.941 22.438 -10.758 1 97.69 189 VAL B CA 1
ATOM 5889 C C . VAL B 1 189 ? -7.957 21.312 -10.57 1 97.69 189 VAL B C 1
ATOM 5891 O O . VAL B 1 189 ? -9.164 21.531 -10.719 1 97.69 189 VAL B O 1
ATOM 5894 N N . MET B 1 190 ? -7.48 20.141 -10.219 1 98.69 190 MET B N 1
ATOM 5895 C CA . MET B 1 190 ? -8.367 19.016 -9.953 1 98.69 190 MET B CA 1
ATOM 5896 C C . MET B 1 190 ? -9.273 19.312 -8.766 1 98.69 190 MET B C 1
ATOM 5898 O O . MET B 1 190 ? -10.469 18.984 -8.789 1 98.69 190 MET B O 1
ATOM 5902 N N . ALA B 1 191 ? -8.703 19.875 -7.719 1 98.62 191 ALA B N 1
ATOM 5903 C CA . ALA B 1 191 ? -9.469 20.219 -6.52 1 98.62 191 ALA B CA 1
ATOM 5904 C C . ALA B 1 191 ? -10.617 21.156 -6.852 1 98.62 191 ALA B C 1
ATOM 5906 O O . ALA B 1 191 ? -11.727 21.016 -6.336 1 98.62 191 ALA B O 1
ATOM 5907 N N . ASP B 1 192 ? -10.344 22.125 -7.715 1 98.19 192 ASP B N 1
ATOM 5908 C CA . ASP B 1 192 ? -11.367 23.094 -8.109 1 98.19 192 ASP B CA 1
ATOM 5909 C C . ASP B 1 192 ? -12.523 22.391 -8.82 1 98.19 192 ASP B C 1
ATOM 5911 O O . ASP B 1 192 ? -13.695 22.719 -8.594 1 98.19 192 ASP B O 1
ATOM 5915 N N . GLU B 1 193 ? -12.188 21.469 -9.711 1 98.69 193 GLU B N 1
ATOM 5916 C CA . GLU B 1 193 ? -13.234 20.75 -10.438 1 98.69 193 GLU B CA 1
ATOM 5917 C C . GLU B 1 193 ? -14.031 19.844 -9.508 1 98.69 193 GLU B C 1
ATOM 5919 O O . GLU B 1 193 ? -15.242 19.703 -9.656 1 98.69 193 GLU B O 1
ATOM 5924 N N . ILE B 1 194 ? -13.359 19.188 -8.594 1 98.81 194 ILE B N 1
ATOM 5925 C CA . ILE B 1 194 ? -14.016 18.344 -7.602 1 98.81 194 ILE B CA 1
ATOM 5926 C C . ILE B 1 194 ? -14.961 19.188 -6.754 1 98.81 194 ILE B C 1
ATOM 5928 O O . ILE B 1 194 ? -16.078 18.766 -6.445 1 98.81 194 ILE B O 1
ATOM 5932 N N . LYS B 1 195 ? -14.5 20.344 -6.363 1 98.69 195 LYS B N 1
ATOM 5933 C CA . LYS B 1 195 ? -15.328 21.266 -5.582 1 98.69 195 LYS B CA 1
ATOM 5934 C C . LYS B 1 195 ? -16.641 21.562 -6.297 1 98.69 195 LYS B C 1
ATOM 5936 O O . LYS B 1 195 ? -17.703 21.594 -5.676 1 98.69 195 LYS B O 1
ATOM 5941 N N . LYS B 1 196 ? -16.578 21.781 -7.602 1 98.69 196 LYS B N 1
ATOM 5942 C CA . LYS B 1 196 ? -17.797 22.016 -8.383 1 98.69 196 LYS B CA 1
ATOM 5943 C C . LYS B 1 196 ? -18.734 20.828 -8.297 1 98.69 196 LYS B C 1
ATOM 5945 O O . LYS B 1 196 ? -19.953 21 -8.164 1 98.69 196 LYS B O 1
ATOM 5950 N N . GLY B 1 197 ? -18.172 19.641 -8.383 1 98.69 197 GLY B N 1
ATOM 5951 C CA . GLY B 1 197 ? -18.984 18.438 -8.25 1 98.69 197 GLY B CA 1
ATOM 5952 C C . GLY B 1 197 ? -19.641 18.312 -6.891 1 98.69 197 GLY B C 1
ATOM 5953 O O . GLY B 1 197 ? -20.828 17.984 -6.801 1 98.69 197 GLY B O 1
ATOM 5954 N N . LEU B 1 198 ? -18.891 18.594 -5.891 1 98.69 198 LEU B N 1
ATOM 5955 C CA . LEU B 1 198 ? -19.422 18.562 -4.531 1 98.69 198 LEU B CA 1
ATOM 5956 C C . LEU B 1 198 ? -20.547 19.578 -4.363 1 98.69 198 LEU B C 1
ATOM 5958 O O . LEU B 1 198 ? -21.641 19.234 -3.885 1 98.69 198 LEU B O 1
ATOM 5962 N N . GLU B 1 199 ? -20.344 20.75 -4.789 1 98.19 199 GLU B N 1
ATOM 5963 C CA . GLU B 1 199 ? -21.297 21.828 -4.621 1 98.19 199 GLU B CA 1
ATOM 5964 C C . GLU B 1 199 ? -22.578 21.562 -5.418 1 98.19 199 GLU B C 1
ATOM 5966 O O . GLU B 1 199 ? -23.672 21.953 -4.996 1 98.19 199 GLU B O 1
ATOM 5971 N N . SER B 1 200 ? -22.469 20.875 -6.48 1 98.25 200 SER B N 1
ATOM 5972 C CA . SER B 1 200 ? -23.625 20.547 -7.305 1 98.25 200 SER B CA 1
ATOM 5973 C C . SER B 1 200 ? -24.594 19.625 -6.562 1 98.25 200 SER B C 1
ATOM 5975 O O . SER B 1 200 ? -25.766 19.531 -6.926 1 98.25 200 SER B O 1
ATOM 5977 N N . THR B 1 201 ? -24.125 18.938 -5.547 1 97.38 201 THR B N 1
ATOM 5978 C CA . THR B 1 201 ? -24.969 18.047 -4.773 1 97.38 201 THR B CA 1
ATOM 5979 C C . THR B 1 201 ? -25.578 18.766 -3.578 1 97.38 201 THR B C 1
ATOM 5981 O O . THR B 1 201 ? -26.375 18.188 -2.836 1 97.38 201 THR B O 1
ATOM 5984 N N . GLY B 1 202 ? -25.156 20 -3.314 1 95.75 202 GLY B N 1
ATOM 5985 C CA . GLY B 1 202 ? -25.703 20.797 -2.221 1 95.75 202 GLY B CA 1
ATOM 5986 C C . GLY B 1 202 ? -24.828 20.781 -0.981 1 95.75 202 GLY B C 1
ATOM 5987 O O . GLY B 1 202 ? -25.234 21.281 0.072 1 95.75 202 GLY B O 1
ATOM 5988 N N . VAL B 1 203 ? -23.672 20.266 -1.088 1 96.69 203 VAL B N 1
ATOM 5989 C CA . VAL B 1 203 ? -22.766 20.219 0.046 1 96.69 203 VAL B CA 1
ATOM 5990 C C . VAL B 1 203 ? -21.906 21.469 0.068 1 96.69 203 VAL B C 1
ATOM 5992 O O . VAL B 1 203 ? -21.484 21.969 -0.983 1 96.69 203 VAL B O 1
ATOM 5995 N N . SER B 1 204 ? -21.656 21.984 1.264 1 96.94 204 SER B N 1
ATOM 5996 C CA . SER B 1 204 ? -20.734 23.094 1.423 1 96.94 204 SER B CA 1
ATOM 5997 C C . SER B 1 204 ? -19.281 22.609 1.42 1 96.94 204 SER B C 1
ATOM 5999 O O . SER B 1 204 ? -18.984 21.562 1.992 1 96.94 204 SER B O 1
ATOM 6001 N N . VAL B 1 205 ? -18.406 23.453 0.798 1 98 205 VAL B N 1
ATOM 6002 C CA . VAL B 1 205 ? -17.047 22.969 0.622 1 98 205 VAL B CA 1
ATOM 6003 C C . VAL B 1 205 ? -16.062 24.047 1.042 1 98 205 VAL B C 1
ATOM 6005 O O . VAL B 1 205 ? -16.203 25.219 0.672 1 98 205 VAL B O 1
ATOM 6008 N N . ASP B 1 206 ? -15.102 23.688 1.811 1 96.94 206 ASP B N 1
ATOM 6009 C CA . ASP B 1 206 ? -13.922 24.5 2.086 1 96.94 206 ASP B CA 1
ATOM 6010 C C . ASP B 1 206 ? -12.664 23.875 1.501 1 96.94 206 ASP B C 1
ATOM 6012 O O . ASP B 1 206 ? -12.508 22.656 1.526 1 96.94 206 ASP B O 1
ATOM 6016 N N . LEU B 1 207 ? -11.867 24.703 1.01 1 97.06 207 LEU B N 1
ATOM 6017 C CA . LEU B 1 207 ? -10.625 24.281 0.37 1 97.06 207 LEU B CA 1
ATOM 6018 C C . LEU B 1 207 ? -9.414 24.688 1.205 1 97.06 207 LEU B C 1
ATOM 6020 O O . LEU B 1 207 ? -9.289 25.844 1.593 1 97.06 207 LEU B O 1
ATOM 6024 N N . PHE B 1 208 ? -8.531 23.688 1.485 1 97.06 208 PHE B N 1
ATOM 6025 C CA . PHE B 1 208 ? -7.332 23.938 2.273 1 97.06 208 PHE B CA 1
ATOM 6026 C C . PHE B 1 208 ? -6.09 23.453 1.533 1 97.06 208 PHE B C 1
ATOM 6028 O O . PHE B 1 208 ? -6.125 22.422 0.866 1 97.06 208 PHE B O 1
ATOM 6035 N N . GLN B 1 209 ? -5.062 24.141 1.683 1 95.81 209 GLN B N 1
ATOM 6036 C CA . GLN B 1 209 ? -3.752 23.688 1.231 1 95.81 209 GLN B CA 1
ATOM 6037 C C . GLN B 1 209 ? -2.865 23.312 2.414 1 95.81 209 GLN B C 1
ATOM 6039 O O . GLN B 1 209 ? -2.859 24 3.438 1 95.81 209 GLN B O 1
ATOM 6044 N N . VAL B 1 210 ? -2.193 22.203 2.277 1 96.06 210 VAL B N 1
ATOM 6045 C CA . VAL B 1 210 ? -1.274 21.75 3.316 1 96.06 210 VAL B CA 1
ATOM 6046 C C . VAL B 1 210 ? 0.012 22.578 3.264 1 96.06 210 VAL B C 1
ATOM 6048 O O . VAL B 1 210 ? 0.459 22.969 2.184 1 96.06 210 VAL B O 1
ATOM 6051 N N . PRO B 1 211 ? 0.667 22.844 4.422 1 91.06 211 PRO B N 1
ATOM 6052 C CA . PRO B 1 211 ? 1.908 23.609 4.461 1 91.06 211 PRO B CA 1
ATOM 6053 C C . PRO B 1 211 ? 3.059 22.922 3.732 1 91.06 211 PRO B C 1
ATOM 6055 O O . PRO B 1 211 ? 3.135 21.688 3.719 1 91.06 211 PRO B O 1
ATOM 6058 N N . GLU B 1 212 ? 3.869 23.734 3.209 1 91.5 212 GLU B N 1
ATOM 6059 C CA . GLU B 1 212 ? 5.094 23.25 2.57 1 91.5 212 GLU B CA 1
ATOM 6060 C C . GLU B 1 212 ? 6.121 22.812 3.605 1 91.5 212 GLU B C 1
ATOM 6062 O O . GLU B 1 212 ? 6.191 23.375 4.699 1 91.5 212 GLU B O 1
ATOM 6067 N N . THR B 1 213 ? 6.914 21.781 3.258 1 90.19 213 THR B N 1
ATOM 6068 C CA . THR B 1 213 ? 7.969 21.328 4.16 1 90.19 213 THR B CA 1
ATOM 6069 C C . THR B 1 213 ? 9.344 21.656 3.578 1 90.19 213 THR B C 1
ATOM 6071 O O . THR B 1 213 ? 10.352 21.609 4.289 1 90.19 213 THR B O 1
ATOM 6074 N N . LEU B 1 214 ? 9.391 22 2.338 1 88.12 214 LEU B N 1
ATOM 6075 C CA . LEU B 1 214 ? 10.648 22.359 1.698 1 88.12 214 LEU B CA 1
ATOM 6076 C C . LEU B 1 214 ? 10.984 23.828 1.933 1 88.12 214 LEU B C 1
ATOM 6078 O O . LEU B 1 214 ? 10.086 24.672 1.969 1 88.12 214 LEU B O 1
ATOM 6082 N N . PRO B 1 215 ? 12.234 24.156 2.018 1 81 215 PRO B N 1
ATOM 6083 C CA . PRO B 1 215 ? 12.625 25.578 2.115 1 81 215 PRO B CA 1
ATOM 6084 C C . PRO B 1 215 ? 12.406 26.328 0.811 1 81 215 PRO B C 1
ATOM 6086 O O . PRO B 1 215 ? 12.391 25.734 -0.266 1 81 215 PRO B O 1
ATOM 6089 N N . PRO B 1 216 ? 12.234 27.641 0.905 1 82.19 216 PRO B N 1
ATOM 6090 C CA . PRO B 1 216 ? 11.992 28.453 -0.289 1 82.19 216 PRO B CA 1
ATOM 6091 C C . PRO B 1 216 ? 13.07 28.281 -1.354 1 82.19 216 PRO B C 1
ATOM 6093 O O . PRO B 1 216 ? 12.766 28.266 -2.549 1 82.19 216 PRO B O 1
ATOM 6096 N N . SER B 1 217 ? 14.32 28.125 -0.919 1 80.06 217 SER B N 1
ATOM 6097 C CA . SER B 1 217 ? 15.422 27.953 -1.868 1 80.06 217 SER B CA 1
ATOM 6098 C C . SER B 1 217 ? 15.25 26.688 -2.691 1 80.06 217 SER B C 1
ATOM 6100 O O . SER B 1 217 ? 15.523 26.672 -3.893 1 80.06 217 SER B O 1
ATOM 6102 N N . ALA B 1 218 ? 14.812 25.656 -2.014 1 84.56 218 ALA B N 1
ATOM 6103 C CA . ALA B 1 218 ? 14.57 24.406 -2.717 1 84.56 218 ALA B CA 1
ATOM 6104 C C . ALA B 1 218 ? 13.422 24.547 -3.709 1 84.56 218 ALA B C 1
ATOM 6106 O O . ALA B 1 218 ? 13.5 24.047 -4.836 1 84.56 218 ALA B O 1
ATOM 6107 N N . LEU B 1 219 ? 12.391 25.234 -3.373 1 87.5 219 LEU B N 1
ATOM 6108 C CA . LEU B 1 219 ? 11.234 25.453 -4.23 1 87.5 219 LEU B CA 1
ATOM 6109 C C . LEU B 1 219 ? 11.609 26.281 -5.457 1 87.5 219 LEU B C 1
ATOM 6111 O O . LEU B 1 219 ? 11.148 26 -6.566 1 87.5 219 LEU B O 1
ATOM 6115 N N . GLN B 1 220 ? 12.414 27.25 -5.203 1 81.44 220 GLN B N 1
ATOM 6116 C CA . GLN B 1 220 ? 12.891 28.094 -6.305 1 81.44 220 GLN B CA 1
ATOM 6117 C C . GLN B 1 220 ? 13.719 27.266 -7.289 1 81.44 220 GLN B C 1
ATOM 6119 O O . GLN B 1 220 ? 13.555 27.406 -8.508 1 81.44 220 GLN B O 1
ATOM 6124 N N . ALA B 1 221 ? 14.586 26.469 -6.711 1 81.12 221 ALA B N 1
ATOM 6125 C CA . ALA B 1 221 ? 15.43 25.609 -7.551 1 81.12 221 ALA B CA 1
ATOM 6126 C C . ALA B 1 221 ? 14.578 24.656 -8.391 1 81.12 221 ALA B C 1
ATOM 6128 O O . ALA B 1 221 ? 14.953 24.312 -9.508 1 81.12 221 ALA B O 1
ATOM 6129 N N . MET B 1 222 ? 13.438 24.359 -7.867 1 86.62 222 MET B N 1
ATOM 6130 C CA . MET B 1 222 ? 12.531 23.438 -8.547 1 86.62 222 MET B CA 1
ATOM 6131 C C . MET B 1 222 ? 11.641 24.172 -9.539 1 86.62 222 MET B C 1
ATOM 6133 O O . MET B 1 222 ? 10.906 23.547 -10.305 1 86.62 222 MET B O 1
ATOM 6137 N N . GLY B 1 223 ? 11.633 25.438 -9.523 1 82.69 223 GLY B N 1
ATOM 6138 C CA . GLY B 1 223 ? 10.766 26.219 -10.383 1 82.69 223 GLY B CA 1
ATOM 6139 C C . GLY B 1 223 ? 9.305 26.172 -9.961 1 82.69 223 GLY B C 1
ATOM 6140 O O . GLY B 1 223 ? 8.414 26.281 -10.797 1 82.69 223 GLY B O 1
ATOM 6141 N N . ALA B 1 224 ? 9.07 25.906 -8.727 1 87.44 224 ALA B N 1
ATOM 6142 C CA . ALA B 1 224 ? 7.707 25.844 -8.219 1 87.44 224 ALA B CA 1
ATOM 6143 C C . ALA B 1 224 ? 7.074 27.219 -8.172 1 87.44 224 ALA B C 1
ATOM 6145 O O . ALA B 1 224 ? 7.672 28.172 -7.652 1 87.44 224 ALA B O 1
ATOM 6146 N N . PRO B 1 225 ? 5.891 27.375 -8.672 1 85.31 225 PRO B N 1
ATOM 6147 C CA . PRO B 1 225 ? 5.211 28.672 -8.578 1 85.31 225 PRO B CA 1
ATOM 6148 C C . PRO B 1 225 ? 4.758 29 -7.16 1 85.31 225 PRO B C 1
ATOM 6150 O O . PRO B 1 225 ? 4.738 28.125 -6.293 1 85.31 225 PRO B O 1
ATOM 6153 N N . GLU B 1 226 ? 4.422 30.203 -7.027 1 80.38 226 GLU B N 1
ATOM 6154 C CA . GLU B 1 226 ? 3.865 30.625 -5.738 1 80.38 226 GLU B CA 1
ATOM 6155 C C . GLU B 1 226 ? 2.518 29.953 -5.484 1 80.38 226 GLU B C 1
ATOM 6157 O O . GLU B 1 226 ? 1.747 29.719 -6.418 1 80.38 226 GLU B O 1
ATOM 6162 N N . LYS B 1 227 ? 2.342 29.703 -4.219 1 83.81 227 LYS B N 1
ATOM 6163 C CA . LYS B 1 227 ? 1.056 29.109 -3.855 1 83.81 227 LYS B CA 1
ATOM 6164 C C . LYS B 1 227 ? -0.076 30.125 -4.008 1 83.81 227 LYS B C 1
ATOM 6166 O O . LYS B 1 227 ? 0.118 31.312 -3.783 1 83.81 227 LYS B O 1
ATOM 6171 N N . PRO B 1 228 ? -1.217 29.562 -4.402 1 83 228 PRO B N 1
ATOM 6172 C CA . PRO B 1 228 ? -2.346 30.484 -4.539 1 83 228 PRO B CA 1
ATOM 6173 C C . PRO B 1 228 ? -2.697 31.188 -3.227 1 83 228 PRO B C 1
ATOM 6175 O O . PRO B 1 228 ? -2.783 30.531 -2.18 1 83 228 PRO B O 1
ATOM 6178 N N . ALA B 1 229 ? -2.986 32.406 -3.338 1 75.25 229 ALA B N 1
ATOM 6179 C CA . ALA B 1 229 ? -3.242 33.25 -2.16 1 75.25 229 ALA B CA 1
ATOM 6180 C C . ALA B 1 229 ? -4.68 33.062 -1.677 1 75.25 229 ALA B C 1
ATOM 6182 O O . ALA B 1 229 ? -4.992 33.375 -0.526 1 75.25 229 ALA B O 1
ATOM 6183 N N . ASP B 1 230 ? -5.449 32.531 -2.477 1 81.19 230 ASP B N 1
ATOM 6184 C CA . ASP B 1 230 ? -6.879 32.5 -2.178 1 81.19 230 ASP B CA 1
ATOM 6185 C C . ASP B 1 230 ? -7.262 31.188 -1.475 1 81.19 230 ASP B C 1
ATOM 6187 O O . ASP B 1 230 ? -8.43 30.969 -1.157 1 81.19 230 ASP B O 1
ATOM 6191 N N . VAL B 1 231 ? -6.316 30.359 -1.263 1 87.5 231 VAL B N 1
ATOM 6192 C CA . VAL B 1 231 ? -6.617 29.109 -0.578 1 87.5 231 VAL B CA 1
ATOM 6193 C C . VAL B 1 231 ? -6.016 29.125 0.825 1 87.5 231 VAL B C 1
ATOM 6195 O O . VAL B 1 231 ? -4.852 29.5 1.003 1 87.5 231 VAL B O 1
ATOM 6198 N N . MET B 1 232 ? -6.801 28.703 1.772 1 87.69 232 MET B N 1
ATOM 6199 C CA . MET B 1 232 ? -6.371 28.703 3.17 1 87.69 232 MET B CA 1
ATOM 6200 C C . MET B 1 232 ? -5.281 27.656 3.4 1 87.69 232 MET B C 1
ATOM 6202 O O . MET B 1 232 ? -5.387 26.531 2.926 1 87.69 232 MET B O 1
ATOM 6206 N N . LEU B 1 233 ? -4.285 28.109 4.082 1 89.62 233 LEU B N 1
ATOM 6207 C CA . LEU B 1 233 ? -3.266 27.188 4.547 1 89.62 233 LEU B CA 1
ATOM 6208 C C . LEU B 1 233 ? -3.719 26.469 5.812 1 89.62 233 LEU B C 1
ATOM 6210 O O . LEU B 1 233 ? -4.129 27.109 6.781 1 89.62 233 LEU B O 1
ATOM 6214 N N . LEU B 1 234 ? -3.682 25.188 5.801 1 92.88 234 LEU B N 1
ATOM 6215 C CA . LEU B 1 234 ? -4.133 24.406 6.941 1 92.88 234 LEU B CA 1
ATOM 6216 C C . LEU B 1 234 ? -3.029 24.281 7.988 1 92.88 234 LEU B C 1
ATOM 6218 O O . LEU B 1 234 ? -2.318 23.281 8.031 1 92.88 234 LEU B O 1
ATOM 6222 N N . GLU B 1 235 ? -3.031 25.156 8.867 1 83.81 235 GLU B N 1
ATOM 6223 C CA . GLU B 1 235 ? -2.039 25.172 9.938 1 83.81 235 GLU B CA 1
ATOM 6224 C C . GLU B 1 235 ? -2.396 24.172 11.031 1 83.81 235 GLU B C 1
ATOM 6226 O O . GLU B 1 235 ? -3.549 23.734 11.141 1 83.81 235 GLU B O 1
ATOM 6231 N N . ARG B 1 236 ? -1.43 23.859 11.797 1 85.44 236 ARG B N 1
ATOM 6232 C CA . ARG B 1 236 ? -1.59 22.859 12.844 1 85.44 236 ARG B CA 1
ATOM 6233 C C . ARG B 1 236 ? -2.709 23.25 13.805 1 85.44 236 ARG B C 1
ATOM 6235 O O . ARG B 1 236 ? -3.436 22.375 14.305 1 85.44 236 ARG B O 1
ATOM 6242 N N . ALA B 1 237 ? -2.889 24.5 14.055 1 79.88 237 ALA B N 1
ATOM 6243 C CA . ALA B 1 237 ? -3.883 25 15.008 1 79.88 237 ALA B CA 1
ATOM 6244 C C . ALA B 1 237 ? -5.301 24.719 14.516 1 79.88 237 ALA B C 1
ATOM 6246 O O . ALA B 1 237 ? -6.227 24.578 15.312 1 79.88 237 ALA B O 1
ATOM 6247 N N . PHE B 1 238 ? -5.445 24.594 13.234 1 90.81 238 PHE B N 1
ATOM 6248 C CA . PHE B 1 238 ? -6.773 24.391 12.664 1 90.81 238 PHE B CA 1
ATOM 6249 C C . PHE B 1 238 ? -7.16 22.922 12.695 1 90.81 238 PHE B C 1
ATOM 6251 O O . PHE B 1 238 ? -8.32 22.578 12.453 1 90.81 238 PHE B O 1
ATOM 6258 N N . LEU B 1 239 ? -6.32 22.031 12.992 1 93.62 239 LEU B N 1
ATOM 6259 C CA . LEU B 1 239 ? -6.586 20.594 12.969 1 93.62 239 LEU B CA 1
ATOM 6260 C C . LEU B 1 239 ? -7.742 20.234 13.898 1 93.62 239 LEU B C 1
ATOM 6262 O O . LEU B 1 239 ? -8.539 19.344 13.602 1 93.62 239 LEU B O 1
ATOM 6266 N N . SER B 1 240 ? -7.828 20.938 14.992 1 91.56 240 SER B N 1
ATOM 6267 C CA . SER B 1 240 ? -8.859 20.641 15.984 1 91.56 240 SER B CA 1
ATOM 6268 C C . SER B 1 240 ? -10.25 20.969 15.445 1 91.56 240 SER B C 1
ATOM 6270 O O . SER B 1 240 ? -11.258 20.562 16.016 1 91.56 240 SER B O 1
ATOM 6272 N N . GLU B 1 241 ? -10.367 21.719 14.312 1 93.88 241 GLU B N 1
ATOM 6273 C CA . GLU B 1 241 ? -11.641 22.125 13.711 1 93.88 241 GLU B CA 1
ATOM 6274 C C . GLU B 1 241 ? -12.102 21.094 12.68 1 93.88 241 GLU B C 1
ATOM 6276 O O . GLU B 1 241 ? -13.266 21.109 12.266 1 93.88 241 GLU B O 1
ATOM 6281 N N . LEU B 1 242 ? -11.25 20.234 12.305 1 96.81 242 LEU B N 1
ATOM 6282 C CA . LEU B 1 242 ? -11.516 19.312 11.203 1 96.81 242 LEU B CA 1
ATOM 6283 C C . LEU B 1 242 ? -12.695 18.406 11.531 1 96.81 242 LEU B C 1
ATOM 6285 O O . LEU B 1 242 ? -13.523 18.109 10.664 1 96.81 242 LEU B O 1
ATOM 6289 N N . PRO B 1 243 ? -12.883 18.016 12.828 1 96.44 243 PRO B N 1
ATOM 6290 C CA . PRO B 1 243 ? -13.992 17.094 13.141 1 96.44 243 PRO B CA 1
ATOM 6291 C C . PRO B 1 243 ? -15.359 17.719 12.883 1 96.44 243 PRO B C 1
ATOM 6293 O O . PRO B 1 243 ? -16.375 17.016 12.891 1 96.44 243 PRO B O 1
ATOM 6296 N N . LYS B 1 244 ? -15.375 19 12.625 1 95.31 244 LYS B N 1
ATOM 6297 C CA . LYS B 1 244 ? -16.641 19.672 12.359 1 95.31 244 LYS B CA 1
ATOM 6298 C C . LYS B 1 244 ? -17.156 19.328 10.961 1 95.31 244 LYS B C 1
ATOM 6300 O O . LYS B 1 244 ? -18.344 19.547 10.664 1 95.31 244 LYS B O 1
ATOM 6305 N N . TYR B 1 245 ? -16.312 18.906 10.07 1 97.56 245 TYR B N 1
ATOM 6306 C CA . TYR B 1 245 ? -16.719 18.531 8.719 1 97.56 245 TYR B CA 1
ATOM 6307 C C . TYR B 1 245 ? -17.297 17.109 8.695 1 97.56 245 TYR B C 1
ATOM 6309 O O . TYR B 1 245 ? -17 16.297 9.578 1 97.56 245 TYR B O 1
ATOM 6317 N N . ASP B 1 246 ? -18.094 16.828 7.668 1 96.81 246 ASP B N 1
ATOM 6318 C CA . ASP B 1 246 ? -18.734 15.531 7.547 1 96.81 246 ASP B CA 1
ATOM 6319 C C . ASP B 1 246 ? -17.922 14.602 6.645 1 96.81 246 ASP B C 1
ATOM 6321 O O . ASP B 1 246 ? -18.109 13.383 6.68 1 96.81 246 ASP B O 1
ATOM 6325 N N . GLY B 1 247 ? -17.141 15.164 5.848 1 98.38 247 GLY B N 1
ATOM 6326 C CA . GLY B 1 247 ? -16.297 14.383 4.945 1 98.38 247 GLY B CA 1
ATOM 6327 C C . GLY B 1 247 ? -15.047 15.117 4.516 1 98.38 247 GLY B C 1
ATOM 6328 O O . GLY B 1 247 ? -14.945 16.328 4.676 1 98.38 247 GLY B O 1
ATOM 6329 N N . PHE B 1 248 ? -14.141 14.367 3.959 1 98.88 248 PHE B N 1
ATOM 6330 C CA . PHE B 1 248 ? -12.844 14.898 3.566 1 98.88 248 PHE B CA 1
ATOM 6331 C C . PHE B 1 248 ? -12.406 14.32 2.225 1 98.88 248 PHE B C 1
ATOM 6333 O O . PHE B 1 248 ? -12.531 13.117 1.99 1 98.88 248 PHE B O 1
ATOM 6340 N N . MET B 1 249 ? -11.93 15.156 1.369 1 98.88 249 MET B N 1
ATOM 6341 C CA . MET B 1 249 ? -11.227 14.711 0.169 1 98.88 249 MET B CA 1
ATOM 6342 C C . MET B 1 249 ? -9.789 15.195 0.169 1 98.88 249 MET B C 1
ATOM 6344 O O . MET B 1 249 ? -9.531 16.391 0.362 1 98.88 249 MET B O 1
ATOM 6348 N N . PHE B 1 250 ? -8.891 14.328 -0.044 1 98.94 250 PHE B N 1
ATOM 6349 C CA . PHE B 1 250 ? -7.465 14.641 0.037 1 98.94 250 PHE B CA 1
ATOM 6350 C C . PHE B 1 250 ? -6.824 14.609 -1.346 1 98.94 250 PHE B C 1
ATOM 6352 O O . PHE B 1 250 ? -6.887 13.594 -2.043 1 98.94 250 PHE B O 1
ATOM 6359 N N . GLY B 1 251 ? -6.227 15.711 -1.782 1 98.88 251 GLY B N 1
ATOM 6360 C CA . GLY B 1 251 ? -5.52 15.82 -3.047 1 98.88 251 GLY B CA 1
ATOM 6361 C C . GLY B 1 251 ? -4.012 15.836 -2.887 1 98.88 251 GLY B C 1
ATOM 6362 O O . GLY B 1 251 ? -3.479 16.578 -2.059 1 98.88 251 GLY B O 1
ATOM 6363 N N . MET B 1 252 ? -3.301 15.055 -3.695 1 98.31 252 MET B N 1
ATOM 6364 C CA . MET B 1 252 ? -1.865 14.969 -3.449 1 98.31 252 MET B CA 1
ATOM 6365 C C . MET B 1 252 ? -1.114 14.602 -4.727 1 98.31 252 MET B C 1
ATOM 6367 O O . MET B 1 252 ? -1.602 13.812 -5.531 1 98.31 252 MET B O 1
ATOM 6371 N N . PRO B 1 253 ? 0.033 15.25 -4.93 1 97.88 253 PRO B N 1
ATOM 6372 C CA . PRO B 1 253 ? 0.924 14.75 -5.98 1 97.88 253 PRO B CA 1
ATOM 6373 C C . PRO B 1 253 ? 1.6 13.438 -5.609 1 97.88 253 PRO B C 1
ATOM 6375 O O . PRO B 1 253 ? 1.676 13.086 -4.43 1 97.88 253 PRO B O 1
ATOM 6378 N N . THR B 1 254 ? 2.012 12.742 -6.648 1 98.38 254 THR B N 1
ATOM 6379 C CA . THR B 1 254 ? 2.656 11.445 -6.473 1 98.38 254 THR B CA 1
ATOM 6380 C C . THR B 1 254 ? 4.176 11.586 -6.5 1 98.38 254 THR B C 1
ATOM 6382 O O . THR B 1 254 ? 4.727 12.266 -7.367 1 98.38 254 THR B O 1
ATOM 6385 N N . ARG B 1 255 ? 4.805 11.023 -5.523 1 97.88 255 ARG B N 1
ATOM 6386 C CA . ARG B 1 255 ? 6.242 10.781 -5.555 1 97.88 255 ARG B CA 1
ATOM 6387 C C . ARG B 1 255 ? 6.551 9.305 -5.344 1 97.88 255 ARG B C 1
ATOM 6389 O O . ARG B 1 255 ? 6.25 8.75 -4.285 1 97.88 255 ARG B O 1
ATOM 6396 N N . PHE B 1 256 ? 7.102 8.711 -6.348 1 97.94 256 PHE B N 1
ATOM 6397 C CA . PHE B 1 256 ? 7.477 7.301 -6.363 1 97.94 256 PHE B CA 1
ATOM 6398 C C . PHE B 1 256 ? 6.297 6.418 -5.977 1 97.94 256 PHE B C 1
ATOM 6400 O O . PHE B 1 256 ? 6.426 5.531 -5.129 1 97.94 256 PHE B O 1
ATOM 6407 N N . GLY B 1 257 ? 5.133 6.711 -6.457 1 98 257 GLY B N 1
ATOM 6408 C CA . GLY B 1 257 ? 3.957 5.863 -6.355 1 98 257 GLY B CA 1
ATOM 6409 C C . GLY B 1 257 ? 3.188 6.059 -5.062 1 98 257 GLY B C 1
ATOM 6410 O O . GLY B 1 257 ? 2.33 5.246 -4.715 1 98 257 GLY B O 1
ATOM 6411 N N . MET B 1 258 ? 3.49 7.082 -4.328 1 98.19 258 MET B N 1
ATOM 6412 C CA . MET B 1 258 ? 2.842 7.375 -3.051 1 98.19 258 MET B CA 1
ATOM 6413 C C . MET B 1 258 ? 2.742 8.875 -2.822 1 98.19 258 MET B C 1
ATOM 6415 O O . MET B 1 258 ? 3.328 9.664 -3.568 1 98.19 258 MET B O 1
ATOM 6419 N N . MET B 1 259 ? 1.942 9.289 -1.836 1 98.62 259 MET B N 1
ATOM 6420 C CA . MET B 1 259 ? 1.763 10.703 -1.542 1 98.62 259 MET B CA 1
ATOM 6421 C C . MET B 1 259 ? 3.104 11.375 -1.256 1 98.62 259 MET B C 1
ATOM 6423 O O . MET B 1 259 ? 4.016 10.742 -0.723 1 98.62 259 MET B O 1
ATOM 6427 N N . ALA B 1 260 ? 3.213 12.602 -1.579 1 98.19 260 ALA B N 1
ATOM 6428 C CA . ALA B 1 260 ? 4.395 13.398 -1.268 1 98.19 260 ALA B CA 1
ATOM 6429 C C . ALA B 1 260 ? 4.551 13.578 0.239 1 98.19 260 ALA B C 1
ATOM 6431 O O . ALA B 1 260 ? 3.57 13.516 0.984 1 98.19 260 ALA B O 1
ATOM 6432 N N . SER B 1 261 ? 5.777 13.852 0.662 1 97.94 261 SER B N 1
ATOM 6433 C CA . SER B 1 261 ? 6.105 13.93 2.082 1 97.94 261 SER B CA 1
ATOM 6434 C C . SER B 1 261 ? 5.336 15.055 2.766 1 97.94 261 SER B C 1
ATOM 6436 O O . SER B 1 261 ? 5.016 14.961 3.953 1 97.94 261 SER B O 1
ATOM 6438 N N . GLN B 1 262 ? 4.973 16.156 2.057 1 96.62 262 GLN B N 1
ATOM 6439 C CA . GLN B 1 262 ? 4.203 17.25 2.629 1 96.62 262 GLN B CA 1
ATOM 6440 C C . GLN B 1 262 ? 2.828 16.781 3.098 1 96.62 262 GLN B C 1
ATOM 6442 O O . GLN B 1 262 ? 2.4 17.094 4.207 1 96.62 262 GLN B O 1
ATOM 6447 N N . MET B 1 263 ? 2.215 16.016 2.234 1 98.5 263 MET B N 1
ATOM 6448 C CA . MET B 1 263 ? 0.911 15.477 2.605 1 98.5 263 MET B CA 1
ATOM 6449 C C . MET B 1 263 ? 1.042 14.484 3.75 1 98.5 263 MET B C 1
ATOM 6451 O O . MET B 1 263 ? 0.209 14.461 4.656 1 98.5 263 MET B O 1
ATOM 6455 N N . LYS B 1 264 ? 2.076 13.617 3.678 1 98.56 264 LYS B N 1
ATOM 6456 C CA . LYS B 1 264 ? 2.295 12.672 4.766 1 98.56 264 LYS B CA 1
ATOM 6457 C C . LYS B 1 264 ? 2.533 13.391 6.09 1 98.56 264 LYS B C 1
ATOM 6459 O O . LYS B 1 264 ? 2.115 12.914 7.145 1 98.56 264 LYS B O 1
ATOM 6464 N N . ALA B 1 265 ? 3.248 14.484 6.086 1 97.06 265 ALA B N 1
ATOM 6465 C CA . ALA B 1 265 ? 3.49 15.281 7.285 1 97.06 265 ALA B CA 1
ATOM 6466 C C . ALA B 1 265 ? 2.18 15.805 7.867 1 97.06 265 ALA B C 1
ATOM 6468 O O . ALA B 1 265 ? 2.012 15.859 9.086 1 97.06 265 ALA B O 1
ATOM 6469 N N . PHE B 1 266 ? 1.287 16.281 7.008 1 97.62 266 PHE B N 1
ATOM 6470 C CA . PHE B 1 266 ? -0.042 16.672 7.457 1 97.62 266 PHE B CA 1
ATOM 6471 C C . PHE B 1 266 ? -0.713 15.547 8.227 1 97.62 266 PHE B C 1
ATOM 6473 O O . PHE B 1 266 ? -1.169 15.742 9.359 1 97.62 266 PHE B O 1
ATOM 6480 N N . PHE B 1 267 ? -0.767 14.297 7.633 1 98.5 267 PHE B N 1
ATOM 6481 C CA . PHE B 1 267 ? -1.406 13.172 8.297 1 98.5 267 PHE B CA 1
ATOM 6482 C C . PHE B 1 267 ? -0.701 12.844 9.609 1 98.5 267 PHE B C 1
ATOM 6484 O O . PHE B 1 267 ? -1.352 12.539 10.609 1 98.5 267 PHE B O 1
ATOM 6491 N N . ASP B 1 268 ? 0.632 12.867 9.555 1 96.81 268 ASP B N 1
ATOM 6492 C CA . ASP B 1 268 ? 1.391 12.555 10.758 1 96.81 268 ASP B CA 1
ATOM 6493 C C . ASP B 1 268 ? 1.048 13.523 11.891 1 96.81 268 ASP B C 1
ATOM 6495 O O . ASP B 1 268 ? 1.228 13.211 13.062 1 96.81 268 ASP B O 1
ATOM 6499 N N . GLY B 1 269 ? 0.552 14.727 11.578 1 94.31 269 GLY B N 1
ATOM 6500 C CA . GLY B 1 269 ? 0.196 15.742 12.555 1 94.31 269 GLY B CA 1
ATOM 6501 C C . GLY B 1 269 ? -1.183 15.539 13.156 1 94.31 269 GLY B C 1
ATOM 6502 O O . GLY B 1 269 ? -1.586 16.266 14.062 1 94.31 269 GLY B O 1
ATOM 6503 N N . THR B 1 270 ? -1.861 14.516 12.727 1 96.25 270 THR B N 1
ATOM 6504 C CA . THR B 1 270 ? -3.236 14.32 13.18 1 96.25 270 THR B CA 1
ATOM 6505 C C . THR B 1 270 ? -3.297 13.297 14.305 1 96.25 270 THR B C 1
ATOM 6507 O O . THR B 1 270 ? -4.332 12.664 14.523 1 96.25 270 THR B O 1
ATOM 6510 N N . GLY B 1 271 ? -2.254 13.133 15.016 1 92.5 271 GLY B N 1
ATOM 6511 C CA . GLY B 1 271 ? -2.17 12.148 16.078 1 92.5 271 GLY B CA 1
ATOM 6512 C C . GLY B 1 271 ? -3.223 12.344 17.156 1 92.5 271 GLY B C 1
ATOM 6513 O O . GLY B 1 271 ? -3.83 11.375 17.625 1 92.5 271 GLY B O 1
ATOM 6514 N N . SER B 1 272 ? -3.434 13.602 17.609 1 90 272 SER B N 1
ATOM 6515 C CA . SER B 1 272 ? -4.422 13.875 18.656 1 90 272 SER B CA 1
ATOM 6516 C C . SER B 1 272 ? -5.828 13.531 18.188 1 90 272 SER B C 1
ATOM 6518 O O . SER B 1 272 ? -6.641 13.016 18.953 1 90 272 SER B O 1
ATOM 6520 N N . LEU B 1 273 ? -6.145 13.805 16.938 1 94.62 273 LEU B N 1
ATOM 6521 C CA . LEU B 1 273 ? -7.441 13.445 16.375 1 94.62 273 LEU B CA 1
ATOM 6522 C C . LEU B 1 273 ? -7.645 11.938 16.391 1 94.62 273 LEU B C 1
ATOM 6524 O O . LEU B 1 273 ? -8.727 11.453 16.719 1 94.62 273 LEU B O 1
ATOM 6528 N N . TRP B 1 274 ? -6.582 11.227 16.031 1 94.12 274 TRP B N 1
ATOM 6529 C CA . TRP B 1 274 ? -6.617 9.766 16.016 1 94.12 274 TRP B CA 1
ATOM 6530 C C . TRP B 1 274 ? -6.852 9.203 17.406 1 94.12 274 TRP B C 1
ATOM 6532 O O . TRP B 1 274 ? -7.715 8.344 17.609 1 94.12 274 TRP B O 1
ATOM 6542 N N . GLN B 1 275 ? -6.16 9.688 18.422 1 88.38 275 GLN B N 1
ATOM 6543 C CA . GLN B 1 275 ? -6.246 9.188 19.797 1 88.38 275 GLN B CA 1
ATOM 6544 C C . GLN B 1 275 ? -7.66 9.344 20.344 1 88.38 275 GLN B C 1
ATOM 6546 O O . GLN B 1 275 ? -8.125 8.508 21.125 1 88.38 275 GLN B O 1
ATOM 6551 N N . ASN B 1 276 ? -8.344 10.359 19.875 1 89.06 276 ASN B N 1
ATOM 6552 C CA . ASN B 1 276 ? -9.672 10.648 20.391 1 89.06 276 ASN B CA 1
ATOM 6553 C C . ASN B 1 276 ? -10.758 10.07 19.484 1 89.06 276 ASN B C 1
ATOM 6555 O O . ASN B 1 276 ? -11.953 10.242 19.75 1 89.06 276 ASN B O 1
ATOM 6559 N N . GLY B 1 277 ? -10.344 9.453 18.406 1 93.06 277 GLY B N 1
ATOM 6560 C CA . GLY B 1 277 ? -11.32 8.906 17.469 1 93.06 277 GLY B CA 1
ATOM 6561 C C . GLY B 1 277 ? -12.18 9.977 16.812 1 93.06 277 GLY B C 1
ATOM 6562 O O . GLY B 1 277 ? -13.336 9.727 16.484 1 93.06 277 GLY B O 1
ATOM 6563 N N . ALA B 1 278 ? -11.617 11.188 16.625 1 94.31 278 ALA B N 1
ATOM 6564 C CA . ALA B 1 278 ? -12.398 12.359 16.25 1 94.31 278 ALA B CA 1
ATOM 6565 C C . ALA B 1 278 ? -12.883 12.273 14.812 1 94.31 278 ALA B C 1
ATOM 6567 O O . ALA B 1 278 ? -13.852 12.938 14.43 1 94.31 278 ALA B O 1
ATOM 6568 N N . LEU B 1 279 ? -12.195 11.453 14.031 1 96.56 279 LEU B N 1
ATOM 6569 C CA . LEU B 1 279 ? -12.57 11.375 12.617 1 96.56 279 LEU B CA 1
ATOM 6570 C C . LEU B 1 279 ? -13.242 10.047 12.305 1 96.56 279 LEU B C 1
ATOM 6572 O O . LEU B 1 279 ? -13.57 9.766 11.156 1 96.56 279 LEU B O 1
ATOM 6576 N N . ALA B 1 280 ? -13.469 9.188 13.297 1 96.12 280 ALA B N 1
ATOM 6577 C CA . ALA B 1 280 ? -14.078 7.875 13.094 1 96.12 280 ALA B CA 1
ATOM 6578 C C . ALA B 1 280 ? -15.469 8.008 12.477 1 96.12 280 ALA B C 1
ATOM 6580 O O . ALA B 1 280 ? -16.266 8.836 12.914 1 96.12 280 ALA B O 1
ATOM 6581 N N . GLY B 1 281 ? -15.648 7.219 11.438 1 95.81 281 GLY B N 1
ATOM 6582 C CA . GLY B 1 281 ? -16.953 7.184 10.797 1 95.81 281 GLY B CA 1
ATOM 6583 C C . GLY B 1 281 ? -17.125 8.242 9.727 1 95.81 281 GLY B C 1
ATOM 6584 O O . GLY B 1 281 ? -18.047 8.172 8.922 1 95.81 281 GLY B O 1
ATOM 6585 N N . LYS B 1 282 ? -16.297 9.273 9.672 1 97.5 282 LYS B N 1
ATOM 6586 C CA . LYS B 1 282 ? -16.359 10.273 8.609 1 97.5 282 LYS B CA 1
ATOM 6587 C C . LYS B 1 282 ? -15.938 9.68 7.27 1 97.5 282 LYS B C 1
ATOM 6589 O O . LYS B 1 282 ? -15.312 8.617 7.223 1 97.5 282 LYS B O 1
ATOM 6594 N N . LEU B 1 283 ? -16.391 10.328 6.215 1 98.69 283 LEU B N 1
ATOM 6595 C CA . LEU B 1 283 ? -16.094 9.82 4.883 1 98.69 283 LEU B CA 1
ATOM 6596 C C . LEU B 1 283 ? -14.812 10.453 4.34 1 98.69 283 LEU B C 1
ATOM 6598 O O . LEU B 1 283 ? -14.555 11.641 4.566 1 98.69 283 LEU B O 1
ATOM 6602 N N . GLY B 1 284 ? -13.992 9.672 3.693 1 98.88 284 GLY B N 1
ATOM 6603 C CA . GLY B 1 284 ? -12.773 10.141 3.062 1 98.88 284 GLY B CA 1
ATOM 6604 C C . GLY B 1 284 ? -12.594 9.633 1.645 1 98.88 284 GLY B C 1
ATOM 6605 O O . GLY B 1 284 ? -13.102 8.562 1.298 1 98.88 284 GLY B O 1
ATOM 6606 N N . ALA B 1 285 ? -11.898 10.328 0.823 1 98.88 285 ALA B N 1
ATOM 6607 C CA . ALA B 1 285 ? -11.5 9.961 -0.532 1 98.88 285 ALA B CA 1
ATOM 6608 C C . ALA B 1 285 ? -10.219 10.672 -0.943 1 98.88 285 ALA B C 1
ATOM 6610 O O . ALA B 1 285 ? -9.75 11.578 -0.245 1 98.88 285 ALA B O 1
ATOM 6611 N N . THR B 1 286 ? -9.648 10.203 -2.076 1 98.94 286 THR B N 1
ATOM 6612 C CA . THR B 1 286 ? -8.391 10.789 -2.531 1 98.94 286 THR B CA 1
ATOM 6613 C C . THR B 1 286 ? -8.445 11.094 -4.027 1 98.94 286 THR B C 1
ATOM 6615 O O . THR B 1 286 ? -9.211 10.477 -4.766 1 98.94 286 THR B O 1
ATOM 6618 N N . PHE B 1 287 ? -7.691 12.086 -4.461 1 98.88 287 PHE B N 1
ATOM 6619 C CA . PHE B 1 287 ? -7.395 12.367 -5.859 1 98.88 287 PHE B CA 1
ATOM 6620 C C . PHE B 1 287 ? -5.93 12.75 -6.035 1 98.88 287 PHE B C 1
ATOM 6622 O O . PHE B 1 287 ? -5.305 13.281 -5.113 1 98.88 287 PHE B O 1
ATOM 6629 N N . VAL B 1 288 ? -5.371 12.438 -7.277 1 98.81 288 VAL B N 1
ATOM 6630 C CA . VAL B 1 288 ? -3.914 12.5 -7.324 1 98.81 288 VAL B CA 1
ATOM 6631 C C . VAL B 1 288 ? -3.467 13.031 -8.688 1 98.81 288 VAL B C 1
ATOM 6633 O O . VAL B 1 288 ? -4.289 13.242 -9.578 1 98.81 288 VAL B O 1
ATOM 6636 N N . SER B 1 289 ? -2.201 13.391 -8.797 1 98.62 289 SER B N 1
ATOM 6637 C CA . SER B 1 289 ? -1.495 13.727 -10.023 1 98.62 289 SER B CA 1
ATOM 6638 C C . SER B 1 289 ? -0.19 12.953 -10.148 1 98.62 289 SER B C 1
ATOM 6640 O O . SER B 1 289 ? 0.514 12.75 -9.156 1 98.62 289 SER B O 1
ATOM 6642 N N . THR B 1 290 ? 0.081 12.453 -11.305 1 97.62 290 THR B N 1
ATOM 6643 C CA . THR B 1 290 ? 1.316 11.711 -11.547 1 97.62 290 THR B CA 1
ATOM 6644 C C . THR B 1 290 ? 2.062 12.281 -12.75 1 97.62 290 THR B C 1
ATOM 6646 O O . THR B 1 290 ? 1.464 12.945 -13.602 1 97.62 290 THR B O 1
ATOM 6649 N N . GLY B 1 291 ? 3.354 11.984 -12.82 1 95.19 291 GLY B N 1
ATOM 6650 C CA . GLY B 1 291 ? 4.164 12.414 -13.953 1 95.19 291 GLY B CA 1
ATOM 6651 C C . GLY B 1 291 ? 4.078 11.469 -15.141 1 95.19 291 GLY B C 1
ATOM 6652 O O . GLY B 1 291 ? 4.281 11.891 -16.281 1 95.19 291 GLY B O 1
ATOM 6653 N N . THR B 1 292 ? 3.748 10.203 -14.914 1 93.44 292 THR B N 1
ATOM 6654 C CA . THR B 1 292 ? 3.709 9.18 -15.953 1 93.44 292 THR B CA 1
ATOM 6655 C C . THR B 1 292 ? 2.4 8.398 -15.898 1 93.44 292 THR B C 1
ATOM 6657 O O . THR B 1 292 ? 1.68 8.461 -14.898 1 93.44 292 THR B O 1
ATOM 6660 N N . GLN B 1 293 ? 1.951 7.711 -16.984 1 95 293 GLN B N 1
ATOM 6661 C CA . GLN B 1 293 ? 0.662 7.047 -17.141 1 95 293 GLN B CA 1
ATOM 6662 C C . GLN B 1 293 ? 0.474 5.969 -16.078 1 95 293 GLN B C 1
ATOM 6664 O O . GLN B 1 293 ? -0.625 5.797 -15.539 1 95 293 GLN B O 1
ATOM 6669 N N . GLN B 1 294 ? 1.422 5.258 -15.617 1 93.69 294 GLN B N 1
ATOM 6670 C CA . GLN B 1 294 ? 1.314 4.18 -14.641 1 93.69 294 GLN B CA 1
ATOM 6671 C C . GLN B 1 294 ? 2.332 4.355 -13.516 1 93.69 294 GLN B C 1
ATOM 6673 O O . GLN B 1 294 ? 2.914 3.375 -13.047 1 93.69 294 GLN B O 1
ATOM 6678 N N . GLY B 1 295 ? 2.5 5.602 -13.195 1 94.88 295 GLY B N 1
ATOM 6679 C CA . GLY B 1 295 ? 3.479 5.922 -12.172 1 94.88 295 GLY B CA 1
ATOM 6680 C C . GLY B 1 295 ? 2.85 6.348 -10.859 1 94.88 295 GLY B C 1
ATOM 6681 O O . GLY B 1 295 ? 3.32 7.285 -10.211 1 94.88 295 GLY B O 1
ATOM 6682 N N . GLY B 1 296 ? 1.76 5.711 -10.461 1 98 296 GLY B N 1
ATOM 6683 C CA . GLY B 1 296 ? 1.102 6.035 -9.211 1 98 296 GLY B CA 1
ATOM 6684 C C . GLY B 1 296 ? -0.362 6.398 -9.375 1 98 296 GLY B C 1
ATOM 6685 O O . GLY B 1 296 ? -0.981 6.945 -8.461 1 98 296 GLY B O 1
ATOM 6686 N N . GLN B 1 297 ? -0.925 6.191 -10.602 1 97.94 297 GLN B N 1
ATOM 6687 C CA . GLN B 1 297 ? -2.336 6.457 -10.859 1 97.94 297 GLN B CA 1
ATOM 6688 C C . GLN B 1 297 ? -3.229 5.645 -9.922 1 97.94 297 GLN B C 1
ATOM 6690 O O . GLN B 1 297 ? -4.332 6.074 -9.578 1 97.94 297 GLN B O 1
ATOM 6695 N N . GLU B 1 298 ? -2.736 4.449 -9.531 1 98.56 298 GLU B N 1
ATOM 6696 C CA . GLU B 1 298 ? -3.492 3.588 -8.625 1 98.56 298 GLU B CA 1
ATOM 6697 C C . GLU B 1 298 ? -2.828 3.508 -7.254 1 98.56 298 GLU B C 1
ATOM 6699 O O . GLU B 1 298 ? -3.492 3.668 -6.227 1 98.56 298 GLU B O 1
ATOM 6704 N N . THR B 1 299 ? -1.507 3.354 -7.238 1 98.62 299 THR B N 1
ATOM 6705 C CA . THR B 1 299 ? -0.821 3.014 -6 1 98.62 299 THR B CA 1
ATOM 6706 C C . THR B 1 299 ? -0.807 4.207 -5.043 1 98.62 299 THR B C 1
ATOM 6708 O O . THR B 1 299 ? -0.781 4.031 -3.824 1 98.62 299 THR B O 1
ATOM 6711 N N . THR B 1 300 ? -0.87 5.457 -5.605 1 98.81 300 THR B N 1
ATOM 6712 C CA . THR B 1 300 ? -0.911 6.605 -4.711 1 98.81 300 THR B CA 1
ATOM 6713 C C . THR B 1 300 ? -2.188 6.598 -3.875 1 98.81 300 THR B C 1
ATOM 6715 O O . THR B 1 300 ? -2.145 6.816 -2.662 1 98.81 300 THR B O 1
ATOM 6718 N N . HIS B 1 301 ? -3.32 6.32 -4.543 1 98.75 301 HIS B N 1
ATOM 6719 C CA . HIS B 1 301 ? -4.574 6.148 -3.814 1 98.75 301 HIS B CA 1
ATOM 6720 C C . HIS B 1 301 ? -4.484 4.98 -2.836 1 98.75 301 HIS B C 1
ATOM 6722 O O . HIS B 1 301 ? -4.781 5.137 -1.649 1 98.75 301 HIS B O 1
ATOM 6728 N N . PHE B 1 302 ? -4.02 3.883 -3.385 1 98.56 302 PHE B N 1
ATOM 6729 C CA . PHE B 1 302 ? -3.996 2.598 -2.697 1 98.56 302 PHE B CA 1
ATOM 6730 C C . PHE B 1 302 ? -3.207 2.693 -1.396 1 98.56 302 PHE B C 1
ATOM 6732 O O . PHE B 1 302 ? -3.676 2.246 -0.347 1 98.56 302 PHE B O 1
ATOM 6739 N N . THR B 1 303 ? -2.07 3.266 -1.412 1 98.5 303 THR B N 1
ATOM 6740 C CA . THR B 1 303 ? -1.222 3.344 -0.229 1 98.5 303 THR B CA 1
ATOM 6741 C C . THR B 1 303 ? -1.762 4.375 0.756 1 98.5 303 THR B C 1
ATOM 6743 O O . THR B 1 303 ? -1.559 4.254 1.966 1 98.5 303 THR B O 1
ATOM 6746 N N . ALA B 1 304 ? -2.527 5.324 0.295 1 98.75 304 ALA B N 1
ATOM 6747 C CA . ALA B 1 304 ? -3.023 6.398 1.153 1 98.75 304 ALA B CA 1
ATOM 6748 C C . ALA B 1 304 ? -4.18 5.914 2.021 1 98.75 304 ALA B C 1
ATOM 6750 O O . ALA B 1 304 ? -4.492 6.523 3.047 1 98.75 304 ALA B O 1
ATOM 6751 N N . VAL B 1 305 ? -4.805 4.844 1.668 1 98.69 305 VAL B N 1
ATOM 6752 C CA . VAL B 1 305 ? -6.016 4.387 2.34 1 98.69 305 VAL B CA 1
ATOM 6753 C C . VAL B 1 305 ? -5.699 4.02 3.787 1 98.69 305 VAL B C 1
ATOM 6755 O O . VAL B 1 305 ? -6.551 4.148 4.668 1 98.69 305 VAL B O 1
ATOM 6758 N N . THR B 1 306 ? -4.441 3.605 4.047 1 98.56 306 THR B N 1
ATOM 6759 C CA . THR B 1 306 ? -4.078 3.227 5.41 1 98.56 306 THR B CA 1
ATOM 6760 C C . THR B 1 306 ? -4.266 4.398 6.367 1 98.56 306 THR B C 1
ATOM 6762 O O . THR B 1 306 ? -4.629 4.207 7.527 1 98.56 306 THR B O 1
ATOM 6765 N N . GLN B 1 307 ? -4.066 5.652 5.875 1 98.56 307 GLN B N 1
ATOM 6766 C CA . GLN B 1 307 ? -4.277 6.824 6.715 1 98.56 307 GLN B CA 1
ATOM 6767 C C . GLN B 1 307 ? -5.73 6.926 7.172 1 98.56 307 GLN B C 1
ATOM 6769 O O . GLN B 1 307 ? -6 7.176 8.344 1 98.56 307 GLN B O 1
ATOM 6774 N N . LEU B 1 308 ? -6.637 6.691 6.262 1 98.69 308 LEU B N 1
ATOM 6775 C CA . LEU B 1 308 ? -8.062 6.781 6.547 1 98.69 308 LEU B CA 1
ATOM 6776 C C . LEU B 1 308 ? -8.516 5.645 7.461 1 98.69 308 LEU B C 1
ATOM 6778 O O . LEU B 1 308 ? -9.211 5.879 8.445 1 98.69 308 LEU B O 1
ATOM 6782 N N . VAL B 1 309 ? -8.031 4.473 7.156 1 98.44 309 VAL B N 1
ATOM 6783 C CA . VAL B 1 309 ? -8.43 3.273 7.887 1 98.44 309 VAL B CA 1
ATOM 6784 C C . VAL B 1 309 ? -8.008 3.395 9.352 1 98.44 309 VAL B C 1
ATOM 6786 O O . VAL B 1 309 ? -8.781 3.074 10.258 1 98.44 309 VAL B O 1
ATOM 6789 N N . HIS B 1 310 ? -6.832 3.889 9.594 1 98.06 310 HIS B N 1
ATOM 6790 C CA . HIS B 1 310 ? -6.348 4.023 10.969 1 98.06 310 HIS B CA 1
ATOM 6791 C C . HIS B 1 310 ? -7.156 5.066 11.734 1 98.06 310 HIS B C 1
ATOM 6793 O O . HIS B 1 310 ? -7.383 4.918 12.938 1 98.06 310 HIS B O 1
ATOM 6799 N N . HIS B 1 311 ? -7.66 6.055 11.055 1 97.44 311 HIS B N 1
ATOM 6800 C CA . HIS B 1 311 ? -8.492 7.066 11.688 1 97.44 311 HIS B CA 1
ATOM 6801 C C . HIS B 1 311 ? -9.93 6.582 11.836 1 97.44 311 HIS B C 1
ATOM 6803 O O . HIS B 1 311 ? -10.773 7.289 12.391 1 97.44 311 HIS B O 1
ATOM 6809 N N . GLY B 1 312 ? -10.234 5.402 11.273 1 97.12 312 GLY B N 1
ATOM 6810 C CA . GLY B 1 312 ? -11.586 4.871 11.32 1 97.12 312 GLY B CA 1
ATOM 6811 C C . GLY B 1 312 ? -12.523 5.539 10.328 1 97.12 312 GLY B C 1
ATOM 6812 O O . GLY B 1 312 ? -13.742 5.457 10.469 1 97.12 312 GLY B O 1
ATOM 6813 N N . MET B 1 313 ? -11.961 6.246 9.367 1 98.19 313 MET B N 1
ATOM 6814 C CA . MET B 1 313 ? -12.758 6.883 8.328 1 98.19 313 MET B CA 1
ATOM 6815 C C . MET B 1 313 ? -13.195 5.863 7.273 1 98.19 313 MET B C 1
ATOM 6817 O O . MET B 1 313 ? -12.43 4.957 6.934 1 98.19 313 MET B O 1
ATOM 6821 N N . CYS B 1 314 ? -14.367 6.047 6.754 1 98.75 314 CYS B N 1
ATOM 6822 C CA . CYS B 1 314 ? -14.805 5.242 5.625 1 98.75 314 CYS B CA 1
ATOM 6823 C C . CYS B 1 314 ? -14.172 5.727 4.328 1 98.75 314 CYS B C 1
ATOM 6825 O O . CYS B 1 314 ? -14.031 6.93 4.109 1 98.75 314 CYS B O 1
ATOM 6827 N N . TYR B 1 315 ? -13.766 4.867 3.51 1 98.88 315 TYR B N 1
ATOM 6828 C CA . TYR B 1 315 ? -13.195 5.23 2.219 1 98.88 315 TYR B CA 1
ATOM 6829 C C . TYR B 1 315 ? -14.25 5.168 1.118 1 98.88 315 TYR B C 1
ATOM 6831 O O . TYR B 1 315 ? -14.859 4.117 0.893 1 98.88 315 TYR B O 1
ATOM 6839 N N . VAL B 1 316 ? -14.43 6.254 0.408 1 98.81 316 VAL B N 1
ATOM 6840 C CA . VAL B 1 316 ? -15.367 6.344 -0.706 1 98.81 316 VAL B CA 1
ATOM 6841 C C . VAL B 1 316 ? -14.602 6.379 -2.025 1 98.81 316 VAL B C 1
ATOM 6843 O O . VAL B 1 316 ? -14.156 7.441 -2.465 1 98.81 316 VAL B O 1
ATOM 6846 N N . PRO B 1 317 ? -14.516 5.27 -2.686 1 98.5 317 PRO B N 1
ATOM 6847 C CA . PRO B 1 317 ? -13.859 5.277 -3.996 1 98.5 317 PRO B CA 1
ATOM 6848 C C . PRO B 1 317 ? -14.758 5.82 -5.102 1 98.5 317 PRO B C 1
ATOM 6850 O O . PRO B 1 317 ? -15.969 5.969 -4.906 1 98.5 317 PRO B O 1
ATOM 6853 N N . LEU B 1 318 ? -14.156 6.207 -6.199 1 97.75 318 LEU B N 1
ATOM 6854 C CA . LEU B 1 318 ? -14.93 6.605 -7.375 1 97.75 318 LEU B CA 1
ATOM 6855 C C . LEU B 1 318 ? -15.625 5.406 -8 1 97.75 318 LEU B C 1
ATOM 6857 O O . LEU B 1 318 ? -16.797 5.484 -8.359 1 97.75 318 LEU B O 1
ATOM 6861 N N . GLY B 1 319 ? -14.867 4.258 -8.055 1 96.62 319 GLY B N 1
ATOM 6862 C CA . GLY B 1 319 ? -15.383 3.115 -8.789 1 96.62 319 GLY B CA 1
ATOM 6863 C C . GLY B 1 319 ? -15.586 3.396 -10.266 1 96.62 319 GLY B C 1
ATOM 6864 O O . GLY B 1 319 ? -15.078 4.391 -10.789 1 96.62 319 GLY B O 1
ATOM 6865 N N . TYR B 1 320 ? -16.234 2.451 -10.961 1 93.81 320 TYR B N 1
ATOM 6866 C CA . TYR B 1 320 ? -16.547 2.648 -12.367 1 93.81 320 TYR B CA 1
ATOM 6867 C C . TYR B 1 320 ? -17.984 3.143 -12.539 1 93.81 320 TYR B C 1
ATOM 6869 O O . TYR B 1 320 ? -18.359 3.629 -13.602 1 93.81 320 TYR B O 1
ATOM 6877 N N . GLN B 1 321 ? -18.766 3.119 -11.539 1 85 321 GLN B N 1
ATOM 6878 C CA . GLN B 1 321 ? -20.172 3.494 -11.625 1 85 321 GLN B CA 1
ATOM 6879 C C . GLN B 1 321 ? -20.875 2.762 -12.766 1 85 321 GLN B C 1
ATOM 6881 O O . GLN B 1 321 ? -20.453 1.671 -13.156 1 85 321 GLN B O 1
ATOM 6886 N N . ALA B 1 322 ? -22.172 3.213 -13.227 1 76.81 322 ALA B N 1
ATOM 6887 C CA . ALA B 1 322 ? -22.906 2.547 -14.305 1 76.81 322 ALA B CA 1
ATOM 6888 C C . ALA B 1 322 ? -22.328 2.9 -15.672 1 76.81 322 ALA B C 1
ATOM 6890 O O . ALA B 1 322 ? -22.422 2.121 -16.625 1 76.81 322 ALA B O 1
ATOM 6891 N N . GLY B 1 323 ? -21.109 3.189 -15.875 1 76.06 323 GLY B N 1
ATOM 6892 C CA . GLY B 1 323 ? -20.672 3.541 -17.219 1 76.06 323 GLY B CA 1
ATOM 6893 C C . GLY B 1 323 ? -19.188 3.865 -17.281 1 76.06 323 GLY B C 1
ATOM 6894 O O . GLY B 1 323 ? -18.688 4.273 -18.328 1 76.06 323 GLY B O 1
ATOM 6895 N N . GLY B 1 324 ? -18.625 3.688 -16.375 1 82.44 324 GLY B N 1
ATOM 6896 C CA . GLY B 1 324 ? -17.172 3.867 -16.375 1 82.44 324 GLY B CA 1
ATOM 6897 C C . GLY B 1 324 ? -16.75 5.309 -16.156 1 82.44 324 GLY B C 1
ATOM 6898 O O . GLY B 1 324 ? -15.609 5.582 -15.797 1 82.44 324 GLY B O 1
ATOM 6899 N N . GLU B 1 325 ? -17.688 6.277 -16.484 1 81.5 325 GLU B N 1
ATOM 6900 C CA . GLU B 1 325 ? -17.469 7.695 -16.219 1 81.5 325 GLU B CA 1
ATOM 6901 C C . GLU B 1 325 ? -16.219 8.195 -16.953 1 81.5 325 GLU B C 1
ATOM 6903 O O . GLU B 1 325 ? -15.406 8.922 -16.391 1 81.5 325 GLU B O 1
ATOM 6908 N N . GLY B 1 326 ? -16.078 7.637 -18.156 1 90.5 326 GLY B N 1
ATOM 6909 C CA . GLY B 1 326 ? -14.953 8.07 -18.969 1 90.5 326 GLY B CA 1
ATOM 6910 C C . GLY B 1 326 ? -13.719 7.215 -18.781 1 90.5 326 GLY B C 1
ATOM 6911 O O . GLY B 1 326 ? -12.781 7.285 -19.578 1 90.5 326 GLY B O 1
ATOM 6912 N N . GLN B 1 327 ? -13.742 6.363 -17.812 1 92.25 327 GLN B N 1
ATOM 6913 C CA . GLN B 1 327 ? -12.57 5.566 -17.469 1 92.25 327 GLN B CA 1
ATOM 6914 C C . GLN B 1 327 ? -12.344 4.461 -18.5 1 92.25 327 GLN B C 1
ATOM 6916 O O . GLN B 1 327 ? -11.266 3.871 -18.562 1 92.25 327 GLN B O 1
ATOM 6921 N N . PHE B 1 328 ? -13.328 4.16 -19.344 1 90.75 328 PHE B N 1
ATOM 6922 C CA . PHE B 1 328 ? -13.219 3.1 -20.344 1 90.75 328 PHE B CA 1
ATOM 6923 C C . PHE B 1 328 ? -12.594 3.625 -21.625 1 90.75 328 PHE B C 1
ATOM 6925 O O . PHE B 1 328 ? -12.234 2.848 -22.516 1 90.75 328 PHE B O 1
ATOM 6932 N N . ASP B 1 329 ? -12.406 4.949 -21.703 1 90.94 329 ASP B N 1
ATOM 6933 C CA . ASP B 1 329 ? -11.906 5.57 -22.922 1 90.94 329 ASP B CA 1
ATOM 6934 C C . ASP B 1 329 ? -10.453 5.188 -23.188 1 90.94 329 ASP B C 1
ATOM 6936 O O . ASP B 1 329 ? -9.594 5.363 -22.328 1 90.94 329 ASP B O 1
ATOM 6940 N N . LEU B 1 330 ? -10.211 4.656 -24.359 1 91.19 330 LEU B N 1
ATOM 6941 C CA . LEU B 1 330 ? -8.852 4.281 -24.734 1 91.19 330 LEU B CA 1
ATOM 6942 C C . LEU B 1 330 ? -8.352 5.133 -25.906 1 91.19 330 LEU B C 1
ATOM 6944 O O . LEU B 1 330 ? -7.34 4.809 -26.531 1 91.19 330 LEU B O 1
ATOM 6948 N N . SER B 1 331 ? -9.07 6.172 -26.203 1 91.75 331 SER B N 1
ATOM 6949 C CA . SER B 1 331 ? -8.734 6.977 -27.359 1 91.75 331 SER B CA 1
ATOM 6950 C C . SER B 1 331 ? -7.715 8.055 -27.016 1 91.75 331 SER B C 1
ATOM 6952 O O . SER B 1 331 ? -7.094 8.641 -27.906 1 91.75 331 SER B O 1
ATOM 6954 N N . GLU B 1 332 ? -7.531 8.305 -25.734 1 94.5 332 GLU B N 1
ATOM 6955 C CA . GLU B 1 332 ? -6.551 9.289 -25.297 1 94.5 332 GLU B CA 1
ATOM 6956 C C . GLU B 1 332 ? -5.934 8.898 -23.953 1 94.5 332 GLU B C 1
ATOM 6958 O O . GLU B 1 332 ? -6.527 8.133 -23.188 1 94.5 332 GLU B O 1
ATOM 6963 N N . ILE B 1 333 ? -4.793 9.469 -23.766 1 95.75 333 ILE B N 1
ATOM 6964 C CA . ILE B 1 333 ? -4.191 9.266 -22.453 1 95.75 333 ILE B CA 1
ATOM 6965 C C . ILE B 1 333 ? -4.973 10.047 -21.406 1 95.75 333 ILE B C 1
ATOM 6967 O O . ILE B 1 333 ? -5.41 11.172 -21.656 1 95.75 333 ILE B O 1
ATOM 6971 N N . HIS B 1 334 ? -5.215 9.484 -20.281 1 97 334 HIS B N 1
ATOM 6972 C CA . HIS B 1 334 ? -5.887 10.18 -19.188 1 97 334 HIS B CA 1
ATOM 6973 C C . HIS B 1 334 ? -5.652 9.477 -17.859 1 97 334 HIS B C 1
ATOM 6975 O O . HIS B 1 334 ? -5.355 8.281 -17.828 1 97 334 HIS B O 1
ATOM 6981 N N . GLY B 1 335 ? -5.781 10.242 -16.766 1 97.19 335 GLY B N 1
ATOM 6982 C CA . GLY B 1 335 ? -5.844 9.664 -15.438 1 97.19 335 GLY B CA 1
ATOM 6983 C C . GLY B 1 335 ? -7.219 9.125 -15.086 1 97.19 335 GLY B C 1
ATOM 6984 O O . GLY B 1 335 ? -7.988 8.75 -15.969 1 97.19 335 GLY B O 1
ATOM 6985 N N . GLY B 1 336 ? -7.406 9 -13.852 1 97.06 336 GLY B N 1
ATOM 6986 C CA . GLY B 1 336 ? -8.648 8.422 -13.352 1 97.06 336 GLY B CA 1
ATOM 6987 C C . GLY B 1 336 ? -8.562 6.922 -13.133 1 97.06 336 GLY B C 1
ATOM 6988 O O . GLY B 1 336 ? -8.07 6.191 -13.992 1 97.06 336 GLY B O 1
ATOM 6989 N N . SER B 1 337 ? -8.945 6.488 -12.031 1 97.25 337 SER B N 1
ATOM 6990 C CA . SER B 1 337 ? -9 5.082 -11.648 1 97.25 337 SER B CA 1
ATOM 6991 C C . SER B 1 337 ? -10.203 4.801 -10.758 1 97.25 337 SER B C 1
ATOM 6993 O O . SER B 1 337 ? -10.852 5.73 -10.273 1 97.25 337 SER B O 1
ATOM 6995 N N . PRO B 1 338 ? -10.523 3.521 -10.57 1 97.69 338 PRO B N 1
ATOM 6996 C CA . PRO B 1 338 ? -11.617 3.24 -9.641 1 97.69 338 PRO B CA 1
ATOM 6997 C C . PRO B 1 338 ? -11.344 3.77 -8.234 1 97.69 338 PRO B C 1
ATOM 6999 O O . PRO B 1 338 ? -12.273 3.99 -7.457 1 97.69 338 PRO B O 1
ATOM 7002 N N . TRP B 1 339 ? -10.141 4.051 -7.945 1 98.44 339 TRP B N 1
ATOM 7003 C CA . TRP B 1 339 ? -9.766 4.539 -6.621 1 98.44 339 TRP B CA 1
ATOM 7004 C C . TRP B 1 339 ? -10.125 6.012 -6.457 1 98.44 339 TRP B C 1
ATOM 7006 O O . TRP B 1 339 ? -10.492 6.449 -5.363 1 98.44 339 TRP B O 1
ATOM 7016 N N . GLY B 1 340 ? -10 6.75 -7.488 1 98.44 340 GLY B N 1
ATOM 7017 C CA . GLY B 1 340 ? -10.258 8.18 -7.473 1 98.44 340 GLY B CA 1
ATOM 7018 C C . GLY B 1 340 ? -9.75 8.891 -8.711 1 98.44 340 GLY B C 1
ATOM 7019 O O . GLY B 1 340 ? -8.992 8.32 -9.5 1 98.44 340 GLY B O 1
ATOM 7020 N N . ALA B 1 341 ? -10.109 10.125 -8.844 1 98.62 341 ALA B N 1
ATOM 7021 C CA . ALA B 1 341 ? -9.68 10.961 -9.961 1 98.62 341 ALA B CA 1
ATOM 7022 C C . ALA B 1 341 ? -8.172 11.203 -9.914 1 98.62 341 ALA B C 1
ATOM 7024 O O . ALA B 1 341 ? -7.574 11.258 -8.836 1 98.62 341 ALA B O 1
ATOM 7025 N N . SER B 1 342 ? -7.617 11.289 -11.078 1 98.38 342 SER B N 1
ATOM 7026 C CA . SER B 1 342 ? -6.199 11.602 -11.227 1 98.38 342 SER B CA 1
ATOM 7027 C C . SER B 1 342 ? -5.918 12.273 -12.562 1 98.38 342 SER B C 1
ATOM 7029 O O . SER B 1 342 ? -6.75 12.227 -13.477 1 98.38 342 SER B O 1
ATOM 7031 N N . THR B 1 343 ? -4.801 12.969 -12.602 1 98.5 343 THR B N 1
ATOM 7032 C CA . THR B 1 343 ? -4.348 13.57 -13.852 1 98.5 343 THR B CA 1
ATOM 7033 C C . THR B 1 343 ? -2.877 13.242 -14.102 1 98.5 343 THR B C 1
ATOM 7035 O O . THR B 1 343 ? -2.201 12.688 -13.234 1 98.5 343 THR B O 1
ATOM 7038 N N . LEU B 1 344 ? -2.494 13.453 -15.352 1 98 344 LEU B N 1
ATOM 7039 C CA . LEU B 1 344 ? -1.113 13.281 -15.789 1 98 344 LEU B CA 1
ATOM 7040 C C . LEU B 1 344 ? -0.444 14.633 -16 1 98 344 LEU B C 1
ATOM 7042 O O . LEU B 1 344 ? -0.959 15.469 -16.75 1 98 344 LEU B O 1
ATOM 7046 N N . ALA B 1 345 ? 0.697 14.789 -15.375 1 96.44 345 ALA B N 1
ATOM 7047 C CA . ALA B 1 345 ? 1.422 16.047 -15.508 1 96.44 345 ALA B CA 1
ATOM 7048 C C . ALA B 1 345 ? 2.469 15.969 -16.609 1 96.44 345 ALA B C 1
ATOM 7050 O O . ALA B 1 345 ? 2.928 17 -17.125 1 96.44 345 ALA B O 1
ATOM 7051 N N . GLY B 1 346 ? 2.836 14.711 -16.969 1 92.31 346 GLY B N 1
ATOM 7052 C CA . GLY B 1 346 ? 3.926 14.523 -17.906 1 92.31 346 GLY B CA 1
ATOM 7053 C C . GLY B 1 346 ? 5.297 14.578 -17.25 1 92.31 346 GLY B C 1
ATOM 7054 O O . GLY B 1 346 ? 5.43 15.039 -16.125 1 92.31 346 GLY B O 1
ATOM 7055 N N . PRO B 1 347 ? 6.293 14.18 -18.062 1 83.38 347 PRO B N 1
ATOM 7056 C CA . PRO B 1 347 ? 7.629 14.078 -17.469 1 83.38 347 PRO B CA 1
ATOM 7057 C C . PRO B 1 347 ? 8.227 15.438 -17.109 1 83.38 347 PRO B C 1
ATOM 7059 O O . PRO B 1 347 ? 9.062 15.539 -16.219 1 83.38 347 PRO B O 1
ATOM 7062 N N . ASP B 1 348 ? 7.711 16.5 -17.797 1 83.5 348 ASP B N 1
ATOM 7063 C CA . ASP B 1 348 ? 8.266 17.812 -17.5 1 83.5 348 ASP B CA 1
ATOM 7064 C C . ASP B 1 348 ? 7.25 18.688 -16.766 1 83.5 348 ASP B C 1
ATOM 7066 O O . ASP B 1 348 ? 7.469 19.891 -16.578 1 83.5 348 ASP B O 1
ATOM 7070 N N . GLY B 1 349 ? 6.145 18.141 -16.422 1 89.31 349 GLY B N 1
ATOM 7071 C CA . GLY B 1 349 ? 5.137 18.828 -15.641 1 89.31 349 GLY B CA 1
ATOM 7072 C C . GLY B 1 349 ? 4.316 19.812 -16.469 1 89.31 349 GLY B C 1
ATOM 7073 O O . GLY B 1 349 ? 3.51 20.562 -15.922 1 89.31 349 GLY B O 1
ATOM 7074 N N . SER B 1 350 ? 4.438 19.797 -17.797 1 89.62 350 SER B N 1
ATOM 7075 C CA . SER B 1 350 ? 3.814 20.812 -18.625 1 89.62 350 SER B CA 1
ATOM 7076 C C . SER B 1 350 ? 2.393 20.422 -19.016 1 89.62 350 SER B C 1
ATOM 7078 O O . SER B 1 350 ? 1.582 21.281 -19.375 1 89.62 350 SER B O 1
ATOM 7080 N N . ARG B 1 351 ? 2.129 19.141 -18.984 1 95.5 351 ARG B N 1
ATOM 7081 C CA . ARG B 1 351 ? 0.791 18.688 -19.359 1 95.5 351 ARG B CA 1
ATOM 7082 C C . ARG B 1 351 ? -0.243 19.141 -18.328 1 95.5 351 ARG B C 1
ATOM 7084 O O . ARG B 1 351 ? 0.002 19.062 -17.125 1 95.5 351 ARG B O 1
ATOM 7091 N N . GLN B 1 352 ? -1.315 19.625 -18.75 1 96.06 352 GLN B N 1
ATOM 7092 C CA . GLN B 1 352 ? -2.412 20.047 -17.891 1 96.06 352 GLN B CA 1
ATOM 7093 C C . GLN B 1 352 ? -3.559 19.047 -17.922 1 96.06 352 GLN B C 1
ATOM 7095 O O . GLN B 1 352 ? -3.684 18.266 -18.875 1 96.06 352 GLN B O 1
ATOM 7100 N N . PRO B 1 353 ? -4.371 19.016 -16.891 1 98.19 353 PRO B N 1
ATOM 7101 C CA . PRO B 1 353 ? -5.508 18.078 -16.906 1 98.19 353 PRO B CA 1
ATOM 7102 C C . PRO B 1 353 ? -6.375 18.25 -18.156 1 98.19 353 PRO B C 1
ATOM 7104 O O . PRO B 1 353 ? -6.742 19.359 -18.516 1 98.19 353 PRO B O 1
ATOM 7107 N N . SER B 1 354 ? -6.688 17.188 -18.844 1 97.5 354 SER B N 1
ATOM 7108 C CA . SER B 1 354 ? -7.543 17.203 -20.031 1 97.5 354 SER B CA 1
ATOM 7109 C C . SER B 1 354 ? -9.008 17.391 -19.641 1 97.5 354 SER B C 1
ATOM 7111 O O . SER B 1 354 ? -9.359 17.328 -18.469 1 97.5 354 SER B O 1
ATOM 7113 N N . ALA B 1 355 ? -9.828 17.625 -20.672 1 97.94 355 ALA B N 1
ATOM 7114 C CA . ALA B 1 355 ? -11.266 17.781 -20.438 1 97.94 355 ALA B CA 1
ATOM 7115 C C . ALA B 1 355 ? -11.859 16.516 -19.812 1 97.94 355 ALA B C 1
ATOM 7117 O O . ALA B 1 355 ? -12.711 16.594 -18.938 1 97.94 355 ALA B O 1
ATOM 7118 N N . LEU B 1 356 ? -11.391 15.398 -20.266 1 97.75 356 LEU B N 1
ATOM 7119 C CA . LEU B 1 356 ? -11.875 14.133 -19.734 1 97.75 356 LEU B CA 1
ATOM 7120 C C . LEU B 1 356 ? -11.484 13.969 -18.266 1 97.75 356 LEU B C 1
ATOM 7122 O O . LEU B 1 356 ? -12.297 13.555 -17.453 1 97.75 356 LEU B O 1
ATOM 7126 N N . GLU B 1 357 ? -10.258 14.242 -17.953 1 98.31 357 GLU B N 1
ATOM 7127 C CA . GLU B 1 357 ? -9.789 14.141 -16.578 1 98.31 357 GLU B CA 1
ATOM 7128 C C . GLU B 1 357 ? -10.57 15.078 -15.664 1 98.31 357 GLU B C 1
ATOM 7130 O O . GLU B 1 357 ? -10.891 14.719 -14.531 1 98.31 357 GLU B O 1
ATOM 7135 N N . LEU B 1 358 ? -10.875 16.25 -16.125 1 98.56 358 LEU B N 1
ATOM 7136 C CA . LEU B 1 358 ? -11.664 17.203 -15.352 1 98.56 358 LEU B CA 1
ATOM 7137 C C . LEU B 1 358 ? -13.094 16.703 -15.172 1 98.56 358 LEU B C 1
ATOM 7139 O O . LEU B 1 358 ? -13.688 16.875 -14.102 1 98.56 358 LEU B O 1
ATOM 7143 N N . LYS B 1 359 ? -13.625 16.109 -16.203 1 97.94 359 LYS B N 1
ATOM 7144 C CA . LYS B 1 359 ? -14.953 15.516 -16.094 1 97.94 359 LYS B CA 1
ATOM 7145 C C . LYS B 1 359 ? -14.977 14.422 -15.031 1 97.94 359 LYS B C 1
ATOM 7147 O O . LYS B 1 359 ? -15.93 14.336 -14.242 1 97.94 359 LYS B O 1
ATOM 7152 N N . ILE B 1 360 ? -13.977 13.609 -15.008 1 98 360 ILE B N 1
ATOM 7153 C CA . ILE B 1 360 ? -13.875 12.539 -14.023 1 98 360 ILE B CA 1
ATOM 7154 C C . ILE B 1 360 ? -13.75 13.141 -12.625 1 98 360 ILE B C 1
ATOM 7156 O O . ILE B 1 360 ? -14.359 12.648 -11.672 1 98 360 ILE B O 1
ATOM 7160 N N . ALA B 1 361 ? -12.969 14.172 -12.492 1 98.62 361 ALA B N 1
ATOM 7161 C CA . ALA B 1 361 ? -12.812 14.852 -11.211 1 98.62 361 ALA B CA 1
ATOM 7162 C C . ALA B 1 361 ? -14.148 15.398 -10.711 1 98.62 361 ALA B C 1
ATOM 7164 O O . ALA B 1 361 ? -14.5 15.203 -9.547 1 98.62 361 ALA B O 1
ATOM 7165 N N . LYS B 1 362 ? -14.844 16.047 -11.57 1 98.5 362 LYS B N 1
ATOM 7166 C CA . LYS B 1 362 ? -16.156 16.578 -11.203 1 98.5 362 LYS B CA 1
ATOM 7167 C C . LYS B 1 362 ? -17.094 15.453 -10.773 1 98.5 362 LYS B C 1
ATOM 7169 O O . LYS B 1 362 ? -17.812 15.586 -9.781 1 98.5 362 LYS B O 1
ATOM 7174 N N . LYS B 1 363 ? -17.094 14.383 -11.5 1 98 363 LYS B N 1
ATOM 7175 C CA . LYS B 1 363 ? -17.922 13.227 -11.172 1 98 363 LYS B CA 1
ATOM 7176 C C . LYS B 1 363 ? -17.578 12.672 -9.789 1 98 363 LYS B C 1
ATOM 7178 O O . LYS B 1 363 ? -18.469 12.281 -9.031 1 98 363 LYS B O 1
ATOM 7183 N N . GLN B 1 364 ? -16.297 12.586 -9.5 1 98.5 364 GLN B N 1
ATOM 7184 C CA . GLN B 1 364 ? -15.93 12.102 -8.172 1 98.5 364 GLN B CA 1
ATOM 7185 C C . GLN B 1 364 ? -16.5 13 -7.082 1 98.5 364 GLN B C 1
ATOM 7187 O O . GLN B 1 364 ? -16.953 12.516 -6.043 1 98.5 364 GLN B O 1
ATOM 7192 N N . GLY B 1 365 ? -16.438 14.312 -7.332 1 98.69 365 GLY B N 1
ATOM 7193 C CA . GLY B 1 365 ? -17.078 15.227 -6.395 1 98.69 365 GLY B CA 1
ATOM 7194 C C . GLY B 1 365 ? -18.547 14.93 -6.184 1 98.69 365 GLY B C 1
ATOM 7195 O O . GLY B 1 365 ? -19.031 14.953 -5.055 1 98.69 365 GLY B O 1
ATOM 7196 N N . GLU B 1 366 ? -19.25 14.641 -7.242 1 98.19 366 GLU B N 1
ATOM 7197 C CA . GLU B 1 366 ? -20.672 14.328 -7.172 1 98.19 366 GLU B CA 1
ATOM 7198 C C . GLU B 1 366 ? -20.922 13.047 -6.379 1 98.19 366 GLU B C 1
ATOM 7200 O O . GLU B 1 366 ? -21.812 13 -5.527 1 98.19 366 GLU B O 1
ATOM 7205 N N . VAL B 1 367 ? -20.125 12.047 -6.699 1 97.88 367 VAL B N 1
ATOM 7206 C CA . VAL B 1 367 ? -20.266 10.758 -6.027 1 97.88 367 VAL B CA 1
ATOM 7207 C C . VAL B 1 367 ? -20.031 10.922 -4.531 1 97.88 367 VAL B C 1
ATOM 7209 O O . VAL B 1 367 ? -20.812 10.438 -3.709 1 97.88 367 VAL B O 1
ATOM 7212 N N . PHE B 1 368 ? -19 11.648 -4.188 1 98.62 368 PHE B N 1
ATOM 7213 C CA . PHE B 1 368 ? -18.641 11.852 -2.789 1 98.62 368 PHE B CA 1
ATOM 7214 C C . PHE B 1 368 ? -19.672 12.703 -2.074 1 98.62 368 PHE B C 1
ATOM 7216 O O . PHE B 1 368 ? -20.062 12.398 -0.945 1 98.62 368 PHE B O 1
ATOM 7223 N N . GLY B 1 369 ? -20.094 13.781 -2.691 1 98.38 369 GLY B N 1
ATOM 7224 C CA . GLY B 1 369 ? -21.125 14.633 -2.107 1 98.38 369 GLY B CA 1
ATOM 7225 C C . GLY B 1 369 ? -22.422 13.891 -1.83 1 98.38 369 GLY B C 1
ATOM 7226 O O . GLY B 1 369 ? -23.031 14.086 -0.778 1 98.38 369 GLY B O 1
ATOM 7227 N N . THR B 1 370 ? -22.812 13.055 -2.738 1 97.19 370 THR B N 1
ATOM 7228 C CA . THR B 1 370 ? -24.016 12.258 -2.562 1 97.19 370 THR B CA 1
ATOM 7229 C C . THR B 1 370 ? -23.875 11.312 -1.37 1 97.19 370 THR B C 1
ATOM 7231 O O . THR B 1 370 ? -24.828 11.125 -0.601 1 97.19 370 THR B O 1
ATOM 7234 N N . ALA B 1 371 ? -22.734 10.742 -1.216 1 97.69 371 ALA B N 1
ATOM 7235 C CA . ALA B 1 371 ? -22.484 9.867 -0.072 1 97.69 371 ALA B CA 1
ATOM 7236 C C . ALA B 1 371 ? -22.547 10.648 1.237 1 97.69 371 ALA B C 1
ATOM 7238 O O . ALA B 1 371 ? -23.125 10.18 2.219 1 97.69 371 ALA B O 1
ATOM 7239 N N . VAL B 1 372 ? -21.953 11.82 1.266 1 97.81 372 VAL B N 1
ATOM 7240 C CA . VAL B 1 372 ? -21.922 12.641 2.469 1 97.81 372 VAL B CA 1
ATOM 7241 C C . VAL B 1 372 ? -23.344 13.023 2.863 1 97.81 372 VAL B C 1
ATOM 7243 O O . VAL B 1 372 ? -23.688 13.016 4.047 1 97.81 372 VAL B O 1
ATOM 7246 N N . LYS B 1 373 ? -24.172 13.289 1.944 1 95.88 373 LYS B N 1
ATOM 7247 C CA . LYS B 1 373 ? -25.562 13.648 2.221 1 95.88 373 LYS B CA 1
ATOM 7248 C C . LYS B 1 373 ? -26.312 12.5 2.893 1 95.88 373 LYS B C 1
ATOM 7250 O O . LYS B 1 373 ? -27.203 12.719 3.701 1 95.88 373 LYS B O 1
ATOM 7255 N N . ARG B 1 374 ? -25.906 11.289 2.539 1 94.62 374 ARG B N 1
ATOM 7256 C CA . ARG B 1 374 ? -26.531 10.125 3.156 1 94.62 374 ARG B CA 1
ATOM 7257 C C . ARG B 1 374 ? -26.219 10.062 4.648 1 94.62 374 ARG B C 1
ATOM 7259 O O . ARG B 1 374 ? -27 9.508 5.426 1 94.62 374 ARG B O 1
ATOM 7266 N N . THR B 1 375 ? -25.094 10.586 5.094 1 93.69 375 THR B N 1
ATOM 7267 C CA . THR B 1 375 ? -24.688 10.5 6.488 1 93.69 375 THR B CA 1
ATOM 7268 C C . THR B 1 375 ? -25.453 11.508 7.344 1 93.69 375 THR B C 1
ATOM 7270 O O . THR B 1 375 ? -25.5 11.383 8.57 1 93.69 375 THR B O 1
ATOM 7273 N N . THR B 1 376 ? -26.047 12.484 6.691 1 87.5 376 THR B N 1
ATOM 7274 C CA . THR B 1 376 ? -26.719 13.539 7.438 1 87.5 376 THR B CA 1
ATOM 7275 C C . THR B 1 376 ? -28.234 13.461 7.246 1 87.5 376 THR B C 1
ATOM 7277 O O . THR B 1 376 ? -28.984 14.25 7.816 1 87.5 376 THR B O 1
ATOM 7280 N N . ALA B 1 377 ? -28.656 12.555 6.496 1 85.5 377 ALA B N 1
ATOM 7281 C CA . ALA B 1 377 ? -30.078 12.367 6.254 1 85.5 377 ALA B CA 1
ATOM 7282 C C . ALA B 1 377 ? -30.766 11.75 7.465 1 85.5 377 ALA B C 1
ATOM 7284 O O . ALA B 1 377 ? -30.125 11.078 8.273 1 85.5 377 ALA B O 1
ATOM 7285 N N . PRO B 1 378 ? -32 12.07 7.562 1 81.62 378 PRO B N 1
ATOM 7286 C CA . PRO B 1 378 ? -32.75 11.406 8.641 1 81.62 378 PRO B CA 1
ATOM 7287 C C . PRO B 1 378 ? -32.781 9.891 8.5 1 81.62 378 PRO B C 1
ATOM 7289 O O . PRO B 1 378 ? -32.75 9.367 7.387 1 81.62 378 PRO B O 1
ATOM 7292 N N . ALA B 1 379 ? -32.781 9.297 9.609 1 76.69 379 ALA B N 1
ATOM 7293 C CA . ALA B 1 379 ? -32.719 7.836 9.633 1 76.69 379 ALA B CA 1
ATOM 7294 C C . ALA B 1 379 ? -33.875 7.223 8.852 1 76.69 379 ALA B C 1
ATOM 7296 O O . ALA B 1 379 ? -35 7.715 8.914 1 76.69 379 ALA B O 1
ATOM 7297 N N . ALA B 1 380 ? -33.5 6.246 8.102 1 74.81 380 ALA B N 1
ATOM 7298 C CA . ALA B 1 380 ? -34.531 5.531 7.324 1 74.81 380 ALA B CA 1
ATOM 7299 C C . ALA B 1 380 ? -35.438 4.727 8.234 1 74.81 380 ALA B C 1
ATOM 7301 O O . ALA B 1 380 ? -35.031 4.301 9.32 1 74.81 380 ALA B O 1
ATOM 7302 N N . SER B 1 381 ? -36.594 4.543 7.793 1 78.88 381 SER B N 1
ATOM 7303 C CA . SER B 1 381 ? -37.594 3.799 8.562 1 78.88 381 SER B CA 1
ATOM 7304 C C . SER B 1 381 ? -37.469 2.297 8.328 1 78.88 381 SER B C 1
ATOM 7306 O O . SER B 1 381 ? -37.906 1.493 9.148 1 78.88 381 SER B O 1
ATOM 7308 N N . LYS B 1 382 ? -36.719 1.979 7.332 1 86.44 382 LYS B N 1
ATOM 7309 C CA . LYS B 1 382 ? -36.625 0.56 7 1 86.44 382 LYS B CA 1
ATOM 7310 C C . LYS B 1 382 ? -35.469 -0.099 7.75 1 86.44 382 LYS B C 1
ATOM 7312 O O . LYS B 1 382 ? -34.531 0.578 8.172 1 86.44 382 LYS B O 1
ATOM 7317 N N . LYS B 1 383 ? -35.656 -1.404 7.859 1 93 383 LYS B N 1
ATOM 7318 C CA . LYS B 1 383 ? -34.625 -2.205 8.492 1 93 383 LYS B CA 1
ATOM 7319 C C . LYS B 1 383 ? -33.438 -2.451 7.543 1 93 383 LYS B C 1
ATOM 7321 O O . LYS B 1 383 ? -33.656 -2.826 6.387 1 93 383 LYS B O 1
ATOM 7326 N N . GLY B 1 384 ? -32.25 -2.129 8.047 1 96.31 384 GLY B N 1
ATOM 7327 C CA . GLY B 1 384 ? -31.078 -2.404 7.234 1 96.31 384 GLY B CA 1
ATOM 7328 C C . GLY B 1 384 ? -30.875 -3.883 6.973 1 96.31 384 GLY B C 1
ATOM 7329 O O . GLY B 1 384 ? -31.172 -4.719 7.824 1 96.31 384 GLY B O 1
ATOM 7330 N N . LYS B 1 385 ? -30.406 -4.227 5.824 1 97.94 385 LYS B N 1
ATOM 7331 C CA . LYS B 1 385 ? -30.109 -5.602 5.434 1 97.94 385 LYS B CA 1
ATOM 7332 C C . LYS B 1 385 ? -28.656 -5.758 5.016 1 97.94 385 LYS B C 1
ATOM 7334 O O . LYS B 1 385 ? -28.188 -5.059 4.117 1 97.94 385 LYS B O 1
ATOM 7339 N N . VAL B 1 386 ? -28 -6.684 5.676 1 98.62 386 VAL B N 1
ATOM 7340 C CA . VAL B 1 386 ? -26.578 -6.922 5.398 1 98.62 386 VAL B CA 1
ATOM 7341 C C . VAL B 1 386 ? -26.391 -8.375 4.965 1 98.62 386 VAL B C 1
ATOM 7343 O O . VAL B 1 386 ? -27.031 -9.281 5.484 1 98.62 386 VAL B O 1
ATOM 7346 N N . CYS B 1 387 ? -25.531 -8.602 3.992 1 98.75 387 CYS B N 1
ATOM 7347 C CA . CYS B 1 387 ? -25.109 -9.922 3.561 1 98.75 387 CYS B CA 1
ATOM 7348 C C . CYS B 1 387 ? -23.656 -10.188 3.967 1 98.75 387 CYS B C 1
ATOM 7350 O O . CYS B 1 387 ? -22.781 -9.359 3.721 1 98.75 387 CYS B O 1
ATOM 7352 N N . ILE B 1 388 ? -23.438 -11.297 4.645 1 98.88 388 ILE B N 1
ATOM 7353 C CA . ILE B 1 388 ? -22.078 -11.766 4.883 1 98.88 388 ILE B CA 1
ATOM 7354 C C . ILE B 1 388 ? -21.766 -12.938 3.953 1 98.88 388 ILE B C 1
ATOM 7356 O O . ILE B 1 388 ? -22.453 -13.953 3.973 1 98.88 388 ILE B O 1
ATOM 7360 N N . VAL B 1 389 ? -20.781 -12.805 3.119 1 98.81 389 VAL B N 1
ATOM 7361 C CA . VAL B 1 389 ? -20.25 -13.898 2.314 1 98.81 389 VAL B CA 1
ATOM 7362 C C . VAL B 1 389 ? -18.875 -14.305 2.836 1 98.81 389 VAL B C 1
ATOM 7364 O O . VAL B 1 389 ? -17.984 -13.469 2.945 1 98.81 389 VAL B O 1
ATOM 7367 N N . TYR B 1 390 ? -18.734 -15.562 3.186 1 98.69 390 TYR B N 1
ATOM 7368 C CA . TYR B 1 390 ? -17.469 -15.992 3.762 1 98.69 390 TYR B CA 1
ATOM 7369 C C . TYR B 1 390 ? -17.031 -17.328 3.184 1 98.69 390 TYR B C 1
ATOM 7371 O O . TYR B 1 390 ? -17.844 -18.062 2.607 1 98.69 390 TYR B O 1
ATOM 7379 N N . TYR B 1 391 ? -15.742 -17.578 3.209 1 98.31 391 TYR B N 1
ATOM 7380 C CA . TYR B 1 391 ? -15.188 -18.922 3.053 1 98.31 391 TYR B CA 1
ATOM 7381 C C . TYR B 1 391 ? -14.461 -19.359 4.32 1 98.31 391 TYR B C 1
ATOM 7383 O O . TYR B 1 391 ? -13.703 -18.578 4.906 1 98.31 391 TYR B O 1
ATOM 7391 N N . SER B 1 392 ? -14.766 -20.531 4.77 1 96.81 392 SER B N 1
ATOM 7392 C CA . SER B 1 392 ? -14.148 -21.062 5.973 1 96.81 392 SER B CA 1
ATOM 7393 C C . SER B 1 392 ? -13.867 -22.562 5.82 1 96.81 392 SER B C 1
ATOM 7395 O O . SER B 1 392 ? -14.789 -23.359 5.645 1 96.81 392 SER B O 1
ATOM 7397 N N . MET B 1 393 ? -12.617 -22.906 5.891 1 92.94 393 MET B N 1
ATOM 7398 C CA . MET B 1 393 ? -12.281 -24.312 5.746 1 92.94 393 MET B CA 1
ATOM 7399 C C . MET B 1 393 ? -12.266 -25.016 7.102 1 92.94 393 MET B C 1
ATOM 7401 O O . MET B 1 393 ? -12.805 -26.109 7.246 1 92.94 393 MET B O 1
ATOM 7405 N N . TYR B 1 394 ? -11.742 -24.344 8.141 1 93.31 394 TYR B N 1
ATOM 7406 C CA . TYR B 1 394 ? -11.555 -25 9.422 1 93.31 394 TYR B CA 1
ATOM 7407 C C . TYR B 1 394 ? -12.406 -24.344 10.508 1 93.31 394 TYR B C 1
ATOM 7409 O O . TYR B 1 394 ? -12.234 -24.641 11.695 1 93.31 394 TYR B O 1
ATOM 7417 N N . GLY B 1 395 ? -13.18 -23.391 10.148 1 95.5 395 GLY B N 1
ATOM 7418 C CA . GLY B 1 395 ? -14.195 -22.891 11.062 1 95.5 395 GLY B CA 1
ATOM 7419 C C . GLY B 1 395 ? -13.852 -21.547 11.68 1 95.5 395 GLY B C 1
ATOM 7420 O O . GLY B 1 395 ? -14.703 -20.906 12.289 1 95.5 395 GLY B O 1
ATOM 7421 N N . HIS B 1 396 ? -12.656 -21.062 11.547 1 97.44 396 HIS B N 1
ATOM 7422 C CA . HIS B 1 396 ? -12.227 -19.828 12.188 1 97.44 396 HIS B CA 1
ATOM 7423 C C . HIS B 1 396 ? -12.984 -18.625 11.633 1 97.44 396 HIS B C 1
ATOM 7425 O O . HIS B 1 396 ? -13.5 -17.812 12.398 1 97.44 396 HIS B O 1
ATOM 7431 N N . VAL B 1 397 ? -13.016 -18.516 10.312 1 98.25 397 VAL B N 1
ATOM 7432 C CA . VAL B 1 397 ? -13.719 -17.406 9.68 1 98.25 397 VAL B CA 1
ATOM 7433 C C . VAL B 1 397 ? -15.211 -17.484 9.992 1 98.25 397 VAL B C 1
ATOM 7435 O O . VAL B 1 397 ? -15.859 -16.469 10.258 1 98.25 397 VAL B O 1
ATOM 7438 N N . LYS B 1 398 ? -15.766 -18.688 9.953 1 98.31 398 LYS B N 1
ATOM 7439 C CA . LYS B 1 398 ? -17.172 -18.891 10.289 1 98.31 398 LYS B CA 1
ATOM 7440 C C . LYS B 1 398 ? -17.484 -18.422 11.703 1 98.31 398 LYS B C 1
ATOM 7442 O O . LYS B 1 398 ? -18.516 -17.797 11.953 1 98.31 398 LYS B O 1
ATOM 7447 N N . LYS B 1 399 ? -16.609 -18.719 12.617 1 98.12 399 LYS B N 1
ATOM 7448 C CA . LYS B 1 399 ? -16.797 -18.297 14 1 98.12 399 LYS B CA 1
ATOM 7449 C C . LYS B 1 399 ? -16.875 -16.781 14.102 1 98.12 399 LYS B C 1
ATOM 7451 O O . LYS B 1 399 ? -17.734 -16.234 14.789 1 98.12 399 LYS B O 1
ATOM 7456 N N . LEU B 1 400 ? -15.953 -16.109 13.453 1 98.69 400 LEU B N 1
ATOM 7457 C CA . LEU B 1 400 ? -15.992 -14.641 13.438 1 98.69 400 LEU B CA 1
ATOM 7458 C C . LEU B 1 400 ? -17.266 -14.141 12.781 1 98.69 400 LEU B C 1
ATOM 7460 O O . LEU B 1 400 ? -17.906 -13.203 13.289 1 98.69 400 LEU B O 1
ATOM 7464 N N . ALA B 1 401 ? -17.641 -14.734 11.656 1 98.81 401 ALA B N 1
ATOM 7465 C CA . ALA B 1 401 ? -18.859 -14.344 10.945 1 98.81 401 ALA B CA 1
ATOM 7466 C C . ALA B 1 401 ? -20.078 -14.438 11.859 1 98.81 401 ALA B C 1
ATOM 7468 O O . ALA B 1 401 ? -20.906 -13.531 11.867 1 98.81 401 ALA B O 1
ATOM 7469 N N . ASP B 1 402 ? -20.156 -15.539 12.617 1 98.75 402 ASP B N 1
ATOM 7470 C CA . ASP B 1 402 ? -21.281 -15.742 13.531 1 98.75 402 ASP B CA 1
ATOM 7471 C C . ASP B 1 402 ? -21.344 -14.641 14.586 1 98.75 402 ASP B C 1
ATOM 7473 O O . ASP B 1 402 ? -22.422 -14.109 14.875 1 98.75 402 ASP B O 1
ATOM 7477 N N . GLU B 1 403 ? -20.203 -14.305 15.141 1 98.69 403 GLU B N 1
ATOM 7478 C CA . GLU B 1 403 ? -20.156 -13.289 16.188 1 98.69 403 GLU B CA 1
ATOM 7479 C C . GLU B 1 403 ? -20.5 -11.906 15.633 1 98.69 403 GLU B C 1
ATOM 7481 O O . GLU B 1 403 ? -21.219 -11.133 16.266 1 98.69 403 GLU B O 1
ATOM 7486 N N . ILE B 1 404 ? -19.984 -11.609 14.461 1 98.81 404 ILE B N 1
ATOM 7487 C CA . ILE B 1 404 ? -20.25 -10.336 13.805 1 98.81 404 ILE B CA 1
ATOM 7488 C C . ILE B 1 404 ? -21.734 -10.234 13.469 1 98.81 404 ILE B C 1
ATOM 7490 O O . ILE B 1 404 ? -22.375 -9.211 13.727 1 98.81 404 ILE B O 1
ATOM 7494 N N . ALA B 1 405 ? -22.281 -11.297 12.906 1 98.88 405 ALA B N 1
ATOM 7495 C CA . ALA B 1 405 ? -23.703 -11.336 12.547 1 98.88 405 ALA B CA 1
ATOM 7496 C C . ALA B 1 405 ? -24.578 -11.164 13.773 1 98.88 405 ALA B C 1
ATOM 7498 O O . ALA B 1 405 ? -25.562 -10.422 13.742 1 98.88 405 ALA B O 1
ATOM 7499 N N . ALA B 1 406 ? -24.25 -11.875 14.836 1 98.69 406 ALA B N 1
ATOM 7500 C CA . ALA B 1 406 ? -25.016 -11.773 16.078 1 98.69 406 ALA B CA 1
ATOM 7501 C C . ALA B 1 406 ? -25.031 -10.344 16.594 1 98.69 406 ALA B C 1
ATOM 7503 O O . ALA B 1 406 ? -26.062 -9.836 17.016 1 98.69 406 ALA B O 1
ATOM 7504 N N . SER B 1 407 ? -23.891 -9.758 16.578 1 98.44 407 SER B N 1
ATOM 7505 C CA . SER B 1 407 ? -23.766 -8.375 17.031 1 98.44 407 SER B CA 1
ATOM 7506 C C . SER B 1 407 ? -24.609 -7.434 16.188 1 98.44 407 SER B C 1
ATOM 7508 O O . SER B 1 407 ? -25.281 -6.547 16.719 1 98.44 407 SER B O 1
ATOM 7510 N N . MET B 1 408 ? -24.625 -7.609 14.891 1 98.56 408 MET B N 1
ATOM 7511 C CA . MET B 1 408 ? -25.422 -6.762 14.008 1 98.56 408 MET B CA 1
ATOM 7512 C C . MET B 1 408 ? -26.906 -6.953 14.273 1 98.56 408 MET B C 1
ATOM 7514 O O . MET B 1 408 ? -27.672 -5.98 14.297 1 98.56 408 MET B O 1
ATOM 7518 N N . LYS B 1 409 ? -27.297 -8.164 14.469 1 98.38 409 LYS B N 1
ATOM 7519 C CA . LYS B 1 409 ? -28.688 -8.453 14.766 1 98.38 409 LYS B CA 1
ATOM 7520 C C . LYS B 1 409 ? -29.125 -7.789 16.062 1 98.38 409 LYS B C 1
ATOM 7522 O O . LYS B 1 409 ? -30.25 -7.289 16.172 1 98.38 409 LYS B O 1
ATOM 7527 N N . GLU B 1 410 ? -28.25 -7.762 17 1 98.06 410 GLU B N 1
ATOM 7528 C CA . GLU B 1 410 ? -28.531 -7.09 18.266 1 98.06 410 GLU B CA 1
ATOM 7529 C C . GLU B 1 410 ? -28.719 -5.59 18.062 1 98.06 410 GLU B C 1
ATOM 7531 O O . GLU B 1 410 ? -29.438 -4.941 18.844 1 98.06 410 GLU B O 1
ATOM 7536 N N . GLU B 1 411 ? -28.156 -5.039 17.047 1 96.31 411 GLU B N 1
ATOM 7537 C CA . GLU B 1 411 ? -28.266 -3.619 16.719 1 96.31 411 GLU B CA 1
ATOM 7538 C C . GLU B 1 411 ? -29.484 -3.354 15.836 1 96.31 411 GLU B C 1
ATOM 7540 O O . GLU B 1 411 ? -29.703 -2.225 15.398 1 96.31 411 GLU B O 1
ATOM 7545 N N . GLY B 1 412 ? -30.188 -4.391 15.453 1 95.56 412 GLY B N 1
ATOM 7546 C CA . GLY B 1 412 ? -31.438 -4.227 14.727 1 95.56 412 GLY B CA 1
ATOM 7547 C C . GLY B 1 412 ? -31.266 -4.332 13.219 1 95.56 412 GLY B C 1
ATOM 7548 O O . GLY B 1 412 ? -32.125 -3.881 12.461 1 95.56 412 GLY B O 1
ATOM 7549 N N . VAL B 1 413 ? -30.203 -4.859 12.758 1 97.06 413 VAL B N 1
ATOM 7550 C CA . VAL B 1 413 ? -29.938 -5.059 11.336 1 97.06 413 VAL B CA 1
ATOM 7551 C C . VAL B 1 413 ? -30.156 -6.523 10.969 1 97.06 413 VAL B C 1
ATOM 7553 O O . VAL B 1 413 ? -29.781 -7.422 11.734 1 97.06 413 VAL B O 1
ATOM 7556 N N . SER B 1 414 ? -30.828 -6.785 9.852 1 98 414 SER B N 1
ATOM 7557 C CA . SER B 1 414 ? -30.969 -8.148 9.359 1 98 414 SER B CA 1
ATOM 7558 C C . SER B 1 414 ? -29.703 -8.625 8.656 1 98 414 SER B C 1
ATOM 7560 O O . SER B 1 414 ? -29.062 -7.855 7.938 1 98 414 SER B O 1
ATOM 7562 N N . VAL B 1 415 ? -29.391 -9.93 8.914 1 98.62 415 VAL B N 1
ATOM 7563 C CA . VAL B 1 415 ? -28.156 -10.445 8.336 1 98.62 415 VAL B CA 1
ATOM 7564 C C . VAL B 1 415 ? -28.422 -11.797 7.672 1 98.62 415 VAL B C 1
ATOM 7566 O O . VAL B 1 415 ? -29 -12.703 8.289 1 98.62 415 VAL B O 1
ATOM 7569 N N . ASP B 1 416 ? -28.078 -11.938 6.422 1 98.38 416 ASP B N 1
ATOM 7570 C CA . ASP B 1 416 ? -28.016 -13.219 5.723 1 98.38 416 ASP B CA 1
ATOM 7571 C C . ASP B 1 416 ? -26.562 -13.672 5.523 1 98.38 416 ASP B C 1
ATOM 7573 O O . ASP B 1 416 ? -25.688 -12.852 5.246 1 98.38 416 ASP B O 1
ATOM 7577 N N . MET B 1 417 ? -26.359 -14.93 5.668 1 98.06 417 MET B N 1
ATOM 7578 C CA . MET B 1 417 ? -25 -15.484 5.555 1 98.06 417 MET B CA 1
ATOM 7579 C C . MET B 1 417 ? -24.922 -16.453 4.379 1 98.06 417 MET B C 1
ATOM 7581 O O . MET B 1 417 ? -25.797 -17.297 4.199 1 98.06 417 MET B O 1
ATOM 7585 N N . PHE B 1 418 ? -23.922 -16.312 3.604 1 98.44 418 PHE B N 1
ATOM 7586 C CA . PHE B 1 418 ? -23.641 -17.203 2.484 1 98.44 418 PHE B CA 1
ATOM 7587 C C . PHE B 1 418 ? -22.203 -17.688 2.518 1 98.44 418 PHE B C 1
ATOM 7589 O O . PHE B 1 418 ? -21.312 -17 3.023 1 98.44 418 PHE B O 1
ATOM 7596 N N . GLN B 1 419 ? -21.984 -18.906 1.995 1 98 419 GLN B N 1
ATOM 7597 C CA . GLN B 1 419 ? -20.641 -19.406 1.776 1 98 419 GLN B CA 1
ATOM 7598 C C . GLN B 1 419 ? -20.188 -19.188 0.334 1 98 419 GLN B C 1
ATOM 7600 O O . GLN B 1 419 ? -20.984 -19.328 -0.596 1 98 419 GLN B O 1
ATOM 7605 N N . ALA B 1 420 ? -18.938 -18.781 0.199 1 97.94 420 ALA B N 1
ATOM 7606 C CA . ALA B 1 420 ? -18.359 -18.828 -1.143 1 97.94 420 ALA B CA 1
ATOM 7607 C C . ALA B 1 420 ? -18.219 -20.266 -1.625 1 97.94 420 ALA B C 1
ATOM 7609 O O . ALA B 1 420 ? -17.984 -21.172 -0.827 1 97.94 420 ALA B O 1
ATOM 7610 N N . PRO B 1 421 ? -18.328 -20.531 -2.908 1 96.31 421 PRO B N 1
ATOM 7611 C CA . PRO B 1 421 ? -18.219 -21.891 -3.434 1 96.31 421 PRO B CA 1
ATOM 7612 C C . PRO B 1 421 ? -16.844 -22.5 -3.227 1 96.31 421 PRO B C 1
ATOM 7614 O O . PRO B 1 421 ? -15.836 -21.797 -3.314 1 96.31 421 PRO B O 1
ATOM 7617 N N . GLU B 1 422 ? -16.859 -23.766 -2.975 1 95.81 422 GLU B N 1
ATOM 7618 C CA . GLU B 1 422 ? -15.609 -24.531 -2.865 1 95.81 422 GLU B CA 1
ATOM 7619 C C . GLU B 1 422 ? -15 -24.797 -4.238 1 95.81 422 GLU B C 1
ATOM 7621 O O . GLU B 1 422 ? -15.719 -25.031 -5.207 1 95.81 422 GLU B O 1
ATOM 7626 N N . LEU B 1 423 ? -13.641 -24.766 -4.305 1 94.5 423 LEU B N 1
ATOM 7627 C CA . LEU B 1 423 ? -12.945 -25.031 -5.559 1 94.5 423 LEU B CA 1
ATOM 7628 C C . LEU B 1 423 ? -12.227 -26.375 -5.516 1 94.5 423 LEU B C 1
ATOM 7630 O O . LEU B 1 423 ? -11.898 -26.938 -6.559 1 94.5 423 LEU B O 1
ATOM 7634 N N . LEU B 1 424 ? -11.969 -26.844 -4.316 1 93.38 424 LEU B N 1
ATOM 7635 C CA . LEU B 1 424 ? -11.219 -28.078 -4.148 1 93.38 424 LEU B CA 1
ATOM 7636 C C . LEU B 1 424 ? -12.148 -29.297 -4.184 1 93.38 424 LEU B C 1
ATOM 7638 O O . LEU B 1 424 ? -13.281 -29.219 -3.699 1 93.38 424 LEU B O 1
ATOM 7642 N N . GLY B 1 425 ? -11.656 -30.406 -4.699 1 92.19 425 GLY B N 1
ATOM 7643 C CA . GLY B 1 425 ? -12.406 -31.656 -4.719 1 92.19 425 GLY B CA 1
ATOM 7644 C C . GLY B 1 425 ? -12.508 -32.312 -3.357 1 92.19 425 GLY B C 1
ATOM 7645 O O . GLY B 1 425 ? -11.711 -32.031 -2.465 1 92.19 425 GLY B O 1
ATOM 7646 N N . ALA B 1 426 ? -13.422 -33.219 -3.229 1 93.25 426 ALA B N 1
ATOM 7647 C CA . ALA B 1 426 ? -13.695 -33.906 -1.966 1 93.25 426 ALA B CA 1
ATOM 7648 C C . ALA B 1 426 ? -12.469 -34.656 -1.477 1 93.25 426 ALA B C 1
ATOM 7650 O O . ALA B 1 426 ? -12.18 -34.688 -0.277 1 93.25 426 ALA B O 1
ATOM 7651 N N . ASP B 1 427 ? -11.719 -35.25 -2.389 1 93.19 427 ASP B N 1
ATOM 7652 C CA . ASP B 1 427 ? -10.547 -36.031 -2.031 1 93.19 427 ASP B CA 1
ATOM 7653 C C . ASP B 1 427 ? -9.445 -35.156 -1.44 1 93.19 427 ASP B C 1
ATOM 7655 O O . ASP B 1 427 ? -8.789 -35.531 -0.472 1 93.19 427 ASP B O 1
ATOM 7659 N N . VAL B 1 428 ? -9.297 -33.969 -2.064 1 90.81 428 VAL B N 1
ATOM 7660 C CA . VAL B 1 428 ? -8.281 -33.062 -1.599 1 90.81 428 VAL B CA 1
ATOM 7661 C C . VAL B 1 428 ? -8.656 -32.531 -0.219 1 90.81 428 VAL B C 1
ATOM 7663 O O . VAL B 1 428 ? -7.816 -32.438 0.677 1 90.81 428 VAL B O 1
ATOM 7666 N N . LEU B 1 429 ? -9.898 -32.188 0.026 1 93.5 429 LEU B N 1
ATOM 7667 C CA . LEU B 1 429 ? -10.391 -31.688 1.301 1 93.5 429 LEU B CA 1
ATOM 7668 C C . LEU B 1 429 ? -10.203 -32.719 2.408 1 93.5 429 LEU B C 1
ATOM 7670 O O . LEU B 1 429 ? -9.82 -32.375 3.527 1 93.5 429 LEU B O 1
ATOM 7674 N N . LYS B 1 430 ? -10.469 -34 2.053 1 93.31 430 LYS B N 1
ATOM 7675 C CA . LYS B 1 430 ? -10.289 -35.062 3.02 1 93.31 430 LYS B CA 1
ATOM 7676 C C . LYS B 1 430 ? -8.82 -35.219 3.424 1 93.31 430 LYS B C 1
ATOM 7678 O O . LYS B 1 430 ? -8.508 -35.375 4.605 1 93.31 430 LYS B O 1
ATOM 7683 N N . LYS B 1 431 ? -7.977 -35.125 2.449 1 90.25 431 LYS B N 1
ATOM 7684 C CA . LYS B 1 431 ? -6.543 -35.219 2.711 1 90.25 431 LYS B CA 1
ATOM 7685 C C . LYS B 1 431 ? -6.066 -34.062 3.6 1 90.25 431 LYS B C 1
ATOM 7687 O O . LYS B 1 431 ? -5.141 -34.25 4.398 1 90.25 431 LYS B O 1
ATOM 7692 N N . MET B 1 432 ? -6.746 -32.969 3.52 1 88.88 432 MET B N 1
ATOM 7693 C CA . MET B 1 432 ? -6.367 -31.797 4.285 1 88.88 432 MET B CA 1
ATOM 7694 C C . MET B 1 432 ? -7.02 -31.797 5.66 1 88.88 432 MET B C 1
ATOM 7696 O O . MET B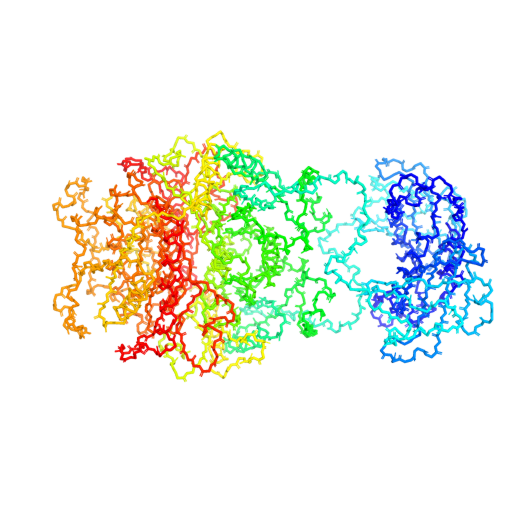 1 432 ? -6.781 -30.906 6.473 1 88.88 432 MET B O 1
ATOM 7700 N N . GLY B 1 433 ? -7.82 -32.75 5.926 1 89.5 433 GLY B N 1
ATOM 7701 C CA . GLY B 1 433 ? -8.492 -32.844 7.211 1 89.5 433 GLY B CA 1
ATOM 7702 C C . GLY B 1 433 ? -9.555 -31.766 7.41 1 89.5 433 GLY B C 1
ATOM 7703 O O . GLY B 1 433 ? -9.781 -31.312 8.531 1 89.5 433 GLY B O 1
ATOM 7704 N N . ALA B 1 434 ? -10.109 -31.312 6.316 1 91.31 434 ALA B N 1
ATOM 7705 C CA . ALA B 1 434 ? -11.141 -30.281 6.402 1 91.31 434 ALA B CA 1
ATOM 7706 C C . ALA B 1 434 ? -12.445 -30.844 6.953 1 91.31 434 ALA B C 1
ATOM 7708 O O . ALA B 1 434 ? -12.945 -31.859 6.461 1 91.31 434 ALA B O 1
ATOM 7709 N N . PRO B 1 435 ? -13.016 -30.203 7.957 1 91.75 435 PRO B N 1
ATOM 7710 C CA . PRO B 1 435 ? -14.32 -30.656 8.445 1 91.75 435 PRO B CA 1
ATOM 7711 C C . PRO B 1 435 ? -15.445 -30.406 7.449 1 91.75 435 PRO B C 1
ATOM 7713 O O . PRO B 1 435 ? -15.227 -29.781 6.406 1 91.75 435 PRO B O 1
ATOM 7716 N N . ALA B 1 436 ? -16.609 -30.953 7.859 1 92.31 436 ALA B N 1
ATOM 7717 C CA . ALA B 1 436 ? -17.797 -30.719 7.035 1 92.31 436 ALA B CA 1
ATOM 7718 C C . ALA B 1 436 ? -18.094 -29.219 6.938 1 92.31 436 ALA B C 1
ATOM 7720 O O . ALA B 1 436 ? -17.906 -28.469 7.906 1 92.31 436 ALA B O 1
ATOM 7721 N N . LYS B 1 437 ? -18.5 -28.828 5.75 1 92.56 437 LYS B N 1
ATOM 7722 C CA . LYS B 1 437 ? -18.844 -27.422 5.523 1 92.56 437 LYS B CA 1
ATOM 7723 C C . LYS B 1 437 ? -20.016 -27 6.402 1 92.56 437 LYS B C 1
ATOM 7725 O O . LYS B 1 437 ? -20.875 -27.812 6.75 1 92.56 437 LYS B O 1
ATOM 7730 N N . PRO B 1 438 ? -20.031 -25.703 6.727 1 92.56 438 PRO B N 1
ATOM 7731 C CA . PRO B 1 438 ? -21.203 -25.188 7.449 1 92.56 438 PRO B CA 1
ATOM 7732 C C . PRO B 1 438 ? -22.5 -25.328 6.652 1 92.56 438 PRO B C 1
ATOM 7734 O O . PRO B 1 438 ? -22.453 -25.641 5.457 1 92.56 438 PRO B O 1
ATOM 7737 N N . SER B 1 439 ? -23.656 -25.156 7.355 1 93.75 439 SER B N 1
ATOM 7738 C CA . SER B 1 439 ? -24.969 -25.375 6.746 1 93.75 439 SER B CA 1
ATOM 7739 C C . SER B 1 439 ? -25.453 -24.141 5.992 1 93.75 439 SER B C 1
ATOM 7741 O O . SER B 1 439 ? -26.469 -24.203 5.293 1 93.75 439 SER B O 1
ATOM 7743 N N . ASP B 1 440 ? -24.719 -22.984 6.051 1 96.19 440 ASP B N 1
ATOM 7744 C CA . ASP B 1 440 ? -25.125 -21.766 5.359 1 96.19 440 ASP B CA 1
ATOM 7745 C C . ASP B 1 440 ? -25.219 -22 3.854 1 96.19 440 ASP B C 1
ATOM 7747 O O . ASP B 1 440 ? -24.484 -22.828 3.301 1 96.19 440 ASP B O 1
ATOM 7751 N N . THR B 1 441 ? -26.094 -21.266 3.215 1 96.88 441 THR B N 1
ATOM 7752 C CA . THR B 1 441 ? -26.312 -21.375 1.775 1 96.88 441 THR B CA 1
ATOM 7753 C C . THR B 1 441 ? -25.047 -21 1.013 1 96.88 441 THR B C 1
ATOM 7755 O O . THR B 1 441 ? -24.344 -20.062 1.388 1 96.88 441 THR B O 1
ATOM 7758 N N . VAL B 1 442 ? -24.75 -21.734 -0.088 1 97.06 442 VAL B N 1
ATOM 7759 C CA . VAL B 1 442 ? -23.609 -21.422 -0.948 1 97.06 442 VAL B CA 1
ATOM 7760 C C . VAL B 1 442 ? -24.016 -20.375 -1.977 1 97.06 442 VAL B C 1
ATOM 7762 O O . VAL B 1 442 ? -25.062 -20.484 -2.617 1 97.06 442 VAL B O 1
ATOM 7765 N N . MET B 1 443 ? -23.281 -19.328 -2.09 1 95.56 443 MET B N 1
ATOM 7766 C CA . MET B 1 443 ? -23.5 -18.266 -3.066 1 95.56 443 MET B CA 1
ATOM 7767 C C . MET B 1 443 ? -23.047 -18.703 -4.453 1 95.56 443 MET B C 1
ATOM 7769 O O . MET B 1 443 ? -21.953 -18.344 -4.898 1 95.56 443 MET B O 1
ATOM 7773 N N . ASP B 1 444 ? -23.922 -19.344 -5.145 1 89.44 444 ASP B N 1
ATOM 7774 C CA . ASP B 1 444 ? -23.562 -19.781 -6.492 1 89.44 444 ASP B CA 1
ATOM 7775 C C . ASP B 1 444 ? -23.781 -18.672 -7.508 1 89.44 444 ASP B C 1
ATOM 7777 O O . ASP B 1 444 ? -24.078 -17.531 -7.137 1 89.44 444 ASP B O 1
ATOM 7781 N N . HIS B 1 445 ? -23.547 -18.922 -8.719 1 87.06 445 HIS B N 1
ATOM 7782 C CA . HIS B 1 445 ? -23.562 -17.922 -9.789 1 87.06 445 HIS B CA 1
ATOM 7783 C C . HIS B 1 445 ? -24.922 -17.25 -9.883 1 87.06 445 HIS B C 1
ATOM 7785 O O . HIS B 1 445 ? -25.016 -16.047 -10.141 1 87.06 445 HIS B O 1
ATOM 7791 N N . ALA B 1 446 ? -25.969 -18 -9.617 1 88.19 446 ALA B N 1
ATOM 7792 C CA . ALA B 1 446 ? -27.328 -17.469 -9.742 1 88.19 446 ALA B CA 1
ATOM 7793 C C . ALA B 1 446 ? -27.641 -16.531 -8.57 1 88.19 446 ALA B C 1
ATOM 7795 O O . ALA B 1 446 ? -28.328 -15.523 -8.75 1 88.19 446 ALA B O 1
ATOM 7796 N N . LYS B 1 447 ? -27.141 -16.766 -7.453 1 94.12 447 LYS B N 1
ATOM 7797 C CA . LYS B 1 447 ? -27.484 -16.031 -6.234 1 94.12 447 LYS B CA 1
ATOM 7798 C C . LYS B 1 447 ? -26.656 -14.758 -6.102 1 94.12 447 LYS B C 1
ATOM 7800 O O . LYS B 1 447 ? -27.016 -13.859 -5.336 1 94.12 447 LYS B O 1
ATOM 7805 N N . VAL B 1 448 ? -25.609 -14.695 -6.836 1 96.38 448 VAL B N 1
ATOM 7806 C CA . VAL B 1 448 ? -24.688 -13.57 -6.719 1 96.38 448 VAL B CA 1
ATOM 7807 C C . VAL B 1 448 ? -25.422 -12.266 -7.027 1 96.38 448 VAL B C 1
ATOM 7809 O O . VAL B 1 448 ? -25.125 -11.219 -6.441 1 96.38 448 VAL B O 1
ATOM 7812 N N . GLN B 1 449 ? -26.453 -12.297 -7.863 1 95.94 449 GLN B N 1
ATOM 7813 C CA . GLN B 1 449 ? -27.203 -11.109 -8.266 1 95.94 449 GLN B CA 1
ATOM 7814 C C . GLN B 1 449 ? -27.984 -10.539 -7.086 1 95.94 449 GLN B C 1
ATOM 7816 O O . GLN B 1 449 ? -28.297 -9.344 -7.07 1 95.94 449 GLN B O 1
ATOM 7821 N N . GLN B 1 450 ? -28.203 -11.328 -6.094 1 96.94 450 GLN B N 1
ATOM 7822 C CA . GLN B 1 450 ? -28.969 -10.906 -4.922 1 96.94 450 GLN B CA 1
ATOM 7823 C C . GLN B 1 450 ? -28.188 -9.898 -4.094 1 96.94 450 GLN B C 1
ATOM 7825 O O . GLN B 1 450 ? -28.75 -9.203 -3.246 1 96.94 450 GLN B O 1
ATOM 7830 N N . LEU B 1 451 ? -26.938 -9.797 -4.312 1 98.31 451 LEU B N 1
ATOM 7831 C CA . LEU B 1 451 ? -26.109 -8.875 -3.545 1 98.31 451 LEU B CA 1
ATOM 7832 C C . LEU B 1 451 ? -26.609 -7.441 -3.701 1 98.31 451 LEU B C 1
ATOM 7834 O O . LEU B 1 451 ? -26.453 -6.625 -2.793 1 98.31 451 LEU B O 1
ATOM 7838 N N . ALA B 1 452 ? -27.219 -7.141 -4.844 1 97.25 452 ALA B N 1
ATOM 7839 C CA . ALA B 1 452 ? -27.719 -5.801 -5.137 1 97.25 452 ALA B CA 1
ATOM 7840 C C . ALA B 1 452 ? -28.859 -5.418 -4.195 1 97.25 452 ALA B C 1
ATOM 7842 O O . ALA B 1 452 ? -29.188 -4.238 -4.047 1 97.25 452 ALA B O 1
ATOM 7843 N N . ASP B 1 453 ? -29.469 -6.391 -3.512 1 96.69 453 ASP B N 1
ATOM 7844 C CA . ASP B 1 453 ? -30.656 -6.156 -2.686 1 96.69 453 ASP B CA 1
ATOM 7845 C C . ASP B 1 453 ? -30.266 -5.742 -1.271 1 96.69 453 ASP B C 1
ATOM 7847 O O . ASP B 1 453 ? -31.109 -5.371 -0.464 1 96.69 453 ASP B O 1
ATOM 7851 N N . TYR B 1 454 ? -29.016 -5.801 -0.946 1 97.94 454 TYR B N 1
ATOM 7852 C CA . TYR B 1 454 ? -28.578 -5.52 0.413 1 97.94 454 TYR B CA 1
ATOM 7853 C C . TYR B 1 454 ? -28.047 -4.094 0.529 1 97.94 454 TYR B C 1
ATOM 7855 O O . TYR B 1 454 ? -27.688 -3.475 -0.474 1 97.94 454 TYR B O 1
ATOM 7863 N N . ASP B 1 455 ? -28.016 -3.551 1.768 1 97.69 455 ASP B N 1
ATOM 7864 C CA . ASP B 1 455 ? -27.5 -2.215 2.049 1 97.69 455 ASP B CA 1
ATOM 7865 C C . ASP B 1 455 ? -26 -2.256 2.344 1 97.69 455 ASP B C 1
ATOM 7867 O O . ASP B 1 455 ? -25.297 -1.247 2.197 1 97.69 455 ASP B O 1
ATOM 7871 N N . GLY B 1 456 ? -25.547 -3.393 2.795 1 98.38 456 GLY B N 1
ATOM 7872 C CA . GLY B 1 456 ? -24.141 -3.605 3.1 1 98.38 456 GLY B CA 1
ATOM 7873 C C . GLY B 1 456 ? -23.688 -5.035 2.861 1 98.38 456 GLY B C 1
ATOM 7874 O O . GLY B 1 456 ? -24.484 -5.965 2.943 1 98.38 456 GLY B O 1
ATOM 7875 N N . LEU B 1 457 ? -22.469 -5.184 2.537 1 98.88 457 LEU B N 1
ATOM 7876 C CA . LEU B 1 457 ? -21.844 -6.473 2.283 1 98.88 457 LEU B CA 1
ATOM 7877 C C . LEU B 1 457 ? -20.547 -6.617 3.086 1 98.88 457 LEU B C 1
ATOM 7879 O O . LEU B 1 457 ? -19.672 -5.758 3.008 1 98.88 457 LEU B O 1
ATOM 7883 N N . LEU B 1 458 ? -20.406 -7.691 3.861 1 98.81 458 LEU B N 1
ATOM 7884 C CA . LEU B 1 458 ? -19.172 -8.023 4.566 1 98.81 458 LEU B CA 1
ATOM 7885 C C . LEU B 1 458 ? -18.594 -9.328 4.051 1 98.81 458 LEU B C 1
ATOM 7887 O O . LEU B 1 458 ? -19.328 -10.273 3.766 1 98.81 458 LEU B O 1
ATOM 7891 N N . PHE B 1 459 ? -17.312 -9.391 4.043 1 98.94 459 PHE B N 1
ATOM 7892 C CA . PHE B 1 459 ? -16.656 -10.57 3.477 1 98.94 459 PHE B CA 1
ATOM 7893 C C . PHE B 1 459 ? -15.719 -11.211 4.484 1 98.94 459 PHE B C 1
ATOM 7895 O O . PHE B 1 459 ? -14.867 -10.531 5.062 1 98.94 459 PHE B O 1
ATOM 7902 N N . GLY B 1 460 ? -15.891 -12.5 4.773 1 98.88 460 GLY B N 1
ATOM 7903 C CA . GLY B 1 460 ? -15.008 -13.289 5.613 1 98.88 460 GLY B CA 1
ATOM 7904 C C . GLY B 1 460 ? -13.984 -14.086 4.828 1 98.88 460 GLY B C 1
ATOM 7905 O O . GLY B 1 460 ? -14.336 -14.977 4.062 1 98.88 460 GLY B O 1
ATOM 7906 N N . ILE B 1 461 ? -12.695 -13.852 5.113 1 98.62 461 ILE B N 1
ATOM 7907 C CA . ILE B 1 461 ? -11.656 -14.242 4.172 1 98.62 461 ILE B CA 1
ATOM 7908 C C . ILE B 1 461 ? -10.578 -15.039 4.895 1 98.62 461 ILE B C 1
ATOM 7910 O O . ILE B 1 461 ? -9.797 -14.477 5.672 1 98.62 461 ILE B O 1
ATOM 7914 N N . PRO B 1 462 ? -10.516 -16.344 4.676 1 97.69 462 PRO B N 1
ATOM 7915 C CA . PRO B 1 462 ? -9.281 -17 5.09 1 97.69 462 PRO B CA 1
ATOM 7916 C C . PRO B 1 462 ? -8.07 -16.562 4.27 1 97.69 462 PRO B C 1
ATOM 7918 O O . PRO B 1 462 ? -8.18 -16.359 3.057 1 97.69 462 PRO B O 1
ATOM 7921 N N . THR B 1 463 ? -6.977 -16.406 4.949 1 97.75 463 THR B N 1
ATOM 7922 C CA . THR B 1 463 ? -5.785 -15.859 4.305 1 97.75 463 THR B CA 1
ATOM 7923 C C . THR B 1 463 ? -4.934 -16.984 3.713 1 97.75 463 THR B C 1
ATOM 7925 O O . THR B 1 463 ? -4.707 -18 4.359 1 97.75 463 THR B O 1
ATOM 7928 N N . ARG B 1 464 ? -4.535 -16.812 2.494 1 97.25 464 ARG B N 1
ATOM 7929 C CA . ARG B 1 464 ? -3.467 -17.578 1.865 1 97.25 464 ARG B CA 1
ATOM 7930 C C . ARG B 1 464 ? -2.381 -16.656 1.312 1 97.25 464 ARG B C 1
ATOM 7932 O O . ARG B 1 464 ? -2.641 -15.844 0.425 1 97.25 464 ARG B O 1
ATOM 7939 N N . PHE B 1 465 ? -1.219 -16.797 1.847 1 97.69 465 PHE B N 1
ATOM 7940 C CA . PHE B 1 465 ? -0.054 -16.016 1.462 1 97.69 465 PHE B CA 1
ATOM 7941 C C . PHE B 1 465 ? -0.369 -14.523 1.508 1 97.69 465 PHE B C 1
ATOM 7943 O O . PHE B 1 465 ? -0.089 -13.789 0.554 1 97.69 465 PHE B O 1
ATOM 7950 N N . GLY B 1 466 ? -1.027 -14.094 2.539 1 97.5 466 GLY B N 1
ATOM 7951 C CA . GLY B 1 466 ? -1.235 -12.68 2.822 1 97.5 466 GLY B CA 1
ATOM 7952 C C . GLY B 1 466 ? -2.355 -12.07 2.004 1 97.5 466 GLY B C 1
ATOM 7953 O O . GLY B 1 466 ? -2.484 -10.844 1.938 1 97.5 466 GLY B O 1
ATOM 7954 N N . SER B 1 467 ? -3.145 -12.836 1.308 1 98.06 467 SER B N 1
ATOM 7955 C CA . SER B 1 467 ? -4.266 -12.383 0.496 1 98.06 467 SER B CA 1
ATOM 7956 C C . SER B 1 467 ? -5.438 -13.359 0.57 1 98.06 467 SER B C 1
ATOM 7958 O O . SER B 1 467 ? -5.359 -14.375 1.265 1 98.06 467 SER B O 1
ATOM 7960 N N . ALA B 1 468 ? -6.535 -13.016 -0.049 1 98.5 468 ALA B N 1
ATOM 7961 C CA . ALA B 1 468 ? -7.734 -13.852 -0.039 1 98.5 468 ALA B CA 1
ATOM 7962 C C . ALA B 1 468 ? -7.461 -15.211 -0.686 1 98.5 468 ALA B C 1
ATOM 7964 O O . ALA B 1 468 ? -6.691 -15.305 -1.643 1 98.5 468 ALA B O 1
ATOM 7965 N N . SER B 1 469 ? -8.125 -16.234 -0.179 1 98.12 469 SER B N 1
ATOM 7966 C CA . SER B 1 469 ? -8.055 -17.562 -0.782 1 98.12 469 SER B CA 1
ATOM 7967 C C . SER B 1 469 ? -8.641 -17.562 -2.189 1 98.12 469 SER B C 1
ATOM 7969 O O . SER B 1 469 ? -9.422 -16.672 -2.539 1 98.12 469 SER B O 1
ATOM 7971 N N . ALA B 1 470 ? -8.266 -18.547 -2.93 1 98.31 470 ALA B N 1
ATOM 7972 C CA . ALA B 1 470 ? -8.75 -18.672 -4.301 1 98.31 470 ALA B CA 1
ATOM 7973 C C . ALA B 1 470 ? -10.273 -18.75 -4.34 1 98.31 470 ALA B C 1
ATOM 7975 O O . ALA B 1 470 ? -10.906 -18.25 -5.277 1 98.31 470 ALA B O 1
ATOM 7976 N N . GLN B 1 471 ? -10.953 -19.375 -3.33 1 97.88 471 GLN B N 1
ATOM 7977 C CA . GLN B 1 471 ? -12.406 -19.484 -3.268 1 97.88 471 GLN B CA 1
ATOM 7978 C C . GLN B 1 471 ? -13.062 -18.109 -3.193 1 97.88 471 GLN B C 1
ATOM 7980 O O . GLN B 1 471 ? -14 -17.828 -3.938 1 97.88 471 GLN B O 1
ATOM 7985 N N . MET B 1 472 ? -12.5 -17.297 -2.336 1 98.44 472 MET B N 1
ATOM 7986 C CA . MET B 1 472 ? -13.055 -15.953 -2.203 1 98.44 472 MET B CA 1
ATOM 7987 C C . MET B 1 472 ? -12.797 -15.133 -3.463 1 98.44 472 MET B C 1
ATOM 7989 O O . MET B 1 472 ? -13.664 -14.375 -3.902 1 98.44 472 MET B O 1
ATOM 7993 N N . LYS B 1 473 ? -11.562 -15.273 -4.004 1 98.5 473 LYS B N 1
ATOM 7994 C CA . LYS B 1 473 ? -11.273 -14.539 -5.23 1 98.5 473 LYS B CA 1
ATOM 7995 C C . LYS B 1 473 ? -12.195 -14.977 -6.363 1 98.5 473 LYS B C 1
ATOM 7997 O O . LYS B 1 473 ? -12.625 -14.156 -7.172 1 98.5 473 LYS B O 1
ATOM 8002 N N . ALA B 1 474 ? -12.445 -16.266 -6.5 1 97.75 474 ALA B N 1
ATOM 8003 C CA . ALA B 1 474 ? -13.359 -16.781 -7.516 1 97.75 474 ALA B CA 1
ATOM 8004 C C . ALA B 1 474 ? -14.758 -16.203 -7.336 1 97.75 474 ALA B C 1
ATOM 8006 O O . ALA B 1 474 ? -15.438 -15.867 -8.312 1 97.75 474 ALA B O 1
ATOM 8007 N N . PHE B 1 475 ? -15.211 -16.094 -6.086 1 97.94 475 PHE B N 1
ATOM 8008 C CA . PHE B 1 475 ? -16.484 -15.453 -5.797 1 97.94 475 PHE B CA 1
ATOM 8009 C C . PHE B 1 475 ? -16.5 -14.023 -6.332 1 97.94 475 PHE B C 1
ATOM 8011 O O . PHE B 1 475 ? -17.438 -13.625 -7.02 1 97.94 475 PHE B O 1
ATOM 8018 N N . PHE B 1 476 ? -15.477 -13.234 -6.039 1 98.31 476 PHE B N 1
ATOM 8019 C CA . PHE B 1 476 ? -15.422 -11.852 -6.508 1 98.31 476 PHE B CA 1
ATOM 8020 C C . PHE B 1 476 ? -15.422 -11.797 -8.031 1 98.31 476 PHE B C 1
ATOM 8022 O O . PHE B 1 476 ? -16.078 -10.953 -8.625 1 98.31 476 PHE B O 1
ATOM 8029 N N . ASP B 1 477 ? -14.664 -12.695 -8.656 1 97 477 ASP B N 1
ATOM 8030 C CA . ASP B 1 477 ? -14.562 -12.719 -10.109 1 97 477 ASP B CA 1
ATOM 8031 C C . ASP B 1 477 ? -15.922 -12.984 -10.758 1 97 477 ASP B C 1
ATOM 8033 O O . ASP B 1 477 ? -16.125 -12.688 -11.93 1 97 477 ASP B O 1
ATOM 8037 N N . ASN B 1 478 ? -16.844 -13.555 -9.977 1 96.12 478 ASN B N 1
ATOM 8038 C CA . ASN B 1 478 ? -18.172 -13.906 -10.484 1 96.12 478 ASN B CA 1
ATOM 8039 C C . ASN B 1 478 ? -19.156 -12.75 -10.336 1 96.12 478 ASN B C 1
ATOM 8041 O O . ASN B 1 478 ? -20.359 -12.914 -10.57 1 96.12 478 ASN B O 1
ATOM 8045 N N . THR B 1 479 ? -18.688 -11.586 -9.969 1 96.81 479 THR B N 1
ATOM 8046 C CA . THR B 1 479 ? -19.562 -10.445 -9.766 1 96.81 479 THR B CA 1
ATOM 8047 C C . THR B 1 479 ? -19.484 -9.477 -10.945 1 96.81 479 THR B C 1
ATOM 8049 O O . THR B 1 479 ? -19.797 -8.297 -10.805 1 96.81 479 THR B O 1
ATOM 8052 N N . GLY B 1 480 ? -19.062 -9.922 -12.102 1 93.56 480 GLY B N 1
ATOM 8053 C CA . GLY B 1 480 ? -18.844 -9.086 -13.266 1 93.56 480 GLY B CA 1
ATOM 8054 C C . GLY B 1 480 ? -20.078 -8.344 -13.727 1 93.56 480 GLY B C 1
ATOM 8055 O O . GLY B 1 480 ? -20.016 -7.168 -14.07 1 93.56 480 GLY B O 1
ATOM 8056 N N . SER B 1 481 ? -21.281 -9.031 -13.742 1 93.25 481 SER B N 1
ATOM 8057 C CA . SER B 1 481 ? -22.516 -8.391 -14.195 1 93.25 481 SER B CA 1
ATOM 8058 C C . SER B 1 481 ? -22.938 -7.27 -13.25 1 93.25 481 SER B C 1
ATOM 8060 O O . SER B 1 481 ? -23.422 -6.227 -13.695 1 93.25 481 SER B O 1
ATOM 8062 N N . LEU B 1 482 ? -22.734 -7.477 -11.961 1 96.25 482 LEU B N 1
ATOM 8063 C CA . LEU B 1 482 ? -23.031 -6.445 -10.969 1 96.25 482 LEU B CA 1
ATOM 8064 C C . LEU B 1 482 ? -22.109 -5.238 -11.148 1 96.25 482 LEU B C 1
ATOM 8066 O O . LEU B 1 482 ? -22.547 -4.094 -11.016 1 96.25 482 LEU B O 1
ATOM 8070 N N . TRP B 1 483 ? -20.859 -5.535 -11.477 1 95.12 483 TRP B N 1
ATOM 8071 C CA . TRP B 1 483 ? -19.875 -4.48 -11.727 1 95.12 483 TRP B CA 1
ATOM 8072 C C . TRP B 1 483 ? -20.266 -3.656 -12.945 1 95.12 483 TRP B C 1
ATOM 8074 O O . TRP B 1 483 ? -20.281 -2.424 -12.891 1 95.12 483 TRP B O 1
ATOM 8084 N N . GLN B 1 484 ? -20.656 -4.285 -14.055 1 91.62 484 GLN B N 1
ATOM 8085 C CA . GLN B 1 484 ? -21 -3.615 -15.305 1 91.62 484 GLN B CA 1
ATOM 8086 C C . GLN B 1 484 ? -22.203 -2.688 -15.117 1 91.62 484 GLN B C 1
ATOM 8088 O O . GLN B 1 484 ? -22.25 -1.602 -15.703 1 91.62 484 GLN B O 1
ATOM 8093 N N . SER B 1 485 ? -23.141 -3.084 -14.281 1 93.94 485 SER B N 1
ATOM 8094 C CA . SER B 1 485 ? -24.344 -2.293 -14.078 1 93.94 485 SER B CA 1
ATOM 8095 C C . SER B 1 485 ? -24.125 -1.227 -13.008 1 93.94 485 SER B C 1
ATOM 8097 O O . SER B 1 485 ? -24.953 -0.32 -12.859 1 93.94 485 SER B O 1
ATOM 8099 N N . GLY B 1 486 ? -23.062 -1.344 -12.25 1 95.62 486 GLY B N 1
ATOM 8100 C CA . GLY B 1 486 ? -22.828 -0.427 -11.141 1 95.62 486 GLY B CA 1
ATOM 8101 C C . GLY B 1 486 ? -23.75 -0.675 -9.961 1 95.62 486 GLY B C 1
ATOM 8102 O O . GLY B 1 486 ? -23.984 0.226 -9.156 1 95.62 486 GLY B O 1
ATOM 8103 N N . ALA B 1 487 ? -24.266 -1.905 -9.844 1 96.81 487 ALA B N 1
ATOM 8104 C CA . ALA B 1 487 ? -25.328 -2.219 -8.898 1 96.81 487 ALA B CA 1
ATOM 8105 C C . ALA B 1 487 ? -24.828 -2.135 -7.457 1 96.81 487 ALA B C 1
ATOM 8107 O O . ALA B 1 487 ? -25.625 -1.945 -6.527 1 96.81 487 ALA B O 1
ATOM 8108 N N . LEU B 1 488 ? -23.531 -2.277 -7.273 1 97.75 488 LEU B N 1
ATOM 8109 C CA . LEU B 1 488 ? -23.031 -2.299 -5.906 1 97.75 488 LEU B CA 1
ATOM 8110 C C . LEU B 1 488 ? -22.422 -0.954 -5.531 1 97.75 488 LEU B C 1
ATOM 8112 O O . LEU B 1 488 ? -21.969 -0.768 -4.398 1 97.75 488 LEU B O 1
ATOM 8116 N N . ALA B 1 489 ? -22.391 0.027 -6.477 1 97.38 489 ALA B N 1
ATOM 8117 C CA . ALA B 1 489 ? -21.812 1.342 -6.199 1 97.38 489 ALA B CA 1
ATOM 8118 C C . ALA B 1 489 ? -22.547 2.023 -5.043 1 97.38 489 ALA B C 1
ATOM 8120 O O . ALA B 1 489 ? -23.781 2.053 -5 1 97.38 489 ALA B O 1
ATOM 8121 N N . GLY B 1 490 ? -21.734 2.484 -4.102 1 96.94 490 GLY B N 1
ATOM 8122 C CA . GLY B 1 490 ? -22.281 3.223 -2.977 1 96.94 490 GLY B CA 1
ATOM 8123 C C . GLY B 1 490 ? -22.703 2.328 -1.827 1 96.94 490 GLY B C 1
ATOM 8124 O O . GLY B 1 490 ? -23.016 2.814 -0.738 1 96.94 490 GLY B O 1
ATOM 8125 N N . LYS B 1 491 ? -22.75 1.013 -2.002 1 97.94 491 LYS B N 1
ATOM 8126 C CA . LYS B 1 491 ? -23.047 0.109 -0.897 1 97.94 491 LYS B CA 1
ATOM 8127 C C . LYS B 1 491 ? -21.891 0.043 0.096 1 97.94 491 LYS B C 1
ATOM 8129 O O . LYS B 1 491 ? -20.75 0.296 -0.266 1 97.94 491 LYS B O 1
ATOM 8134 N N . LEU B 1 492 ? -22.25 -0.249 1.339 1 98.56 492 LEU B N 1
ATOM 8135 C CA . LEU B 1 492 ? -21.234 -0.344 2.377 1 98.56 492 LEU B CA 1
ATOM 8136 C C . LEU B 1 492 ? -20.562 -1.717 2.361 1 98.56 492 LEU B C 1
ATOM 8138 O O . LEU B 1 492 ? -21.219 -2.723 2.066 1 98.56 492 LEU B O 1
ATOM 8142 N N . THR B 1 493 ? -19.25 -1.713 2.641 1 98.88 493 THR B N 1
ATOM 8143 C CA . THR B 1 493 ? -18.547 -2.986 2.613 1 98.88 493 THR B CA 1
ATOM 8144 C C . THR B 1 493 ? -17.438 -3.018 3.674 1 98.88 493 THR B C 1
ATOM 8146 O O . THR B 1 493 ? -17.188 -2.014 4.344 1 98.88 493 THR B O 1
ATOM 8149 N N . GLY B 1 494 ? -16.844 -4.125 3.918 1 98.69 494 GLY B N 1
ATOM 8150 C CA . GLY B 1 494 ? -15.734 -4.422 4.82 1 98.69 494 GLY B CA 1
ATOM 8151 C C . GLY B 1 494 ? -15.328 -5.883 4.801 1 98.69 494 GLY B C 1
ATOM 8152 O O . GLY B 1 494 ? -15.867 -6.676 4.027 1 98.69 494 GLY B O 1
ATOM 8153 N N . SER B 1 495 ? -14.305 -6.203 5.625 1 98.81 495 SER B N 1
ATOM 8154 C CA . SER B 1 495 ? -13.844 -7.586 5.641 1 98.81 495 SER B CA 1
ATOM 8155 C C . SER B 1 495 ? -13.312 -7.977 7.016 1 98.81 495 SER B C 1
ATOM 8157 O O . SER B 1 495 ? -13.039 -7.113 7.852 1 98.81 495 SER B O 1
ATOM 8159 N N . PHE B 1 496 ? -13.289 -9.227 7.309 1 98.81 496 PHE B N 1
ATOM 8160 C CA . PHE B 1 496 ? -12.617 -9.891 8.422 1 98.81 496 PHE B CA 1
ATOM 8161 C C . PHE B 1 496 ? -11.883 -11.141 7.953 1 98.81 496 PHE B C 1
ATOM 8163 O O . PHE B 1 496 ? -12.164 -11.656 6.871 1 98.81 496 PHE B O 1
ATOM 8170 N N . CYS B 1 497 ? -10.859 -11.539 8.742 1 98.62 497 CYS B N 1
ATOM 8171 C CA . CYS B 1 497 ? -10.055 -12.609 8.164 1 98.62 497 CYS B CA 1
ATOM 8172 C C . CYS B 1 497 ? -9.445 -13.484 9.25 1 98.62 497 CYS B C 1
ATOM 8174 O O . CYS B 1 497 ? -9.648 -13.234 10.438 1 98.62 497 CYS B O 1
ATOM 8176 N N . SER B 1 498 ? -8.875 -14.578 8.859 1 97.88 498 SER B N 1
ATOM 8177 C CA . SER B 1 498 ? -8.07 -15.469 9.688 1 97.88 498 SER B CA 1
ATOM 8178 C C . SER B 1 498 ? -6.73 -15.781 9.039 1 97.88 498 SER B C 1
ATOM 8180 O O . SER B 1 498 ? -6.633 -15.867 7.812 1 97.88 498 SER B O 1
ATOM 8182 N N . THR B 1 499 ? -5.727 -15.844 9.82 1 96.31 499 THR B N 1
ATOM 8183 C CA . THR B 1 499 ? -4.391 -16.188 9.336 1 96.31 499 THR B CA 1
ATOM 8184 C C . THR B 1 499 ? -3.807 -17.344 10.141 1 96.31 499 THR B C 1
ATOM 8186 O O . THR B 1 499 ? -4.359 -17.734 11.164 1 96.31 499 THR B O 1
ATOM 8189 N N . GLY B 1 500 ? -2.703 -17.891 9.633 1 93.38 500 GLY B N 1
ATOM 8190 C CA . GLY B 1 500 ? -1.984 -18.906 10.367 1 93.38 500 GLY B CA 1
ATOM 8191 C C . GLY B 1 500 ? -0.956 -18.344 11.328 1 93.38 500 GLY B C 1
ATOM 8192 O O . GLY B 1 500 ? -0.625 -18.969 12.336 1 93.38 500 GLY B O 1
ATOM 8193 N N . THR B 1 501 ? -0.431 -17.156 11.023 1 91.44 501 THR B N 1
ATOM 8194 C CA . THR B 1 501 ? 0.63 -16.531 11.805 1 91.44 501 THR B CA 1
ATOM 8195 C C . THR B 1 501 ? 0.237 -15.109 12.203 1 91.44 501 THR B C 1
ATOM 8197 O O . THR B 1 501 ? -0.763 -14.578 11.719 1 91.44 501 THR B O 1
ATOM 8200 N N . LEU B 1 502 ? 0.997 -14.453 13.055 1 93.56 502 LEU B N 1
ATOM 8201 C CA . LEU B 1 502 ? 0.646 -13.18 13.664 1 93.56 502 LEU B CA 1
ATOM 8202 C C . LEU B 1 502 ? 0.643 -12.062 12.625 1 93.56 502 LEU B C 1
ATOM 8204 O O . LEU B 1 502 ? -0.189 -11.156 12.688 1 93.56 502 LEU B O 1
ATOM 8208 N N . ASN B 1 503 ? 1.583 -12.086 11.75 1 95.25 503 ASN B N 1
ATOM 8209 C CA . ASN B 1 503 ? 1.739 -11 10.781 1 95.25 503 ASN B CA 1
ATOM 8210 C C . ASN B 1 503 ? 1.839 -11.531 9.359 1 95.25 503 ASN B C 1
ATOM 8212 O O . ASN B 1 503 ? 2.654 -11.055 8.57 1 95.25 503 ASN B O 1
ATOM 8216 N N . GLY B 1 504 ? 1.02 -12.562 9.133 1 95.12 504 GLY B N 1
ATOM 8217 C CA . GLY B 1 504 ? 0.973 -13.188 7.82 1 95.12 504 GLY B CA 1
ATOM 8218 C C . GLY B 1 504 ? -0.315 -12.906 7.07 1 95.12 504 GLY B C 1
ATOM 8219 O O . GLY B 1 504 ? -0.899 -13.812 6.465 1 95.12 504 GLY B O 1
ATOM 8220 N N . GLY B 1 505 ? -0.804 -11.688 7.184 1 97.69 505 GLY B N 1
ATOM 8221 C CA . GLY B 1 505 ? -1.989 -11.344 6.418 1 97.69 505 GLY B CA 1
ATOM 8222 C C . GLY B 1 505 ? -3.051 -10.641 7.242 1 97.69 505 GLY B C 1
ATOM 8223 O O . GLY B 1 505 ? -4.164 -10.414 6.766 1 97.69 505 GLY B O 1
ATOM 8224 N N . GLN B 1 506 ? -2.754 -10.312 8.531 1 97.25 506 GLN B N 1
ATOM 8225 C CA . GLN B 1 506 ? -3.715 -9.641 9.398 1 97.25 506 GLN B CA 1
ATOM 8226 C C . GLN B 1 506 ? -4.102 -8.281 8.836 1 97.25 506 GLN B C 1
ATOM 8228 O O . GLN B 1 506 ? -5.18 -7.758 9.141 1 97.25 506 GLN B O 1
ATOM 8233 N N . GLU B 1 507 ? -3.197 -7.719 8.07 1 98.38 507 GLU B N 1
ATOM 8234 C CA . GLU B 1 507 ? -3.459 -6.426 7.441 1 98.38 507 GLU B CA 1
ATOM 8235 C C . GLU B 1 507 ? -3.5 -6.547 5.922 1 98.38 507 GLU B C 1
ATOM 8237 O O . GLU B 1 507 ? -4.414 -6.027 5.277 1 98.38 507 GLU B O 1
ATOM 8242 N N . SER B 1 508 ? -2.566 -7.309 5.375 1 98.44 508 SER B N 1
ATOM 8243 C CA . SER B 1 508 ? -2.418 -7.363 3.926 1 98.44 508 SER B CA 1
ATOM 8244 C C . SER B 1 508 ? -3.615 -8.047 3.273 1 98.44 508 SER B C 1
ATOM 8246 O O . SER B 1 508 ? -4.004 -7.695 2.156 1 98.44 508 SER B O 1
ATOM 8248 N N . THR B 1 509 ? -4.258 -8.992 3.975 1 98.69 509 THR B N 1
ATOM 8249 C CA . THR B 1 509 ? -5.43 -9.648 3.408 1 98.69 509 THR B CA 1
ATOM 8250 C C . THR B 1 509 ? -6.547 -8.641 3.158 1 98.69 509 THR B C 1
ATOM 8252 O O . THR B 1 509 ? -7.16 -8.641 2.088 1 98.69 509 THR B O 1
ATOM 8255 N N . HIS B 1 510 ? -6.781 -7.785 4.145 1 98.56 510 HIS B N 1
ATOM 8256 C CA . HIS B 1 510 ? -7.781 -6.738 3.977 1 98.56 510 HIS B CA 1
ATOM 8257 C C . HIS B 1 510 ? -7.41 -5.793 2.838 1 98.56 510 HIS B C 1
ATOM 8259 O O . HIS B 1 510 ? -8.234 -5.516 1.962 1 98.56 510 HIS B O 1
ATOM 8265 N N . MET B 1 511 ? -6.184 -5.406 2.857 1 97.94 511 MET B N 1
ATOM 8266 C CA . MET B 1 511 ? -5.734 -4.359 1.943 1 97.94 511 MET B CA 1
ATOM 8267 C C . MET B 1 511 ? -5.703 -4.867 0.506 1 97.94 511 MET B C 1
ATOM 8269 O O . MET B 1 511 ? -6.094 -4.156 -0.419 1 97.94 511 MET B O 1
ATOM 8273 N N . THR B 1 512 ? -5.273 -6.074 0.261 1 98.06 512 THR B N 1
ATOM 8274 C CA . THR B 1 512 ? -5.195 -6.621 -1.089 1 98.06 512 THR B CA 1
ATOM 8275 C C . THR B 1 512 ? -6.586 -6.988 -1.605 1 98.06 512 THR B C 1
ATOM 8277 O O . THR B 1 512 ? -6.824 -6.977 -2.814 1 98.06 512 THR B O 1
ATOM 8280 N N . THR B 1 513 ? -7.516 -7.254 -0.729 1 98.06 513 THR B N 1
ATOM 8281 C CA . THR B 1 513 ? -8.859 -7.645 -1.137 1 98.06 513 THR B CA 1
ATOM 8282 C C . THR B 1 513 ? -9.703 -6.418 -1.468 1 98.06 513 THR B C 1
ATOM 8284 O O . THR B 1 513 ? -10.641 -6.5 -2.266 1 98.06 513 THR B O 1
ATOM 8287 N N . MET B 1 514 ? -9.336 -5.355 -0.941 1 98 514 MET B N 1
ATOM 8288 C CA . MET B 1 514 ? -10.133 -4.133 -1.03 1 98 514 MET B CA 1
ATOM 8289 C C . MET B 1 514 ? -10.297 -3.691 -2.48 1 98 514 MET B C 1
ATOM 8291 O O . MET B 1 514 ? -11.281 -3.045 -2.832 1 98 514 MET B O 1
ATOM 8295 N N . THR B 1 515 ? -9.32 -4.051 -3.336 1 98.38 515 THR B N 1
ATOM 8296 C CA . THR B 1 515 ? -9.398 -3.648 -4.734 1 98.38 515 THR B CA 1
ATOM 8297 C C . THR B 1 515 ? -10.68 -4.168 -5.379 1 98.38 515 THR B C 1
ATOM 8299 O O . THR B 1 515 ? -11.289 -3.486 -6.207 1 98.38 515 THR B O 1
ATOM 8302 N N . ASN B 1 516 ? -11.156 -5.355 -4.992 1 98.38 516 ASN B N 1
ATOM 8303 C CA . ASN B 1 516 ? -12.406 -5.906 -5.512 1 98.38 516 ASN B CA 1
ATOM 8304 C C . ASN B 1 516 ? -13.602 -5.023 -5.16 1 98.38 516 ASN B C 1
ATOM 8306 O O . ASN B 1 516 ? -14.477 -4.793 -5.992 1 98.38 516 ASN B O 1
ATOM 8310 N N . MET B 1 517 ? -13.617 -4.492 -3.965 1 98.62 517 MET B N 1
ATOM 8311 C CA . MET B 1 517 ? -14.695 -3.639 -3.467 1 98.62 517 MET B CA 1
ATOM 8312 C C . MET B 1 517 ? -14.641 -2.262 -4.121 1 98.62 517 MET B C 1
ATOM 8314 O O . MET B 1 517 ? -15.672 -1.719 -4.523 1 98.62 517 MET B O 1
ATOM 8318 N N . VAL B 1 518 ? -13.406 -1.772 -4.289 1 98.56 518 VAL B N 1
ATOM 8319 C CA . VAL B 1 518 ? -13.164 -0.448 -4.848 1 98.56 518 VAL B CA 1
ATOM 8320 C C . VAL B 1 518 ? -13.633 -0.409 -6.301 1 98.56 518 VAL B C 1
ATOM 8322 O O . VAL B 1 518 ? -14.266 0.559 -6.734 1 98.56 518 VAL B O 1
ATOM 8325 N N . HIS B 1 519 ? -13.359 -1.43 -7.051 1 98.31 519 HIS B N 1
ATOM 8326 C CA . HIS B 1 519 ? -13.742 -1.48 -8.453 1 98.31 519 HIS B CA 1
ATOM 8327 C C . HIS B 1 519 ? -15.266 -1.466 -8.609 1 98.31 519 HIS B C 1
ATOM 8329 O O . HIS B 1 519 ? -15.781 -0.962 -9.609 1 98.31 519 HIS B O 1
ATOM 8335 N N . HIS B 1 520 ? -15.977 -1.954 -7.59 1 98 520 HIS B N 1
ATOM 8336 C CA . HIS B 1 520 ? -17.438 -1.938 -7.594 1 98 520 HIS B CA 1
ATOM 8337 C C . HIS B 1 520 ? -17.969 -0.596 -7.105 1 98 520 HIS B C 1
ATOM 8339 O O . HIS B 1 520 ? -19.172 -0.363 -7.121 1 98 520 HIS B O 1
ATOM 8345 N N . GLY B 1 521 ? -17.094 0.306 -6.629 1 98 521 GLY B N 1
ATOM 8346 C CA . GLY B 1 521 ? -17.516 1.604 -6.125 1 98 521 GLY B CA 1
ATOM 8347 C C . GLY B 1 521 ? -18.156 1.531 -4.754 1 98 521 GLY B C 1
ATOM 8348 O O . GLY B 1 521 ? -18.938 2.406 -4.387 1 98 521 GLY B O 1
ATOM 8349 N N . MET B 1 522 ? -17.891 0.452 -4.004 1 98.56 522 MET B N 1
ATOM 8350 C CA . MET B 1 522 ? -18.453 0.3 -2.67 1 98.56 522 MET B CA 1
ATOM 8351 C C . MET B 1 522 ? -17.719 1.164 -1.657 1 98.56 522 MET B C 1
ATOM 8353 O O . MET B 1 522 ? -16.516 1.423 -1.816 1 98.56 522 MET B O 1
ATOM 8357 N N . ILE B 1 523 ? -18.391 1.591 -0.64 1 98.75 523 ILE B N 1
ATOM 8358 C CA . ILE B 1 523 ? -17.812 2.393 0.427 1 98.75 523 ILE B CA 1
ATOM 8359 C C . ILE B 1 523 ? -17.234 1.477 1.506 1 98.75 523 ILE B C 1
ATOM 8361 O O . ILE B 1 523 ? -17.969 0.712 2.135 1 98.75 523 ILE B O 1
ATOM 8365 N N . TYR B 1 524 ? -15.945 1.518 1.741 1 98.88 524 TYR B N 1
ATOM 8366 C CA . TYR B 1 524 ? -15.273 0.649 2.703 1 98.88 524 TYR B CA 1
ATOM 8367 C C . TYR B 1 524 ? -15.406 1.201 4.117 1 98.88 524 TYR B C 1
ATOM 8369 O O . TYR B 1 524 ? -14.953 2.312 4.402 1 98.88 524 TYR B O 1
ATOM 8377 N N . VAL B 1 525 ? -15.969 0.442 5.008 1 98.62 525 VAL B N 1
ATOM 8378 C CA . VAL B 1 525 ? -16.125 0.79 6.414 1 98.62 525 VAL B CA 1
ATOM 8379 C C . VAL B 1 525 ? -15.102 0.029 7.254 1 98.62 525 VAL B C 1
ATOM 8381 O O . VAL B 1 525 ? -15.297 -1.146 7.57 1 98.62 525 VAL B O 1
ATOM 8384 N N . PRO B 1 526 ? -14.07 0.689 7.66 1 98.19 526 PRO B N 1
ATOM 8385 C CA . PRO B 1 526 ? -13.07 0.003 8.484 1 98.19 526 PRO B CA 1
ATOM 8386 C C . PRO B 1 526 ? -13.516 -0.174 9.93 1 98.19 526 PRO B C 1
ATOM 8388 O O . PRO B 1 526 ? -14.477 0.469 10.367 1 98.19 526 PRO B O 1
ATOM 8391 N N . LEU B 1 527 ? -12.859 -1.091 10.625 1 96.94 527 LEU B N 1
ATOM 8392 C CA . LEU B 1 527 ? -13.078 -1.229 12.055 1 96.94 527 LEU B CA 1
ATOM 8393 C C . LEU B 1 527 ? -12.523 -0.023 12.812 1 96.94 527 LEU B C 1
ATOM 8395 O O . LEU B 1 527 ? -13.156 0.469 13.75 1 96.94 527 LEU B O 1
ATOM 8399 N N . GLY B 1 528 ? -11.32 0.438 12.414 1 95.25 528 GLY B N 1
ATOM 8400 C CA . GLY B 1 528 ? -10.672 1.529 13.125 1 95.25 528 GLY B CA 1
ATOM 8401 C C . GLY B 1 528 ? -10.234 1.152 14.523 1 95.25 528 GLY B C 1
ATOM 8402 O O . GLY B 1 528 ? -10.141 -0.032 14.859 1 95.25 528 GLY B O 1
ATOM 8403 N N . TYR B 1 529 ? -9.68 2.031 15.422 1 90.25 529 TYR B N 1
ATOM 8404 C CA . TYR B 1 529 ? -9.25 1.818 16.797 1 90.25 529 TYR B CA 1
ATOM 8405 C C . TYR B 1 529 ? -10.273 2.377 17.781 1 90.25 529 TYR B C 1
ATOM 8407 O O . TYR B 1 529 ? -10.359 1.918 18.922 1 90.25 529 TYR B O 1
ATOM 8415 N N . GLN B 1 530 ? -11.203 2.832 17.609 1 73 530 GLN B N 1
ATOM 8416 C CA . GLN B 1 530 ? -12.07 3.547 18.531 1 73 530 GLN B CA 1
ATOM 8417 C C . GLN B 1 530 ? -11.281 4.113 19.719 1 73 530 GLN B C 1
ATOM 8419 O O . GLN B 1 530 ? -10.148 3.705 19.953 1 73 530 GLN B O 1
ATOM 8424 N N . ALA B 1 531 ? -11.883 4.934 20.453 1 64.31 531 ALA B N 1
ATOM 8425 C CA . ALA B 1 531 ? -11.227 5.52 21.625 1 64.31 531 ALA B CA 1
ATOM 8426 C C . ALA B 1 531 ? -10.812 4.441 22.625 1 64.31 531 ALA B C 1
ATOM 8428 O O . ALA B 1 531 ? -11.617 3.572 22.969 1 64.31 531 ALA B O 1
ATOM 8429 N N . GLY B 1 532 ? -9.508 4.387 22.922 1 66.44 532 GLY B N 1
ATOM 8430 C CA . GLY B 1 532 ? -8.945 3.432 23.875 1 66.44 532 GLY B CA 1
ATOM 8431 C C . GLY B 1 532 ? -8.578 2.109 23.219 1 66.44 532 GLY B C 1
ATOM 8432 O O . GLY B 1 532 ? -8.102 1.194 23.906 1 66.44 532 GLY B O 1
ATOM 8433 N N . GLY B 1 533 ? -8.797 1.975 22.047 1 72.06 533 GLY B N 1
ATOM 8434 C CA . GLY B 1 533 ? -8.375 0.811 21.281 1 72.06 533 GLY B CA 1
ATOM 8435 C C . GLY B 1 533 ? -9.328 -0.365 21.406 1 72.06 533 GLY B C 1
ATOM 8436 O O . GLY B 1 533 ? -9.344 -1.256 20.562 1 72.06 533 GLY B O 1
ATOM 8437 N N . ASP B 1 534 ? -10.133 -0.403 22.5 1 77.12 534 ASP B N 1
ATOM 8438 C CA . ASP B 1 534 ? -11.133 -1.432 22.75 1 77.12 534 ASP B CA 1
ATOM 8439 C C . ASP B 1 534 ? -10.562 -2.828 22.516 1 77.12 534 ASP B C 1
ATOM 8441 O O . ASP B 1 534 ? -11.156 -3.625 21.781 1 77.12 534 ASP B O 1
ATOM 8445 N N . GLY B 1 535 ? -9.367 -3.025 23.078 1 87.56 535 GLY B N 1
ATOM 8446 C CA . GLY B 1 535 ? -8.688 -4.309 22.984 1 87.56 535 GLY B CA 1
ATOM 8447 C C . GLY B 1 535 ? -7.539 -4.309 21.984 1 87.56 535 GLY B C 1
ATOM 8448 O O . GLY B 1 535 ? -6.543 -5.008 22.188 1 87.56 535 GLY B O 1
ATOM 8449 N N . GLN B 1 536 ? -7.59 -3.51 20.984 1 92.81 536 GLN B N 1
ATOM 8450 C CA . GLN B 1 536 ? -6.598 -3.518 19.922 1 92.81 536 GLN B CA 1
ATOM 8451 C C . GLN B 1 536 ? -5.258 -2.979 20.406 1 92.81 536 GLN B C 1
ATOM 8453 O O . GLN B 1 536 ? -4.23 -3.164 19.75 1 92.81 536 GLN B O 1
ATOM 8458 N N . PHE B 1 537 ? -5.23 -2.303 21.578 1 91.25 537 PHE B N 1
ATOM 8459 C CA . PHE B 1 537 ? -3.99 -1.76 22.125 1 91.25 537 PHE B CA 1
ATOM 8460 C C . PHE B 1 537 ? -3.361 -2.73 23.125 1 91.25 537 PHE B C 1
ATOM 8462 O O . PHE B 1 537 ? -2.266 -2.484 23.625 1 91.25 537 PHE B O 1
ATOM 8469 N N . ASP B 1 538 ? -4.016 -3.891 23.344 1 92.38 538 ASP B N 1
ATOM 8470 C CA . ASP B 1 538 ? -3.543 -4.84 24.359 1 92.38 538 ASP B CA 1
ATOM 8471 C C . ASP B 1 538 ? -2.191 -5.43 23.953 1 92.38 538 ASP B C 1
ATOM 8473 O O . ASP B 1 538 ? -1.979 -5.789 22.797 1 92.38 538 ASP B O 1
ATOM 8477 N N . MET B 1 539 ? -1.282 -5.504 24.984 1 93.25 539 MET B N 1
ATOM 8478 C CA . MET B 1 539 ? 0.05 -6.055 24.75 1 93.25 539 MET B CA 1
ATOM 8479 C C . MET B 1 539 ? 0.311 -7.246 25.672 1 93.25 539 MET B C 1
ATOM 8481 O O . MET B 1 539 ? 1.456 -7.668 25.828 1 93.25 539 MET B O 1
ATOM 8485 N N . THR B 1 540 ? -0.721 -7.75 26.266 1 92.94 540 THR B N 1
ATOM 8486 C CA . THR B 1 540 ? -0.53 -8.812 27.25 1 92.94 540 THR B CA 1
ATOM 8487 C C . THR B 1 540 ? -0.765 -10.18 26.625 1 92.94 540 THR B C 1
ATOM 8489 O O . THR B 1 540 ? -0.322 -11.195 27.156 1 92.94 540 THR B O 1
ATOM 8492 N N . GLU B 1 541 ? -1.455 -10.227 25.484 1 94.19 541 GLU B N 1
ATOM 8493 C CA . GLU B 1 541 ? -1.677 -11.477 24.766 1 94.19 541 GLU B CA 1
ATOM 8494 C C . GLU B 1 541 ? -1.698 -11.242 23.25 1 94.19 541 GLU B C 1
ATOM 8496 O O . GLU B 1 541 ? -1.937 -10.125 22.797 1 94.19 541 GLU B O 1
ATOM 8501 N N . ILE B 1 542 ? -1.461 -12.297 22.594 1 95.31 542 ILE B N 1
ATOM 8502 C CA . ILE B 1 542 ? -1.59 -12.188 21.156 1 95.31 542 ILE B CA 1
ATOM 8503 C C . ILE B 1 542 ? -3.064 -12.047 20.766 1 95.31 542 ILE B C 1
ATOM 8505 O O . ILE B 1 542 ? -3.93 -12.672 21.391 1 95.31 542 ILE B O 1
ATOM 8509 N N . HIS B 1 543 ? -3.381 -11.258 19.859 1 95.62 543 HIS B N 1
ATOM 8510 C CA . HIS B 1 543 ? -4.746 -11.125 19.359 1 95.62 543 HIS B CA 1
ATOM 8511 C C . HIS B 1 543 ? -4.77 -10.57 17.938 1 95.62 543 HIS B C 1
ATOM 8513 O O . HIS B 1 543 ? -3.908 -9.773 17.562 1 95.62 543 HIS B O 1
ATOM 8519 N N . GLY B 1 544 ? -5.785 -10.992 17.203 1 95.88 544 GLY B N 1
ATOM 8520 C CA . GLY B 1 544 ? -6.086 -10.367 15.914 1 95.88 544 GLY B CA 1
ATOM 8521 C C . GLY B 1 544 ? -6.91 -9.102 16.047 1 95.88 544 GLY B C 1
ATOM 8522 O O . GLY B 1 544 ? -7.184 -8.648 17.156 1 95.88 544 GLY B O 1
ATOM 8523 N N . GLY B 1 545 ? -7.238 -8.57 14.945 1 96.12 545 GLY B N 1
ATOM 8524 C CA . GLY B 1 545 ? -8 -7.332 14.938 1 96.12 545 GLY B CA 1
ATOM 8525 C C . GLY B 1 545 ? -7.168 -6.125 14.547 1 96.12 545 GLY B C 1
ATOM 8526 O O . GLY B 1 545 ? -6.621 -5.438 15.414 1 96.12 545 GLY B O 1
ATOM 8527 N N . SER B 1 546 ? -7.09 -5.855 13.32 1 96.56 546 SER B N 1
ATOM 8528 C CA . SER B 1 546 ? -6.445 -4.66 12.789 1 96.56 546 SER B CA 1
ATOM 8529 C C . SER B 1 546 ? -7.453 -3.539 12.562 1 96.56 546 SER B C 1
ATOM 8531 O O . SER B 1 546 ? -8.664 -3.76 12.656 1 96.56 546 SER B O 1
ATOM 8533 N N . PRO B 1 547 ? -6.949 -2.295 12.328 1 97.06 547 PRO B N 1
ATOM 8534 C CA . PRO B 1 547 ? -7.918 -1.24 12.023 1 97.06 547 PRO B CA 1
ATOM 8535 C C . PRO B 1 547 ? -8.742 -1.543 10.773 1 97.06 547 PRO B C 1
ATOM 8537 O O . PRO B 1 547 ? -9.797 -0.938 10.562 1 97.06 547 PRO B O 1
ATOM 8540 N N . TRP B 1 548 ? -8.352 -2.482 10.023 1 98.25 548 TRP B N 1
ATOM 8541 C CA . TRP B 1 548 ? -9.039 -2.844 8.789 1 98.25 548 TRP B CA 1
ATOM 8542 C C . TRP B 1 548 ? -10.273 -3.689 9.086 1 98.25 548 TRP B C 1
ATOM 8544 O O . TRP B 1 548 ? -11.305 -3.541 8.43 1 98.25 548 TRP B O 1
ATOM 8554 N N . GLY B 1 549 ? -10.18 -4.566 10.016 1 98.12 549 GLY B N 1
ATOM 8555 C CA . GLY B 1 549 ? -11.25 -5.484 10.367 1 98.12 549 GLY B CA 1
ATOM 8556 C C . GLY B 1 549 ? -10.836 -6.531 11.383 1 98.12 549 GLY B C 1
ATOM 8557 O O . GLY B 1 549 ? -9.641 -6.707 11.648 1 98.12 549 GLY B O 1
ATOM 8558 N N . ALA B 1 550 ? -11.781 -7.227 11.891 1 98.06 550 ALA B N 1
ATOM 8559 C CA . ALA B 1 550 ? -11.555 -8.289 12.859 1 98.06 550 ALA B CA 1
ATOM 8560 C C . ALA B 1 550 ? -10.781 -9.445 12.242 1 98.06 550 ALA B C 1
ATOM 8562 O O . ALA B 1 550 ? -10.852 -9.672 11.031 1 98.06 550 ALA B O 1
ATOM 8563 N N . SER B 1 551 ? -9.992 -10.102 13.086 1 98.06 551 SER B N 1
ATOM 8564 C CA . SER B 1 551 ? -9.227 -11.258 12.609 1 98.06 551 SER B CA 1
ATOM 8565 C C . SER B 1 551 ? -8.82 -12.164 13.773 1 98.06 551 SER B C 1
ATOM 8567 O O . SER B 1 551 ? -8.945 -11.781 14.938 1 98.06 551 SER B O 1
ATOM 8569 N N . THR B 1 552 ? -8.453 -13.367 13.43 1 97.38 552 THR B N 1
ATOM 8570 C CA . THR B 1 552 ? -7.918 -14.336 14.383 1 97.38 552 THR B CA 1
ATOM 8571 C C . THR B 1 552 ? -6.785 -15.141 13.758 1 97.38 552 THR B C 1
ATOM 8573 O O . THR B 1 552 ? -6.41 -14.914 12.609 1 97.38 552 THR B O 1
ATOM 8576 N N . TYR B 1 553 ? -6.156 -16.016 14.656 1 93.62 553 TYR B N 1
ATOM 8577 C CA . TYR B 1 553 ? -5.07 -16.906 14.25 1 93.62 553 TYR B CA 1
ATOM 8578 C C . TYR B 1 553 ? -5.496 -18.359 14.352 1 93.62 553 TYR B C 1
ATOM 8580 O O . TYR B 1 553 ? -6.07 -18.781 15.367 1 93.62 553 TYR B O 1
ATOM 8588 N N . ALA B 1 554 ? -5.234 -19.016 13.312 1 91.94 554 ALA B N 1
ATOM 8589 C CA . ALA B 1 554 ? -5.57 -20.438 13.352 1 91.94 554 ALA B CA 1
ATOM 8590 C C . ALA B 1 554 ? -4.406 -21.266 13.898 1 91.94 554 ALA B C 1
ATOM 8592 O O . ALA B 1 554 ? -4.605 -22.359 14.406 1 91.94 554 ALA B O 1
ATOM 8593 N N . GLY B 1 555 ? -3.203 -20.656 13.797 1 86.94 555 GLY B N 1
ATOM 8594 C CA . GLY B 1 555 ? -2.016 -21.422 14.141 1 86.94 555 GLY B CA 1
ATOM 8595 C C . GLY B 1 555 ? -1.549 -22.328 13.023 1 86.94 555 GLY B C 1
ATOM 8596 O O . GLY B 1 555 ? -2.236 -22.484 12.016 1 86.94 555 GLY B O 1
ATOM 8597 N N . ALA B 1 556 ? -0.41 -22.969 13.312 1 78.12 556 ALA B N 1
ATOM 8598 C CA . ALA B 1 556 ? 0.236 -23.766 12.273 1 78.12 556 ALA B CA 1
ATOM 8599 C C . ALA B 1 556 ? -0.594 -25 11.945 1 78.12 556 ALA B C 1
ATOM 8601 O O . ALA B 1 556 ? -0.607 -25.453 10.797 1 78.12 556 ALA B O 1
ATOM 8602 N N . ASP B 1 557 ? -1.36 -25.469 12.969 1 79.62 557 ASP B N 1
ATOM 8603 C CA . ASP B 1 557 ? -2.105 -26.703 12.727 1 79.62 557 ASP B CA 1
ATOM 8604 C C . ASP B 1 557 ? -3.609 -26.438 12.68 1 79.62 557 ASP B C 1
ATOM 8606 O O . ASP B 1 557 ? -4.41 -27.375 12.625 1 79.62 557 ASP B O 1
ATOM 8610 N N . GLY B 1 558 ? -3.939 -25.203 12.766 1 84.44 558 GLY B N 1
ATOM 8611 C CA . GLY B 1 558 ? -5.344 -24.828 12.656 1 84.44 558 GLY B CA 1
ATOM 8612 C C . GLY B 1 558 ? -6.137 -25.125 13.914 1 84.44 558 GLY B C 1
ATOM 8613 O O . GLY B 1 558 ? -7.367 -25.078 13.906 1 84.44 558 GLY B O 1
ATOM 8614 N N . SER B 1 559 ? -5.469 -25.406 15.031 1 87 559 SER B N 1
ATOM 8615 C CA . SER B 1 559 ? -6.172 -25.859 16.234 1 87 559 SER B CA 1
ATOM 8616 C C . SER B 1 559 ? -6.5 -24.688 17.156 1 87 559 SER B C 1
ATOM 8618 O O . SER B 1 559 ? -7.344 -24.812 18.047 1 87 559 SER B O 1
ATOM 8620 N N . ARG B 1 560 ? -5.848 -23.578 16.953 1 92.5 560 ARG B N 1
ATOM 8621 C CA . ARG B 1 560 ? -6.078 -22.453 17.844 1 92.5 560 ARG B CA 1
ATOM 8622 C C . ARG B 1 560 ? -7.461 -21.844 17.609 1 92.5 560 ARG B C 1
ATOM 8624 O O . ARG B 1 560 ? -7.902 -21.703 16.469 1 92.5 560 ARG B O 1
ATOM 8631 N N . GLN B 1 561 ? -8.078 -21.547 18.672 1 94.31 561 GLN B N 1
ATOM 8632 C CA . GLN B 1 561 ? -9.391 -20.922 18.578 1 94.31 561 GLN B CA 1
ATOM 8633 C C . GLN B 1 561 ? -9.312 -19.438 18.859 1 94.31 561 GLN B C 1
ATOM 8635 O O . GLN B 1 561 ? -8.406 -18.984 19.562 1 94.31 561 GLN B O 1
ATOM 8640 N N . ALA B 1 562 ? -10.266 -18.703 18.344 1 96.81 562 ALA B N 1
ATOM 8641 C CA . ALA B 1 562 ? -10.336 -17.266 18.594 1 96.81 562 ALA B CA 1
ATOM 8642 C C . ALA B 1 562 ? -10.438 -16.984 20.094 1 96.81 562 ALA B C 1
ATOM 8644 O O . ALA B 1 562 ? -11.211 -17.625 20.797 1 96.81 562 ALA B O 1
ATOM 8645 N N . SER B 1 563 ? -9.672 -16.094 20.625 1 96 563 SER B N 1
ATOM 8646 C CA . SER B 1 563 ? -9.703 -15.719 22.031 1 96 563 SER B CA 1
ATOM 8647 C C . SER B 1 563 ? -10.93 -14.859 22.344 1 96 563 SER B C 1
ATOM 8649 O O . SER B 1 563 ? -11.625 -14.406 21.438 1 96 563 SER B O 1
ATOM 8651 N N . ALA B 1 564 ? -11.156 -14.672 23.656 1 96.88 564 ALA B N 1
ATOM 8652 C CA . ALA B 1 564 ? -12.25 -13.812 24.078 1 96.88 564 ALA B CA 1
ATOM 8653 C C . ALA B 1 564 ? -12.07 -12.391 23.562 1 96.88 564 ALA B C 1
ATOM 8655 O O . ALA B 1 564 ? -13.039 -11.742 23.156 1 96.88 564 ALA B O 1
ATOM 8656 N N . MET B 1 565 ? -10.883 -11.977 23.531 1 95.38 565 MET B N 1
ATOM 8657 C CA . MET B 1 565 ? -10.57 -10.641 23.047 1 95.38 565 MET B CA 1
ATOM 8658 C C . MET B 1 565 ? -10.867 -10.531 21.547 1 95.38 565 MET B C 1
ATOM 8660 O O . MET B 1 565 ? -11.453 -9.539 21.094 1 95.38 565 MET B O 1
ATOM 8664 N N . GLU B 1 566 ? -10.461 -11.469 20.812 1 97.06 566 GLU B N 1
ATOM 8665 C CA . GLU B 1 566 ? -10.703 -11.469 19.359 1 97.06 566 GLU B CA 1
ATOM 8666 C C . GLU B 1 566 ? -12.203 -11.492 19.062 1 97.06 566 GLU B C 1
ATOM 8668 O O . GLU B 1 566 ? -12.656 -10.828 18.125 1 97.06 566 GLU B O 1
ATOM 8673 N N . LEU B 1 567 ? -12.945 -12.227 19.828 1 97.81 567 LEU B N 1
ATOM 8674 C CA . LEU B 1 567 ? -14.391 -12.281 19.641 1 97.81 567 LEU B CA 1
ATOM 8675 C C . LEU B 1 567 ? -15.039 -10.953 20.016 1 97.81 567 LEU B C 1
ATOM 8677 O O . LEU B 1 567 ? -16 -10.523 19.359 1 97.81 567 LEU B O 1
ATOM 8681 N N . LYS B 1 568 ? -14.531 -10.359 21.016 1 96.62 568 LYS B N 1
ATOM 8682 C CA . LYS B 1 568 ? -15.008 -9.031 21.375 1 96.62 568 LYS B CA 1
ATOM 8683 C C . LYS B 1 568 ? -14.766 -8.031 20.25 1 96.62 568 LYS B C 1
ATOM 8685 O O . LYS B 1 568 ? -15.625 -7.203 19.953 1 96.62 568 LYS B O 1
ATOM 8690 N N . ILE B 1 569 ? -13.625 -8.086 19.672 1 97 569 ILE B N 1
ATOM 8691 C CA . ILE B 1 569 ? -13.273 -7.211 18.562 1 97 569 ILE B CA 1
ATOM 8692 C C . ILE B 1 569 ? -14.195 -7.496 17.375 1 97 569 ILE B C 1
ATOM 8694 O O . ILE B 1 569 ? -14.648 -6.57 16.703 1 97 569 ILE B O 1
ATOM 8698 N N . ALA B 1 570 ? -14.484 -8.742 17.125 1 98.19 570 ALA B N 1
ATOM 8699 C CA . ALA B 1 570 ? -15.406 -9.117 16.062 1 98.19 570 ALA B CA 1
ATOM 8700 C C . ALA B 1 570 ? -16.797 -8.523 16.297 1 98.19 570 ALA B C 1
ATOM 8702 O O . ALA B 1 570 ? -17.406 -7.98 15.383 1 98.19 570 ALA B O 1
ATOM 8703 N N . ARG B 1 571 ? -17.281 -8.578 17.484 1 97.75 571 ARG B N 1
ATOM 8704 C CA . ARG B 1 571 ? -18.578 -8.016 17.812 1 97.75 571 ARG B CA 1
ATOM 8705 C C . ARG B 1 571 ? -18.578 -6.496 17.656 1 97.75 571 ARG B C 1
ATOM 8707 O O . ARG B 1 571 ? -19.578 -5.91 17.234 1 97.75 571 ARG B O 1
ATOM 8714 N N . ARG B 1 572 ? -17.484 -5.906 17.969 1 97.12 572 ARG B N 1
ATOM 8715 C CA . ARG B 1 572 ? -17.375 -4.469 17.75 1 97.12 572 ARG B CA 1
ATOM 8716 C C . ARG B 1 572 ? -17.484 -4.129 16.266 1 97.12 572 ARG B C 1
ATOM 8718 O O . ARG B 1 572 ? -18.094 -3.123 15.898 1 97.12 572 ARG B O 1
ATOM 8725 N N . GLN B 1 573 ? -16.828 -4.898 15.445 1 97.81 573 GLN B N 1
ATOM 8726 C CA . GLN B 1 573 ? -16.969 -4.652 14.016 1 97.81 573 GLN B CA 1
ATOM 8727 C C . GLN B 1 573 ? -18.438 -4.723 13.578 1 97.81 573 GLN B C 1
ATOM 8729 O O . GLN B 1 573 ? -18.875 -3.918 12.766 1 97.81 573 GLN B O 1
ATOM 8734 N N . GLY B 1 574 ? -19.172 -5.719 14.133 1 98.31 574 GLY B N 1
ATOM 8735 C CA . GLY B 1 574 ? -20.594 -5.789 13.852 1 98.31 574 GLY B CA 1
ATOM 8736 C C . GLY B 1 574 ? -21.344 -4.527 14.242 1 98.31 574 GLY B C 1
ATOM 8737 O O . GLY B 1 574 ? -22.172 -4.031 13.477 1 98.31 574 GLY B O 1
ATOM 8738 N N . LYS B 1 575 ? -21.016 -4.02 15.367 1 96.94 575 LYS B N 1
ATOM 8739 C CA . LYS B 1 575 ? -21.672 -2.811 15.867 1 96.94 575 LYS B CA 1
ATOM 8740 C C . LYS B 1 575 ? -21.359 -1.61 14.977 1 96.94 575 LYS B C 1
ATOM 8742 O O . LYS B 1 575 ? -22.25 -0.846 14.617 1 96.94 575 LYS B O 1
ATOM 8747 N N . VAL B 1 576 ? -20.094 -1.463 14.672 1 96.81 576 VAL B N 1
ATOM 8748 C CA . VAL B 1 576 ? -19.641 -0.34 13.859 1 96.81 576 VAL B CA 1
ATOM 8749 C C . VAL B 1 576 ? -20.312 -0.398 12.484 1 96.81 576 VAL B C 1
ATOM 8751 O O . VAL B 1 576 ? -20.828 0.606 12 1 96.81 576 VAL B O 1
ATOM 8754 N N . PHE B 1 577 ? -20.312 -1.551 11.891 1 98.19 577 PHE B N 1
ATOM 8755 C CA . PHE B 1 577 ? -20.875 -1.714 10.555 1 98.19 577 PHE B CA 1
ATOM 8756 C C . PHE B 1 577 ? -22.375 -1.502 10.562 1 98.19 577 PHE B C 1
ATOM 8758 O O . PHE B 1 577 ? -22.922 -0.832 9.68 1 98.19 577 PHE B O 1
ATOM 8765 N N . ALA B 1 578 ? -23.094 -2.035 11.539 1 97.44 578 ALA B N 1
ATOM 8766 C CA . ALA B 1 578 ? -24.547 -1.858 11.664 1 97.44 578 AL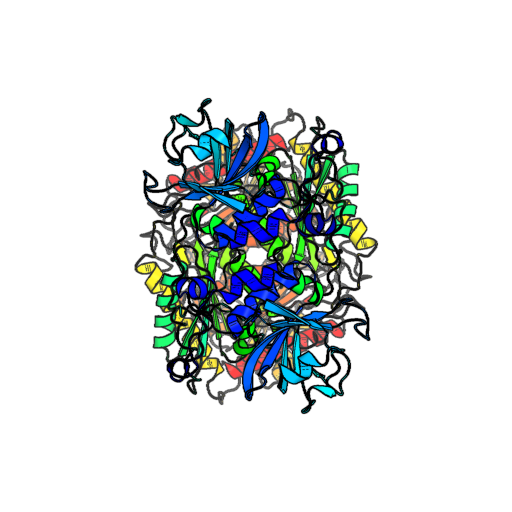A B CA 1
ATOM 8767 C C . ALA B 1 578 ? -24.906 -0.383 11.805 1 97.44 578 ALA B C 1
ATOM 8769 O O . ALA B 1 578 ? -25.859 0.093 11.18 1 97.44 578 ALA B O 1
ATOM 8770 N N . SER B 1 579 ? -24.156 0.271 12.625 1 95.5 579 SER B N 1
ATOM 8771 C CA . SER B 1 579 ? -24.406 1.693 12.828 1 95.5 579 SER B CA 1
ATOM 8772 C C . SER B 1 579 ? -24.281 2.469 11.516 1 95.5 579 SER B C 1
ATOM 8774 O O . SER B 1 579 ? -25.109 3.334 11.227 1 95.5 579 SER B O 1
ATOM 8776 N N . LYS B 1 580 ? -23.281 2.176 10.75 1 96.88 580 LYS B N 1
ATOM 8777 C CA . LYS B 1 580 ? -23.078 2.885 9.492 1 96.88 580 LYS B CA 1
ATOM 8778 C C . LYS B 1 580 ? -24.156 2.518 8.477 1 96.88 580 LYS B C 1
ATOM 8780 O O . LYS B 1 580 ? -24.609 3.371 7.715 1 96.88 580 LYS B O 1
ATOM 8785 N N . VAL B 1 581 ? -24.562 1.246 8.438 1 97.31 581 VAL B N 1
ATOM 8786 C CA . VAL B 1 581 ? -25.641 0.811 7.562 1 97.31 581 VAL B CA 1
ATOM 8787 C C . VAL B 1 581 ? -26.922 1.576 7.898 1 97.31 581 VAL B C 1
ATOM 8789 O O . VAL B 1 581 ? -27.578 2.107 7.004 1 97.31 581 VAL B O 1
ATOM 8792 N N . LYS B 1 582 ? -27.234 1.714 9.125 1 95.62 582 LYS B N 1
ATOM 8793 C CA . LYS B 1 582 ? -28.438 2.436 9.539 1 95.62 582 LYS B CA 1
ATOM 8794 C C . LYS B 1 582 ? -28.344 3.914 9.172 1 95.62 582 LYS B C 1
ATOM 8796 O O . LYS B 1 582 ? -29.344 4.531 8.812 1 95.62 582 LYS B O 1
ATOM 8801 N N . GLN B 1 583 ? -27.172 4.379 9.25 1 95 583 GLN B N 1
ATOM 8802 C CA . GLN B 1 583 ? -26.953 5.797 8.977 1 95 583 GLN B CA 1
ATOM 8803 C C . GLN B 1 583 ? -27.078 6.09 7.48 1 95 583 GLN B C 1
ATOM 8805 O O . GLN B 1 583 ? -27.594 7.141 7.09 1 95 583 GLN B O 1
ATOM 8810 N N . MET B 1 584 ? -26.672 5.141 6.617 1 95.69 584 MET B N 1
ATOM 8811 C CA . MET B 1 584 ? -26.453 5.516 5.223 1 95.69 584 MET B CA 1
ATOM 8812 C C . MET B 1 584 ? -27.359 4.727 4.293 1 95.69 584 MET B C 1
ATOM 8814 O O . MET B 1 584 ? -27.328 4.902 3.076 1 95.69 584 MET B O 1
ATOM 8818 N N . MET B 1 585 ? -28.156 3.844 4.855 1 89.56 585 MET B N 1
ATOM 8819 C CA . MET B 1 585 ? -29.016 3.039 3.996 1 89.56 585 MET B CA 1
ATOM 8820 C C . MET B 1 585 ? -30.016 3.916 3.246 1 89.56 585 MET B C 1
ATOM 8822 O O . MET B 1 585 ? -30.359 5.004 3.711 1 89.56 585 MET B O 1
ATOM 8826 N N . LYS B 1 586 ? -30.172 3.508 1.973 1 71.75 586 LYS B N 1
ATOM 8827 C CA . LYS B 1 586 ? -31.078 4.223 1.087 1 71.75 586 LYS B CA 1
ATOM 8828 C C . LYS B 1 586 ? -32.531 3.779 1.311 1 71.75 586 LYS B C 1
ATOM 8830 O O . LYS B 1 586 ? -32.781 2.617 1.627 1 71.75 586 LYS B O 1
#

Solvent-accessible surface area (backbone atoms only — not comparable to full-atom values): 59309 Å² total; per-residue (Å²): 111,67,54,66,13,60,59,48,38,68,35,50,70,67,72,79,74,82,60,66,84,55,76,85,62,47,54,26,64,64,50,29,58,70,59,53,36,38,50,52,55,55,40,11,50,52,51,22,54,52,39,37,69,66,74,38,48,37,22,30,31,34,28,22,26,61,84,66,41,83,38,33,24,22,36,37,38,75,51,85,86,51,79,68,48,88,50,46,37,34,36,35,36,77,74,26,46,77,37,40,68,85,39,74,63,42,68,60,52,33,45,36,52,44,34,37,31,43,101,84,47,52,30,32,40,68,39,76,51,54,89,69,54,54,85,26,79,81,38,68,78,22,25,40,70,46,77,71,54,77,62,66,76,71,82,55,52,39,57,77,62,68,65,40,70,67,78,71,79,78,62,100,56,54,30,32,36,35,42,26,34,58,67,79,44,63,34,50,55,45,49,55,35,18,48,52,17,18,43,73,62,67,32,46,76,41,63,31,29,53,59,80,78,69,54,70,68,57,38,56,75,67,66,46,58,82,77,68,60,74,46,36,68,55,49,80,66,52,57,82,55,54,61,76,42,49,26,38,36,38,31,30,40,45,46,52,26,23,61,33,36,44,56,41,41,56,60,66,66,41,53,69,43,47,63,62,31,53,46,44,70,28,42,31,38,45,34,37,31,16,44,32,79,51,42,25,59,46,38,21,48,60,54,49,46,38,51,37,22,48,31,13,17,22,39,48,33,43,15,31,37,68,64,29,68,68,45,69,57,77,88,54,72,70,40,35,22,28,56,18,31,22,31,44,22,34,83,82,57,76,46,64,72,46,74,65,31,43,50,31,20,20,49,40,16,32,56,50,29,51,54,45,46,31,66,70,41,76,70,58,89,66,74,40,35,33,37,36,42,26,37,52,66,80,44,64,26,49,52,45,49,52,42,19,46,53,31,16,44,74,72,61,28,46,70,48,63,28,27,41,49,82,80,73,53,72,69,58,38,56,76,67,65,48,58,82,74,76,89,58,50,65,50,44,84,81,52,52,67,56,60,57,78,38,43,28,41,38,36,30,33,38,43,45,51,24,21,57,29,36,37,54,41,40,48,59,66,64,41,54,70,44,40,63,58,20,55,44,39,69,26,37,30,41,45,33,33,27,18,50,34,78,40,43,24,63,49,37,21,54,60,48,45,40,38,50,44,24,44,28,9,20,26,38,48,33,48,17,42,56,61,79,25,73,64,47,54,56,84,87,56,70,69,40,37,17,28,55,18,28,26,36,45,24,36,93,82,54,76,48,65,72,48,74,66,25,49,51,36,20,26,47,38,15,43,55,50,40,52,50,36,48,39,46,49,131,114,69,56,65,12,60,56,48,36,68,35,50,72,64,72,79,74,81,62,67,83,56,72,86,62,51,58,35,65,59,52,31,58,71,58,55,38,39,49,53,54,54,41,11,48,52,50,20,53,52,38,38,70,68,73,38,47,39,23,30,33,33,28,22,26,61,85,68,40,85,38,32,23,22,36,38,39,74,50,85,85,50,77,66,47,91,50,48,36,35,37,36,34,74,75,26,46,78,38,42,67,87,38,73,63,41,68,60,52,32,47,37,55,43,35,36,31,42,100,83,46,53,30,31,40,68,38,75,52,55,90,72,52,55,86,26,78,80,40,67,78,23,25,40,71,45,77,69,52,77,63,63,76,69,82,55,60,45,62,77,61,75,70,57,71,64,80,70,80,75,62,98,57,54,32,33,38,38,42,28,34,58,66,81,45,65,33,51,57,45,49,55,35,20,48,52,17,19,43,73,63,69,33,45,76,46,62,30,31,52,59,80,78,71,53,70,70,58,38,56,75,68,65,46,59,81,76,67,70,79,48,44,68,56,49,79,65,52,57,82,55,53,61,78,42,51,26,38,38,39,30,29,40,44,45,52,25,24,62,34,32,45,55,40,41,55,60,67,67,41,53,69,43,47,63,60,31,53,45,45,71,28,41,31,37,45,35,39,30,16,44,32,77,50,43,25,59,45,38,21,49,60,53,49,46,36,51,38,23,48,32,14,17,21,40,49,31,45,15,32,39,65,66,30,68,67,45,68,58,78,87,53,72,70,39,36,22,27,56,17,31,22,30,44,22,36,81,82,58,75,45,62,71,47,72,65,31,43,50,31,21,20,47,39,16,33,56,50,30,52,54,46,48,32,64,70,43,78,70,59,89,67,75,39,36,34,38,37,42,26,40,53,67,80,46,63,27,49,51,44,49,52,41,19,45,52,32,16,42,73,72,61,28,45,72,48,63,30,25,40,50,81,81,73,53,71,68,59,39,56,74,68,66,47,58,83,72,75,89,57,51,65,49,45,83,80,52,52,66,56,59,57,78,37,43,28,41,37,36,31,33,37,42,45,50,24,21,57,30,34,38,52,41,41,48,58,67,64,42,53,70,45,40,60,58,21,55,43,40,70,27,37,30,42,44,33,35,28,17,50,35,77,40,42,24,63,50,38,20,54,61,48,47,42,38,51,43,25,44,28,11,21,26,37,47,35,50,16,42,56,61,79,25,73,64,47,55,56,82,86,56,72,68,41,38,18,26,54,19,30,24,33,44,25,36,93,81,54,74,47,65,72,47,73,65,25,49,50,37,19,26,46,38,15,44,54,51,38,52,49,36,48,39,46,47,130

Foldseek 3Di:
DLVLAPPLQQQPADDPPVCPPDDPQQADPVRCVVVSHDHQQNSQQVSQVVVVVVVWPKKKWWAAWLVRHTHIWMKTFHDPPDQARPWIWIARNNRRDIDTLPHPVVVNTGADTAWIDDPPFIKGFPDRGSNPAGPRQPDPNTIDGDPVPVLPPPSPNPPVLVQQPDPPDDDPAAEEEEEEEDFACQLVLLVVLLCLLLVVLPYHYAYEYEDDPDDPVVSVVVVTDDDDSNHHYDDLSCLVVNLVHQAYEYEAEDDQQEGDVRVVVVLVSNVVLLQQLSCAAGEYAYEYEYADLPRNLPSHLLVCVVSCLQSQHKYFFQACAQHRQLVPDPPDRAGDDLRAQYGHLHNSRPDHHDPSSSSRSSSRSNLRSLQSNLLVDDFDPDAAEEEEEEEDFACQLVLLVVLLQVLLVVVRHHYAYEYQDDDDDPVVSVVLVTDDDDPGHHCDLVNLVVNLVHQEYEYEAEDDQQEGDPSVVVSLVSCVVLLNRLSQAAGEYAYEYEYADQPRHLPSHRSVCCVSVSNSSHIYRWLHQHNPSQLPPDDPDRAGDDSRAQYGHLHPSRPDHHDPSSSSSSSSSSVSRSVSSRSRGD/DLVLQPPLQQQDADDPPVCPPDDPQQADPVRCVVVSHDHQQNSQQVSQVVVVVVVWPKKKWWAAWLVRHTHIWMKTFDDPPDQARPWIWIARRNRRDIDTLPHPVVVNTGADTAWIDDPPFIKGFPDRGSNPAGPRCPDPNTIDGDPVPVVPPPPPSPPVLPPLPDPPDDPVAAEEEEEEEDFACQLVLLVVLLCLLLVVLPYHYAYEYFDDPDDPVVSVVVVTDDDDSNHHYDDLSCLVVVLVHQAYEYEAEDDQQEGDVRVVVVLVSNVVLLQQLSCAAGEYAYEYEYADLPRNLPSHLLVCVVSCLQSQHKYFFQACAQHRQLVPDPPDRAGDDLRAQYGHLHNSRPDHHDPSSSSRSSSRSNLRSLQSNLLVDPFDPDAAEEEEEEEDFACQLVLLVVLLQVLLVVVRHHYAYEYQDDDDDPVVSVVLVTDDDDPGHHCDLVNLVVNLVHQEYEYEAEDDQQEGDPSVVVSLVSCVVLLNRLSQAAGEYAYEYEYADQPRHLPSHRSVCCVSVSNSSHIYRWLHQHNPSQLPPDDPDRAGDDSRAQYGHLHPSRPDHHDPSSSSSSSSVSVSRSVSSRSRPD

pLDDT: mean 83.49, std 21.32, range [21.42, 98.94]

Radius of gyration: 33.2 Å; Cα contacts (8 Å, |Δi|>4): 2670; chains: 2; bounding box: 87×95×75 Å

Secondary structure (DSSP, 8-state):
-HHHHHHHHTSB---TTTTSSS------HHHHHHTTB--HHHHHHHHHHHHHHTT-EEEEEEEEETTS-EEEEEEEES-SS-SS-S-EEEEETTTTEEEETTSHHHHHHEEEEEEEE-SS-EEEE--SSGGG----TT-TTTEEE----S------------------S--SS-EEEEEE--SSSHHHHHHHHHHHHHHHTT-EEEEEEPPP-S-HHHHHHTTPPPPPTTSEE--GGGGGGGGGSSEEEEEEEEETTEE-HHHHHHHHTTHHHHHTTTTTT-EEEEEEEESSTTSSTTHHHHHHHHHHHHTTPEE-----TTTGGGTT--SS----BTTB-EEE--TTS-----HHHHHHHHHHHHHHHHHHHHHHSPPPSSPPEEEEEE--SSSHHHHHHHHHHHHHHHTT-EEEEEEPPP-S-HHHHHHTTPPPPPSSEE--TTGGGGGGG-SEEEEEEEEETTEE-HHHHHHHHTTHHHHHHTTTTT-EEEEEEEESSTTSSTTHHHHHHHHHHHHTTPEE------TTGGGTT--SS----BTTB-EEE--TTS-----HHHHHHHHHHHHHHHHHHHHH--/--HHHHHHHTSB---TTTTSSS------HHHHHHTTB--HHHHHHHHHHHHHHTT-EEEEEEEEETTS-EEEEEEEES-SS-SS-S-EEEEETTTTEEEETTSHHHHHHEEEEEEEE-SS-EEEE--SSGGG----TT-TTTEEE----S---------------------SS-EEEEEE--SSSHHHHHHHHHHHHHHHTT-EEEEEEPPP-S-HHHHHHTTPPPPPTTSEE--GGGGGGGGGSSEEEEEEEEETTEE-HHHHHHHHTTHHHHHTTTTTT-EEEEEEEESSTTSSTTHHHHHHHHHHHHTTPEE-----TTTGGGTT--SS----BTTB-EEE--TTS-----HHHHHHHHHHHHHHHHHHHHHHSPPPSSPPEEEEEE--SSSHHHHHHHHHHHHHHHTT-EEEEEEPPP-S-HHHHHHTTPPPPPSSEE--TTGGGGGGG-SEEEEEEEEETTEE-HHHHHHHHTTHHHHHHTTTTT-EEEEEEEESSTTSSTTHHHHHHHHHHHHTTPEE------TTGGGTT--SS----BTTB-EEE--TTS-PPPPHHHHHHHHHHHHHHHHHHHHH--

Sequence (1172 aa):
MDLARSCFVSLEPVGAKEAASAEPRWTSFPALWAKGRATFEERALLLCSLLLGYSLDAWVCLGTDDKGLAHAWVLVRDRADASTPAQVTLWDPRNAQRIKADDPRYLRSFSSVDTVFNHQRILVCHEEELQHVCYDFSDPRSWLAAPVDQEAPVVGAEVAIQKGLPPMKKATGPSVAIVYYSTYGHVKVMADEIKKGLESTGVSVDLFQVPETLPPSALQAMGAPEKPADVMLLERAFLSELPKYDGFMFGMPTRFGMMASQMKAFFDGTGSLWQNGALAGKLGATFVSTGTQQGGQETTHFTAVTQLVHHGMCYVPLGYQAGGEGQFDLSEIHGGSPWGASTLAGPDGSRQPSALELKIAKKQGEVFGTAVKRTTAPAASKKGKVCIVYYSMYGHVKKLADEIAASMKEEGVSVDMFQAPELLGADVLKKMGAPAKPSDTVMDHAKVQQLADYDGLLFGIPTRFGSASAQMKAFFDNTGSLWQSGALAGKLTGSFCSTGTLNGGQESTHMTTMTNMVHHGMIYVPLGYQAGGDGQFDMTEIHGGSPWGASTYAGADGSRQASAMELKIARRQGKVFASKVKQMMKMDLARSCFVSLEPVGAKEAASAEPRWTSFPALWAKGRATFEERALLLCSLLLGYSLDAWVCLGTDDKGLAHAWVLVRDRADASTPAQVTLWDPRNAQRIKADDPRYLRSFSSVDTVFNHQRILVCHEEELQHVCYDFSDPRSWLAAPVDQEAPVVGAEVAIQKGLPPMKKATGPSVAIVYYSTYGHVKVMADEIKKGLESTGVSVDLFQVPETLPPSALQAMGAPEKPADVMLLERAFLSELPKYDGFMFGMPTRFGMMASQMKAFFDGTGSLWQNGALAGKLGATFVSTGTQQGGQETTHFTAVTQLVHHGMCYVPLGYQAGGEGQFDLSEIHGGSPWGASTLAGPDGSRQPSALELKIAKKQGEVFGTAVKRTTAPAASKKGKVCIVYYSMYGHVKKLADEIAASMKEEGVSVDMFQAPELLGADVLKKMGAPAKPSDTVMDHAKVQQLADYDGLLFGIPTRFGSASAQMKAFFDNTGSLWQSGALAGKLTGSFCSTGTLNGGQESTHMTTMTNMVHHGMIYVPLGYQAGGDGQFDMTEIHGGSPWGASTYAGADGSRQASAMELKIARRQGKVFASKVKQMMK

InterPro domains:
  IPR005025 NADPH-dependent FMN reductase-like domain [PF03358] (188-320)
  IPR005025 NADPH-dependent FMN reductase-like domain [PF03358] (397-529)
  IPR008254 Flavodoxin/nitric oxide synthase [PS50902] (176-368)
  IPR008254 Flavodoxin/nitric oxide synthase [PS50902] (386-577)
  IPR010089 Flavoprotein WrbA-like [TIGR01755] (176-367)
  IPR010089 Flavoprotein WrbA-like [TIGR01755] (385-579)
  IPR029039 Flavoprotein-like superfamily [G3DSA:3.40.50.360] (173-376)
  IPR029039 Flavoprotein-like superfamily [G3DSA:3.40.50.360] (382-585)
  IPR029039 Flavoprotein-like superfamily [SSF52218] (175-374)
  IPR029039 Flavoprotein-like superfamily [SSF52218] (385-584)
  IPR056290 CEP76/DRC7, peptidase-like domain [PF24656] (26-144)